Protein AF-A0A1V8USA7-F1 (afdb_monomer)

Solvent-accessible surface area (backbone atoms only — not comparable to full-atom values): 46455 Å² total; per-residue (Å²): 112,70,85,51,27,72,43,68,53,44,84,66,65,81,38,67,70,74,86,42,92,44,44,27,50,37,20,45,32,80,30,53,29,40,39,42,36,73,23,67,66,46,35,33,52,41,40,33,79,39,65,53,45,54,20,41,22,45,21,32,47,39,41,38,88,89,75,50,26,34,33,43,28,35,5,38,29,49,68,50,79,74,41,77,55,34,73,56,41,61,75,71,65,55,42,77,44,47,81,38,32,46,65,52,58,41,40,79,71,72,43,53,44,78,80,51,56,44,50,31,43,32,32,29,37,84,52,68,56,27,49,29,59,48,66,75,39,42,50,80,31,31,39,36,37,26,50,61,37,60,75,77,72,47,73,85,81,53,93,82,53,70,69,61,67,62,61,56,60,85,32,54,76,46,66,51,68,57,76,84,55,82,47,51,43,54,90,29,42,31,38,54,74,81,71,56,57,22,37,30,40,30,58,36,44,13,43,36,77,15,20,28,27,43,42,33,23,35,34,61,85,70,62,28,32,43,32,40,35,35,64,55,40,62,46,66,37,46,39,32,27,25,52,47,40,29,39,37,44,58,34,78,70,27,46,36,89,92,54,60,68,56,34,58,28,63,58,57,23,73,53,28,91,78,60,47,42,41,47,42,58,31,40,74,30,64,89,56,22,73,35,48,73,47,22,52,55,36,21,57,46,50,36,50,51,55,50,35,90,50,34,39,72,45,41,26,24,49,41,63,40,55,81,69,64,68,61,64,45,54,96,38,60,46,53,58,35,72,86,71,41,41,48,75,65,54,74,57,33,56,59,29,58,44,45,41,11,45,54,27,43,75,73,73,44,68,23,53,45,68,76,86,68,95,64,90,80,87,83,87,86,83,90,84,83,91,88,90,88,84,86,90,83,86,84,91,80,95,82,75,79,69,69,56,61,54,60,64,36,39,79,51,22,77,82,84,77,88,88,89,83,93,84,81,86,81,91,88,82,90,85,87,87,85,86,82,89,86,91,86,83,82,87,81,91,82,86,86,81,90,83,81,88,83,88,86,86,77,91,87,80,90,82,89,80,89,80,88,86,89,85,88,82,88,86,88,81,90,86,90,85,90,86,84,90,81,92,90,87,88,86,88,90,86,88,90,89,86,92,82,89,85,90,86,90,83,86,88,88,89,91,85,88,77,77,76,76,59,72,84,73,51,82,94,55,62,64,85,83,42,81,89,60,92,77,51,73,53,70,65,15,52,54,44,19,51,52,50,53,55,53,47,61,39,37,38,30,74,88,53,47,35,79,61,77,55,68,86,44,53,67,60,49,56,36,49,59,39,62,71,39,99,73,51,53,61,70,58,40,44,21,48,50,43,6,45,43,54,37,49,68,73,45,79,67,77,74,62,82,47,100,38,81,76,61,49,57,56,56,53,54,47,53,55,48,49,50,55,44,48,51,42,60,38,41,60,68,70,40,78,48,91,83,27,92,60,71,24,52,68,56,44,51,52,45,44,53,56,49,50,56,51,51,47,57,60,58,64,72,66,77,61,101,83,67,81,71,63,92,54,51,70,55,52,49,57,33,76,75,45,99,78,58,63,61,39,87,73,81,66,56,88,66,77,75,45,52,73,58,55,52,50,54,47,51,66,51,51,8,65,77,41,27,74,70,102,70,43,43,74,67,77,62,87,53,30,58,67,71,48,53,64,68,56,43,11,72,39,18,79,84,56,46,43,77,61,68,90,53,58,71,67,55,54,67,69,52,87,76,78,92,122

Foldseek 3Di:
DCQFFPHRFDDFDQQPQDAFQFAKFKFKAQQQKWKWAQCQQWKDWFFFQQRTQIFTFIKMWIAGPVQAIEIEFWFAAQVNCPFPCNVVCVVRVMDIDGDHTPLVVCVVVPQPQAVQSHQEYEYLADDNRGLYQCLSGPQNHEYEFEPCCCVVADDDPPPPHRDDCRSNPSHHYHYDDLPVDADGRQPWRWDDPVPRSQKIWTDQAWLHVGRIKIWGFLHNVVTAIEIEREPLPQALLQQPDASNHFQTQKDACDLAPPDFRIDGSQLVLLQQPVSGRHHGSIQTDPSRIPHRVSSSVSSPSVNSQLSDLRYQYDYRTYRLQVVPHLADHPVDTCSCVSVVSSSVRRSCNSVNSQNSLSVCLLVVHRRTDGDPPPDDDDDDDDDDDDDDDDDDDDDDDPDPAPVLVQLLQLLQFDDDDPDDDPDDDDDDDDDDDDDDDDDDDDDDDDDDDDDDDDDDDDDDDDDDDDDDDDDDDDDDDDDDDDDDDDDDDDDDDDDDDDDDDDDDDDDDDDDDPPDPVPPSVDNPDDCVVPVPDQADDDPLLQVLLVVVVQQLCLLQCVLLQFDAFALLQALLVQLVVQLPDPDRDLVNNVSSLLSVLVNCLRCVCSSPPPPDPVSNQLSVVSNVLSVVLSSLVCQLVVQSDPPHPRSNVSVSSVSVLVSLVVVQVVVVVVDDPPCNRCPCSVVSVVSVVDPDRDGHPDGRDPCSSVSVVSVVVSQVPSQVVRADDPRRGHDDCPSRLLPDDQQVCLVGHPNSGRSCPVPDNVVSVVGPDDSD

Sequence (772 aa):
MANEYLAVPREAPDLQIPQSEVAVKVSCIDSTTRVKLPMGPFLQPGYTGKEFLTGPAFSFLIEHPSGKMILFDLAVRHDWQRLPSYPQWRKLGWGIYVEKDVSTILSDHGVAVDDGAIDAIIWSHHHWDHTGDPSLFPSSTELVVGPGFKVAHMPPSNPGSTLMPTDYEGREVREIDFTAKLFKIGRFNAFDYFGDGSFYLLDTPGHTIGHICGFARTTTSPQTFVFMGGDASHHGGEFRPTEYLPIPKELNPSPFKRRAPMCPGHLLEEIHPHNISTKPFYYVTESFAHDKKVADWTIDGLGEFDCNDKVLLLTAHDDSIVDPAQIDFYPNALNDWYEKGTAMKVKWMFLGDFEGAVDAKEKGEAAFVWAKTDFEITSHRVLVAMVDDSIDDDVDVDQHRVGVEMTCRAVLGSSFSPFDTLRNTPSRYKRARTRPSENSGSEPASRASRGSDGSHAATEAHEHDREDSEVSSNEDDHDADDDQNSDYSIQDAEPGAADTADTPQSSDRDSTKSSTKAKVKMFKKPASDHPGWTSTTMWQSWKICCEFVDRADYCNPDLFGMYIYNDGGRGIVDFNKEWRRKRPNLKIMWAIMAGMMHWLRLQRDDWTYDDDGEGTAKPVELVGCAFLTALNEIDRRAELKPDSEFRDLTLVMAIFVDWAKYQDNVLEMGKDPGTAPFPGAAKLMAGLEDEDIEPLEGDAKVDRWEWKAKFKEFESHHGKCYGRGDKPKLGGTQHDITKMSRSERASYAFDHRDPLAHLPPKDIKAGGLVLR

pLDDT: mean 72.82, std 26.47, range [19.02, 98.94]

Structure (mmCIF, N/CA/C/O backbone):
data_AF-A0A1V8USA7-F1
#
_entry.id   AF-A0A1V8USA7-F1
#
loop_
_atom_site.group_PDB
_atom_site.id
_atom_site.type_symbol
_atom_site.label_atom_id
_atom_site.label_alt_id
_atom_site.label_comp_id
_atom_site.label_asym_id
_atom_site.label_entity_id
_atom_site.label_seq_id
_atom_site.pdbx_PDB_ins_code
_atom_site.Cartn_x
_atom_site.Cartn_y
_atom_site.Cartn_z
_atom_site.occupancy
_atom_site.B_iso_or_equiv
_atom_site.auth_seq_id
_atom_site.auth_comp_id
_atom_site.auth_asym_id
_atom_site.auth_atom_id
_atom_site.pdbx_PDB_model_num
ATOM 1 N N . MET A 1 1 ? -13.417 -11.433 -16.781 1.00 46.31 1 MET A N 1
ATOM 2 C CA . MET A 1 1 ? -12.687 -12.442 -15.982 1.00 46.31 1 MET A CA 1
ATOM 3 C C . MET A 1 1 ? -11.647 -13.225 -16.795 1.00 46.31 1 MET A C 1
ATOM 5 O O . MET A 1 1 ? -10.509 -12.790 -16.810 1.00 46.31 1 MET A O 1
ATOM 9 N N . ALA A 1 2 ? -11.949 -14.318 -17.520 1.00 49.19 2 ALA A N 1
ATOM 10 C CA . ALA A 1 2 ? -10.883 -15.166 -18.115 1.00 49.19 2 ALA A CA 1
ATOM 11 C C . ALA A 1 2 ? -9.983 -14.484 -19.177 1.00 49.19 2 ALA A C 1
ATOM 13 O O . ALA A 1 2 ? -8.896 -14.980 -19.463 1.00 49.19 2 ALA A O 1
ATOM 14 N N . ASN A 1 3 ? -10.411 -13.359 -19.765 1.00 66.06 3 ASN A N 1
ATOM 15 C CA . ASN A 1 3 ? -9.634 -12.654 -20.788 1.00 66.06 3 ASN A CA 1
ATOM 16 C C . ASN A 1 3 ? -8.763 -11.498 -20.250 1.00 66.06 3 ASN A C 1
ATOM 18 O O . ASN A 1 3 ? -7.959 -10.976 -21.014 1.00 66.06 3 ASN A O 1
ATOM 22 N N . GLU A 1 4 ? -8.882 -11.122 -18.974 1.00 86.25 4 GLU A N 1
ATOM 23 C CA . GLU A 1 4 ? -8.215 -9.936 -18.390 1.00 86.25 4 GLU A CA 1
ATOM 24 C C . GLU A 1 4 ? -6.924 -10.270 -17.635 1.00 86.25 4 GLU A C 1
ATOM 26 O O . GLU A 1 4 ? -6.097 -9.391 -17.421 1.00 86.25 4 GLU A O 1
ATOM 31 N N . TYR A 1 5 ? -6.715 -11.538 -17.277 1.00 92.00 5 TYR A N 1
ATOM 32 C CA . TYR A 1 5 ? -5.585 -12.000 -16.466 1.00 92.00 5 TYR A CA 1
ATOM 33 C C . TYR A 1 5 ? -4.666 -12.948 -17.247 1.00 92.00 5 TYR A C 1
ATOM 35 O O . TYR A 1 5 ? -5.096 -13.593 -18.208 1.00 92.00 5 TYR A O 1
ATOM 43 N N . LEU A 1 6 ? -3.390 -13.031 -16.857 1.00 90.50 6 LEU A N 1
ATOM 44 C CA . LEU A 1 6 ? -2.404 -13.929 -17.481 1.00 90.50 6 LEU A CA 1
ATOM 45 C C . LEU A 1 6 ? -2.722 -15.414 -17.258 1.00 90.50 6 LEU A C 1
ATOM 47 O O . LEU A 1 6 ? -2.381 -16.250 -18.094 1.00 90.50 6 LEU A O 1
ATOM 51 N N . ALA A 1 7 ? -3.423 -15.732 -16.171 1.00 92.81 7 ALA A N 1
ATOM 52 C CA . ALA A 1 7 ? -3.975 -17.048 -15.888 1.00 92.81 7 ALA A CA 1
ATOM 53 C C . ALA A 1 7 ? -5.483 -16.939 -15.641 1.00 92.81 7 ALA A C 1
ATOM 55 O O . ALA A 1 7 ? -5.977 -15.888 -15.241 1.00 92.81 7 ALA A O 1
ATOM 56 N N . VAL A 1 8 ? -6.223 -18.027 -15.869 1.00 93.25 8 VAL A N 1
ATOM 57 C CA . VAL A 1 8 ? -7.657 -18.071 -15.547 1.00 93.25 8 VAL A CA 1
ATOM 58 C C . VAL A 1 8 ? -7.811 -18.032 -14.021 1.00 93.25 8 VAL A C 1
ATOM 60 O O . VAL A 1 8 ? -7.323 -18.960 -13.369 1.00 93.25 8 VAL A O 1
ATOM 63 N N . PRO A 1 9 ? -8.474 -17.008 -13.449 1.00 93.94 9 PRO A N 1
ATOM 64 C CA . PRO A 1 9 ? -8.689 -16.939 -12.009 1.00 93.94 9 PRO A CA 1
ATOM 65 C C . PRO A 1 9 ? -9.565 -18.097 -11.528 1.00 93.94 9 PRO A C 1
ATOM 67 O O . PRO A 1 9 ? -10.546 -18.458 -12.188 1.00 93.94 9 PRO A O 1
ATOM 70 N N . ARG A 1 10 ? -9.229 -18.668 -10.371 1.00 93.81 10 ARG A N 1
ATOM 71 C CA . ARG A 1 10 ? -10.125 -19.567 -9.639 1.00 93.81 10 ARG A CA 1
ATOM 72 C C . ARG A 1 10 ? -11.255 -18.782 -8.984 1.00 93.81 10 ARG A C 1
ATOM 74 O O . ARG A 1 10 ? -11.142 -17.583 -8.753 1.00 93.81 10 ARG A O 1
ATOM 81 N N . GLU A 1 11 ? -12.342 -19.482 -8.682 1.00 91.06 11 GLU A N 1
ATOM 82 C CA . GLU A 1 11 ? -13.453 -18.910 -7.925 1.00 91.06 11 GLU A CA 1
ATOM 83 C C . GLU A 1 11 ? -12.977 -18.489 -6.532 1.00 91.06 11 GLU A C 1
ATOM 85 O O . GLU A 1 11 ? -12.318 -19.269 -5.840 1.00 91.06 11 GLU A O 1
ATOM 90 N N . ALA A 1 12 ? -13.283 -17.245 -6.158 1.00 88.81 12 ALA A N 1
ATOM 91 C CA . ALA A 1 12 ? -12.950 -16.702 -4.851 1.00 88.81 12 ALA A CA 1
ATOM 92 C C . ALA A 1 12 ? -13.645 -17.513 -3.742 1.00 88.81 12 ALA A C 1
ATOM 94 O O . ALA A 1 12 ? -14.811 -17.889 -3.900 1.00 88.81 12 ALA A O 1
ATOM 95 N N . PRO A 1 13 ? -12.967 -17.780 -2.616 1.00 91.94 13 PRO A N 1
ATOM 96 C CA . PRO A 1 13 ? -13.585 -18.469 -1.495 1.00 91.94 13 PRO A CA 1
ATOM 97 C C . PRO A 1 13 ? -14.701 -17.620 -0.873 1.00 91.94 13 PRO A C 1
ATOM 99 O O . PRO A 1 13 ? -14.588 -16.399 -0.748 1.00 91.94 13 PRO A O 1
ATOM 102 N N . ASP A 1 14 ? -15.773 -18.280 -0.433 1.00 94.25 14 ASP A N 1
ATOM 103 C CA . ASP A 1 14 ? -16.801 -17.627 0.374 1.00 94.25 14 ASP A CA 1
ATOM 104 C C . ASP A 1 14 ? -16.246 -17.334 1.774 1.00 94.25 14 ASP A C 1
ATOM 106 O O . ASP A 1 14 ? -15.931 -18.243 2.549 1.00 94.25 14 ASP A O 1
ATOM 110 N N . LEU A 1 15 ? -16.145 -16.045 2.095 1.00 96.56 15 LEU A N 1
ATOM 111 C CA . LEU A 1 15 ? -15.670 -15.559 3.386 1.00 96.56 15 LEU A CA 1
ATOM 112 C C . LEU A 1 15 ? -16.672 -15.816 4.524 1.00 96.56 15 LEU A C 1
ATOM 114 O O . LEU A 1 15 ? -16.312 -15.617 5.680 1.00 96.56 15 LEU A O 1
ATOM 118 N N . GLN A 1 16 ? -17.908 -16.248 4.239 1.00 95.94 16 GLN A N 1
ATOM 119 C CA . GLN A 1 16 ? -18.936 -16.569 5.241 1.00 95.94 16 GLN A CA 1
ATOM 120 C C . GLN A 1 16 ? -19.202 -15.416 6.224 1.00 95.94 16 GLN A C 1
ATOM 122 O O . GLN A 1 16 ? -19.420 -15.621 7.419 1.00 95.94 16 GLN A O 1
ATOM 127 N N . ILE A 1 17 ? -19.183 -14.179 5.720 1.00 96.56 17 ILE A N 1
ATOM 128 C CA . ILE A 1 17 ? -19.357 -12.986 6.553 1.00 96.56 17 ILE A CA 1
ATOM 129 C C . ILE A 1 17 ? -20.807 -12.928 7.071 1.00 96.56 17 ILE A C 1
ATOM 131 O O . ILE A 1 17 ? -21.743 -12.946 6.261 1.00 96.56 17 ILE A O 1
ATOM 135 N N . PRO A 1 18 ? -21.031 -12.808 8.396 1.00 95.75 18 PRO A N 1
ATOM 136 C CA . PRO A 1 18 ? -22.375 -12.662 8.940 1.00 95.75 18 PRO A CA 1
ATOM 137 C C . PRO A 1 18 ? -23.095 -11.430 8.380 1.00 95.75 18 PRO A C 1
ATOM 139 O O . PRO A 1 18 ? -22.499 -10.367 8.178 1.00 95.75 18 PRO A O 1
ATOM 142 N N . GLN A 1 19 ? -24.399 -11.566 8.147 1.00 95.69 19 GLN A N 1
ATOM 143 C CA . GLN A 1 19 ? -25.248 -10.450 7.731 1.00 95.69 19 GLN A CA 1
ATOM 144 C C . GLN A 1 19 ? -25.425 -9.456 8.885 1.00 95.69 19 GLN A C 1
ATOM 146 O O . GLN A 1 19 ? -25.608 -9.862 10.031 1.00 95.69 19 GLN A O 1
ATOM 151 N N . SER A 1 20 ? -25.390 -8.163 8.573 1.00 96.81 20 SER A N 1
ATOM 152 C CA . SER A 1 20 ? -25.682 -7.086 9.517 1.00 96.81 20 SER A CA 1
ATOM 153 C C . SER A 1 20 ? -26.204 -5.859 8.774 1.00 96.81 20 SER A C 1
ATOM 155 O O . SER A 1 20 ? -25.826 -5.605 7.629 1.00 96.81 20 SER A O 1
ATOM 157 N N . GLU A 1 21 ? -27.053 -5.102 9.463 1.00 97.31 21 GLU A N 1
ATOM 158 C CA . GLU A 1 21 ? -27.604 -3.816 9.027 1.00 97.31 21 GLU A CA 1
ATOM 159 C C . GLU A 1 21 ? -26.859 -2.623 9.652 1.00 97.31 21 GLU A C 1
ATOM 161 O O . GLU A 1 21 ? -27.287 -1.479 9.503 1.00 97.31 21 GLU A O 1
ATOM 166 N N . VAL A 1 22 ? -25.748 -2.868 10.357 1.00 98.38 22 VAL A N 1
ATOM 167 C CA . VAL A 1 22 ? -24.933 -1.831 10.998 1.00 98.38 22 VAL A CA 1
ATOM 168 C C . VAL A 1 22 ? -23.574 -1.740 10.313 1.00 98.38 22 VAL A C 1
ATOM 170 O O . VAL A 1 22 ? -22.874 -2.739 10.156 1.00 98.38 22 VAL A O 1
ATOM 173 N N . ALA A 1 23 ? -23.196 -0.526 9.922 1.00 98.50 23 ALA A N 1
ATOM 174 C CA . ALA A 1 23 ? -21.873 -0.192 9.411 1.00 98.50 23 ALA A CA 1
ATOM 175 C C . ALA A 1 23 ? -21.216 0.863 10.307 1.00 98.50 23 ALA A C 1
ATOM 177 O O . ALA A 1 23 ? -21.901 1.678 10.929 1.00 98.50 23 ALA A O 1
ATOM 178 N N . VAL A 1 24 ? -19.888 0.848 10.345 1.00 98.88 24 VAL A N 1
ATOM 179 C CA . VAL A 1 24 ? -19.064 1.855 11.019 1.00 98.88 24 VAL A CA 1
ATOM 180 C C . VAL A 1 24 ? -18.507 2.843 10.004 1.00 98.88 24 VAL A C 1
ATOM 182 O O . VAL A 1 24 ? -18.301 2.504 8.835 1.00 98.88 24 VAL A O 1
ATOM 185 N N . LYS A 1 25 ? -18.228 4.069 10.443 1.00 98.81 25 LYS A N 1
ATOM 186 C CA . LYS A 1 25 ? -17.411 5.000 9.663 1.00 98.81 25 LYS A CA 1
ATOM 187 C C . LYS A 1 25 ? -15.939 4.674 9.908 1.00 98.81 25 LYS A C 1
ATOM 189 O O . LYS A 1 25 ? -15.537 4.507 11.055 1.00 98.81 25 LYS A O 1
ATOM 194 N N . VAL A 1 26 ? -15.163 4.549 8.837 1.00 98.81 26 VAL A N 1
ATOM 195 C CA . VAL A 1 26 ? -13.742 4.182 8.887 1.00 98.81 26 VAL A CA 1
ATOM 196 C C . VAL A 1 26 ? -12.932 5.265 8.204 1.00 98.81 26 VAL A C 1
ATOM 198 O O . VAL A 1 26 ? -13.226 5.605 7.061 1.00 98.81 26 VAL A O 1
ATOM 201 N N . SER A 1 27 ? -11.883 5.747 8.856 1.00 98.75 27 SER A N 1
ATOM 202 C CA . SER A 1 27 ? -10.921 6.684 8.274 1.00 98.75 27 SER A CA 1
ATOM 203 C C . SER A 1 27 ? -9.510 6.129 8.440 1.00 98.75 27 SER A C 1
ATOM 205 O O . SER A 1 27 ? -9.138 5.728 9.540 1.00 98.75 27 SER A O 1
ATOM 207 N N . CYS A 1 28 ? -8.722 6.100 7.364 1.00 98.69 28 CYS A N 1
ATOM 208 C CA . CYS A 1 28 ? -7.296 5.770 7.436 1.00 98.69 28 CYS A CA 1
ATOM 209 C C . CYS A 1 28 ? -6.505 7.039 7.754 1.00 98.69 28 CYS A C 1
ATOM 211 O O . CYS A 1 28 ? -6.698 8.059 7.098 1.00 98.69 28 CYS A O 1
ATOM 213 N N . ILE A 1 29 ? -5.632 6.994 8.748 1.00 98.69 29 ILE A N 1
ATOM 214 C CA . ILE A 1 29 ? -4.803 8.110 9.195 1.00 98.69 29 ILE A CA 1
ATOM 215 C C . ILE A 1 29 ? -3.403 7.915 8.607 1.00 98.69 29 ILE A C 1
ATOM 217 O O . ILE A 1 29 ? -2.723 6.940 8.936 1.00 98.69 29 ILE A O 1
ATOM 221 N N . ASP A 1 30 ? -2.954 8.863 7.776 1.00 97.62 30 ASP A N 1
ATOM 222 C CA . ASP A 1 30 ? -1.520 9.023 7.525 1.00 97.62 30 ASP A CA 1
ATOM 223 C C . ASP A 1 30 ? -0.888 9.531 8.822 1.00 97.62 30 ASP A C 1
ATOM 225 O O . ASP A 1 30 ? -1.049 10.690 9.202 1.00 97.62 30 ASP A O 1
ATOM 229 N N . SER A 1 31 ? -0.210 8.634 9.534 1.00 96.88 31 SER A N 1
ATOM 230 C CA . SER A 1 31 ? 0.388 8.918 10.836 1.00 96.88 31 SER A CA 1
ATOM 231 C C . SER A 1 31 ? 1.619 9.816 10.761 1.00 96.88 31 SER A C 1
ATOM 233 O O . SER A 1 31 ? 2.255 10.034 11.786 1.00 96.88 31 SER A O 1
ATOM 235 N N . THR A 1 32 ? 2.013 10.286 9.570 1.00 96.88 32 THR A N 1
ATOM 236 C CA . THR A 1 32 ? 3.288 10.971 9.285 1.00 96.88 32 THR A CA 1
ATOM 237 C C . THR A 1 32 ? 4.530 10.098 9.473 1.00 96.88 32 THR A C 1
ATOM 239 O O . THR A 1 32 ? 5.651 10.552 9.240 1.00 96.88 32 THR A O 1
ATOM 242 N N . THR A 1 33 ? 4.351 8.830 9.857 1.00 97.50 33 THR A N 1
ATOM 243 C CA . THR A 1 33 ? 5.441 7.860 9.910 1.00 97.50 33 THR A CA 1
ATOM 244 C C . THR A 1 33 ? 5.942 7.603 8.498 1.00 97.50 33 THR A C 1
ATOM 246 O O . THR A 1 33 ? 5.148 7.322 7.603 1.00 97.50 33 THR A O 1
ATOM 249 N N . ARG A 1 34 ? 7.258 7.647 8.304 1.00 96.81 34 ARG A N 1
ATOM 250 C CA . ARG A 1 34 ? 7.960 7.119 7.133 1.00 96.81 34 ARG A CA 1
ATOM 251 C C . ARG A 1 34 ? 9.193 6.364 7.604 1.00 96.81 34 ARG A C 1
ATOM 253 O O . ARG A 1 34 ? 10.049 6.923 8.297 1.00 96.81 34 ARG A O 1
ATOM 260 N N . VAL A 1 35 ? 9.297 5.100 7.217 1.00 93.31 35 VAL A N 1
ATOM 261 C CA . VAL A 1 35 ? 10.455 4.254 7.509 1.00 93.31 35 VAL A CA 1
ATOM 262 C C . VAL A 1 35 ? 11.245 3.962 6.240 1.00 93.31 35 VAL A C 1
ATOM 264 O O . VAL A 1 35 ? 10.706 3.930 5.137 1.00 93.31 35 VAL A O 1
ATOM 267 N N . LYS A 1 36 ? 12.552 3.760 6.398 1.00 92.88 36 LYS A N 1
ATOM 268 C CA . LYS A 1 36 ? 13.461 3.259 5.368 1.00 92.88 36 LYS A CA 1
ATOM 269 C C . LYS A 1 36 ? 14.391 2.239 6.004 1.00 92.88 36 LYS A C 1
ATOM 271 O O . LYS A 1 36 ? 15.383 2.595 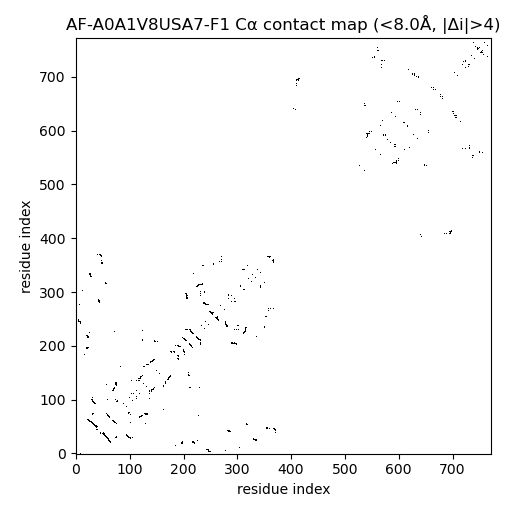6.649 1.00 92.88 36 LYS A O 1
ATOM 276 N N . LEU A 1 37 ? 14.057 0.971 5.814 1.00 87.62 37 LEU A N 1
ATOM 277 C CA . LEU A 1 37 ? 14.725 -0.176 6.417 1.00 87.62 37 LEU A CA 1
ATOM 278 C C . LEU A 1 37 ? 15.362 -1.032 5.316 1.00 87.62 37 LEU A C 1
ATOM 280 O O . LEU A 1 37 ? 14.813 -1.103 4.219 1.00 87.62 37 LEU A O 1
ATOM 284 N N . PRO A 1 38 ? 16.517 -1.682 5.537 1.00 86.00 38 PRO A N 1
ATOM 285 C CA . PRO A 1 38 ? 17.036 -2.657 4.578 1.00 86.00 38 PRO A CA 1
ATOM 286 C C . PRO A 1 38 ? 15.995 -3.757 4.335 1.00 86.00 38 PRO A C 1
ATOM 288 O O . PRO A 1 38 ? 15.498 -4.319 5.299 1.00 86.00 38 PRO A O 1
ATOM 291 N N . MET A 1 39 ? 15.674 -4.080 3.080 1.00 87.25 39 MET A N 1
ATOM 292 C CA . MET A 1 39 ? 14.605 -5.034 2.734 1.00 87.25 39 MET A CA 1
ATOM 293 C C . MET A 1 39 ? 14.958 -6.483 3.108 1.00 87.25 39 MET A C 1
ATOM 295 O O . MET A 1 39 ? 14.116 -7.240 3.582 1.00 87.25 39 MET A O 1
ATOM 299 N N . GLY A 1 40 ? 16.219 -6.873 2.894 1.00 83.56 40 GLY A N 1
ATOM 300 C CA . GLY A 1 40 ? 16.663 -8.272 2.946 1.00 83.56 40 GLY A CA 1
ATOM 301 C C . GLY A 1 40 ? 16.384 -9.034 4.253 1.00 83.56 40 GLY A C 1
ATOM 302 O O . GLY A 1 40 ? 16.084 -10.222 4.177 1.00 83.56 40 GLY A O 1
ATOM 303 N N . PRO A 1 41 ? 16.461 -8.410 5.445 1.00 82.44 41 PRO A N 1
ATOM 304 C CA . PRO A 1 41 ? 16.052 -9.052 6.693 1.00 82.44 41 PRO A CA 1
ATOM 305 C C . PRO A 1 41 ? 14.557 -9.371 6.801 1.00 82.44 41 PRO A C 1
ATOM 307 O O . PRO A 1 41 ? 14.213 -10.230 7.605 1.00 82.44 41 PRO A O 1
ATOM 310 N N . PHE A 1 42 ? 13.691 -8.712 6.028 1.00 84.44 42 PHE A N 1
ATOM 311 C CA . PHE A 1 42 ? 12.229 -8.792 6.138 1.00 84.44 42 PHE A CA 1
ATOM 312 C C . PHE A 1 42 ? 11.643 -9.684 5.045 1.00 84.44 42 PHE A C 1
ATOM 314 O O . PHE A 1 42 ? 10.874 -10.597 5.338 1.00 84.44 42 PHE A O 1
ATOM 321 N N . LEU A 1 43 ? 12.049 -9.450 3.791 1.00 90.62 43 LEU A N 1
ATOM 322 C CA . LEU A 1 43 ? 11.466 -10.071 2.602 1.00 90.62 43 LEU A CA 1
ATOM 323 C C . LEU A 1 43 ? 12.529 -10.694 1.693 1.00 90.62 43 LEU A C 1
ATOM 325 O O . LEU A 1 43 ? 13.654 -10.205 1.569 1.00 90.62 43 LEU A O 1
ATOM 329 N N . GLN A 1 44 ? 12.137 -11.755 0.993 1.00 89.38 44 GLN A N 1
ATOM 330 C CA . GLN A 1 44 ? 12.940 -12.415 -0.035 1.00 89.38 44 GLN A CA 1
ATOM 331 C C . GLN A 1 44 ? 12.086 -12.835 -1.248 1.00 89.38 44 GLN A C 1
ATOM 333 O O . GLN A 1 44 ? 10.903 -13.122 -1.082 1.00 89.38 44 GLN A O 1
ATOM 338 N N . PRO A 1 45 ? 12.664 -12.931 -2.459 1.00 93.75 45 PRO A N 1
ATOM 339 C CA . PRO A 1 45 ? 14.042 -12.575 -2.799 1.00 93.75 45 PRO A CA 1
ATOM 340 C C . PRO A 1 45 ? 14.258 -11.055 -2.808 1.00 93.75 45 PRO A C 1
ATOM 342 O O . PRO A 1 45 ? 13.306 -10.289 -2.864 1.00 93.75 45 PRO A O 1
ATOM 345 N N . GLY A 1 46 ? 15.515 -10.610 -2.778 1.00 91.31 46 GLY A N 1
ATOM 346 C CA . GLY A 1 46 ? 15.831 -9.196 -2.983 1.00 91.31 46 GLY A CA 1
ATOM 347 C C . GLY A 1 46 ? 15.742 -8.847 -4.467 1.00 91.31 46 GLY A C 1
ATOM 348 O O . GLY A 1 46 ? 16.461 -9.450 -5.265 1.00 91.31 46 GLY A O 1
ATOM 349 N N . TYR A 1 47 ? 14.882 -7.900 -4.844 1.00 94.88 47 TYR A N 1
ATOM 350 C CA . TYR A 1 47 ? 14.748 -7.435 -6.229 1.00 94.88 47 TYR A CA 1
ATOM 351 C C . TYR A 1 47 ? 15.707 -6.288 -6.534 1.00 94.88 47 TYR A C 1
ATOM 353 O O . TYR A 1 47 ? 15.940 -5.405 -5.708 1.00 94.88 47 TYR A O 1
ATOM 361 N N . THR A 1 48 ? 16.253 -6.294 -7.747 1.00 94.38 48 THR A N 1
ATOM 362 C CA . THR A 1 48 ? 17.167 -5.250 -8.215 1.00 94.38 48 THR A CA 1
ATOM 363 C C . THR A 1 48 ? 16.455 -3.899 -8.254 1.00 94.38 48 THR A C 1
ATOM 365 O O . THR A 1 48 ? 15.398 -3.775 -8.871 1.00 94.38 48 THR A O 1
ATOM 368 N N . GLY A 1 49 ? 17.039 -2.878 -7.619 1.00 90.75 49 GLY A N 1
ATOM 369 C CA . GLY A 1 49 ? 16.455 -1.538 -7.530 1.00 90.75 49 GLY A CA 1
ATOM 370 C C . GLY A 1 49 ? 15.448 -1.349 -6.389 1.00 90.75 49 GLY A C 1
ATOM 371 O O . GLY A 1 49 ? 14.877 -0.265 -6.286 1.00 90.75 49 GLY A O 1
ATOM 372 N N . LYS A 1 50 ? 15.233 -2.365 -5.538 1.00 91.50 50 LYS A N 1
ATOM 373 C CA . LYS A 1 50 ? 14.405 -2.278 -4.324 1.00 91.50 50 LYS A CA 1
ATOM 374 C C . LYS A 1 50 ? 15.143 -2.880 -3.121 1.00 91.50 50 LYS A C 1
ATOM 376 O O . LYS A 1 50 ? 14.794 -3.928 -2.583 1.00 91.50 50 LYS A O 1
ATOM 381 N N . GLU A 1 51 ? 16.201 -2.201 -2.688 1.00 88.50 51 GLU A N 1
ATOM 382 C CA . GLU A 1 51 ? 17.054 -2.631 -1.570 1.00 88.50 51 GLU A CA 1
ATOM 383 C C . GLU A 1 51 ? 16.488 -2.256 -0.192 1.00 88.50 51 GLU A C 1
ATOM 385 O O . GLU A 1 51 ? 16.929 -2.792 0.829 1.00 88.50 51 GLU A O 1
ATOM 390 N N . PHE A 1 52 ? 15.521 -1.338 -0.155 1.00 89.75 52 PHE A N 1
ATOM 391 C CA . PHE A 1 52 ? 14.920 -0.827 1.072 1.00 89.75 52 PHE A CA 1
ATOM 392 C C . PHE A 1 52 ? 13.416 -1.080 1.095 1.00 89.75 52 PHE A C 1
ATOM 394 O O . PHE A 1 52 ? 12.727 -0.803 0.113 1.00 89.75 52 PHE A O 1
ATOM 401 N N . LEU A 1 53 ? 12.920 -1.544 2.239 1.00 86.12 53 LEU A N 1
ATOM 402 C CA . LEU A 1 53 ? 11.523 -1.408 2.612 1.00 86.12 53 LEU A CA 1
ATOM 403 C C . LEU A 1 53 ? 11.316 0.050 3.031 1.00 86.12 53 LEU A C 1
ATOM 405 O O . LEU A 1 53 ? 11.818 0.496 4.066 1.00 86.12 53 LEU A O 1
ATOM 409 N N . THR A 1 54 ? 10.661 0.805 2.160 1.00 90.75 54 THR A N 1
ATOM 410 C CA . THR A 1 54 ? 10.118 2.127 2.465 1.00 90.75 54 THR A CA 1
ATOM 411 C C . THR A 1 54 ? 8.642 1.967 2.757 1.00 90.75 54 THR A C 1
ATOM 413 O O . THR A 1 54 ? 8.018 1.090 2.166 1.00 90.75 54 THR A O 1
ATOM 416 N N . GLY A 1 55 ? 8.098 2.759 3.671 1.00 88.81 55 GLY A N 1
ATOM 417 C CA . GLY A 1 55 ? 6.662 2.732 3.894 1.00 88.81 55 GLY A CA 1
ATOM 418 C C . GLY A 1 55 ? 6.189 3.623 5.033 1.00 88.81 55 GLY A C 1
ATOM 419 O O . GLY A 1 55 ? 6.994 4.088 5.849 1.00 88.81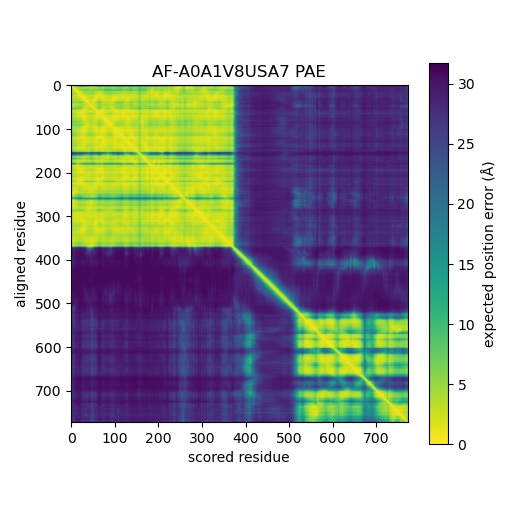 55 GLY A O 1
ATOM 420 N N . PRO A 1 56 ? 4.878 3.879 5.082 1.00 95.75 56 PRO A N 1
ATOM 421 C CA . PRO A 1 56 ? 4.226 4.509 6.212 1.00 95.75 56 PRO A CA 1
ATOM 422 C C . PRO A 1 56 ? 4.036 3.510 7.359 1.00 95.75 56 PRO A C 1
ATOM 424 O O . PRO A 1 56 ? 4.492 2.375 7.286 1.00 95.75 56 PRO A O 1
ATOM 427 N N . ALA A 1 57 ? 3.344 3.931 8.412 1.00 96.50 57 ALA A N 1
ATOM 428 C CA . ALA A 1 57 ? 2.656 3.029 9.331 1.00 96.50 57 ALA A CA 1
ATOM 429 C C . ALA A 1 57 ? 1.248 3.591 9.550 1.00 96.50 57 ALA A C 1
ATOM 431 O O . ALA A 1 57 ? 1.097 4.658 10.146 1.00 96.50 57 ALA A O 1
ATOM 432 N N . PHE A 1 58 ? 0.220 2.959 8.990 1.00 97.88 58 PHE A N 1
ATOM 433 C CA . PHE A 1 58 ? -1.145 3.484 9.077 1.00 97.88 58 PHE A CA 1
ATOM 434 C C . PHE A 1 58 ? -1.804 3.208 10.429 1.00 97.88 58 PHE A C 1
ATOM 436 O O . PHE A 1 58 ? -1.578 2.178 11.057 1.00 97.88 58 PHE A O 1
ATOM 443 N N . SER A 1 59 ? -2.676 4.128 10.833 1.00 98.62 59 SER A N 1
ATOM 444 C CA . SER A 1 59 ? -3.638 3.950 11.924 1.00 98.62 59 SER A CA 1
ATOM 445 C C . SER A 1 59 ? -5.048 4.142 11.367 1.00 98.62 59 SER A C 1
ATOM 447 O O . SER A 1 59 ? -5.224 4.788 10.333 1.00 98.62 59 SER A O 1
ATOM 449 N N . PHE A 1 60 ? -6.067 3.589 12.017 1.00 98.88 60 PHE A N 1
ATOM 450 C CA . PHE A 1 60 ? -7.455 3.751 11.592 1.00 98.88 60 PHE A CA 1
ATOM 451 C C . PHE A 1 60 ? -8.321 4.274 12.728 1.00 98.88 60 PHE A C 1
ATOM 453 O O . PHE A 1 60 ? -8.280 3.747 13.836 1.00 98.88 60 PHE A O 1
ATOM 460 N N . LEU A 1 61 ? -9.161 5.262 12.423 1.00 98.88 61 LEU A N 1
ATOM 461 C CA . LEU A 1 61 ? -10.259 5.685 13.288 1.00 98.88 61 LEU A CA 1
ATOM 462 C C . LEU A 1 61 ? -11.540 4.970 12.858 1.00 98.88 61 LEU A C 1
ATOM 464 O O . LEU A 1 61 ? -11.929 5.035 11.689 1.00 98.88 61 LEU A O 1
ATOM 468 N N . ILE A 1 62 ? -12.198 4.311 13.809 1.00 98.88 62 ILE A N 1
ATOM 469 C CA . ILE A 1 62 ? -13.479 3.638 13.615 1.00 98.88 62 ILE A CA 1
ATOM 470 C C . ILE A 1 62 ? -14.521 4.309 14.508 1.00 98.88 62 ILE A C 1
ATOM 472 O O . ILE A 1 62 ? -14.429 4.262 15.735 1.00 98.88 62 ILE A O 1
ATOM 476 N N . GLU A 1 63 ? -15.536 4.906 13.889 1.00 98.81 63 GLU A N 1
ATOM 477 C CA . GLU A 1 63 ? -16.644 5.571 14.575 1.00 98.81 63 GLU A CA 1
ATOM 478 C C . GLU A 1 63 ? -17.906 4.709 14.449 1.00 98.81 63 GLU A C 1
ATOM 480 O O . GLU A 1 63 ? -18.424 4.450 13.355 1.00 98.81 63 GLU A O 1
ATOM 485 N N . HIS A 1 64 ? -18.407 4.249 15.590 1.00 98.75 64 HIS A N 1
ATOM 486 C CA . HIS A 1 64 ? -19.587 3.404 15.678 1.00 98.75 64 HIS A CA 1
ATOM 487 C C . HIS A 1 64 ? -20.867 4.250 15.813 1.00 98.75 64 HIS A C 1
ATOM 489 O O . HIS A 1 64 ? -20.864 5.238 16.552 1.00 98.75 64 HIS A O 1
ATOM 495 N N . PRO A 1 65 ? -22.010 3.855 15.211 1.00 98.31 65 PRO A N 1
ATOM 496 C CA . PRO A 1 65 ? -23.272 4.600 15.320 1.00 98.31 65 PRO A CA 1
ATOM 497 C C . PRO A 1 65 ? -23.792 4.827 16.749 1.00 98.31 65 PRO A C 1
ATOM 499 O O . PRO A 1 65 ? -24.621 5.707 16.968 1.00 98.31 65 PRO A O 1
ATOM 502 N N . SER A 1 66 ? -23.310 4.069 17.741 1.00 98.12 66 SER A N 1
ATOM 503 C CA . SER A 1 66 ? -23.604 4.324 19.161 1.00 98.12 66 SER A CA 1
ATOM 504 C C . SER A 1 66 ? -22.877 5.544 19.743 1.00 98.12 66 SER A C 1
ATOM 506 O O . SER A 1 66 ? -23.064 5.832 20.922 1.00 98.12 66 SER A O 1
ATOM 508 N N . GLY A 1 67 ? -22.007 6.203 18.972 1.00 97.75 67 GLY A N 1
ATOM 509 C CA . GLY A 1 67 ? -21.148 7.302 19.418 1.00 97.75 67 GLY A CA 1
ATOM 510 C C . GLY A 1 67 ? -19.803 6.866 20.003 1.00 97.75 67 GLY A C 1
ATOM 511 O O . GLY A 1 67 ? -19.086 7.717 20.511 1.00 97.75 67 GLY A O 1
ATOM 512 N N . LYS A 1 68 ? -19.466 5.570 19.942 1.00 98.31 68 LYS A N 1
ATOM 513 C CA . LYS A 1 68 ? -18.154 5.073 20.376 1.00 98.31 68 LYS A CA 1
ATOM 514 C C . LYS A 1 68 ? -17.108 5.289 19.290 1.00 98.31 68 LYS A C 1
ATOM 516 O O . LYS A 1 68 ? -17.412 5.068 18.116 1.00 98.31 68 LYS A O 1
ATOM 521 N N . MET A 1 69 ? -15.889 5.642 19.676 1.00 98.56 69 MET A N 1
ATOM 522 C CA . MET A 1 69 ? -14.755 5.819 18.770 1.00 98.56 69 MET A CA 1
ATOM 523 C C . MET A 1 69 ? -13.573 4.985 19.243 1.00 98.56 69 MET A C 1
ATOM 525 O O . MET A 1 69 ? -13.159 5.072 20.395 1.00 98.56 69 MET A O 1
ATOM 529 N N . ILE A 1 70 ? -13.021 4.173 18.349 1.00 98.88 70 ILE A N 1
ATOM 530 C CA . ILE A 1 70 ? -11.865 3.321 18.640 1.00 98.88 70 ILE A CA 1
ATOM 531 C C . ILE A 1 70 ? -10.778 3.536 17.592 1.00 98.88 70 ILE A C 1
ATOM 533 O O . ILE A 1 70 ? -11.070 3.858 16.437 1.00 98.88 70 ILE A O 1
ATOM 537 N N . LEU A 1 71 ? -9.529 3.341 18.004 1.00 98.94 71 LEU A N 1
ATOM 538 C CA . LEU A 1 71 ? -8.368 3.362 17.122 1.00 98.94 71 LEU A CA 1
ATOM 539 C C . LEU A 1 71 ? -7.872 1.942 16.874 1.00 98.94 71 LEU A C 1
ATOM 541 O O . LEU A 1 71 ? -7.827 1.135 17.800 1.00 98.94 71 LEU A O 1
ATOM 545 N N . PHE A 1 72 ? -7.488 1.649 15.638 1.00 98.88 72 PHE A N 1
ATOM 546 C CA . PHE A 1 72 ? -6.746 0.445 15.280 1.00 98.88 72 PHE A CA 1
ATOM 547 C C . PHE A 1 72 ? -5.326 0.857 14.885 1.00 98.88 72 PHE A C 1
ATOM 549 O O . PHE A 1 72 ? -5.141 1.555 13.887 1.00 98.88 72 PHE A O 1
ATOM 556 N N . ASP A 1 73 ? -4.359 0.442 15.702 1.00 98.75 73 ASP A N 1
ATOM 557 C CA . ASP A 1 73 ? -2.967 0.897 15.760 1.00 98.75 73 ASP A CA 1
ATOM 558 C C . ASP A 1 73 ? -2.789 2.401 16.023 1.00 98.75 73 ASP A C 1
ATOM 560 O O . ASP A 1 73 ? -3.708 3.209 15.893 1.00 98.75 73 ASP A O 1
ATOM 564 N N . LEU A 1 74 ? -1.579 2.783 16.432 1.00 98.62 74 LEU A N 1
ATOM 565 C CA . LEU A 1 74 ? -1.151 4.167 16.667 1.00 98.62 74 LEU A CA 1
ATOM 566 C C . LEU A 1 74 ? 0.134 4.534 15.910 1.00 98.62 74 LEU A C 1
ATOM 568 O O . LEU A 1 74 ? 0.684 5.610 16.146 1.00 98.62 74 LEU A O 1
ATOM 572 N N . ALA A 1 75 ? 0.587 3.669 14.998 1.00 97.69 75 ALA A N 1
ATOM 573 C CA . ALA A 1 75 ? 1.825 3.840 14.244 1.00 97.69 75 ALA A CA 1
ATOM 574 C C . ALA A 1 75 ? 3.074 3.977 15.150 1.00 97.69 75 ALA A C 1
ATOM 576 O O . ALA A 1 75 ? 3.115 3.448 16.265 1.00 97.69 75 ALA A O 1
ATOM 577 N N . VAL A 1 76 ? 4.104 4.688 14.680 1.00 96.81 76 VAL A N 1
ATOM 578 C CA . VAL A 1 76 ? 5.301 5.020 15.463 1.00 96.81 76 VAL A CA 1
ATOM 579 C C . VAL A 1 76 ? 5.040 6.276 16.300 1.00 96.81 76 VAL A C 1
ATOM 581 O O . VAL A 1 76 ? 4.545 7.281 15.796 1.00 96.81 76 VAL A O 1
ATOM 584 N N . ARG A 1 77 ? 5.439 6.259 17.576 1.00 96.62 77 ARG A N 1
ATOM 585 C CA . ARG A 1 77 ? 5.434 7.457 18.439 1.00 96.62 77 ARG A CA 1
ATOM 586 C C . ARG A 1 77 ? 6.408 8.533 17.949 1.00 96.62 77 ARG A C 1
ATOM 588 O O . ARG A 1 77 ? 7.528 8.223 17.541 1.00 96.62 77 ARG A O 1
ATOM 595 N N . HIS A 1 78 ? 6.041 9.804 18.067 1.00 96.81 78 HIS A N 1
ATOM 596 C CA . HIS A 1 78 ? 6.876 10.932 17.643 1.00 96.81 78 HIS A CA 1
ATOM 597 C C . HIS A 1 78 ? 8.244 10.947 18.350 1.00 96.81 78 HIS A C 1
ATOM 599 O O . HIS A 1 78 ? 9.273 11.177 17.715 1.00 96.81 78 HIS A O 1
ATOM 605 N N . ASP A 1 79 ? 8.292 10.619 19.644 1.00 95.25 79 ASP A N 1
ATOM 606 C CA . ASP A 1 79 ? 9.528 10.532 20.433 1.00 95.25 79 ASP A CA 1
ATOM 607 C C . ASP A 1 79 ? 10.149 9.119 20.441 1.00 95.25 79 ASP A C 1
ATOM 609 O O . ASP A 1 79 ? 10.706 8.673 21.449 1.00 95.25 79 ASP A O 1
ATOM 613 N N . TRP A 1 80 ? 10.096 8.405 19.310 1.00 94.50 80 TRP A N 1
ATOM 614 C CA . TRP A 1 80 ? 10.619 7.038 19.137 1.00 94.50 80 TRP A CA 1
ATOM 615 C C . TRP A 1 80 ? 12.077 6.849 19.581 1.00 94.50 80 TRP A C 1
ATOM 617 O O . TRP A 1 80 ? 12.487 5.730 19.888 1.00 94.50 80 TRP A O 1
ATOM 627 N N . GLN A 1 81 ? 12.874 7.918 19.686 1.00 94.38 81 GLN A N 1
ATOM 628 C CA . GLN A 1 81 ? 14.242 7.859 20.215 1.00 94.38 81 GLN A CA 1
ATOM 629 C C . GLN A 1 81 ? 14.300 7.508 21.711 1.00 94.38 81 GLN A C 1
ATOM 631 O O . GLN A 1 81 ? 15.373 7.185 22.225 1.00 94.38 81 GLN A O 1
ATOM 636 N N . ARG A 1 82 ? 13.172 7.573 22.428 1.00 91.62 82 ARG A N 1
ATOM 637 C CA . ARG A 1 82 ? 13.058 7.126 23.823 1.00 91.62 82 ARG A CA 1
ATOM 638 C C . ARG A 1 82 ? 12.860 5.622 23.964 1.00 91.62 82 ARG A C 1
ATOM 640 O O . ARG A 1 82 ? 13.034 5.105 25.066 1.00 91.62 82 ARG A O 1
ATOM 647 N N . LEU A 1 83 ? 12.522 4.923 22.881 1.00 90.31 83 LEU A N 1
ATOM 648 C CA . LEU A 1 83 ? 12.263 3.491 22.936 1.00 90.31 83 LEU A CA 1
ATOM 649 C C . LEU A 1 83 ? 13.535 2.708 23.299 1.00 90.31 83 LEU A C 1
ATOM 651 O O . LEU A 1 83 ? 14.624 3.052 22.823 1.00 90.31 83 LEU A O 1
ATOM 655 N N . PRO A 1 84 ? 13.420 1.609 24.072 1.00 86.94 84 PRO A N 1
ATOM 656 C CA . PRO A 1 84 ? 14.565 0.780 24.458 1.00 86.94 84 PRO A CA 1
ATOM 657 C C . PRO A 1 84 ? 15.407 0.291 23.269 1.00 86.94 84 PRO A C 1
ATOM 659 O O . PRO A 1 84 ? 16.624 0.137 23.382 1.00 86.94 84 PRO A O 1
ATOM 662 N N . SER A 1 85 ? 14.767 0.091 22.115 1.00 86.06 85 SER A N 1
ATOM 663 C CA . SER A 1 85 ? 15.378 -0.406 20.878 1.00 86.06 85 SER A CA 1
ATOM 664 C C . SER A 1 85 ? 16.129 0.661 20.066 1.00 86.06 85 SER A C 1
ATOM 666 O O . SER A 1 85 ? 16.925 0.316 19.188 1.00 86.06 85 SER A O 1
ATOM 668 N N . TYR A 1 86 ? 15.963 1.953 20.371 1.00 88.38 86 TYR A N 1
ATOM 669 C CA . TYR A 1 86 ? 16.582 3.055 19.623 1.00 88.38 86 TYR A CA 1
ATOM 670 C C . TYR A 1 86 ? 18.107 2.926 19.429 1.00 88.38 86 TYR A C 1
ATOM 672 O O . TYR A 1 86 ? 18.584 3.099 18.298 1.00 88.38 86 TYR A O 1
ATOM 680 N N . PRO A 1 87 ? 18.913 2.572 20.455 1.00 88.50 87 PRO A N 1
ATOM 681 C CA . PRO A 1 87 ? 20.353 2.399 20.277 1.00 88.50 87 PRO A CA 1
ATOM 682 C C . PRO A 1 87 ? 20.714 1.320 19.249 1.00 88.50 87 PRO A C 1
ATOM 684 O O . PRO A 1 87 ? 21.753 1.424 18.594 1.00 88.50 87 PRO A O 1
ATOM 687 N N . GLN A 1 88 ? 19.883 0.284 19.099 1.00 84.19 88 GLN A N 1
ATOM 688 C CA . GLN A 1 88 ? 20.082 -0.773 18.112 1.00 84.19 88 GLN A CA 1
ATOM 689 C C . GLN A 1 88 ? 19.740 -0.283 16.705 1.00 84.19 88 GLN A C 1
ATOM 691 O O . GLN A 1 88 ? 20.556 -0.450 15.801 1.00 84.19 88 GLN A O 1
ATOM 696 N N . TRP A 1 89 ? 18.604 0.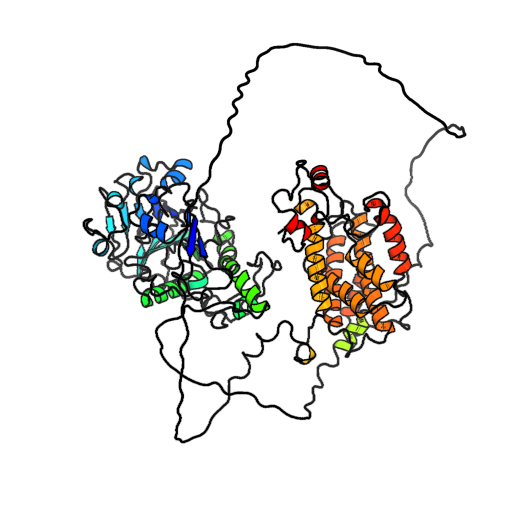388 16.519 1.00 87.88 89 TRP A N 1
ATOM 697 C CA . TRP A 1 89 ? 18.204 0.947 15.220 1.00 87.88 89 TRP A CA 1
ATOM 698 C C . TRP A 1 89 ? 19.227 1.942 14.676 1.00 87.88 89 TRP A C 1
ATOM 700 O O . TRP A 1 89 ? 19.573 1.902 13.496 1.00 87.88 89 TRP A O 1
ATOM 710 N N . ARG A 1 90 ? 19.813 2.765 15.556 1.00 86.38 90 ARG A N 1
ATOM 711 C CA . ARG A 1 90 ? 20.928 3.649 15.195 1.00 86.38 90 ARG A CA 1
ATOM 712 C C . ARG A 1 90 ? 22.159 2.904 14.701 1.00 86.38 90 ARG A C 1
ATOM 714 O O . ARG A 1 90 ? 22.772 3.343 13.733 1.00 86.38 90 ARG A O 1
ATOM 721 N N . LYS A 1 91 ? 22.534 1.800 15.354 1.00 83.62 91 LYS A N 1
ATOM 722 C CA . LYS A 1 91 ? 23.656 0.955 14.909 1.00 83.62 91 LYS A CA 1
ATOM 723 C C . LYS A 1 91 ? 23.368 0.298 13.559 1.00 83.62 91 LYS A C 1
ATOM 725 O O . LYS A 1 91 ? 24.293 0.109 12.781 1.00 83.62 91 LYS A O 1
ATOM 730 N N . LEU A 1 92 ? 22.104 -0.030 13.295 1.00 82.00 92 LEU A N 1
ATOM 731 C CA . LEU A 1 92 ? 21.647 -0.624 12.038 1.00 82.00 92 LEU A CA 1
ATOM 732 C C . LEU A 1 92 ? 21.405 0.408 10.922 1.00 82.00 92 LEU A C 1
ATOM 734 O O . LEU A 1 92 ? 21.137 0.013 9.791 1.00 82.00 92 LEU A O 1
ATOM 738 N N . GLY A 1 93 ? 21.496 1.711 11.214 1.00 84.38 93 GLY A N 1
ATOM 739 C CA . GLY A 1 93 ? 21.304 2.777 10.228 1.00 84.38 93 GLY A CA 1
ATOM 740 C C . GLY A 1 93 ? 19.865 2.911 9.721 1.00 84.38 93 GLY A C 1
ATOM 741 O O . GLY A 1 93 ? 19.665 3.280 8.567 1.00 84.38 93 GLY A O 1
ATOM 742 N N . TRP A 1 94 ? 18.868 2.584 10.547 1.00 87.94 94 TRP A N 1
ATOM 743 C CA . TRP A 1 94 ? 17.455 2.670 10.164 1.00 87.94 94 TRP A CA 1
ATOM 744 C C . TRP A 1 94 ? 17.008 4.127 9.998 1.00 87.94 94 TRP A C 1
ATOM 746 O O . TRP A 1 94 ? 17.268 4.964 10.866 1.00 87.94 94 TRP A O 1
ATOM 756 N N . GLY A 1 95 ? 16.331 4.425 8.886 1.00 91.31 95 GLY A N 1
ATOM 757 C CA . GLY A 1 95 ? 15.690 5.717 8.661 1.00 91.31 95 GLY A CA 1
ATOM 758 C C . GLY A 1 95 ? 14.281 5.701 9.234 1.00 91.31 95 GLY A C 1
ATOM 759 O O . GLY A 1 95 ? 13.448 4.947 8.748 1.00 91.31 95 GLY A O 1
ATOM 760 N N . ILE A 1 96 ? 14.022 6.510 10.259 1.00 93.69 96 ILE A N 1
ATOM 761 C CA . ILE A 1 96 ? 12.703 6.644 10.886 1.00 93.69 96 ILE A CA 1
ATOM 762 C C . ILE A 1 96 ? 12.391 8.135 10.957 1.00 93.69 96 ILE A C 1
ATOM 764 O O . ILE A 1 96 ? 13.166 8.910 11.524 1.00 93.69 96 ILE A O 1
ATOM 768 N N . TYR A 1 97 ? 11.274 8.531 10.362 1.00 95.81 97 TYR A N 1
ATOM 769 C CA . TYR A 1 97 ? 10.752 9.888 10.400 1.00 95.81 97 TYR A CA 1
ATOM 770 C C . TYR A 1 97 ? 9.303 9.851 10.871 1.00 95.81 97 TYR A C 1
ATOM 772 O O . TYR A 1 97 ? 8.522 9.043 10.381 1.00 95.81 97 TYR A O 1
ATOM 780 N N . VAL A 1 98 ? 8.972 10.705 11.835 1.00 97.19 98 VAL A N 1
ATOM 781 C CA . VAL A 1 98 ? 7.623 10.876 12.377 1.00 97.19 98 VAL A CA 1
ATOM 782 C C . VAL A 1 98 ? 7.484 12.353 12.708 1.00 97.19 98 VAL A C 1
ATOM 784 O O . VAL A 1 98 ? 8.327 12.891 13.426 1.00 97.19 98 VAL A O 1
ATOM 787 N N . GLU A 1 99 ? 6.467 13.015 12.169 1.00 97.19 99 GLU A N 1
ATOM 788 C CA . GLU A 1 99 ? 6.211 14.431 12.447 1.00 97.19 99 GLU A CA 1
ATOM 789 C C . GLU A 1 99 ? 5.295 14.602 13.664 1.00 97.19 99 GLU A C 1
ATOM 791 O O . GLU A 1 99 ? 5.523 15.485 14.489 1.00 97.19 99 GLU A O 1
ATOM 796 N N . LYS A 1 100 ? 4.263 13.760 13.791 1.00 97.56 100 LYS A N 1
ATOM 797 C CA . LYS A 1 100 ? 3.219 13.872 14.816 1.00 97.56 100 LYS A CA 1
ATOM 798 C C . LYS A 1 100 ? 2.773 12.508 15.328 1.00 97.56 100 LYS A C 1
ATOM 800 O O . LYS A 1 100 ? 2.707 11.548 14.570 1.00 97.56 100 LYS A O 1
ATOM 805 N N . ASP A 1 101 ? 2.377 12.460 16.597 1.00 98.56 101 ASP A N 1
ATOM 806 C CA . ASP A 1 101 ? 1.614 11.334 17.136 1.00 98.56 101 ASP A CA 1
ATOM 807 C C . ASP A 1 101 ? 0.189 11.318 16.565 1.00 98.56 101 ASP A C 1
ATOM 809 O O . ASP A 1 101 ? -0.410 12.372 16.323 1.00 98.56 101 ASP A O 1
ATOM 813 N N . VAL A 1 102 ? -0.408 10.128 16.452 1.00 98.56 102 VAL A N 1
ATOM 814 C CA . VAL A 1 102 ? -1.814 9.964 16.036 1.00 98.56 102 VAL A CA 1
ATOM 815 C C . VAL A 1 102 ? -2.769 10.772 16.924 1.00 98.56 102 VAL A C 1
ATOM 817 O O . VAL A 1 102 ? -3.698 11.393 16.412 1.00 98.56 102 VAL A O 1
ATOM 820 N N . SER A 1 103 ? -2.515 10.853 18.234 1.00 98.31 103 SER A N 1
ATOM 821 C CA . SER A 1 103 ? -3.295 11.694 19.157 1.00 98.31 103 SER A CA 1
ATOM 822 C C . SER A 1 103 ? -3.276 13.174 18.760 1.00 98.31 103 SER A C 1
ATOM 824 O O . SER A 1 103 ? -4.314 13.832 18.777 1.00 98.31 103 SER A O 1
ATOM 826 N N . THR A 1 104 ? -2.119 13.689 18.337 1.00 98.44 104 THR A N 1
ATOM 827 C CA . THR A 1 104 ? -1.968 15.078 17.883 1.00 98.44 104 THR A CA 1
ATOM 828 C C . THR A 1 104 ? -2.716 15.299 16.571 1.00 98.44 104 THR A C 1
ATOM 830 O O . THR A 1 104 ? -3.438 16.283 16.441 1.00 98.44 104 THR A O 1
ATOM 833 N N . ILE A 1 105 ? -2.621 14.357 15.624 1.00 98.69 105 ILE A N 1
ATOM 834 C CA . ILE A 1 105 ? -3.346 14.423 14.343 1.00 98.69 105 ILE A CA 1
ATOM 835 C C . ILE A 1 105 ? -4.864 14.477 14.572 1.00 98.69 105 ILE A C 1
ATOM 837 O O . ILE A 1 105 ? -5.561 15.251 13.913 1.00 98.69 105 ILE A O 1
ATOM 841 N N . LEU A 1 106 ? -5.384 13.691 15.516 1.00 98.75 106 LEU A N 1
ATOM 842 C CA . LEU A 1 106 ? -6.802 13.694 15.882 1.00 98.75 106 LEU A CA 1
ATOM 843 C C . LEU A 1 106 ? -7.224 15.029 16.516 1.00 98.75 106 LEU A C 1
ATOM 845 O O . LEU A 1 106 ? -8.222 15.617 16.087 1.00 98.75 106 LEU A O 1
ATOM 849 N N . SER A 1 107 ? -6.453 15.531 17.484 1.00 98.31 107 SER A N 1
ATOM 850 C CA . SER A 1 107 ? -6.709 16.811 18.159 1.00 98.31 107 SER A CA 1
ATOM 851 C C . SER A 1 107 ? -6.662 18.006 17.205 1.00 98.31 107 SER A C 1
ATOM 853 O O . SER A 1 107 ? -7.539 18.868 17.267 1.00 98.31 107 SER A O 1
ATOM 855 N N . ASP A 1 108 ? -5.716 18.025 16.261 1.00 98.19 108 ASP A N 1
ATOM 856 C CA . ASP A 1 108 ? -5.612 19.052 15.212 1.00 98.19 108 ASP A CA 1
ATOM 857 C C . ASP A 1 108 ? -6.880 19.128 14.341 1.00 98.19 108 ASP A C 1
ATOM 859 O O . ASP A 1 108 ? -7.209 20.181 13.794 1.00 98.19 108 ASP A O 1
ATOM 863 N N . HIS A 1 109 ? -7.621 18.022 14.247 1.00 98.12 109 HIS A N 1
ATOM 864 C CA . HIS A 1 109 ? -8.883 17.917 13.516 1.00 98.12 109 HIS A CA 1
ATOM 865 C C . HIS A 1 109 ? -10.118 17.939 14.433 1.00 98.12 109 HIS A C 1
ATOM 867 O O . HIS A 1 109 ? -11.222 17.610 13.996 1.00 98.12 109 HIS A O 1
ATOM 873 N N . GLY A 1 110 ? -9.960 18.366 15.689 1.00 97.31 110 GLY A N 1
ATOM 874 C CA . GLY A 1 110 ? -11.063 18.658 16.605 1.00 97.31 110 GLY A CA 1
ATOM 875 C C . GLY A 1 110 ? -11.591 17.473 17.416 1.00 97.31 110 GLY A C 1
ATOM 876 O O . GLY A 1 110 ? -12.640 17.607 18.048 1.00 97.31 110 GLY A O 1
ATOM 877 N N . VAL A 1 111 ? -10.900 16.330 17.434 1.00 98.06 111 VAL A N 1
ATOM 878 C CA . VAL A 1 111 ? -11.233 15.223 18.344 1.00 98.06 111 VAL A CA 1
ATOM 879 C C . VAL A 1 111 ? -10.686 15.540 19.735 1.00 98.06 111 VAL A C 1
ATOM 881 O O . VAL A 1 111 ? -9.493 15.767 19.903 1.00 98.06 111 VAL A O 1
ATOM 884 N N . ALA A 1 112 ? -11.547 15.533 20.752 1.00 97.12 112 ALA A N 1
ATOM 885 C CA . ALA A 1 112 ? -11.165 15.840 22.131 1.00 97.12 112 ALA A CA 1
ATOM 886 C C . ALA A 1 112 ? -10.496 14.633 22.824 1.00 97.12 112 ALA A C 1
ATOM 888 O O . ALA A 1 112 ? -11.079 14.008 23.711 1.00 97.12 112 ALA A O 1
ATOM 889 N N . VAL A 1 113 ? -9.284 14.270 22.387 1.00 97.44 113 VAL A N 1
ATOM 890 C CA . VAL A 1 113 ? -8.543 13.093 22.885 1.00 97.44 113 VAL A CA 1
ATOM 891 C C . VAL A 1 113 ? -8.376 13.131 24.410 1.00 97.44 113 VAL A C 1
ATOM 893 O O . VAL A 1 113 ? -8.698 12.151 25.082 1.00 97.44 113 VAL A O 1
ATOM 896 N N . ASP A 1 114 ? -7.976 14.281 24.960 1.00 95.75 114 ASP A N 1
ATOM 897 C CA . ASP A 1 114 ? -7.760 14.476 26.404 1.00 95.75 114 ASP A CA 1
ATOM 898 C C . ASP A 1 114 ? -9.044 14.346 27.243 1.00 95.75 114 ASP A C 1
ATOM 900 O O . ASP A 1 114 ? -8.986 13.966 28.413 1.00 95.75 114 ASP A O 1
ATOM 904 N N . ASP A 1 115 ? -10.211 14.607 26.644 1.00 95.88 115 ASP A N 1
ATOM 905 C CA . ASP A 1 115 ? -11.519 14.488 27.302 1.00 95.88 115 ASP A CA 1
ATOM 906 C C . ASP A 1 115 ? -12.086 13.056 27.233 1.00 95.88 115 ASP A C 1
ATOM 908 O O . ASP A 1 115 ? -13.222 12.807 27.643 1.00 95.88 115 ASP A O 1
ATOM 912 N N . GLY A 1 116 ? -11.304 12.097 26.722 1.00 96.06 116 GLY A N 1
ATOM 913 C CA . GLY A 1 116 ? -11.701 10.694 26.619 1.00 96.06 116 GLY A CA 1
ATOM 914 C C . GLY A 1 116 ? -12.636 10.416 25.445 1.00 96.06 116 GLY A C 1
ATOM 915 O O . GLY A 1 116 ? -13.482 9.532 25.540 1.00 96.06 116 GLY A O 1
ATOM 916 N N . ALA A 1 117 ? -12.503 11.164 24.342 1.00 98.00 117 ALA A N 1
ATOM 917 C CA . ALA A 1 117 ? -13.287 10.925 23.130 1.00 98.00 117 ALA A CA 1
ATOM 918 C C . ALA A 1 117 ? -13.010 9.551 22.487 1.00 98.00 117 ALA A C 1
ATOM 920 O O . ALA A 1 117 ? -13.867 9.039 21.774 1.00 98.00 117 ALA A O 1
ATOM 921 N N . ILE A 1 118 ? -11.832 8.965 22.722 1.00 98.69 118 ILE A N 1
ATOM 922 C CA . ILE A 1 118 ? -11.460 7.632 22.233 1.00 98.69 118 ILE A CA 1
ATOM 923 C C . ILE A 1 118 ? -11.720 6.604 23.339 1.00 98.69 118 ILE A C 1
ATOM 925 O O . ILE A 1 118 ? -11.122 6.676 24.409 1.00 98.69 118 ILE A O 1
ATOM 929 N N . ASP A 1 119 ? -12.597 5.636 23.074 1.00 98.56 119 ASP A N 1
ATOM 930 C CA . ASP A 1 119 ? -12.972 4.581 24.021 1.00 98.56 119 ASP A CA 1
ATOM 931 C C . ASP A 1 119 ? -11.871 3.523 24.172 1.00 98.56 119 ASP A C 1
ATOM 933 O O . ASP A 1 119 ? -11.623 3.027 25.273 1.00 98.56 119 ASP A O 1
ATOM 937 N N . ALA A 1 120 ? -11.226 3.151 23.063 1.00 98.81 120 ALA A N 1
ATOM 938 C CA . ALA A 1 120 ? -10.223 2.095 23.048 1.00 98.81 120 ALA A CA 1
ATOM 939 C C . ALA A 1 120 ? -9.166 2.287 21.957 1.00 98.81 120 ALA A C 1
ATOM 941 O O . ALA A 1 120 ? -9.443 2.801 20.871 1.00 98.81 120 ALA A O 1
ATOM 942 N N . ILE A 1 121 ? -7.967 1.789 22.243 1.00 98.88 121 ILE A N 1
ATOM 943 C CA . ILE A 1 121 ? -6.881 1.573 21.291 1.00 98.88 121 ILE A CA 1
ATOM 944 C C . ILE A 1 121 ? -6.738 0.066 21.113 1.00 98.88 121 ILE A C 1
ATOM 946 O O . ILE A 1 121 ? -6.558 -0.667 22.084 1.00 98.88 121 ILE A O 1
ATOM 950 N N . ILE A 1 122 ? -6.815 -0.399 19.877 1.00 98.88 122 ILE A N 1
ATOM 951 C CA . ILE A 1 122 ? -6.599 -1.791 19.505 1.00 98.88 122 ILE A CA 1
ATOM 952 C C . ILE A 1 122 ? -5.234 -1.877 18.849 1.00 98.88 122 ILE A C 1
ATOM 954 O O . ILE A 1 122 ? -5.020 -1.256 17.814 1.00 98.88 122 ILE A O 1
ATOM 958 N N . TRP A 1 123 ? -4.327 -2.652 19.426 1.00 98.69 123 TRP A N 1
ATOM 959 C CA . TRP A 1 123 ? -3.073 -2.984 18.763 1.00 98.69 123 TRP A CA 1
ATOM 960 C C . TRP A 1 123 ? -3.252 -4.240 17.922 1.00 98.69 123 TRP A C 1
ATOM 962 O O . TRP A 1 123 ? -3.618 -5.294 18.452 1.00 98.69 123 TRP A O 1
ATOM 972 N N . SER A 1 124 ? -2.944 -4.139 16.629 1.00 98.56 124 SER A N 1
ATOM 973 C CA . SER A 1 124 ? -2.744 -5.294 15.759 1.00 98.56 124 SER A CA 1
ATOM 974 C C . SER A 1 124 ? -1.700 -6.215 16.374 1.00 98.56 124 SER A C 1
ATOM 976 O O . SER A 1 124 ? -1.924 -7.417 16.469 1.00 98.56 124 SER A O 1
ATOM 978 N N . HIS A 1 125 ? -0.599 -5.645 16.872 1.00 96.88 125 HIS A N 1
ATOM 979 C CA . HIS A 1 125 ? 0.409 -6.328 17.668 1.00 96.88 125 HIS A CA 1
ATOM 980 C C . HIS A 1 125 ? 1.340 -5.346 18.402 1.00 96.88 125 HIS A C 1
ATOM 982 O O . HIS A 1 125 ? 1.156 -4.135 18.387 1.00 96.88 125 HIS A O 1
ATOM 988 N N . HIS A 1 126 ? 2.343 -5.890 19.091 1.00 92.88 126 HIS A N 1
ATOM 989 C CA . HIS A 1 126 ? 3.169 -5.177 20.066 1.00 92.88 126 HIS A CA 1
ATOM 990 C C . HIS A 1 126 ? 4.424 -4.493 19.496 1.00 92.88 126 HIS A C 1
ATOM 992 O O . HIS A 1 126 ? 5.240 -4.001 20.280 1.00 92.88 126 HIS A O 1
ATOM 998 N N . HIS A 1 127 ? 4.662 -4.526 18.181 1.00 93.19 127 HIS A N 1
ATOM 999 C CA . HIS A 1 127 ? 5.847 -3.869 17.637 1.00 93.19 127 HIS A CA 1
ATOM 1000 C C . HIS A 1 127 ? 5.716 -2.343 17.694 1.00 93.19 127 HIS A C 1
ATOM 1002 O O . HIS A 1 127 ? 4.635 -1.762 17.643 1.00 93.19 127 HIS A O 1
ATOM 1008 N N . TRP A 1 128 ? 6.873 -1.707 17.840 1.00 92.25 128 TRP A N 1
ATOM 1009 C CA . TRP A 1 128 ? 7.070 -0.280 18.095 1.00 92.25 128 TRP A CA 1
ATOM 1010 C C . TRP A 1 128 ? 6.407 0.666 17.083 1.00 92.25 128 TRP A C 1
ATOM 1012 O O . TRP A 1 128 ? 6.128 1.820 17.405 1.00 92.25 128 TRP A O 1
ATOM 1022 N N . ASP A 1 129 ? 6.196 0.185 15.868 1.00 94.19 129 ASP A N 1
ATOM 1023 C CA . ASP A 1 129 ? 5.593 0.859 14.728 1.00 94.19 129 ASP A CA 1
ATOM 1024 C C . ASP A 1 129 ? 4.075 0.700 14.638 1.00 94.19 129 ASP A C 1
ATOM 1026 O O . ASP A 1 129 ? 3.462 1.227 13.716 1.00 94.19 129 ASP A O 1
ATOM 1030 N N . HIS A 1 130 ? 3.461 0.072 15.644 1.00 97.50 130 HIS A N 1
ATOM 1031 C CA . HIS A 1 130 ? 2.009 -0.079 15.783 1.00 97.50 130 HIS A CA 1
ATOM 1032 C C . HIS A 1 130 ? 1.500 0.473 17.112 1.00 97.50 130 HIS A C 1
ATOM 1034 O O . HIS A 1 130 ? 0.331 0.847 17.235 1.00 97.50 130 HIS A O 1
ATOM 1040 N N . THR A 1 131 ? 2.371 0.542 18.120 1.00 96.25 131 THR A N 1
ATOM 1041 C CA . THR A 1 131 ? 1.972 0.834 19.495 1.00 96.25 131 THR A CA 1
ATOM 1042 C C . THR A 1 131 ? 1.770 2.318 19.782 1.00 96.25 131 THR A C 1
ATOM 1044 O O . THR A 1 131 ? 0.999 2.650 20.683 1.00 96.25 131 THR A O 1
ATOM 1047 N N . GLY A 1 132 ? 2.447 3.204 19.043 1.00 96.62 132 GLY A N 1
ATOM 1048 C CA . GLY A 1 132 ? 2.458 4.651 19.268 1.00 96.62 132 GLY A CA 1
ATOM 1049 C C . GLY A 1 132 ? 2.772 5.034 20.716 1.00 96.62 132 GLY A C 1
ATOM 1050 O O . GLY A 1 132 ? 3.624 4.419 21.364 1.00 96.62 132 GLY A O 1
ATOM 1051 N N . ASP A 1 133 ? 2.097 6.071 21.219 1.00 96.81 133 ASP A N 1
ATOM 1052 C CA . ASP A 1 133 ? 2.177 6.485 22.622 1.00 96.81 133 ASP A CA 1
ATOM 1053 C C . ASP A 1 133 ? 0.790 6.497 23.293 1.00 96.81 133 ASP A C 1
ATOM 1055 O O . ASP A 1 133 ? 0.106 7.527 23.306 1.00 96.81 133 ASP A O 1
ATOM 1059 N N . PRO A 1 134 ? 0.357 5.375 23.900 1.00 96.56 134 PRO A N 1
ATOM 1060 C CA . PRO A 1 134 ? -0.905 5.321 24.634 1.00 96.56 134 PRO A CA 1
ATOM 1061 C C . PRO A 1 134 ? -0.962 6.289 25.822 1.00 96.56 134 PRO A C 1
ATOM 1063 O O . PRO A 1 134 ? -2.058 6.611 26.287 1.00 96.56 134 PRO A O 1
ATOM 1066 N N . SER A 1 135 ? 0.181 6.760 26.342 1.00 95.44 135 SER A N 1
ATOM 1067 C CA . SER A 1 135 ? 0.219 7.679 27.489 1.00 95.44 135 SER A CA 1
ATOM 1068 C C . SER A 1 135 ? -0.354 9.065 27.177 1.00 95.44 135 SER A C 1
ATOM 1070 O O . SER A 1 135 ? -0.741 9.780 28.099 1.00 95.44 135 SER A O 1
ATOM 1072 N N . LEU A 1 136 ? -0.492 9.401 25.890 1.00 96.94 136 LEU A N 1
ATOM 1073 C CA . LEU A 1 136 ? -1.166 10.609 25.404 1.00 96.94 136 LEU A CA 1
ATOM 1074 C C . LEU A 1 136 ? -2.697 10.493 25.401 1.00 96.94 136 LEU A C 1
ATOM 1076 O O . LEU A 1 136 ? -3.383 11.426 25.001 1.00 96.94 136 LEU A O 1
ATOM 1080 N N . PHE A 1 137 ? -3.235 9.352 25.829 1.00 98.06 137 PHE A N 1
ATOM 1081 C CA . PHE A 1 137 ? -4.663 9.123 25.990 1.00 98.06 137 PHE A CA 1
ATOM 1082 C C . PHE A 1 137 ? -4.988 8.953 27.479 1.00 98.06 137 PHE A C 1
ATOM 1084 O O . PHE A 1 137 ? -4.198 8.333 28.207 1.00 98.06 137 PHE A O 1
ATOM 1091 N N . PRO A 1 138 ? -6.158 9.425 27.952 1.00 96.56 138 PRO A N 1
ATOM 1092 C CA . PRO A 1 138 ? -6.588 9.215 29.330 1.00 96.56 138 PRO A CA 1
ATOM 1093 C C . PRO A 1 138 ? -6.582 7.733 29.709 1.00 96.56 138 PRO A C 1
ATOM 1095 O O . PRO A 1 138 ? -6.867 6.871 28.878 1.00 96.56 138 PRO A O 1
ATOM 1098 N N . SER A 1 139 ? -6.343 7.424 30.985 1.00 95.38 139 SER A N 1
ATOM 1099 C CA . SER A 1 139 ? -6.300 6.041 31.487 1.00 95.38 139 SER A CA 1
ATOM 1100 C C . SER A 1 139 ? -7.631 5.284 31.366 1.00 95.38 139 SER A C 1
ATOM 1102 O O . SER A 1 139 ? -7.665 4.071 31.554 1.00 95.38 139 SER A O 1
ATOM 1104 N N . SER A 1 140 ? -8.730 5.994 31.080 1.00 96.00 140 SER A N 1
ATOM 1105 C CA . SER A 1 140 ? -10.031 5.413 30.731 1.00 96.00 140 SER A CA 1
ATOM 1106 C C . SER A 1 140 ? -10.073 4.803 29.329 1.00 96.00 140 SER A C 1
ATOM 1108 O O . SER A 1 140 ? -10.995 4.047 29.049 1.00 96.00 140 SER A O 1
ATOM 1110 N N . THR A 1 141 ? -9.104 5.123 28.467 1.00 98.25 141 THR A N 1
ATOM 1111 C CA . THR A 1 141 ? -8.965 4.529 27.133 1.00 98.25 141 THR A CA 1
ATOM 1112 C C . THR A 1 141 ? -8.455 3.101 27.287 1.00 98.25 141 THR A C 1
ATOM 1114 O O . THR A 1 141 ? -7.314 2.884 27.712 1.00 98.25 141 THR A O 1
ATOM 1117 N N . GLU A 1 142 ? -9.304 2.129 26.965 1.00 98.38 142 GLU A N 1
ATOM 1118 C CA . GLU A 1 142 ? -8.977 0.704 27.037 1.00 98.38 142 GLU A CA 1
ATOM 1119 C C . GLU A 1 142 ? -7.869 0.355 26.031 1.00 98.38 142 GLU A C 1
ATOM 1121 O O . GLU A 1 142 ? -7.857 0.859 24.909 1.00 98.38 142 GLU A O 1
ATOM 1126 N N . LEU A 1 143 ? -6.947 -0.530 26.411 1.00 98.50 143 LEU A N 1
ATOM 1127 C CA . LEU A 1 143 ? -5.980 -1.123 25.491 1.00 98.50 143 LEU A CA 1
ATOM 1128 C C . LEU A 1 143 ? -6.400 -2.555 25.153 1.00 98.50 143 LEU A C 1
ATOM 1130 O O . LEU A 1 143 ? -6.434 -3.424 26.024 1.00 98.50 143 LEU A O 1
ATOM 1134 N N . VAL A 1 144 ? -6.688 -2.818 23.885 1.00 98.75 144 VAL A N 1
ATOM 1135 C CA . VAL A 1 144 ? -7.130 -4.123 23.388 1.00 98.75 144 VAL A CA 1
ATOM 1136 C C . VAL A 1 144 ? -5.997 -4.788 22.613 1.00 98.75 144 VAL A C 1
ATOM 1138 O O . VAL A 1 144 ? -5.386 -4.175 21.741 1.00 98.75 144 VAL A O 1
ATOM 1141 N N . VAL A 1 145 ? -5.731 -6.055 22.922 1.00 98.19 145 VAL A N 1
ATOM 1142 C CA . VAL A 1 145 ? -4.614 -6.835 22.367 1.00 98.19 145 VAL A CA 1
ATOM 1143 C C . VAL A 1 145 ? -5.054 -8.246 21.981 1.00 98.19 145 VAL A C 1
ATOM 1145 O O . VAL A 1 145 ? -6.042 -8.775 22.505 1.00 98.19 145 VAL A O 1
ATOM 1148 N N . GLY A 1 146 ? -4.314 -8.875 21.068 1.00 97.19 146 GLY A N 1
ATOM 1149 C CA . GLY A 1 146 ? -4.575 -10.248 20.648 1.00 97.19 146 GLY A CA 1
ATOM 1150 C C . GLY A 1 146 ? -4.062 -11.330 21.614 1.00 97.19 146 GLY A C 1
ATOM 1151 O O . GLY A 1 146 ? -3.371 -11.034 22.594 1.00 97.19 146 GLY A O 1
ATOM 1152 N N . PRO A 1 147 ? -4.392 -12.607 21.344 1.00 94.75 147 PRO A N 1
ATOM 1153 C CA . PRO A 1 147 ? -4.164 -13.726 22.258 1.00 94.75 147 PRO A CA 1
ATOM 1154 C C . PRO A 1 147 ? -2.695 -13.945 22.622 1.00 94.75 147 PRO A C 1
ATOM 1156 O O . PRO A 1 147 ? -1.817 -13.949 21.761 1.00 94.75 147 PRO A O 1
ATOM 1159 N N . GLY A 1 148 ? -2.426 -14.213 23.900 1.00 92.00 148 GLY A N 1
ATOM 1160 C CA . GLY A 1 148 ? -1.086 -14.509 24.404 1.00 92.00 148 GLY A CA 1
ATOM 1161 C C . GLY A 1 148 ? -0.214 -13.280 24.665 1.00 92.00 148 GLY A C 1
ATOM 1162 O O . GLY A 1 148 ? 0.868 -13.438 25.236 1.00 92.00 148 GLY A O 1
ATOM 1163 N N . PHE A 1 149 ? -0.673 -12.069 24.327 1.00 91.75 149 PHE A N 1
ATOM 1164 C CA . PHE A 1 149 ? 0.061 -10.829 24.574 1.00 91.75 149 PHE A CA 1
ATOM 1165 C C . PHE A 1 149 ? 0.432 -10.669 26.051 1.00 91.75 149 PHE A C 1
ATOM 1167 O O . PHE A 1 149 ? 1.595 -10.440 26.378 1.00 91.75 149 PHE A O 1
ATOM 1174 N N . LYS A 1 150 ? -0.528 -10.827 26.967 1.00 90.94 150 LYS A N 1
ATOM 1175 C CA . LYS A 1 150 ? -0.304 -10.637 28.405 1.00 90.94 150 LYS A CA 1
ATOM 1176 C C . LYS A 1 150 ? 0.728 -11.614 28.940 1.00 90.94 150 LYS A C 1
ATOM 1178 O O . LYS A 1 150 ? 1.528 -11.237 29.781 1.00 90.94 150 LYS A O 1
ATOM 1183 N N . VAL A 1 151 ? 0.724 -12.854 28.456 1.00 88.62 151 VAL A N 1
ATOM 1184 C CA . VAL A 1 151 ? 1.697 -13.874 28.876 1.00 88.62 151 VAL A CA 1
ATOM 1185 C C . VAL A 1 151 ? 3.091 -13.566 28.328 1.00 88.62 151 VAL A C 1
ATOM 1187 O O . VAL A 1 151 ? 4.077 -13.760 29.035 1.00 88.62 151 VAL A O 1
ATOM 1190 N N . ALA A 1 152 ? 3.183 -13.093 27.084 1.00 84.69 152 ALA A N 1
ATOM 1191 C CA . ALA A 1 152 ? 4.454 -12.813 26.423 1.00 84.69 152 ALA A CA 1
ATOM 1192 C C . ALA A 1 152 ? 5.094 -11.485 26.870 1.00 84.69 152 ALA A C 1
ATOM 1194 O O . ALA A 1 152 ? 6.321 -11.383 26.926 1.00 84.69 152 ALA A O 1
ATOM 1195 N N . HIS A 1 153 ? 4.278 -10.482 27.206 1.00 82.25 153 HIS A N 1
ATOM 1196 C CA . HIS A 1 153 ? 4.722 -9.094 27.362 1.00 82.25 153 HIS A CA 1
ATOM 1197 C C . HIS A 1 153 ? 4.376 -8.459 28.721 1.00 82.25 153 HIS A C 1
ATOM 1199 O O . HIS A 1 153 ? 4.785 -7.327 28.974 1.00 82.25 153 HIS A O 1
ATOM 1205 N N . MET A 1 154 ? 3.682 -9.161 29.630 1.00 81.69 154 MET A N 1
ATOM 1206 C CA . MET A 1 154 ? 3.365 -8.668 30.982 1.00 81.69 154 MET A CA 1
ATOM 1207 C C . MET A 1 154 ? 3.700 -9.716 32.069 1.00 81.69 154 MET A C 1
ATOM 1209 O O . MET A 1 154 ? 3.550 -10.913 31.822 1.00 81.69 154 MET A O 1
ATOM 1213 N N . PRO A 1 155 ? 4.097 -9.335 33.309 1.00 69.12 155 PRO A N 1
ATOM 1214 C CA . PRO A 1 155 ? 4.308 -7.986 33.867 1.00 69.12 155 PRO A CA 1
ATOM 1215 C C . PRO A 1 155 ? 5.744 -7.405 33.640 1.00 69.12 155 PRO A C 1
ATOM 1217 O O . PRO A 1 155 ? 6.624 -8.119 33.162 1.00 69.12 155 PRO A O 1
ATOM 1220 N N . PRO A 1 156 ? 6.013 -6.122 33.996 1.00 52.69 156 PRO A N 1
ATOM 1221 C CA . PRO A 1 156 ? 7.054 -5.237 33.419 1.00 52.69 156 PRO A CA 1
ATOM 1222 C C . PRO A 1 156 ? 8.525 -5.566 33.701 1.00 52.69 156 PRO A C 1
ATOM 1224 O O . PRO A 1 156 ? 9.407 -4.782 33.361 1.00 52.69 156 PRO A O 1
ATOM 1227 N N . SER A 1 157 ? 8.833 -6.656 34.397 1.00 54.91 157 SER A N 1
ATOM 1228 C CA . SER A 1 157 ? 10.190 -6.905 34.894 1.00 54.91 157 SER A CA 1
ATOM 1229 C C . SER A 1 157 ? 11.086 -7.643 33.903 1.00 54.91 157 SER A C 1
ATOM 1231 O O . SER A 1 157 ? 12.199 -8.010 34.275 1.00 54.91 157 SER A O 1
ATOM 1233 N N . ASN A 1 158 ? 10.635 -7.857 32.661 1.00 59.72 158 ASN A N 1
ATOM 1234 C CA . ASN A 1 158 ? 11.478 -8.408 31.608 1.00 59.72 158 ASN A CA 1
ATOM 1235 C C . ASN A 1 158 ? 12.487 -7.337 31.142 1.00 59.72 158 ASN A C 1
ATOM 1237 O O . ASN A 1 158 ? 12.086 -6.396 30.456 1.00 59.72 158 ASN A O 1
ATOM 1241 N N . PRO A 1 159 ? 13.794 -7.477 31.442 1.00 57.69 159 PRO A N 1
ATOM 1242 C CA . PRO A 1 159 ? 14.805 -6.510 31.014 1.00 57.69 159 PRO A CA 1
ATOM 1243 C C . PRO A 1 159 ? 14.976 -6.458 29.487 1.00 57.69 159 PRO A C 1
ATOM 1245 O O . PRO A 1 159 ? 15.618 -5.544 28.983 1.00 57.69 159 PRO A O 1
ATOM 1248 N N . GLY A 1 160 ? 14.437 -7.447 28.763 1.00 60.47 160 GLY A N 1
ATOM 1249 C CA . GLY A 1 160 ? 14.393 -7.500 27.303 1.00 60.47 160 GLY A CA 1
ATOM 1250 C C . GLY A 1 160 ? 13.073 -7.023 26.687 1.00 60.47 160 GLY A C 1
ATOM 1251 O O . GLY A 1 160 ? 12.879 -7.239 25.496 1.00 60.47 160 GLY A O 1
ATOM 1252 N N . SER A 1 161 ? 12.155 -6.428 27.463 1.00 72.50 161 SER A N 1
ATOM 1253 C CA . SER A 1 161 ? 10.924 -5.842 26.914 1.00 72.50 161 SER A CA 1
ATOM 1254 C C . SER A 1 161 ? 11.251 -4.668 25.991 1.00 72.50 161 SER A C 1
ATOM 1256 O O . SER A 1 161 ? 11.958 -3.740 26.382 1.00 72.50 161 SER A O 1
ATOM 1258 N N . THR A 1 162 ? 10.699 -4.694 24.780 1.00 77.12 162 THR A N 1
ATOM 1259 C CA . THR A 1 162 ? 10.725 -3.563 23.842 1.00 77.12 162 THR A CA 1
ATOM 1260 C C . THR A 1 162 ? 9.623 -2.540 24.134 1.00 77.12 162 THR A C 1
ATOM 1262 O O . THR A 1 162 ? 9.746 -1.394 23.709 1.00 77.12 162 THR A O 1
ATOM 1265 N N . LEU A 1 163 ? 8.592 -2.938 24.890 1.00 86.25 163 LEU A N 1
ATOM 1266 C CA . LEU A 1 163 ? 7.512 -2.076 25.375 1.00 86.25 163 LEU A CA 1
ATOM 1267 C C . LEU A 1 163 ? 7.928 -1.312 26.631 1.00 86.25 163 LEU A C 1
ATOM 1269 O O . LEU A 1 163 ? 8.668 -1.839 27.473 1.00 86.25 163 LEU A O 1
ATOM 1273 N N . MET A 1 164 ? 7.384 -0.110 26.797 1.00 88.06 164 MET A N 1
ATOM 1274 C CA . MET A 1 164 ? 7.568 0.714 27.983 1.00 88.06 164 MET A CA 1
ATOM 1275 C C . MET A 1 164 ? 6.425 0.495 28.987 1.00 88.06 164 MET A C 1
ATOM 1277 O O . MET A 1 164 ? 5.283 0.270 28.592 1.00 88.06 164 MET A O 1
ATOM 1281 N N . PRO A 1 165 ? 6.680 0.607 30.305 1.00 88.31 165 PRO A N 1
ATOM 1282 C CA . PRO A 1 165 ? 5.616 0.510 31.309 1.00 88.31 165 PRO A CA 1
ATOM 1283 C C . PRO A 1 165 ? 4.467 1.502 31.076 1.00 88.31 165 PRO A C 1
ATOM 1285 O O . PRO A 1 165 ? 3.305 1.160 31.282 1.00 88.31 165 PRO A O 1
ATOM 1288 N N . THR A 1 166 ? 4.784 2.704 30.584 1.00 90.50 166 THR A N 1
ATOM 1289 C CA . THR A 1 166 ? 3.820 3.774 30.278 1.00 90.50 166 THR A CA 1
ATOM 1290 C C . THR A 1 166 ? 2.781 3.390 29.230 1.00 90.50 166 THR A C 1
ATOM 1292 O O . THR A 1 166 ? 1.719 4.008 29.183 1.00 90.50 166 THR A O 1
ATOM 1295 N N . ASP A 1 167 ? 3.053 2.369 28.416 1.00 89.81 167 ASP A N 1
ATOM 1296 C CA . ASP A 1 167 ? 2.153 1.972 27.336 1.00 89.81 167 ASP A CA 1
ATOM 1297 C C . ASP A 1 167 ? 0.879 1.296 27.879 1.00 89.81 167 ASP A C 1
ATOM 1299 O O . ASP A 1 167 ? -0.178 1.354 27.256 1.00 89.81 167 ASP A O 1
ATOM 1303 N N . TYR A 1 168 ? 0.943 0.697 29.075 1.00 89.50 168 TYR A N 1
ATOM 1304 C CA . TYR A 1 168 ? -0.180 -0.018 29.697 1.00 89.50 168 TYR A CA 1
ATOM 1305 C C . TYR A 1 168 ? -0.402 0.309 31.182 1.00 89.50 168 TYR A C 1
ATOM 1307 O O . TYR A 1 168 ? -1.356 -0.186 31.786 1.00 89.50 168 TYR A O 1
ATOM 1315 N N . GLU A 1 169 ? 0.449 1.123 31.809 1.00 88.19 169 GLU A N 1
ATOM 1316 C CA . GLU A 1 169 ? 0.276 1.509 33.210 1.00 88.19 169 GLU A CA 1
ATOM 1317 C C . GLU A 1 169 ? -1.028 2.296 33.421 1.00 88.19 169 GLU A C 1
ATOM 1319 O O . GLU A 1 169 ? -1.368 3.212 32.673 1.00 88.19 169 GLU A O 1
ATOM 1324 N N . GLY A 1 170 ? -1.779 1.916 34.459 1.00 90.00 170 GLY A N 1
ATOM 1325 C CA . GLY A 1 170 ? -2.982 2.628 34.894 1.00 90.00 170 GLY A CA 1
ATOM 1326 C C . GLY A 1 170 ? -4.232 2.444 34.027 1.00 90.00 170 GLY A C 1
ATOM 1327 O O . GLY A 1 170 ? -5.276 2.961 34.417 1.00 90.00 170 GLY A O 1
ATOM 1328 N N . ARG A 1 171 ? -4.165 1.702 32.912 1.00 93.88 171 ARG A N 1
ATOM 1329 C CA . ARG A 1 171 ? -5.309 1.433 32.021 1.00 93.88 171 ARG A CA 1
ATOM 1330 C C . ARG A 1 171 ? -5.742 -0.030 32.037 1.00 93.88 171 ARG A C 1
ATOM 1332 O O . ARG A 1 171 ? -4.980 -0.924 32.410 1.00 93.88 171 ARG A O 1
ATOM 1339 N N . GLU A 1 172 ? -6.982 -0.279 31.630 1.00 96.38 172 GLU A N 1
ATOM 1340 C CA . GLU A 1 172 ? -7.458 -1.639 31.390 1.00 96.38 172 GLU A CA 1
ATOM 1341 C C . GLU A 1 172 ? -6.787 -2.204 30.134 1.00 96.38 172 GLU A C 1
ATOM 1343 O O . GLU A 1 172 ? -6.862 -1.605 29.064 1.00 96.38 172 GLU A O 1
ATOM 1348 N N . VAL A 1 173 ? -6.133 -3.361 30.271 1.00 96.50 173 VAL A N 1
ATOM 1349 C CA . VAL A 1 173 ? -5.626 -4.137 29.133 1.00 96.50 173 VAL A CA 1
ATOM 1350 C C . VAL A 1 173 ? -6.539 -5.337 28.938 1.00 96.50 173 VAL A C 1
ATOM 1352 O O . VAL A 1 173 ? -6.593 -6.219 29.804 1.00 96.50 173 VAL A O 1
ATOM 1355 N N . ARG A 1 174 ? -7.224 -5.420 27.803 1.00 97.62 174 ARG A N 1
ATOM 1356 C CA . ARG A 1 174 ? -8.109 -6.527 27.444 1.00 97.62 174 ARG A CA 1
ATOM 1357 C C . ARG A 1 174 ? -7.486 -7.377 26.350 1.00 97.62 174 ARG A C 1
ATOM 1359 O O . ARG A 1 174 ? -7.296 -6.939 25.224 1.00 97.62 174 ARG A O 1
ATOM 1366 N N . GLU A 1 175 ? -7.216 -8.629 26.696 1.00 97.19 175 GLU A N 1
ATOM 1367 C CA . GLU A 1 175 ? -6.791 -9.635 25.726 1.00 97.19 175 GLU A CA 1
ATOM 1368 C C . GLU A 1 175 ? -8.029 -10.327 25.152 1.00 97.19 175 GLU A C 1
ATOM 1370 O O . GLU A 1 175 ? -8.893 -10.776 25.913 1.00 97.19 175 GLU A O 1
ATOM 1375 N N . ILE A 1 176 ? -8.143 -10.369 23.826 1.00 97.25 176 ILE A N 1
ATOM 1376 C CA . ILE A 1 176 ? -9.288 -10.976 23.146 1.00 97.25 176 ILE A CA 1
ATOM 1377 C C . ILE A 1 176 ? -9.198 -12.502 23.205 1.00 97.25 176 ILE A C 1
ATOM 1379 O O . ILE A 1 176 ? -8.191 -13.097 22.834 1.00 97.25 176 ILE A O 1
ATOM 1383 N N . ASP A 1 177 ? -10.293 -13.135 23.626 1.00 94.19 177 ASP A N 1
ATOM 1384 C CA . ASP A 1 177 ? -10.458 -14.587 23.612 1.00 94.19 177 ASP A CA 1
ATOM 1385 C C . ASP A 1 177 ? -11.318 -15.021 22.416 1.00 94.19 177 ASP A C 1
ATOM 1387 O O . ASP A 1 177 ? -12.551 -14.958 22.445 1.00 94.19 177 ASP A O 1
ATOM 1391 N N . PHE A 1 178 ? -10.657 -15.504 21.365 1.00 93.50 178 PHE A N 1
ATOM 1392 C CA . PHE A 1 178 ? -11.310 -16.044 20.168 1.00 93.50 178 PHE A CA 1
ATOM 1393 C C . PHE A 1 178 ? -11.975 -17.411 20.395 1.00 93.50 178 PHE A C 1
ATOM 1395 O O . PHE A 1 178 ? -12.697 -17.898 19.524 1.00 93.50 178 PHE A O 1
ATOM 1402 N N . THR A 1 179 ? -11.776 -18.047 21.555 1.00 88.19 179 THR A N 1
ATOM 1403 C CA . THR A 1 179 ? -12.361 -19.359 21.869 1.00 88.19 179 THR A CA 1
ATOM 1404 C C . THR A 1 179 ? -13.756 -19.263 22.488 1.00 88.19 179 THR A C 1
ATOM 1406 O O . THR A 1 179 ? -14.528 -20.220 22.413 1.00 88.19 179 THR A O 1
ATOM 1409 N N . ALA A 1 180 ? -14.124 -18.099 23.036 1.00 79.12 180 ALA A N 1
ATOM 1410 C CA . ALA A 1 180 ? -15.399 -17.888 23.723 1.00 79.12 180 ALA A CA 1
ATOM 1411 C C . ALA A 1 180 ? -16.629 -18.025 22.801 1.00 79.12 180 ALA A C 1
ATOM 1413 O O . ALA A 1 180 ? -17.688 -18.485 23.236 1.00 79.12 180 ALA A O 1
ATOM 1414 N N . LYS A 1 181 ? -16.503 -17.630 21.527 1.00 80.50 181 LYS A N 1
ATOM 1415 C CA . LYS A 1 181 ? -17.530 -17.781 20.484 1.00 80.50 181 LYS A CA 1
ATOM 1416 C C . LYS A 1 181 ? -16.864 -18.181 19.172 1.00 80.50 181 LYS A C 1
ATOM 1418 O O . LYS A 1 181 ? -16.442 -17.332 18.399 1.00 80.50 181 LYS A O 1
ATOM 1423 N N . LEU A 1 182 ? -16.788 -19.486 18.930 1.00 83.06 182 LEU A N 1
ATOM 1424 C CA . LEU A 1 182 ? -16.125 -20.040 17.752 1.00 83.06 182 LEU A CA 1
ATOM 1425 C C . LEU A 1 182 ? -16.949 -19.788 16.482 1.00 83.06 182 LEU A C 1
ATOM 1427 O O . LEU A 1 182 ? -17.876 -20.538 16.174 1.00 83.06 182 LEU A O 1
ATOM 1431 N N . PHE A 1 183 ? -16.585 -18.757 15.728 1.00 95.06 183 PHE A N 1
ATOM 1432 C CA . PHE A 1 183 ? -16.959 -18.605 14.325 1.00 95.06 183 PHE A CA 1
ATOM 1433 C C . PHE A 1 183 ? -15.781 -18.048 13.527 1.00 95.06 183 PHE A C 1
ATOM 1435 O O . PHE A 1 183 ? -14.785 -17.588 14.094 1.00 95.06 183 PHE A O 1
ATOM 1442 N N . LYS A 1 184 ? -15.880 -18.143 12.203 1.00 96.62 184 LYS A N 1
ATOM 1443 C CA . LYS A 1 184 ? -14.823 -17.733 11.286 1.00 96.62 184 LYS A CA 1
ATOM 1444 C C . LYS A 1 184 ? -15.347 -16.775 10.236 1.00 96.62 184 LYS A C 1
ATOM 1446 O O . LYS A 1 184 ? -16.506 -16.872 9.844 1.00 96.62 184 LYS A O 1
ATOM 1451 N N . ILE A 1 185 ? -14.461 -15.903 9.777 1.00 97.81 185 ILE A N 1
ATOM 1452 C CA . ILE A 1 185 ? -14.611 -15.171 8.523 1.00 97.81 185 ILE A CA 1
ATOM 1453 C C . ILE A 1 185 ? -13.407 -15.561 7.666 1.00 97.81 185 ILE A C 1
ATOM 1455 O O . ILE A 1 185 ? -12.259 -15.444 8.102 1.00 97.81 185 ILE A O 1
ATOM 1459 N N . GLY A 1 186 ? -13.670 -16.116 6.484 1.00 96.06 186 GLY A N 1
ATOM 1460 C CA . GLY A 1 186 ? -12.678 -16.883 5.736 1.00 96.06 186 GLY A CA 1
ATOM 1461 C C . GLY A 1 186 ? -12.102 -18.001 6.609 1.00 96.06 186 GLY A C 1
ATOM 1462 O O . GLY A 1 186 ? -12.831 -18.743 7.276 1.00 96.06 186 GLY A O 1
ATOM 1463 N N . ARG A 1 187 ? -10.774 -18.111 6.650 1.00 95.25 187 ARG A N 1
ATOM 1464 C CA . ARG A 1 187 ? -10.078 -19.095 7.496 1.00 95.25 187 ARG A CA 1
ATOM 1465 C C . ARG A 1 187 ? -9.843 -18.664 8.950 1.00 95.25 187 ARG A C 1
ATOM 1467 O O . ARG A 1 187 ? -9.580 -19.539 9.789 1.00 95.25 187 ARG A O 1
ATOM 1474 N N . PHE A 1 188 ? -9.938 -17.370 9.249 1.00 97.38 188 PHE A N 1
ATOM 1475 C CA . PHE A 1 188 ? -9.553 -16.793 10.539 1.00 97.38 188 PHE A CA 1
ATOM 1476 C C . PHE A 1 188 ? -10.669 -16.899 11.572 1.00 97.38 188 PHE A C 1
ATOM 1478 O O . PHE A 1 188 ? -11.846 -16.767 11.234 1.00 97.38 188 PHE A O 1
ATOM 1485 N N . ASN A 1 189 ? -10.304 -17.120 12.838 1.00 97.62 189 ASN A N 1
ATOM 1486 C CA . ASN A 1 189 ? -11.265 -16.973 13.931 1.00 97.62 189 ASN A CA 1
ATOM 1487 C C . ASN A 1 189 ? -11.641 -15.496 14.038 1.00 97.62 189 ASN A C 1
ATOM 1489 O O . ASN A 1 189 ? -10.769 -14.632 13.964 1.00 97.62 189 ASN A O 1
ATOM 1493 N N . ALA A 1 190 ? -12.927 -15.214 14.207 1.00 97.94 190 ALA A N 1
ATOM 1494 C CA . ALA A 1 190 ? -13.436 -13.853 14.246 1.00 97.94 190 ALA A CA 1
ATOM 1495 C C . ALA A 1 190 ? -14.043 -13.532 15.615 1.00 97.94 190 ALA A C 1
ATOM 1497 O O . ALA A 1 190 ? -14.680 -14.372 16.250 1.00 97.94 190 ALA A O 1
ATOM 1498 N N . PHE A 1 191 ? -13.861 -12.291 16.054 1.00 98.00 191 PHE A N 1
ATOM 1499 C CA . PHE A 1 191 ? -14.473 -11.733 17.250 1.00 98.00 191 PHE A CA 1
ATOM 1500 C C . PHE A 1 191 ? -15.242 -10.471 16.863 1.00 98.00 191 PHE A C 1
ATOM 1502 O O . PHE A 1 191 ? -14.650 -9.495 16.413 1.00 98.00 191 PHE A O 1
ATOM 1509 N N . ASP A 1 192 ? -16.562 -10.491 17.023 1.00 97.81 192 ASP A N 1
ATOM 1510 C CA . ASP A 1 192 ? -17.412 -9.319 16.796 1.00 97.81 192 ASP A CA 1
ATOM 1511 C C . ASP A 1 192 ? -17.267 -8.345 17.973 1.00 97.81 192 ASP A C 1
ATOM 1513 O O . ASP A 1 192 ? -17.732 -8.626 19.083 1.00 97.81 192 ASP A O 1
ATOM 1517 N N . TYR A 1 193 ? -16.567 -7.233 17.742 1.00 98.12 193 TYR A N 1
ATOM 1518 C CA . TYR A 1 193 ? -16.129 -6.319 18.796 1.00 98.12 193 TYR A CA 1
ATOM 1519 C C . TYR A 1 193 ? -17.300 -5.554 19.424 1.00 98.12 193 TYR A C 1
ATOM 1521 O O . TYR A 1 193 ? -17.384 -5.452 20.651 1.00 98.12 193 TYR A O 1
ATOM 1529 N N . PHE A 1 194 ? -18.228 -5.065 18.594 1.00 97.88 194 PHE A N 1
ATOM 1530 C CA . PHE A 1 194 ? -19.440 -4.373 19.048 1.00 97.88 194 PHE A CA 1
ATOM 1531 C C . PHE A 1 194 ? -20.615 -5.331 19.295 1.00 97.88 194 PHE A C 1
ATOM 1533 O O . PHE A 1 194 ? -21.531 -4.996 20.047 1.00 97.88 194 PHE A O 1
ATOM 1540 N N . GLY A 1 195 ? -20.568 -6.544 18.737 1.00 97.00 195 GLY A N 1
ATOM 1541 C CA . GLY A 1 195 ? -21.603 -7.567 18.895 1.00 97.00 195 GLY A CA 1
ATOM 1542 C C . GLY A 1 195 ? -22.796 -7.398 17.950 1.00 97.00 195 GLY A C 1
ATOM 1543 O O . GLY A 1 195 ? -23.831 -8.029 18.173 1.00 97.00 195 GLY A O 1
ATOM 1544 N N . ASP A 1 196 ? -22.672 -6.538 16.941 1.00 97.81 196 ASP A N 1
ATOM 1545 C CA . ASP A 1 196 ? -23.703 -6.239 15.947 1.00 97.81 196 ASP A CA 1
ATOM 1546 C C . ASP A 1 196 ? -23.250 -6.480 14.499 1.00 97.81 196 ASP A C 1
ATOM 1548 O O . ASP A 1 196 ? -23.991 -6.191 13.559 1.00 97.81 196 ASP A O 1
ATOM 1552 N N . GLY A 1 197 ? -22.054 -7.033 14.298 1.00 97.94 197 GLY A N 1
ATOM 1553 C CA . GLY A 1 197 ? -21.505 -7.387 12.995 1.00 97.94 197 GLY A CA 1
ATOM 1554 C C . GLY A 1 197 ? -20.991 -6.217 12.153 1.00 97.94 197 GLY A C 1
ATOM 1555 O O . GLY A 1 197 ? -20.844 -6.377 10.929 1.00 97.94 197 GLY A O 1
ATOM 1556 N N . SER A 1 198 ? -20.746 -5.061 12.780 1.00 98.69 198 SER A N 1
ATOM 1557 C CA . SER A 1 198 ? -20.200 -3.858 12.142 1.00 98.69 198 SER A CA 1
ATOM 1558 C C . SER A 1 198 ? -18.664 -3.802 12.138 1.00 98.69 198 SER A C 1
ATOM 1560 O O . SER A 1 198 ? -18.081 -3.281 11.186 1.00 98.69 198 SER A O 1
ATOM 1562 N N . PHE A 1 199 ? -17.996 -4.388 13.139 1.00 98.81 199 PHE A N 1
ATOM 1563 C CA . PHE A 1 199 ? -16.534 -4.459 13.225 1.00 98.81 199 PHE A CA 1
ATOM 1564 C C . PHE A 1 199 ? -16.071 -5.763 13.878 1.00 98.81 199 PHE A C 1
ATOM 1566 O O . PHE A 1 199 ? -16.492 -6.108 14.985 1.00 98.81 199 PHE A O 1
ATOM 1573 N N . TYR A 1 200 ? -15.170 -6.466 13.196 1.00 98.81 200 TYR A N 1
ATOM 1574 C CA . TYR A 1 200 ? -14.591 -7.719 13.655 1.00 98.81 200 TYR A CA 1
ATOM 1575 C C . TYR A 1 200 ? -13.087 -7.574 13.869 1.00 98.81 200 TYR A C 1
ATOM 1577 O O . TYR A 1 200 ? -12.400 -6.914 13.093 1.00 98.81 200 TYR A O 1
ATOM 1585 N N . LEU A 1 201 ? -12.577 -8.264 14.881 1.00 98.81 201 LEU A N 1
ATOM 1586 C CA . LEU A 1 201 ? -11.164 -8.600 14.996 1.00 98.81 201 LEU A CA 1
ATOM 1587 C C . LEU A 1 201 ? -10.963 -10.016 14.461 1.00 98.81 201 LEU A C 1
ATOM 1589 O O . LEU A 1 201 ? -11.819 -10.877 14.675 1.00 98.81 201 LEU A O 1
ATOM 1593 N N . LEU A 1 202 ? -9.859 -10.253 13.762 1.00 98.69 202 LEU A N 1
ATOM 1594 C CA . LEU A 1 202 ? -9.503 -11.542 13.175 1.00 98.69 202 LEU A CA 1
ATOM 1595 C C . LEU A 1 202 ? -8.193 -12.044 13.783 1.00 98.69 202 LEU A C 1
ATOM 1597 O O . LEU A 1 202 ? -7.214 -11.305 13.835 1.00 98.69 202 LEU A O 1
ATOM 1601 N N . ASP A 1 203 ? -8.179 -13.299 14.224 1.00 97.94 203 ASP A N 1
ATOM 1602 C CA . ASP A 1 203 ? -6.994 -13.980 14.752 1.00 97.94 203 ASP A CA 1
ATOM 1603 C C . ASP A 1 203 ? -6.046 -14.350 13.601 1.00 97.94 203 ASP A C 1
ATOM 1605 O O . ASP A 1 203 ? -6.331 -15.264 12.818 1.00 97.94 203 ASP A O 1
ATOM 1609 N N . THR A 1 204 ? -4.943 -13.609 13.478 1.00 97.75 204 THR A N 1
ATOM 1610 C CA . THR A 1 204 ? -4.012 -13.656 12.335 1.00 97.75 204 THR A CA 1
ATOM 1611 C C . THR A 1 204 ? -2.563 -13.841 12.803 1.00 97.75 204 THR A C 1
ATOM 1613 O O . THR A 1 204 ? -1.730 -12.961 12.590 1.00 97.75 204 THR A O 1
ATOM 1616 N N . PRO A 1 205 ? -2.244 -14.957 13.484 1.00 95.19 205 PRO A N 1
ATOM 1617 C CA . PRO A 1 205 ? -0.933 -15.176 14.088 1.00 95.19 205 PRO A CA 1
ATOM 1618 C C . PRO A 1 205 ? 0.164 -15.391 13.037 1.00 95.19 205 PRO A C 1
ATOM 1620 O O . PRO A 1 205 ? -0.106 -15.629 11.860 1.00 95.19 205 PRO A O 1
ATOM 1623 N N . GLY A 1 206 ? 1.420 -15.387 13.482 1.00 91.81 206 GLY A N 1
ATOM 1624 C CA . GLY A 1 206 ? 2.570 -15.801 12.673 1.00 91.81 206 GLY A CA 1
ATOM 1625 C C . GLY A 1 206 ? 3.680 -14.763 12.660 1.00 91.81 206 GLY A C 1
ATOM 1626 O O . GLY A 1 206 ? 4.803 -15.093 13.033 1.00 91.81 206 GLY A O 1
ATOM 1627 N N . HIS A 1 207 ? 3.355 -13.513 12.314 1.00 93.69 207 HIS A N 1
ATOM 1628 C CA . HIS A 1 207 ? 4.285 -12.381 12.436 1.00 93.69 207 HIS A CA 1
ATOM 1629 C C . HIS A 1 207 ? 4.749 -12.216 13.883 1.00 93.69 207 HIS A C 1
ATOM 1631 O O . HIS A 1 207 ? 5.928 -12.367 14.196 1.00 93.69 207 HIS A O 1
ATOM 1637 N N . THR A 1 208 ? 3.787 -12.070 14.795 1.00 92.25 208 THR A N 1
ATOM 1638 C CA . THR A 1 208 ? 4.014 -12.116 16.239 1.00 92.25 208 THR A CA 1
ATOM 1639 C C . THR A 1 208 ? 2.993 -13.001 16.939 1.00 92.25 208 THR A C 1
ATOM 1641 O O . THR A 1 208 ? 1.940 -13.346 16.394 1.00 92.25 208 THR A O 1
ATOM 1644 N N . ILE A 1 209 ? 3.280 -13.329 18.201 1.00 89.38 209 ILE A N 1
ATOM 1645 C CA . ILE A 1 209 ? 2.239 -13.751 19.143 1.00 89.38 209 ILE A CA 1
ATOM 1646 C C . ILE A 1 209 ? 1.196 -12.631 19.232 1.00 89.38 209 ILE A C 1
ATOM 1648 O O . ILE A 1 209 ? 1.557 -11.453 19.294 1.00 89.38 209 ILE A O 1
ATOM 1652 N N . GLY A 1 210 ? -0.083 -13.006 19.220 1.00 93.50 210 GLY A N 1
ATOM 1653 C CA . GLY A 1 210 ? -1.195 -12.077 19.399 1.00 93.50 210 GLY A CA 1
ATOM 1654 C C . GLY A 1 210 ? -1.444 -11.123 18.233 1.00 93.50 210 GLY A C 1
ATOM 1655 O O . GLY A 1 210 ? -2.128 -10.129 18.445 1.00 93.50 210 GLY A O 1
ATOM 1656 N N . HIS A 1 211 ? -0.915 -11.398 17.035 1.00 98.19 211 HIS A N 1
ATOM 1657 C CA . HIS A 1 211 ? -1.201 -10.567 15.867 1.00 98.19 211 HIS A CA 1
ATOM 1658 C C . HIS A 1 211 ? -2.673 -10.699 15.428 1.00 98.19 211 HIS A C 1
ATOM 1660 O O . HIS A 1 211 ? -3.165 -11.802 15.162 1.00 98.19 211 HIS A O 1
ATOM 1666 N N . ILE A 1 212 ? -3.376 -9.573 15.318 1.00 98.75 212 ILE A N 1
ATOM 1667 C CA . ILE A 1 212 ? -4.780 -9.491 14.901 1.00 98.75 212 ILE A CA 1
ATOM 1668 C C . ILE A 1 212 ? -4.971 -8.483 13.766 1.00 98.75 212 ILE A C 1
ATOM 1670 O O . ILE A 1 212 ? -4.296 -7.459 13.710 1.00 98.75 212 ILE A O 1
ATOM 1674 N N . CYS A 1 213 ? -5.938 -8.749 12.890 1.00 98.88 213 CYS A N 1
ATOM 1675 C CA . CYS A 1 213 ? -6.386 -7.811 11.857 1.00 98.88 213 CYS A CA 1
ATOM 1676 C C . CYS A 1 213 ? -7.759 -7.225 12.207 1.00 98.88 213 CYS A C 1
ATOM 1678 O O . CYS A 1 213 ? -8.580 -7.882 12.854 1.00 98.88 213 CYS A O 1
ATOM 1680 N N . GLY A 1 214 ? -8.034 -6.009 11.738 1.00 98.81 214 GLY A N 1
ATOM 1681 C CA . GLY A 1 214 ? -9.352 -5.379 11.814 1.00 98.81 214 GLY A CA 1
ATOM 1682 C C . GLY A 1 214 ? -10.159 -5.624 10.539 1.00 98.81 214 GLY A C 1
ATOM 1683 O O . GLY A 1 214 ? -9.622 -5.582 9.435 1.00 98.81 214 GLY A O 1
ATOM 1684 N N . PHE A 1 215 ? -11.463 -5.857 10.662 1.00 98.88 215 PHE A N 1
ATOM 1685 C CA . PHE A 1 215 ? -12.358 -6.044 9.520 1.00 98.88 215 PHE A CA 1
ATOM 1686 C C . PHE A 1 215 ? -13.668 -5.287 9.744 1.00 98.88 215 PHE A C 1
ATOM 1688 O O . PHE A 1 215 ? -14.550 -5.720 10.488 1.00 98.88 215 PHE A O 1
ATOM 1695 N N . ALA A 1 216 ? -13.773 -4.115 9.122 1.00 98.88 216 ALA A N 1
ATOM 1696 C CA . ALA A 1 216 ? -14.833 -3.143 9.357 1.00 98.88 216 ALA A CA 1
ATOM 1697 C C . ALA A 1 216 ? -15.827 -3.115 8.204 1.00 98.88 216 ALA A C 1
ATOM 1699 O O . ALA A 1 216 ? -15.432 -2.941 7.053 1.00 98.88 216 ALA A O 1
ATOM 1700 N N . ARG A 1 217 ? -17.121 -3.224 8.503 1.00 98.81 217 ARG A N 1
ATOM 1701 C CA . ARG A 1 217 ? -18.183 -3.030 7.517 1.00 98.81 217 ARG A CA 1
ATOM 1702 C C . ARG A 1 217 ? -18.401 -1.540 7.288 1.00 98.81 217 ARG A C 1
ATOM 1704 O O . ARG A 1 217 ? -18.823 -0.834 8.199 1.00 98.81 217 ARG A O 1
ATOM 1711 N N . THR A 1 218 ? -18.174 -1.083 6.062 1.00 98.38 218 THR A N 1
ATOM 1712 C CA . THR A 1 218 ? -18.309 0.327 5.672 1.00 98.38 218 THR A CA 1
ATOM 1713 C C . THR A 1 218 ? -19.684 0.673 5.109 1.00 98.38 218 THR A C 1
ATOM 1715 O O . THR A 1 218 ? -20.160 1.790 5.301 1.00 98.38 218 THR A O 1
ATOM 1718 N N . THR A 1 219 ? -20.362 -0.273 4.457 1.00 98.19 219 THR A N 1
ATOM 1719 C CA . THR A 1 219 ? -21.737 -0.098 3.950 1.00 98.19 219 THR A CA 1
ATOM 1720 C C . THR A 1 219 ? -22.538 -1.392 4.094 1.00 98.19 219 THR A C 1
ATOM 1722 O O . THR A 1 219 ? -21.962 -2.474 4.214 1.00 98.19 219 THR A O 1
ATOM 1725 N N . THR A 1 220 ? -23.871 -1.302 4.081 1.00 97.44 220 THR A N 1
ATOM 1726 C CA . THR A 1 220 ? -24.781 -2.462 4.202 1.00 97.44 220 THR A CA 1
ATOM 1727 C C . THR A 1 220 ? -25.460 -2.844 2.885 1.00 97.44 220 THR A C 1
ATOM 1729 O O . THR A 1 220 ? -25.868 -3.991 2.719 1.00 97.44 220 THR A O 1
ATOM 1732 N N . SER A 1 221 ? -25.536 -1.926 1.915 1.00 94.50 221 SER A N 1
ATOM 1733 C CA . SER A 1 221 ? -26.129 -2.173 0.596 1.00 94.50 221 SER A CA 1
ATOM 1734 C C . SER A 1 221 ? -25.423 -1.369 -0.516 1.00 94.50 221 SER A C 1
ATOM 1736 O O . SER A 1 221 ? -25.747 -0.196 -0.688 1.00 94.50 221 SER A O 1
ATOM 1738 N N . PRO A 1 222 ? -24.514 -1.983 -1.304 1.00 95.44 222 PRO A N 1
ATOM 1739 C CA . PRO A 1 222 ? -23.976 -3.331 -1.105 1.00 95.44 222 PRO A CA 1
ATOM 1740 C C . PRO A 1 222 ? -23.173 -3.418 0.199 1.00 95.44 222 PRO A C 1
ATOM 1742 O O . PRO A 1 222 ? -22.740 -2.400 0.731 1.00 95.44 222 PRO A O 1
ATOM 1745 N N . GLN A 1 223 ? -22.966 -4.625 0.728 1.00 97.00 223 GLN A N 1
ATOM 1746 C CA . GLN A 1 223 ? -22.070 -4.808 1.873 1.00 97.00 223 GLN A CA 1
ATOM 1747 C C . GLN A 1 223 ? -20.621 -4.651 1.425 1.00 97.00 223 GLN A C 1
ATOM 1749 O O . GLN A 1 223 ? -20.183 -5.408 0.563 1.00 97.00 223 GLN A O 1
ATOM 1754 N N . THR A 1 224 ? -19.900 -3.691 1.995 1.00 98.38 224 THR A N 1
ATOM 1755 C CA . THR A 1 224 ? -18.483 -3.442 1.696 1.00 98.38 224 THR A CA 1
ATOM 1756 C C . THR A 1 224 ? -17.682 -3.371 2.985 1.00 98.38 224 THR A C 1
ATOM 1758 O O . THR A 1 224 ? -18.246 -3.087 4.048 1.00 98.38 224 THR A O 1
ATOM 1761 N N . PHE A 1 225 ? -16.385 -3.662 2.897 1.00 98.75 225 PHE A N 1
ATOM 1762 C CA . PHE A 1 225 ? -15.514 -3.755 4.059 1.00 98.75 225 PHE A CA 1
ATOM 1763 C C . PHE A 1 225 ? -14.141 -3.135 3.821 1.00 98.75 225 PHE A C 1
ATOM 1765 O O . PHE A 1 225 ? -13.592 -3.226 2.724 1.00 98.75 225 PHE A O 1
ATOM 1772 N N . VAL A 1 226 ? -13.560 -2.582 4.882 1.00 98.81 226 VAL A N 1
ATOM 1773 C CA . VAL A 1 226 ? -12.134 -2.247 4.963 1.00 98.81 226 VAL A CA 1
ATOM 1774 C C . VAL A 1 226 ? -11.452 -3.284 5.852 1.00 98.81 226 VAL A C 1
ATOM 1776 O O . VAL A 1 226 ? -11.896 -3.536 6.974 1.00 98.81 226 VAL A O 1
ATOM 1779 N N . PHE A 1 227 ? -10.386 -3.894 5.341 1.00 98.81 227 PHE A N 1
ATOM 1780 C CA . PHE A 1 227 ? -9.535 -4.840 6.057 1.00 98.81 227 PHE A CA 1
ATOM 1781 C C . PHE A 1 227 ? -8.235 -4.132 6.456 1.00 98.81 227 PHE A C 1
ATOM 1783 O O . PHE A 1 227 ? -7.492 -3.662 5.595 1.00 98.81 227 PHE A O 1
ATOM 1790 N N . MET A 1 228 ? -7.982 -4.060 7.761 1.00 98.75 228 MET A N 1
ATOM 1791 C CA . MET A 1 228 ? -6.836 -3.407 8.396 1.00 98.75 228 MET A CA 1
ATOM 1792 C C . MET A 1 228 ? -5.822 -4.493 8.752 1.00 98.75 228 MET A C 1
ATOM 1794 O O . MET A 1 228 ? -5.996 -5.215 9.736 1.00 98.75 228 MET A O 1
ATOM 1798 N N . GLY A 1 229 ?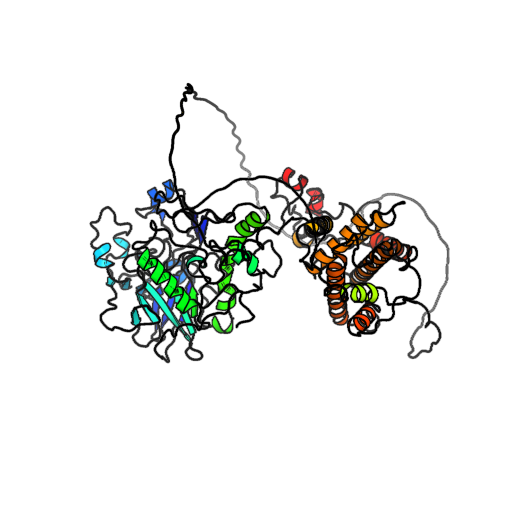 -4.816 -4.664 7.897 1.00 97.81 229 GLY A N 1
ATOM 1799 C CA . GLY A 1 229 ? -3.954 -5.844 7.902 1.00 97.81 229 GLY A CA 1
ATOM 1800 C C . GLY A 1 229 ? -2.829 -5.850 8.931 1.00 97.81 229 GLY A C 1
ATOM 1801 O O . GLY A 1 229 ? -2.246 -6.910 9.140 1.00 97.81 229 GLY A O 1
ATOM 1802 N N . GLY A 1 230 ? -2.511 -4.707 9.550 1.00 96.75 230 GLY A N 1
ATOM 1803 C CA . GLY A 1 230 ? -1.300 -4.586 10.368 1.00 96.75 230 GLY A CA 1
ATOM 1804 C C . GLY A 1 230 ? -0.085 -5.112 9.597 1.00 96.75 230 GLY A C 1
ATOM 1805 O O . GLY A 1 230 ? 0.068 -4.795 8.412 1.00 96.75 230 GLY A O 1
ATOM 1806 N N . ASP A 1 231 ? 0.659 -6.002 10.250 1.00 96.94 231 ASP A N 1
ATOM 1807 C CA . ASP A 1 231 ? 1.823 -6.717 9.716 1.00 96.94 231 ASP A CA 1
ATOM 1808 C C . ASP A 1 231 ? 1.532 -8.193 9.416 1.00 96.94 231 ASP A C 1
ATOM 1810 O O . ASP A 1 231 ? 2.431 -9.033 9.329 1.00 96.94 231 ASP A O 1
ATOM 1814 N N . ALA A 1 232 ? 0.266 -8.548 9.177 1.00 96.44 232 ALA A N 1
ATOM 1815 C CA . ALA A 1 232 ? -0.018 -9.831 8.537 1.00 96.44 232 ALA A CA 1
ATOM 1816 C C . ALA A 1 232 ? 0.694 -9.919 7.169 1.00 96.44 232 ALA A C 1
ATOM 1818 O O . ALA A 1 232 ? 0.957 -11.016 6.684 1.00 96.44 232 ALA A O 1
ATOM 1819 N N . SER A 1 233 ? 1.006 -8.763 6.571 1.00 95.31 233 SER A N 1
ATOM 1820 C CA . SER A 1 233 ? 1.973 -8.566 5.495 1.00 95.31 233 SER A CA 1
ATOM 1821 C C . SER A 1 233 ? 2.508 -7.125 5.539 1.00 95.31 233 SER A C 1
ATOM 1823 O O . SER A 1 233 ? 1.773 -6.193 5.853 1.00 95.31 233 SER A O 1
ATOM 1825 N N . HIS A 1 234 ? 3.773 -6.949 5.176 1.00 93.00 234 HIS A N 1
ATOM 1826 C CA . HIS A 1 234 ? 4.516 -5.690 5.107 1.00 93.00 234 HIS A CA 1
ATOM 1827 C C . HIS A 1 234 ? 4.519 -5.081 3.698 1.00 93.00 234 HIS A C 1
ATOM 1829 O O . HIS A 1 234 ? 4.762 -3.889 3.531 1.00 93.00 234 HIS A O 1
ATOM 1835 N N . HIS A 1 235 ? 4.287 -5.890 2.664 1.00 94.69 235 HIS A N 1
ATOM 1836 C CA . HIS A 1 235 ? 4.300 -5.452 1.274 1.00 94.69 235 HIS A CA 1
ATOM 1837 C C . HIS A 1 235 ? 3.282 -6.232 0.437 1.00 94.69 235 HIS A C 1
ATOM 1839 O O . HIS A 1 235 ? 3.228 -7.459 0.498 1.00 94.69 235 HIS A O 1
ATOM 1845 N N . GLY A 1 236 ? 2.541 -5.549 -0.448 1.00 95.25 236 GLY A N 1
ATOM 1846 C CA . GLY A 1 236 ? 1.483 -6.166 -1.268 1.00 95.25 236 GLY A CA 1
ATOM 1847 C C . GLY A 1 236 ? 1.925 -7.401 -2.067 1.00 95.25 236 GLY A C 1
ATOM 1848 O O . GLY A 1 236 ? 1.133 -8.303 -2.327 1.00 95.25 236 GLY A O 1
ATOM 1849 N N . GLY A 1 237 ? 3.212 -7.476 -2.405 1.00 95.94 237 GLY A N 1
ATOM 1850 C CA . GLY A 1 237 ? 3.824 -8.624 -3.070 1.00 95.94 237 GLY A CA 1
ATOM 1851 C C . GLY A 1 237 ? 3.979 -9.894 -2.223 1.00 95.94 237 GLY A C 1
ATOM 1852 O O . GLY A 1 237 ? 4.347 -10.906 -2.800 1.00 95.94 237 GLY A O 1
ATOM 1853 N N . GLU A 1 238 ? 3.729 -9.891 -0.910 1.00 96.12 238 GLU A N 1
ATOM 1854 C CA . GLU A 1 238 ? 3.761 -11.115 -0.083 1.00 96.12 238 GLU A CA 1
ATOM 1855 C C . GLU A 1 238 ? 2.498 -11.964 -0.220 1.00 96.12 238 GLU A C 1
ATOM 1857 O O . GLU A 1 238 ? 2.568 -13.179 -0.074 1.00 96.12 238 GLU A O 1
ATOM 1862 N N . PHE A 1 239 ? 1.357 -11.354 -0.554 1.00 95.56 239 PHE A N 1
ATOM 1863 C CA . PHE A 1 239 ? 0.091 -12.064 -0.767 1.00 95.56 239 PHE A CA 1
ATOM 1864 C C . PHE A 1 239 ? -0.498 -11.854 -2.167 1.00 95.56 239 PHE A C 1
ATOM 1866 O O . PHE A 1 239 ? -1.539 -12.429 -2.475 1.00 95.56 239 PHE A O 1
ATOM 1873 N N . ARG A 1 240 ? 0.149 -11.068 -3.042 1.00 95.50 240 ARG A N 1
ATOM 1874 C CA . ARG A 1 240 ? -0.263 -10.889 -4.444 1.00 95.50 240 ARG A CA 1
ATOM 1875 C C . ARG A 1 240 ? 0.868 -11.204 -5.423 1.00 95.50 240 ARG A C 1
ATOM 1877 O O . ARG A 1 240 ? 2.013 -10.813 -5.181 1.00 95.50 240 ARG A O 1
ATOM 1884 N N . PRO A 1 241 ? 0.548 -11.797 -6.587 1.00 96.38 241 PRO A N 1
ATOM 1885 C CA . PRO A 1 241 ? -0.765 -12.302 -7.018 1.00 96.38 241 PRO A CA 1
ATOM 1886 C C . PRO A 1 241 ? -1.146 -13.641 -6.353 1.00 96.38 241 PRO A C 1
ATOM 1888 O O . PRO A 1 241 ? -0.317 -14.300 -5.729 1.00 96.38 241 PRO A O 1
ATOM 1891 N N . THR A 1 242 ? -2.391 -14.082 -6.551 1.00 95.69 242 THR A N 1
ATOM 1892 C CA . THR A 1 242 ? -2.900 -15.388 -6.089 1.00 95.69 242 THR A CA 1
ATOM 1893 C C . THR A 1 242 ? -3.562 -16.170 -7.223 1.00 95.69 242 THR A C 1
ATOM 1895 O O . THR A 1 242 ? -3.709 -15.684 -8.343 1.00 95.69 242 THR A O 1
ATOM 1898 N N . GLU A 1 243 ? -3.993 -17.404 -6.957 1.00 95.00 243 GLU A N 1
ATOM 1899 C CA . GLU A 1 243 ? -4.798 -18.173 -7.914 1.00 95.00 243 GLU A CA 1
ATOM 1900 C C . GLU A 1 243 ? -6.215 -17.619 -8.117 1.00 95.00 243 GLU A C 1
ATOM 1902 O O . GLU A 1 243 ? -6.807 -17.849 -9.170 1.00 95.00 243 GLU A O 1
ATOM 1907 N N . TYR A 1 244 ? -6.739 -16.869 -7.145 1.00 95.00 244 TYR A N 1
ATOM 1908 C CA . TYR A 1 244 ? -8.028 -16.173 -7.230 1.00 95.00 244 TYR A CA 1
ATOM 1909 C C . TYR A 1 244 ? -7.899 -14.813 -7.916 1.00 95.00 244 TYR A C 1
ATOM 1911 O O . TYR A 1 244 ? -8.849 -14.322 -8.521 1.00 95.00 244 TYR A O 1
ATOM 1919 N N . LEU A 1 245 ? -6.712 -14.210 -7.833 1.00 94.06 245 LEU A N 1
ATOM 1920 C CA . LEU A 1 245 ? -6.404 -12.912 -8.409 1.00 94.06 245 LEU A CA 1
ATOM 1921 C C . LEU A 1 245 ? -5.006 -12.929 -9.060 1.00 94.06 245 LEU A C 1
ATOM 1923 O O . LEU A 1 245 ? -4.024 -12.492 -8.449 1.00 94.06 245 LEU A O 1
ATOM 1927 N N . PRO A 1 246 ? -4.896 -13.458 -10.293 1.00 95.94 246 PRO A N 1
ATOM 1928 C CA . PRO A 1 246 ? -3.634 -13.505 -11.020 1.00 95.94 246 PRO A CA 1
ATOM 1929 C C . PRO A 1 246 ? -3.185 -12.113 -11.489 1.00 95.94 246 PRO A C 1
ATOM 1931 O O . PRO A 1 246 ? -3.948 -11.150 -11.437 1.00 95.94 246 PRO A O 1
ATOM 1934 N N . ILE A 1 247 ? -1.965 -12.005 -12.020 1.00 94.31 247 ILE A N 1
ATOM 1935 C CA . ILE A 1 247 ? -1.480 -10.768 -12.660 1.00 94.31 247 ILE A CA 1
ATOM 1936 C C . ILE A 1 247 ? -2.389 -10.415 -13.860 1.00 94.31 247 ILE A C 1
ATOM 1938 O O . ILE A 1 247 ? -2.621 -11.282 -14.716 1.00 94.31 247 ILE A O 1
ATOM 1942 N N . PRO A 1 248 ? -2.890 -9.170 -13.971 1.00 93.44 248 PRO A N 1
ATOM 1943 C CA . PRO A 1 248 ? -3.615 -8.700 -15.151 1.00 93.44 248 PRO A CA 1
ATOM 1944 C C . PRO A 1 248 ? -2.750 -8.783 -16.414 1.00 93.44 248 PRO A C 1
ATOM 1946 O O . PRO A 1 248 ? -1.548 -8.546 -16.361 1.00 93.44 248 PRO A O 1
ATOM 1949 N N . LYS A 1 249 ? -3.334 -9.077 -17.581 1.00 90.69 249 LYS A N 1
ATOM 1950 C CA . LYS A 1 249 ? -2.601 -9.038 -18.865 1.00 90.69 249 LYS A CA 1
ATOM 1951 C C . LYS A 1 249 ? -2.046 -7.649 -19.158 1.00 90.69 249 LYS A C 1
ATOM 1953 O O . LYS A 1 249 ? -1.013 -7.522 -19.812 1.00 90.69 249 LYS A O 1
ATOM 1958 N N . GLU A 1 250 ? -2.747 -6.638 -18.671 1.00 87.56 250 GLU A N 1
ATOM 1959 C CA . GLU A 1 250 ? -2.461 -5.236 -18.879 1.00 87.56 250 GLU A CA 1
ATOM 1960 C C . GLU A 1 250 ? -2.805 -4.464 -17.606 1.00 87.56 250 GLU A C 1
ATOM 1962 O O . GLU A 1 250 ? -3.868 -4.668 -17.018 1.00 87.56 250 GLU A O 1
ATOM 1967 N N . LEU A 1 251 ? -1.896 -3.593 -17.180 1.00 83.69 251 LEU A N 1
ATOM 1968 C CA . LEU A 1 251 ? -2.092 -2.672 -16.069 1.00 83.69 251 LEU A CA 1
ATOM 1969 C C . LEU A 1 251 ? -2.212 -1.257 -16.627 1.00 83.69 251 LEU A C 1
ATOM 1971 O O . LEU A 1 251 ? -1.280 -0.761 -17.269 1.00 83.69 251 LEU A O 1
ATOM 1975 N N . ASN A 1 252 ? -3.370 -0.642 -16.392 1.00 81.94 252 ASN A N 1
ATOM 1976 C CA . ASN A 1 252 ? -3.704 0.707 -16.827 1.00 81.94 252 ASN A CA 1
ATOM 1977 C C . ASN A 1 252 ? -4.359 1.481 -15.659 1.00 81.94 252 ASN A C 1
ATOM 1979 O O . ASN A 1 252 ? -5.465 1.114 -15.252 1.00 81.94 252 ASN A O 1
ATOM 1983 N N . PRO A 1 253 ? -3.704 2.527 -15.121 1.00 81.38 253 PRO A N 1
ATOM 1984 C CA . PRO A 1 253 ? -2.388 3.022 -15.527 1.00 81.38 253 PRO A CA 1
ATOM 1985 C C . PRO A 1 253 ? -1.260 2.035 -15.189 1.00 81.38 253 PRO A C 1
ATOM 1987 O O . PRO A 1 253 ? -1.381 1.184 -14.308 1.00 81.38 253 PRO A O 1
ATOM 1990 N N . SER A 1 254 ? -0.149 2.150 -15.910 1.00 84.31 254 SER A N 1
ATOM 1991 C CA . SER A 1 254 ? 1.083 1.424 -15.619 1.00 84.31 254 SER A CA 1
ATOM 1992 C C . SER A 1 254 ? 1.569 1.761 -14.205 1.00 84.31 254 SER A C 1
ATOM 1994 O O . SER A 1 254 ? 1.662 2.943 -13.870 1.00 84.31 254 SER A O 1
ATOM 1996 N N . PRO A 1 255 ? 1.953 0.762 -13.390 1.00 85.94 255 PRO A N 1
ATOM 1997 C CA . PRO A 1 255 ? 2.576 1.018 -12.094 1.00 85.94 255 PRO A CA 1
ATOM 1998 C C . PRO A 1 255 ? 4.037 1.493 -12.233 1.00 85.94 255 PRO A C 1
ATOM 2000 O O . PRO A 1 255 ? 4.641 1.944 -11.265 1.00 85.94 255 PRO A O 1
ATOM 2003 N N . PHE A 1 256 ? 4.626 1.389 -13.428 1.00 87.00 256 PHE A N 1
ATOM 2004 C CA . PHE A 1 256 ? 6.004 1.775 -13.720 1.00 87.00 256 PHE A CA 1
ATOM 2005 C C . PHE A 1 256 ? 6.089 3.242 -14.147 1.00 87.00 256 PHE A C 1
ATOM 2007 O O . PHE A 1 256 ? 5.558 3.611 -15.196 1.00 87.00 256 PHE A O 1
ATOM 2014 N N . LYS A 1 257 ? 6.783 4.057 -13.343 1.00 78.31 257 LYS A N 1
ATOM 2015 C CA . LYS A 1 257 ? 6.875 5.519 -13.499 1.00 78.31 257 LYS A CA 1
ATOM 2016 C C . LYS A 1 257 ? 7.616 5.953 -14.773 1.00 78.31 257 LYS A C 1
ATOM 2018 O O . LYS A 1 257 ? 7.281 6.981 -15.347 1.00 78.31 257 LYS A O 1
ATOM 2023 N N . ARG A 1 258 ? 8.610 5.181 -15.228 1.00 67.94 258 ARG A N 1
ATOM 2024 C CA . ARG A 1 258 ? 9.486 5.479 -16.381 1.00 67.94 258 ARG A CA 1
ATOM 2025 C C . ARG A 1 258 ? 9.060 4.765 -17.666 1.00 67.94 258 ARG A C 1
ATOM 2027 O O . ARG A 1 258 ? 9.752 4.860 -18.679 1.00 67.94 258 ARG A O 1
ATOM 2034 N N . ARG A 1 259 ? 7.954 4.015 -17.644 1.00 66.44 259 ARG A N 1
ATOM 2035 C CA . ARG A 1 259 ? 7.459 3.237 -18.791 1.00 66.44 259 ARG A CA 1
ATOM 2036 C C . ARG A 1 259 ? 6.134 3.799 -19.300 1.00 66.44 259 ARG A C 1
ATOM 2038 O O . ARG A 1 259 ? 5.532 4.669 -18.683 1.00 66.44 259 ARG A O 1
ATOM 2045 N N . ALA A 1 260 ? 5.721 3.319 -20.475 1.00 61.59 260 ALA A N 1
ATOM 2046 C CA . ALA A 1 260 ? 4.467 3.692 -21.130 1.00 61.59 260 ALA A CA 1
ATOM 2047 C C . ALA A 1 260 ? 3.277 3.674 -20.145 1.00 61.59 260 ALA A C 1
ATOM 2049 O O . ALA A 1 260 ? 3.303 2.896 -19.192 1.00 61.59 260 ALA A O 1
ATOM 2050 N N . PRO A 1 261 ? 2.194 4.437 -20.400 1.00 63.25 261 PRO A N 1
ATOM 2051 C CA . PRO A 1 261 ? 1.033 4.525 -19.501 1.00 63.25 261 PRO A CA 1
ATOM 2052 C C . PRO A 1 261 ? 0.306 3.190 -19.285 1.00 63.25 261 PRO A C 1
ATOM 2054 O O . PRO A 1 261 ? -0.597 3.106 -18.464 1.00 63.25 261 PRO A O 1
ATOM 2057 N N . MET A 1 262 ? 0.704 2.149 -20.009 1.00 68.06 262 MET A N 1
ATOM 2058 C CA . MET A 1 262 ? 0.156 0.810 -19.974 1.00 68.06 262 MET A CA 1
ATOM 2059 C C . MET A 1 262 ? 1.304 -0.192 -19.829 1.00 68.06 262 MET A C 1
ATOM 2061 O O . MET A 1 262 ? 2.255 -0.167 -20.616 1.00 68.06 262 MET A O 1
ATOM 2065 N N . CYS A 1 263 ? 1.216 -1.076 -18.836 1.00 77.19 263 CYS A N 1
ATOM 2066 C CA . CYS A 1 263 ? 2.230 -2.094 -18.574 1.00 77.19 263 CYS A CA 1
ATOM 2067 C C . CYS A 1 263 ? 1.703 -3.494 -18.927 1.00 77.19 263 CYS A C 1
ATOM 2069 O O . CYS A 1 263 ? 0.722 -3.942 -18.327 1.00 77.19 263 CYS A O 1
ATOM 2071 N N . PRO A 1 264 ? 2.344 -4.217 -19.865 1.00 82.62 264 PRO A N 1
ATOM 2072 C CA . PRO A 1 264 ? 2.024 -5.616 -20.110 1.00 82.62 264 PRO A CA 1
ATOM 2073 C C . PRO A 1 264 ? 2.391 -6.478 -18.897 1.00 82.62 264 PRO A C 1
ATOM 2075 O O . PRO A 1 264 ? 3.554 -6.539 -18.489 1.00 82.62 264 PRO A O 1
ATOM 2078 N N . GLY A 1 265 ? 1.424 -7.225 -18.367 1.00 84.69 265 GLY A N 1
ATOM 2079 C CA . GLY A 1 265 ? 1.620 -8.073 -17.191 1.00 84.69 265 GLY A CA 1
ATOM 2080 C C . GLY A 1 265 ? 2.705 -9.134 -17.367 1.00 84.69 265 GLY A C 1
ATOM 2081 O O . GLY A 1 265 ? 3.302 -9.572 -16.387 1.00 84.69 265 GLY A O 1
ATOM 2082 N N . HIS A 1 266 ? 3.012 -9.539 -18.607 1.00 87.44 266 HIS A N 1
ATOM 2083 C CA . HIS A 1 266 ? 4.067 -10.521 -18.872 1.00 87.44 266 HIS A CA 1
ATOM 2084 C C . HIS A 1 266 ? 5.443 -10.054 -18.369 1.00 87.44 266 HIS A C 1
ATOM 2086 O O . HIS A 1 266 ? 6.266 -10.887 -18.014 1.00 87.44 266 HIS A O 1
ATOM 2092 N N . LEU A 1 267 ? 5.695 -8.736 -18.296 1.00 87.44 267 LEU A N 1
ATOM 2093 C CA . LEU A 1 267 ? 6.969 -8.199 -17.806 1.00 87.44 267 LEU A CA 1
ATOM 2094 C C . LEU A 1 267 ? 7.157 -8.551 -16.331 1.00 87.44 267 LEU A C 1
ATOM 2096 O O . LEU A 1 267 ? 8.253 -8.902 -15.910 1.00 87.44 267 LEU A O 1
ATOM 2100 N N . LEU A 1 268 ? 6.060 -8.504 -15.576 1.00 92.50 268 LEU A N 1
ATOM 2101 C CA . LEU A 1 268 ? 6.007 -8.860 -14.166 1.00 92.50 268 LEU A CA 1
ATOM 2102 C C . LEU A 1 268 ? 6.104 -10.378 -13.969 1.00 92.50 268 LEU A C 1
ATOM 2104 O O . LEU A 1 268 ? 6.811 -10.830 -13.074 1.00 92.50 268 LEU A O 1
ATOM 2108 N N . GLU A 1 269 ? 5.468 -11.181 -14.829 1.00 92.19 269 GLU A N 1
ATOM 2109 C CA . GLU A 1 269 ? 5.625 -12.643 -14.794 1.00 92.19 269 GLU A CA 1
ATOM 2110 C C . GLU A 1 269 ? 7.080 -13.074 -15.068 1.00 92.19 269 GLU A C 1
ATOM 2112 O O . GLU A 1 269 ? 7.577 -13.981 -14.407 1.00 92.19 269 GLU A O 1
ATOM 2117 N N . GLU A 1 270 ? 7.803 -12.407 -15.974 1.00 90.62 270 GLU A N 1
ATOM 2118 C CA . GLU A 1 270 ? 9.192 -12.749 -16.338 1.00 90.62 270 GLU A CA 1
ATOM 2119 C C . GLU A 1 270 ? 10.242 -12.459 -15.251 1.00 90.62 270 GLU A C 1
ATOM 2121 O O . GLU A 1 270 ? 11.325 -13.071 -15.237 1.00 90.62 270 GLU A O 1
ATOM 2126 N N . ILE A 1 271 ? 9.948 -11.505 -14.366 1.00 94.19 271 ILE A N 1
ATOM 2127 C CA . ILE A 1 271 ? 10.782 -11.187 -13.201 1.00 94.19 271 ILE A CA 1
ATOM 2128 C C . ILE A 1 271 ? 10.321 -11.912 -11.935 1.00 94.19 271 ILE A C 1
ATOM 2130 O O . ILE A 1 271 ? 11.065 -11.933 -10.960 1.00 94.19 271 ILE A O 1
ATOM 2134 N N . HIS A 1 272 ? 9.134 -12.523 -11.944 1.00 95.31 272 HIS A N 1
ATOM 2135 C CA . HIS A 1 272 ? 8.625 -13.281 -10.809 1.00 95.31 272 HIS A CA 1
ATOM 2136 C C . HIS A 1 272 ? 9.548 -14.482 -10.500 1.00 95.31 272 HIS A C 1
ATOM 2138 O O . HIS A 1 272 ? 9.993 -15.161 -11.436 1.00 95.31 272 HIS A O 1
ATOM 2144 N N . PRO A 1 273 ? 9.798 -14.856 -9.226 1.00 88.06 273 PRO A N 1
ATOM 2145 C CA . PRO A 1 273 ? 10.859 -15.806 -8.871 1.00 88.06 273 PRO A CA 1
ATOM 2146 C C . PRO A 1 273 ? 10.639 -17.217 -9.414 1.00 88.06 273 PRO A C 1
ATOM 2148 O O . PRO A 1 273 ? 11.573 -18.001 -9.589 1.00 88.06 273 PRO A O 1
ATOM 2151 N N . HIS A 1 274 ? 9.379 -17.525 -9.707 1.00 86.69 274 HIS A N 1
ATOM 2152 C CA . HIS A 1 274 ? 8.931 -18.800 -10.252 1.00 86.69 274 HIS A CA 1
ATOM 2153 C C . HIS A 1 274 ? 8.350 -18.693 -11.667 1.00 86.69 274 HIS A C 1
ATOM 2155 O O . HIS A 1 274 ? 7.822 -19.686 -12.163 1.00 86.69 274 HIS A O 1
ATOM 2161 N N . ASN A 1 275 ? 8.429 -17.517 -12.307 1.00 88.19 275 ASN A N 1
ATOM 2162 C CA . ASN A 1 275 ? 7.845 -17.251 -13.626 1.00 88.19 275 ASN A CA 1
ATOM 2163 C C . ASN A 1 275 ? 6.372 -17.711 -13.718 1.00 88.19 275 ASN A C 1
ATOM 2165 O O . ASN A 1 275 ? 6.009 -18.523 -14.573 1.00 88.19 275 ASN A O 1
ATOM 2169 N N . ILE A 1 276 ? 5.557 -17.265 -12.758 1.00 90.12 276 ILE A N 1
ATOM 2170 C CA . ILE A 1 276 ? 4.150 -17.642 -12.587 1.00 90.12 276 ILE A CA 1
ATOM 2171 C C . ILE A 1 276 ? 3.359 -16.405 -12.165 1.00 90.12 276 ILE A C 1
ATOM 2173 O O . ILE A 1 276 ? 3.846 -15.595 -11.385 1.00 90.12 276 ILE A O 1
ATOM 2177 N N . SER A 1 277 ? 2.135 -16.276 -12.660 1.00 94.12 277 SER A N 1
ATOM 2178 C CA . SER A 1 277 ? 1.267 -15.114 -12.441 1.00 94.12 277 SER A CA 1
ATOM 2179 C C . SER A 1 277 ? 0.233 -15.295 -11.326 1.00 94.12 277 SER A C 1
ATOM 2181 O O . SER A 1 277 ? -0.646 -14.455 -11.175 1.00 94.12 277 SER A O 1
ATOM 2183 N N . THR A 1 278 ? 0.315 -16.376 -10.547 1.00 95.44 278 THR A N 1
ATOM 2184 C CA . THR A 1 278 ? -0.687 -16.762 -9.532 1.00 95.44 278 THR A CA 1
ATOM 2185 C C . THR A 1 278 ? -0.086 -17.014 -8.147 1.00 95.44 278 THR A C 1
ATOM 2187 O O . THR A 1 278 ? -0.702 -17.695 -7.327 1.00 95.44 278 THR A O 1
ATOM 2190 N N . LYS A 1 279 ? 1.156 -16.581 -7.911 1.00 95.00 279 LYS A N 1
ATOM 2191 C CA . LYS A 1 279 ? 1.832 -16.709 -6.616 1.00 95.00 279 LYS A CA 1
ATOM 2192 C C . LYS A 1 279 ? 2.472 -15.386 -6.213 1.00 95.00 279 LYS A C 1
ATOM 2194 O O . LYS A 1 279 ? 2.827 -14.640 -7.118 1.00 95.00 279 LYS A O 1
ATOM 2199 N N . PRO A 1 280 ? 2.665 -15.132 -4.912 1.00 96.75 280 PRO A N 1
ATOM 2200 C CA . PRO A 1 280 ? 3.253 -13.883 -4.459 1.00 96.75 280 PRO A CA 1
ATOM 2201 C C . PRO A 1 280 ? 4.703 -13.653 -4.904 1.00 96.75 280 PRO A C 1
ATOM 2203 O O . PRO A 1 280 ? 5.483 -14.599 -5.030 1.00 96.75 280 PRO A O 1
ATOM 2206 N N . PHE A 1 281 ? 5.061 -12.380 -5.099 1.00 96.69 281 PHE A N 1
ATOM 2207 C CA . PHE A 1 281 ? 6.408 -11.929 -5.474 1.00 96.69 281 PHE A CA 1
ATOM 2208 C C . PHE A 1 281 ? 7.437 -12.049 -4.346 1.00 96.69 281 PHE A C 1
ATOM 2210 O O . PHE A 1 281 ? 8.625 -12.223 -4.634 1.00 96.69 281 PHE A O 1
ATOM 2217 N N . TYR A 1 282 ? 6.993 -11.916 -3.099 1.00 95.62 282 TYR A N 1
ATOM 2218 C CA . TYR A 1 282 ? 7.815 -11.956 -1.899 1.00 95.62 282 TYR A CA 1
ATOM 2219 C C . TYR A 1 282 ? 7.370 -13.073 -0.961 1.00 95.62 282 TYR A C 1
ATOM 2221 O O . TYR A 1 282 ? 6.213 -13.481 -0.930 1.00 95.62 282 TYR A O 1
ATOM 2229 N N . TYR A 1 283 ? 8.319 -13.514 -0.151 1.00 92.69 283 TYR A N 1
ATOM 2230 C CA . TYR A 1 283 ? 8.118 -14.339 1.022 1.00 92.69 283 TYR A CA 1
ATOM 2231 C C . TYR A 1 283 ? 8.724 -13.599 2.205 1.00 92.69 283 TYR A C 1
ATOM 2233 O O . TYR A 1 283 ? 9.853 -13.107 2.101 1.00 92.69 283 TYR A O 1
ATOM 2241 N N . VAL A 1 284 ? 8.023 -13.581 3.335 1.00 89.56 284 VAL A N 1
ATOM 2242 C CA . VAL A 1 284 ? 8.623 -13.154 4.600 1.00 89.56 284 VAL A CA 1
ATOM 2243 C C . VAL A 1 284 ? 9.853 -14.024 4.903 1.00 89.56 284 VAL A C 1
ATOM 2245 O O . VAL A 1 284 ? 9.960 -15.176 4.457 1.00 89.56 284 VAL A O 1
ATOM 2248 N N . THR A 1 285 ? 10.841 -13.489 5.604 1.00 85.50 285 THR A N 1
ATOM 2249 C CA . THR A 1 285 ? 11.988 -14.273 6.077 1.00 85.50 285 THR A CA 1
ATOM 2250 C C . THR A 1 285 ? 11.639 -15.002 7.373 1.00 85.50 285 THR A C 1
ATOM 2252 O O . THR A 1 285 ? 10.749 -14.610 8.122 1.00 85.50 285 THR A O 1
ATOM 2255 N N . GLU A 1 286 ? 12.358 -16.083 7.675 1.00 81.94 286 GLU A N 1
ATOM 2256 C CA . GLU A 1 286 ? 12.193 -16.778 8.960 1.00 81.94 286 GLU A CA 1
ATOM 2257 C C . GLU A 1 286 ? 12.616 -15.900 10.147 1.00 81.94 286 GLU A C 1
ATOM 2259 O O . GLU A 1 286 ? 12.017 -15.976 11.211 1.00 81.94 286 GLU A O 1
ATOM 2264 N N . SER A 1 287 ? 13.604 -15.018 9.959 1.00 78.69 287 SER A N 1
ATOM 2265 C CA . SER A 1 287 ? 14.081 -14.108 11.006 1.00 78.69 287 SER A CA 1
ATOM 2266 C C . SER A 1 287 ? 13.078 -13.028 11.403 1.00 78.69 287 SER A C 1
ATOM 2268 O O . SER A 1 287 ? 13.254 -12.418 12.455 1.00 78.69 287 SER A O 1
ATOM 2270 N N . PHE A 1 288 ? 12.080 -12.764 10.559 1.00 81.06 288 PHE A N 1
ATOM 2271 C CA . PHE A 1 288 ? 11.096 -11.707 10.772 1.00 81.06 288 PHE A CA 1
ATOM 2272 C C . PHE A 1 288 ? 9.683 -12.239 11.047 1.00 81.06 288 PHE A C 1
ATOM 2274 O O . PHE A 1 288 ? 8.747 -11.461 11.145 1.00 81.06 288 PHE A O 1
ATOM 2281 N N . ALA A 1 289 ? 9.526 -13.555 11.212 1.00 84.62 289 ALA A N 1
ATOM 2282 C CA . ALA A 1 289 ? 8.274 -14.174 11.626 1.00 84.62 289 ALA A CA 1
ATOM 2283 C C . ALA A 1 289 ? 8.479 -14.932 12.941 1.00 84.62 289 ALA A C 1
ATOM 2285 O O . ALA A 1 289 ? 9.379 -15.764 13.051 1.00 84.62 289 ALA A O 1
ATOM 2286 N N . HIS A 1 290 ? 7.618 -14.696 13.930 1.00 89.06 290 HIS A N 1
ATOM 2287 C CA . HIS A 1 290 ? 7.604 -15.476 15.167 1.00 89.06 290 HIS A CA 1
ATOM 2288 C C . HIS A 1 290 ? 7.386 -16.974 14.903 1.00 89.06 290 HIS A C 1
ATOM 2290 O O . HIS A 1 290 ? 8.063 -17.817 15.490 1.00 89.06 290 HIS A O 1
ATOM 2296 N N . ASP A 1 291 ? 6.464 -17.301 13.996 1.00 91.50 291 ASP A N 1
ATOM 2297 C CA . ASP A 1 291 ? 6.306 -18.634 13.421 1.00 91.50 291 ASP A CA 1
ATOM 2298 C C . ASP A 1 291 ? 6.109 -18.504 11.914 1.00 91.50 291 ASP A C 1
ATOM 2300 O O . ASP A 1 291 ? 5.048 -18.109 11.428 1.00 91.50 291 ASP A O 1
ATOM 2304 N N . LYS A 1 292 ? 7.144 -18.882 11.163 1.00 89.19 292 LYS A N 1
ATOM 2305 C CA . LYS A 1 292 ? 7.166 -18.768 9.707 1.00 89.19 292 LYS A CA 1
ATOM 2306 C C . LYS A 1 292 ? 6.034 -19.525 9.012 1.00 89.19 292 LYS A C 1
ATOM 2308 O O . LYS A 1 292 ? 5.462 -19.020 8.052 1.00 89.19 292 LYS A O 1
ATOM 2313 N N . LYS A 1 293 ? 5.711 -20.741 9.463 1.00 92.12 293 LYS A N 1
ATOM 2314 C CA . LYS A 1 293 ? 4.679 -21.562 8.807 1.00 92.12 293 LYS A CA 1
ATOM 2315 C C . LYS A 1 293 ? 3.295 -20.980 9.044 1.00 92.12 293 LYS A C 1
ATOM 2317 O O . LYS A 1 293 ? 2.452 -21.022 8.153 1.00 92.12 293 LYS A O 1
ATOM 2322 N N . VAL A 1 294 ? 3.067 -20.464 10.247 1.00 95.25 294 VAL A N 1
ATOM 2323 C CA . VAL A 1 294 ? 1.809 -19.807 10.599 1.00 95.25 294 VAL A CA 1
ATOM 2324 C C . VAL A 1 294 ? 1.699 -18.451 9.896 1.00 95.25 294 VAL A C 1
ATOM 2326 O O . VAL A 1 294 ? 0.630 -18.142 9.381 1.00 95.25 294 VAL A O 1
ATOM 2329 N N . ALA A 1 295 ? 2.796 -17.695 9.777 1.00 93.06 295 ALA A N 1
ATOM 2330 C CA . ALA A 1 295 ? 2.834 -16.447 9.014 1.00 93.06 295 ALA A CA 1
ATOM 2331 C C . ALA A 1 295 ? 2.464 -16.677 7.544 1.00 93.06 295 ALA A C 1
ATOM 2333 O O . ALA A 1 295 ? 1.567 -16.012 7.041 1.00 93.06 295 ALA A O 1
ATOM 2334 N N . ASP A 1 296 ? 3.057 -17.682 6.889 1.00 92.94 296 ASP A N 1
ATOM 2335 C CA . ASP A 1 296 ? 2.699 -18.048 5.510 1.00 92.94 296 ASP A CA 1
ATOM 2336 C C . ASP A 1 296 ? 1.215 -18.426 5.384 1.00 92.94 296 ASP A C 1
ATOM 2338 O O . ASP A 1 296 ? 0.538 -18.008 4.447 1.00 92.94 296 ASP A O 1
ATOM 2342 N N . TRP A 1 297 ? 0.677 -19.177 6.352 1.00 96.94 297 TRP A N 1
ATOM 2343 C CA . TRP A 1 297 ? -0.743 -19.536 6.374 1.00 96.94 297 TRP A CA 1
ATOM 2344 C C . TRP A 1 297 ? -1.666 -18.314 6.524 1.00 96.94 297 TRP A C 1
ATOM 2346 O O . TRP A 1 297 ? -2.752 -18.290 5.930 1.00 96.94 297 TRP A O 1
ATOM 2356 N N . THR A 1 298 ? -1.242 -17.311 7.296 1.00 97.75 298 THR A N 1
ATOM 2357 C CA . THR A 1 298 ? -1.950 -16.038 7.466 1.00 97.75 298 THR A CA 1
ATOM 2358 C C . THR A 1 298 ? -1.866 -15.183 6.204 1.00 97.75 298 THR A C 1
ATOM 2360 O O . THR A 1 298 ? -2.902 -14.720 5.730 1.00 97.75 298 THR A O 1
ATOM 2363 N N . ILE A 1 299 ? -0.683 -15.050 5.602 1.00 97.31 299 ILE A N 1
ATOM 2364 C CA . ILE A 1 299 ? -0.457 -14.341 4.332 1.00 97.31 299 ILE A CA 1
ATOM 2365 C C . ILE A 1 299 ? -1.333 -14.937 3.218 1.00 97.31 299 ILE A C 1
ATOM 2367 O O . ILE A 1 299 ? -2.047 -14.205 2.531 1.00 97.31 299 ILE A O 1
ATOM 2371 N N . ASP A 1 300 ? -1.380 -16.267 3.096 1.00 95.38 300 ASP A N 1
ATOM 2372 C CA . ASP A 1 300 ? -2.280 -16.958 2.161 1.00 95.38 300 ASP A CA 1
ATOM 2373 C C . ASP A 1 300 ? -3.758 -16.617 2.428 1.00 95.38 300 ASP A C 1
ATOM 2375 O O . ASP A 1 300 ? -4.562 -16.514 1.500 1.00 95.38 300 ASP A O 1
ATOM 2379 N N . GLY A 1 301 ? -4.128 -16.448 3.701 1.00 97.06 301 GLY A N 1
ATOM 2380 C CA . GLY A 1 301 ? -5.467 -16.039 4.115 1.00 97.06 301 GLY A CA 1
ATOM 2381 C C . GLY A 1 301 ? -5.814 -14.613 3.701 1.00 97.06 301 GLY A C 1
ATOM 2382 O O . GLY A 1 301 ? -6.945 -14.377 3.290 1.00 97.06 301 GLY A O 1
ATOM 2383 N N . LEU A 1 302 ? -4.859 -13.677 3.718 1.00 97.81 302 LEU A N 1
ATOM 2384 C CA . LEU A 1 302 ? -5.079 -12.322 3.194 1.00 97.81 302 LEU A CA 1
ATOM 2385 C C . LEU A 1 302 ? -5.495 -12.356 1.721 1.00 97.81 302 LEU A C 1
ATOM 2387 O O . LEU A 1 302 ? -6.396 -11.622 1.317 1.00 97.81 302 LEU A O 1
ATOM 2391 N N . GLY A 1 303 ? -4.905 -13.263 0.937 1.00 95.69 303 GLY A N 1
ATOM 2392 C CA . GLY A 1 303 ? -5.265 -13.491 -0.462 1.00 95.69 303 GLY A CA 1
ATOM 2393 C C . GLY A 1 303 ? -6.729 -13.904 -0.677 1.00 95.69 303 GLY A C 1
ATOM 2394 O O . GLY A 1 303 ? -7.317 -13.552 -1.702 1.00 95.69 303 GLY A O 1
ATOM 2395 N N . GLU A 1 304 ? -7.340 -14.606 0.286 1.00 95.56 304 GLU A N 1
ATOM 2396 C CA . GLU A 1 304 ? -8.768 -14.966 0.254 1.00 95.56 304 GLU A CA 1
ATOM 2397 C C . GLU A 1 304 ? -9.663 -13.730 0.384 1.00 95.56 304 GLU A C 1
ATOM 2399 O O . GLU A 1 304 ? -10.672 -13.621 -0.309 1.00 95.56 304 GLU A O 1
ATOM 2404 N N . PHE A 1 305 ? -9.282 -12.778 1.238 1.00 97.44 305 PHE A N 1
ATOM 2405 C CA . PHE A 1 305 ? -10.015 -11.526 1.418 1.00 97.44 305 PHE A CA 1
ATOM 2406 C C . PHE A 1 305 ? -9.771 -10.565 0.258 1.00 97.44 305 PHE A C 1
ATOM 2408 O O . PHE A 1 305 ? -10.717 -9.987 -0.272 1.00 97.44 305 PHE A O 1
ATOM 2415 N N . ASP A 1 306 ? -8.518 -10.422 -0.167 1.00 96.25 306 ASP A N 1
ATOM 2416 C CA . ASP A 1 306 ? -8.128 -9.474 -1.204 1.00 96.25 306 ASP A CA 1
ATOM 2417 C C . ASP A 1 306 ? -8.748 -9.781 -2.569 1.00 96.25 306 ASP A C 1
ATOM 2419 O O . ASP A 1 306 ? -8.998 -8.870 -3.355 1.00 96.25 306 ASP A O 1
ATOM 2423 N N . CYS A 1 307 ? -9.031 -11.045 -2.883 1.00 94.12 307 CYS A N 1
ATOM 2424 C CA . CYS A 1 307 ? -9.673 -11.379 -4.153 1.00 94.12 307 CYS A CA 1
ATOM 2425 C C . CYS A 1 307 ? -11.156 -10.957 -4.228 1.00 94.12 307 CYS A C 1
ATOM 2427 O O . CYS A 1 307 ? -11.725 -10.935 -5.319 1.00 94.12 307 CYS A O 1
ATOM 2429 N N . ASN A 1 308 ? -11.774 -10.580 -3.102 1.00 94.88 308 ASN A N 1
ATOM 2430 C CA . ASN A 1 308 ? -13.148 -10.094 -3.046 1.00 94.88 308 ASN A CA 1
ATOM 2431 C C . ASN A 1 308 ? -13.210 -8.601 -3.412 1.00 94.88 308 ASN A C 1
ATOM 2433 O O . ASN A 1 308 ? -12.570 -7.763 -2.779 1.00 94.88 308 ASN A O 1
ATOM 2437 N N . ASP A 1 309 ? -14.008 -8.242 -4.419 1.00 93.69 309 ASP A N 1
ATOM 2438 C CA . ASP A 1 309 ? -14.139 -6.859 -4.894 1.00 93.69 309 ASP A CA 1
ATOM 2439 C C . ASP A 1 309 ? -14.794 -5.923 -3.864 1.00 93.69 309 ASP A C 1
ATOM 2441 O O . ASP A 1 309 ? -14.612 -4.709 -3.944 1.00 93.69 309 ASP A O 1
ATOM 2445 N N . LYS A 1 310 ? -15.506 -6.476 -2.874 1.00 96.56 310 LYS A N 1
ATOM 2446 C CA . LYS A 1 310 ? -16.159 -5.750 -1.773 1.00 96.56 310 LYS A CA 1
ATOM 2447 C C . LYS A 1 310 ? -15.289 -5.617 -0.522 1.00 96.56 310 LYS A C 1
ATOM 2449 O O . LYS A 1 310 ? -15.797 -5.190 0.517 1.00 96.56 310 LYS A O 1
ATOM 2454 N N . VAL A 1 311 ? -14.001 -5.954 -0.608 1.00 97.88 311 VAL A N 1
ATOM 2455 C CA . VAL A 1 311 ? -13.017 -5.753 0.462 1.00 97.88 311 VAL A CA 1
ATOM 2456 C C . VAL A 1 311 ? -11.879 -4.854 -0.031 1.00 97.88 311 VAL A C 1
ATOM 2458 O O . VAL A 1 311 ? -11.174 -5.183 -0.984 1.00 97.88 311 VAL A O 1
ATOM 2461 N N . LEU A 1 312 ? -11.669 -3.727 0.649 1.00 98.25 312 LEU A N 1
ATOM 2462 C CA . LEU A 1 312 ? -10.466 -2.907 0.522 1.00 98.25 312 LEU A CA 1
ATOM 2463 C C . LEU A 1 312 ? -9.453 -3.356 1.578 1.00 98.25 312 LEU A C 1
ATOM 2465 O O . LEU A 1 312 ? -9.621 -3.050 2.757 1.00 98.25 312 LEU A O 1
ATOM 2469 N N . LEU A 1 313 ? -8.418 -4.086 1.160 1.00 97.94 313 LEU A N 1
ATOM 2470 C CA . LEU A 1 313 ? -7.351 -4.551 2.047 1.00 97.94 313 LEU A CA 1
ATOM 2471 C C . LEU A 1 313 ? -6.181 -3.569 2.054 1.00 97.94 313 LEU A C 1
ATOM 2473 O O . LEU A 1 313 ? -5.561 -3.343 1.014 1.00 97.94 313 LEU A O 1
ATOM 2477 N N . LEU A 1 314 ? -5.885 -3.027 3.237 1.00 97.62 314 LEU A N 1
ATOM 2478 C CA . LEU A 1 314 ? -4.795 -2.092 3.500 1.00 97.62 314 LEU A CA 1
ATOM 2479 C C . LEU A 1 314 ? -3.852 -2.688 4.555 1.00 97.62 314 LEU A C 1
ATOM 2481 O O . LEU A 1 314 ? -4.283 -3.015 5.660 1.00 97.62 314 LEU A O 1
ATOM 2485 N N . THR A 1 315 ? -2.573 -2.834 4.217 1.00 95.50 315 THR A N 1
ATOM 2486 C CA . THR A 1 315 ? -1.497 -3.214 5.152 1.00 95.50 315 THR A CA 1
ATOM 2487 C C . THR A 1 315 ? -0.863 -1.967 5.761 1.00 95.50 315 THR A C 1
ATOM 2489 O O . THR A 1 315 ? -0.916 -0.902 5.147 1.00 95.50 315 THR A O 1
ATOM 2492 N N . ALA A 1 316 ? -0.251 -2.075 6.945 1.00 94.75 316 ALA A N 1
ATOM 2493 C CA . ALA A 1 316 ? 0.271 -0.907 7.665 1.0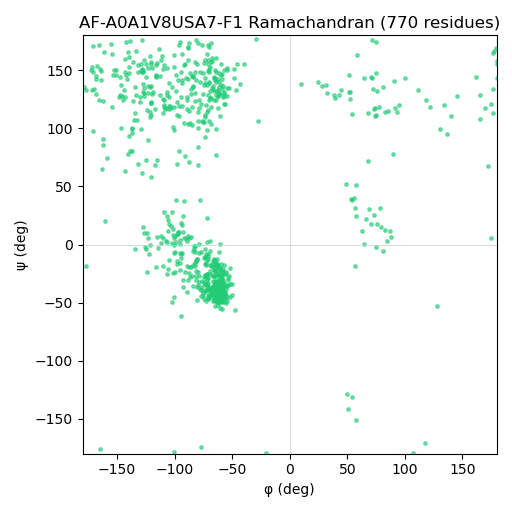0 94.75 316 ALA A CA 1
ATOM 2494 C C . ALA A 1 316 ? 1.349 -0.136 6.883 1.00 94.75 316 ALA A C 1
ATOM 2496 O O . ALA A 1 316 ? 1.380 1.093 6.940 1.00 94.75 316 ALA A O 1
ATOM 2497 N N . HIS A 1 317 ? 2.180 -0.857 6.123 1.00 95.81 317 HIS A N 1
ATOM 2498 C CA . HIS A 1 317 ? 3.378 -0.329 5.463 1.00 95.81 317 HIS A CA 1
ATOM 2499 C C . HIS A 1 317 ? 3.266 -0.213 3.933 1.00 95.81 317 HIS A C 1
ATOM 2501 O O . HIS A 1 317 ? 4.273 -0.281 3.229 1.00 95.81 317 HIS A O 1
ATOM 2507 N N . ASP A 1 318 ? 2.057 -0.034 3.384 1.00 93.00 318 ASP A N 1
ATOM 2508 C CA . ASP A 1 318 ? 1.885 0.126 1.932 1.00 93.00 318 ASP A CA 1
ATOM 2509 C C . ASP A 1 318 ? 2.353 1.514 1.443 1.00 93.00 318 ASP A C 1
ATOM 2511 O O . ASP A 1 318 ? 1.604 2.491 1.417 1.00 93.00 318 ASP A O 1
ATOM 2515 N N . ASP A 1 319 ? 3.621 1.589 1.036 1.00 93.38 319 ASP A N 1
ATOM 2516 C CA . ASP A 1 319 ? 4.268 2.779 0.461 1.00 93.38 319 ASP A CA 1
ATOM 2517 C C . ASP A 1 319 ? 3.605 3.257 -0.833 1.00 93.38 319 ASP A C 1
ATOM 2519 O O . ASP A 1 319 ? 3.645 4.439 -1.177 1.00 93.38 319 ASP A O 1
ATOM 2523 N N . SER A 1 320 ? 2.957 2.344 -1.561 1.00 92.31 320 SER A N 1
ATOM 2524 C CA . SER A 1 320 ? 2.433 2.637 -2.891 1.00 92.31 320 SER A CA 1
ATOM 2525 C C . SER A 1 320 ? 1.213 3.558 -2.870 1.00 92.31 320 SER A C 1
ATOM 2527 O O . SER A 1 320 ? 0.851 4.108 -3.911 1.00 92.31 320 SER A O 1
ATOM 2529 N N . ILE A 1 321 ? 0.595 3.764 -1.701 1.00 93.56 321 ILE A N 1
ATOM 2530 C CA . ILE A 1 321 ? -0.656 4.518 -1.573 1.00 93.56 321 ILE A CA 1
ATOM 2531 C C . ILE A 1 321 ? -0.540 5.829 -0.791 1.00 93.56 321 ILE A C 1
ATOM 2533 O O . ILE A 1 321 ? -1.545 6.537 -0.681 1.00 93.56 321 ILE A O 1
ATOM 2537 N N . VAL A 1 322 ? 0.636 6.152 -0.244 1.00 94.19 322 VAL A N 1
ATOM 2538 C CA . VAL A 1 322 ? 0.794 7.281 0.685 1.00 94.19 322 VAL A CA 1
ATOM 2539 C C . VAL A 1 322 ? 1.370 8.541 0.033 1.00 94.19 322 VAL A C 1
ATOM 2541 O O . VAL A 1 322 ? 0.801 9.613 0.217 1.00 94.19 322 VAL A O 1
ATOM 2544 N N . ASP A 1 323 ? 2.418 8.420 -0.792 1.00 90.38 323 ASP A N 1
ATOM 2545 C CA . ASP A 1 323 ? 3.134 9.566 -1.373 1.00 90.38 323 ASP A CA 1
ATOM 2546 C C . ASP A 1 323 ? 3.291 9.437 -2.909 1.00 90.38 323 ASP A C 1
ATOM 2548 O O . ASP A 1 323 ? 4.210 8.771 -3.398 1.00 90.38 323 ASP A O 1
ATOM 2552 N N . PRO A 1 324 ? 2.440 10.102 -3.717 1.00 91.19 324 PRO A N 1
ATOM 2553 C CA . PRO A 1 324 ? 1.278 10.894 -3.315 1.00 91.19 324 PRO A CA 1
ATOM 2554 C C . PRO A 1 324 ? 0.104 10.015 -2.870 1.00 91.19 324 PRO A C 1
ATOM 2556 O O . PRO A 1 324 ? -0.036 8.878 -3.326 1.00 91.19 324 PRO A O 1
ATOM 2559 N N . ALA A 1 325 ? -0.783 10.587 -2.055 1.00 94.38 325 ALA A N 1
ATOM 2560 C CA . ALA A 1 325 ? -1.942 9.889 -1.513 1.00 94.38 325 ALA A CA 1
ATOM 2561 C C . ALA A 1 325 ? -2.838 9.312 -2.619 1.00 94.38 325 ALA A C 1
ATOM 2563 O O . ALA A 1 325 ? -3.261 10.011 -3.545 1.00 94.38 325 ALA A O 1
ATOM 2564 N N . GLN A 1 326 ? -3.140 8.019 -2.516 1.00 94.62 326 GLN A N 1
ATOM 2565 C CA . GLN A 1 326 ? -3.991 7.298 -3.469 1.00 94.62 326 GLN A CA 1
ATOM 2566 C C . GLN A 1 326 ? -5.388 7.009 -2.937 1.00 94.62 326 GLN A C 1
ATOM 2568 O O . GLN A 1 326 ? -6.269 6.662 -3.732 1.00 94.62 326 GLN A O 1
ATOM 2573 N N . ILE A 1 327 ? -5.569 7.189 -1.630 1.00 95.50 327 ILE A N 1
ATOM 2574 C CA . ILE A 1 327 ? -6.826 7.101 -0.898 1.00 95.50 327 ILE A CA 1
ATOM 2575 C C . ILE A 1 327 ? -7.100 8.428 -0.188 1.00 95.50 327 ILE A C 1
ATOM 2577 O O . ILE A 1 327 ? -6.190 9.228 0.030 1.00 95.50 327 ILE A O 1
ATOM 2581 N N . ASP A 1 328 ? -8.352 8.638 0.203 1.00 94.88 328 ASP A N 1
ATOM 2582 C CA . ASP A 1 328 ? -8.723 9.792 1.013 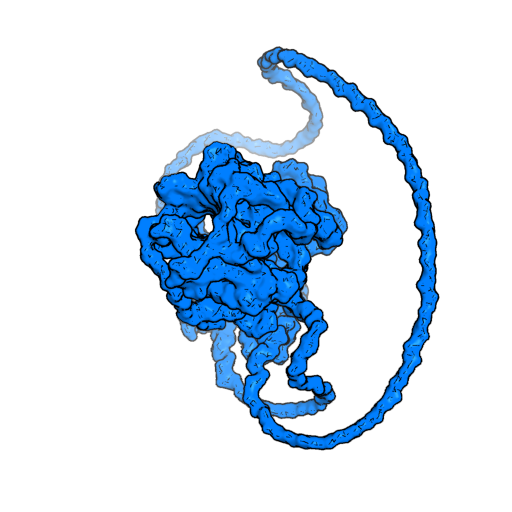1.00 94.88 328 ASP A CA 1
ATOM 2583 C C . ASP A 1 328 ? -8.370 9.514 2.479 1.00 94.88 328 ASP A C 1
ATOM 2585 O O . ASP A 1 328 ? -9.081 8.790 3.178 1.00 94.88 328 ASP A O 1
ATOM 2589 N N . PHE A 1 329 ? -7.246 10.066 2.935 1.00 98.00 329 PHE A N 1
ATOM 2590 C CA . PHE A 1 329 ? -6.847 9.987 4.338 1.00 98.00 329 PHE A CA 1
ATOM 2591 C C . PHE A 1 329 ? -7.743 10.859 5.235 1.00 98.00 329 PHE A C 1
ATOM 2593 O O . PHE A 1 329 ? -8.398 11.810 4.786 1.00 98.00 329 PHE A O 1
ATOM 2600 N N . TYR A 1 330 ? -7.750 10.529 6.527 1.00 98.44 330 TYR A N 1
ATOM 2601 C CA . TYR A 1 330 ? -8.372 11.296 7.600 1.00 98.44 330 TYR A CA 1
ATOM 2602 C C . TYR A 1 330 ? -7.999 12.786 7.461 1.00 98.44 330 TYR A C 1
ATOM 2604 O O . TYR A 1 330 ? -6.828 13.093 7.226 1.00 98.44 330 TYR A O 1
ATOM 2612 N N . PRO A 1 331 ? -8.967 13.717 7.568 1.00 97.75 331 PRO A N 1
ATOM 2613 C CA . PRO A 1 331 ? -10.289 13.578 8.195 1.00 97.75 331 PRO A CA 1
ATOM 2614 C C . PRO A 1 331 ? -11.390 12.938 7.335 1.00 97.75 331 PRO A C 1
ATOM 2616 O O . PRO A 1 331 ? -12.514 12.763 7.813 1.00 97.75 331 PRO A O 1
ATOM 2619 N N . ASN A 1 332 ? -11.102 12.577 6.084 1.00 98.00 332 ASN A N 1
ATOM 2620 C CA . ASN A 1 332 ? -12.088 11.939 5.218 1.00 98.00 332 ASN A CA 1
ATOM 2621 C C . ASN A 1 332 ? -12.305 10.469 5.594 1.00 98.00 332 ASN A C 1
ATOM 2623 O O . ASN A 1 332 ? -11.392 9.775 6.041 1.00 98.00 332 ASN A O 1
ATOM 2627 N N . ALA A 1 333 ? -13.539 10.005 5.401 1.00 97.75 333 ALA A N 1
ATOM 2628 C CA . ALA A 1 333 ? -13.895 8.608 5.586 1.00 97.75 333 ALA A CA 1
ATOM 2629 C C . ALA A 1 333 ? -13.631 7.812 4.307 1.00 97.75 333 ALA A C 1
ATOM 2631 O O . ALA A 1 333 ? -13.847 8.304 3.203 1.00 97.75 333 ALA A O 1
ATOM 2632 N N . LEU A 1 334 ? -13.273 6.544 4.471 1.00 97.38 334 LEU A N 1
ATOM 2633 C CA . LEU A 1 334 ? -13.137 5.579 3.390 1.00 97.38 334 LEU A CA 1
ATOM 2634 C C . LEU A 1 334 ? -14.471 4.941 2.993 1.00 97.38 334 LEU A C 1
ATOM 2636 O O . LEU A 1 334 ? -14.483 4.127 2.087 1.00 97.38 334 LEU A O 1
ATOM 2640 N N . ASN A 1 335 ? -15.603 5.253 3.628 1.00 97.88 335 ASN A N 1
ATOM 2641 C CA . ASN A 1 335 ? -16.858 4.515 3.420 1.00 97.88 335 ASN A CA 1
ATOM 2642 C C . ASN A 1 335 ? -17.383 4.482 1.970 1.00 97.88 335 ASN A C 1
ATOM 2644 O O . ASN A 1 335 ? -18.146 3.577 1.640 1.00 97.88 335 ASN A O 1
ATOM 2648 N N . ASP A 1 336 ? -16.976 5.418 1.112 1.00 97.19 336 ASP A N 1
ATOM 2649 C CA . ASP A 1 336 ? -17.337 5.477 -0.310 1.00 97.19 336 ASP A CA 1
ATOM 2650 C C . ASP A 1 336 ? -16.277 4.856 -1.247 1.00 97.19 336 ASP A C 1
ATOM 2652 O O . ASP A 1 336 ? -16.370 4.973 -2.473 1.00 97.19 336 ASP A O 1
ATOM 2656 N N . TRP A 1 337 ? -15.284 4.146 -0.693 1.00 97.62 337 TRP A N 1
ATOM 2657 C CA . TRP A 1 337 ? -14.166 3.561 -1.440 1.00 97.62 337 TRP A CA 1
ATOM 2658 C C . TRP A 1 337 ? -14.620 2.654 -2.592 1.00 97.62 337 TRP A C 1
ATOM 2660 O O . TRP A 1 337 ? -13.972 2.614 -3.641 1.00 97.62 337 TRP A O 1
ATOM 2670 N N . TYR A 1 338 ? -15.717 1.912 -2.403 1.00 97.44 338 TYR A N 1
ATOM 2671 C CA . TYR A 1 338 ? -16.215 0.958 -3.395 1.00 97.44 338 TYR A CA 1
ATOM 2672 C C . TYR A 1 338 ? -16.805 1.682 -4.605 1.00 97.44 338 TYR A C 1
ATOM 2674 O O . TYR A 1 338 ? -16.483 1.346 -5.741 1.00 97.44 338 TYR A O 1
ATOM 2682 N N . GLU A 1 339 ? -17.597 2.730 -4.368 1.00 96.00 339 GLU A N 1
ATOM 2683 C CA . GLU A 1 339 ? -18.192 3.558 -5.424 1.00 96.00 339 GLU A CA 1
ATOM 2684 C C . GLU A 1 339 ? -17.122 4.319 -6.216 1.00 96.00 339 GLU A C 1
ATOM 2686 O O . GLU A 1 339 ? -17.232 4.464 -7.433 1.00 96.00 339 GLU A O 1
ATOM 2691 N N . LYS A 1 340 ? -16.043 4.737 -5.542 1.00 95.06 340 LYS A N 1
ATOM 2692 C CA . LYS A 1 340 ? -14.866 5.364 -6.163 1.00 95.06 340 LYS A CA 1
ATOM 2693 C C . LYS A 1 340 ? -13.969 4.386 -6.929 1.00 95.06 340 LYS A C 1
ATOM 2695 O O . LYS A 1 340 ? -13.050 4.822 -7.619 1.00 95.06 340 LYS A O 1
ATOM 2700 N N . GLY A 1 341 ? -14.185 3.074 -6.802 1.00 94.38 341 GLY A N 1
ATOM 2701 C CA . GLY A 1 341 ? -13.303 2.059 -7.383 1.00 94.38 341 GLY A CA 1
ATOM 2702 C C . GLY A 1 341 ? -11.901 2.036 -6.759 1.00 94.38 341 GLY A C 1
ATOM 2703 O O . GLY A 1 341 ? -10.959 1.538 -7.381 1.00 94.38 341 GLY A O 1
ATOM 2704 N N . THR A 1 342 ? -11.744 2.555 -5.535 1.00 94.25 342 THR A N 1
ATOM 2705 C CA . THR A 1 342 ? -10.449 2.742 -4.863 1.00 94.25 342 THR A CA 1
ATOM 2706 C C . THR A 1 342 ? -9.663 1.439 -4.763 1.00 94.25 342 THR A C 1
ATOM 2708 O O . THR A 1 342 ? -8.473 1.430 -5.062 1.00 94.25 342 THR A O 1
ATOM 2711 N N . ALA A 1 343 ? -10.317 0.320 -4.423 1.00 92.38 343 ALA A N 1
ATOM 2712 C CA . ALA A 1 343 ? -9.638 -0.972 -4.334 1.00 92.38 343 ALA A CA 1
ATOM 2713 C C . ALA A 1 343 ? -9.007 -1.383 -5.669 1.00 92.38 343 ALA A C 1
ATOM 2715 O O . ALA A 1 343 ? -7.856 -1.798 -5.681 1.00 92.38 343 ALA A O 1
ATOM 2716 N N . MET A 1 344 ? -9.710 -1.227 -6.797 1.00 85.62 344 MET A N 1
ATOM 2717 C CA . MET A 1 344 ? -9.157 -1.565 -8.115 1.00 85.62 344 MET A CA 1
ATOM 2718 C C . MET A 1 344 ? -7.957 -0.677 -8.466 1.00 85.62 344 MET A C 1
ATOM 2720 O O . MET A 1 344 ? -6.973 -1.168 -9.014 1.00 85.62 344 MET A O 1
ATOM 2724 N N . LYS A 1 345 ? -8.026 0.612 -8.107 1.00 87.75 345 LYS A N 1
ATOM 2725 C CA . LYS A 1 345 ? -6.957 1.588 -8.338 1.00 87.75 345 LYS A CA 1
ATOM 2726 C C . LYS A 1 345 ? -5.670 1.216 -7.596 1.00 87.75 345 LYS A C 1
ATOM 2728 O O . LYS A 1 345 ? -4.606 1.221 -8.203 1.00 87.75 345 LYS A O 1
ATOM 2733 N N . VAL A 1 346 ? -5.757 0.903 -6.302 1.00 92.44 346 VAL A N 1
ATOM 2734 C CA . VAL A 1 346 ? -4.559 0.754 -5.453 1.00 92.44 346 VAL A CA 1
ATOM 2735 C C . VAL A 1 346 ? -3.961 -0.651 -5.456 1.00 92.44 346 VAL A C 1
ATOM 2737 O O . VAL A 1 346 ? -2.763 -0.810 -5.246 1.00 92.44 346 VAL A O 1
ATOM 2740 N N . LYS A 1 347 ? -4.761 -1.685 -5.751 1.00 92.12 347 LYS A N 1
ATOM 2741 C CA . LYS A 1 347 ? -4.392 -3.102 -5.562 1.00 92.12 347 LYS A CA 1
ATOM 2742 C C . LYS A 1 347 ? -3.078 -3.528 -6.212 1.00 92.12 347 LYS A C 1
ATOM 2744 O O . LYS A 1 347 ? -2.374 -4.385 -5.684 1.00 92.12 347 LYS A O 1
ATOM 2749 N N . TRP A 1 348 ? -2.770 -2.942 -7.363 1.00 94.00 348 TRP A N 1
ATOM 2750 C CA . TRP A 1 348 ? -1.611 -3.289 -8.181 1.00 94.00 348 TRP A CA 1
ATOM 2751 C C . TRP A 1 348 ? -0.502 -2.234 -8.152 1.00 94.00 348 TRP A C 1
ATOM 2753 O O . TRP A 1 348 ? 0.510 -2.406 -8.827 1.00 94.00 348 TRP A O 1
ATOM 2763 N N . MET A 1 349 ? -0.652 -1.160 -7.370 1.00 93.38 349 MET A N 1
ATOM 2764 C CA . MET A 1 349 ? 0.320 -0.064 -7.345 1.00 93.38 349 MET A CA 1
ATOM 2765 C C . MET A 1 349 ? 1.679 -0.476 -6.776 1.00 93.38 349 MET A C 1
ATOM 2767 O O . MET A 1 349 ? 2.702 -0.011 -7.278 1.00 93.38 349 MET A O 1
ATOM 2771 N N . PHE A 1 350 ? 1.711 -1.422 -5.831 1.00 93.88 350 PHE A N 1
ATOM 2772 C CA . PHE A 1 350 ? 2.956 -1.990 -5.293 1.00 93.88 350 PHE A CA 1
ATOM 2773 C C . PHE A 1 350 ? 3.872 -2.578 -6.379 1.00 93.88 350 PHE A C 1
ATOM 2775 O O . PHE A 1 350 ? 5.081 -2.672 -6.192 1.00 93.88 350 PHE A O 1
ATOM 2782 N N . LEU A 1 351 ? 3.324 -2.968 -7.539 1.00 95.25 351 LEU A N 1
ATOM 2783 C CA . LEU A 1 351 ? 4.125 -3.512 -8.634 1.00 95.25 351 LEU A CA 1
ATOM 2784 C C . LEU A 1 351 ? 5.137 -2.496 -9.181 1.00 95.25 351 LEU A C 1
ATOM 2786 O O . LEU A 1 351 ? 6.100 -2.902 -9.829 1.00 95.25 351 LEU A O 1
ATOM 2790 N N . GLY A 1 352 ? 4.951 -1.200 -8.904 1.00 93.44 352 GLY A N 1
ATOM 2791 C CA . GLY A 1 352 ? 5.884 -0.141 -9.281 1.00 93.44 352 GLY A CA 1
ATOM 2792 C C . GLY A 1 352 ? 7.284 -0.339 -8.700 1.00 93.44 352 GLY A C 1
ATOM 2793 O O . GLY A 1 352 ? 8.267 0.013 -9.352 1.00 93.44 352 GLY A O 1
ATOM 2794 N N . ASP A 1 353 ? 7.392 -1.004 -7.546 1.00 93.44 353 ASP A N 1
ATOM 2795 C CA . ASP A 1 353 ? 8.671 -1.330 -6.904 1.00 93.44 353 ASP A CA 1
ATOM 2796 C C . ASP A 1 353 ? 9.546 -2.278 -7.734 1.00 93.44 353 ASP A C 1
ATOM 2798 O O . ASP A 1 353 ? 10.760 -2.341 -7.542 1.00 93.44 353 ASP A O 1
ATOM 2802 N N . PHE A 1 354 ? 8.962 -2.993 -8.698 1.00 95.25 354 PHE A N 1
ATOM 2803 C CA . PHE A 1 354 ? 9.696 -3.935 -9.535 1.00 95.25 354 PHE A CA 1
ATOM 2804 C C . PHE A 1 354 ? 10.234 -3.335 -10.837 1.00 95.25 354 PHE A C 1
ATOM 2806 O O . PHE A 1 354 ? 10.801 -4.061 -11.656 1.00 95.25 354 PHE A O 1
ATOM 2813 N N . GLU A 1 355 ? 10.102 -2.025 -11.058 1.00 93.88 355 GLU A N 1
ATOM 2814 C CA . GLU A 1 355 ? 10.577 -1.395 -12.294 1.00 93.88 355 GLU A CA 1
ATOM 2815 C C . GLU A 1 355 ? 12.089 -1.599 -12.507 1.00 93.88 355 GLU A C 1
ATOM 2817 O O . GLU A 1 355 ? 12.525 -1.920 -13.613 1.00 93.88 355 GLU A O 1
ATOM 2822 N N . GLY A 1 356 ? 12.889 -1.491 -11.439 1.00 93.56 356 GLY A N 1
ATOM 2823 C CA . GLY A 1 356 ? 14.330 -1.763 -11.484 1.00 93.56 356 GLY A CA 1
ATOM 2824 C C . GLY A 1 356 ? 14.657 -3.214 -11.855 1.00 93.56 356 GLY A C 1
ATOM 2825 O O . GLY A 1 356 ? 15.601 -3.468 -12.606 1.00 93.56 356 GLY A O 1
ATOM 2826 N N . ALA A 1 357 ? 13.836 -4.165 -11.407 1.00 94.88 357 ALA A N 1
ATOM 2827 C CA . ALA A 1 357 ? 13.990 -5.579 -11.725 1.00 94.88 357 ALA A CA 1
ATOM 2828 C C . ALA A 1 357 ? 13.665 -5.870 -13.196 1.00 94.88 357 ALA A C 1
ATOM 2830 O O . ALA A 1 357 ? 14.374 -6.651 -13.837 1.00 94.88 357 ALA A O 1
ATOM 2831 N N . VAL A 1 358 ? 12.642 -5.212 -13.754 1.00 92.62 358 VAL A N 1
ATOM 2832 C CA . VAL A 1 358 ? 12.330 -5.282 -15.191 1.00 92.62 358 VAL A CA 1
ATOM 2833 C C . VAL A 1 358 ? 13.471 -4.680 -16.017 1.00 92.62 358 VAL A C 1
ATOM 2835 O O . VAL A 1 358 ? 13.936 -5.318 -16.961 1.00 92.62 358 VAL A O 1
ATOM 2838 N N . ASP A 1 359 ? 13.994 -3.512 -15.633 1.00 91.50 359 ASP A N 1
ATOM 2839 C CA . ASP A 1 359 ? 15.139 -2.887 -16.312 1.00 91.50 359 ASP A CA 1
ATOM 2840 C C . ASP A 1 359 ? 16.381 -3.790 -16.307 1.00 91.50 359 ASP A C 1
ATOM 2842 O O . ASP A 1 359 ? 17.063 -3.931 -17.326 1.00 91.50 359 ASP A O 1
ATOM 2846 N N . ALA A 1 360 ? 16.688 -4.406 -15.162 1.00 89.31 360 ALA A N 1
ATOM 2847 C CA . ALA A 1 360 ? 17.798 -5.342 -15.023 1.00 89.31 360 ALA A CA 1
ATOM 2848 C C . ALA A 1 360 ? 17.601 -6.555 -15.942 1.00 89.31 360 ALA A C 1
ATOM 2850 O O . ALA A 1 360 ? 18.498 -6.923 -16.707 1.00 89.31 360 ALA A O 1
ATOM 2851 N N . LYS A 1 361 ? 16.392 -7.126 -15.953 1.00 87.25 361 LYS A N 1
ATOM 2852 C CA . LYS A 1 361 ? 16.041 -8.255 -16.818 1.00 87.25 361 LYS A CA 1
ATOM 2853 C C . LYS A 1 361 ? 16.253 -7.938 -18.298 1.00 87.25 361 LYS A C 1
ATOM 2855 O O . LYS A 1 361 ? 16.858 -8.736 -19.013 1.00 87.25 361 LYS A O 1
ATOM 2860 N N . GLU A 1 362 ? 15.827 -6.762 -18.752 1.00 83.62 362 GLU A N 1
ATOM 2861 C CA . GLU A 1 362 ? 16.025 -6.289 -20.129 1.00 83.62 362 GLU A CA 1
ATOM 2862 C C . GLU A 1 362 ? 17.504 -6.037 -20.472 1.00 83.62 362 GLU A C 1
ATOM 2864 O O . GLU A 1 362 ? 17.928 -6.154 -21.627 1.00 83.62 362 GLU A O 1
ATOM 2869 N N . LYS A 1 363 ? 18.341 -5.721 -19.483 1.00 85.94 363 LYS A N 1
ATOM 2870 C CA . LYS A 1 363 ? 19.799 -5.625 -19.659 1.00 85.94 363 LYS A CA 1
ATOM 2871 C C . LYS A 1 363 ? 20.494 -6.991 -19.672 1.00 85.94 363 LYS A C 1
ATOM 2873 O O . LYS A 1 363 ? 21.672 -7.053 -20.015 1.00 85.94 363 LYS A O 1
ATOM 2878 N N . GLY A 1 364 ? 19.772 -8.077 -19.390 1.00 84.69 364 GLY A N 1
ATOM 2879 C CA . GLY A 1 364 ? 20.338 -9.418 -19.223 1.00 84.69 364 GLY A CA 1
ATOM 2880 C C . GLY A 1 364 ? 20.978 -9.634 -17.848 1.00 84.69 364 GLY A C 1
ATOM 2881 O O . GLY A 1 364 ? 21.730 -10.590 -17.668 1.00 84.69 364 GLY A O 1
ATOM 2882 N N . GLU A 1 365 ? 20.692 -8.750 -16.895 1.00 91.06 365 GLU A N 1
ATOM 2883 C CA . GLU A 1 365 ? 21.121 -8.823 -15.503 1.00 91.06 365 GLU A CA 1
ATOM 2884 C C . GLU A 1 365 ? 20.099 -9.622 -14.670 1.00 91.06 365 GLU A C 1
ATOM 2886 O O . GLU A 1 365 ? 19.007 -9.977 -15.130 1.00 91.06 365 GLU A O 1
ATOM 2891 N N . ALA A 1 366 ? 20.459 -9.948 -13.428 1.00 88.19 366 ALA A N 1
ATOM 2892 C CA . ALA A 1 366 ? 19.542 -10.622 -12.517 1.00 88.19 366 ALA A CA 1
ATOM 2893 C C . ALA A 1 366 ? 18.434 -9.654 -12.067 1.00 88.19 366 ALA A C 1
ATOM 2895 O O . ALA A 1 366 ? 18.717 -8.560 -11.587 1.00 88.19 366 ALA A O 1
ATOM 2896 N N . ALA A 1 367 ? 17.173 -10.072 -12.199 1.00 92.25 367 ALA A N 1
ATOM 2897 C CA . ALA A 1 367 ? 16.020 -9.305 -11.715 1.00 92.25 367 ALA A CA 1
ATOM 2898 C C . ALA A 1 367 ? 15.885 -9.359 -10.182 1.00 92.25 367 ALA A C 1
ATOM 2900 O O . ALA A 1 367 ? 15.364 -8.434 -9.566 1.00 92.25 367 ALA A O 1
ATOM 2901 N N . PHE A 1 368 ? 16.361 -10.447 -9.577 1.00 94.19 368 PHE A N 1
ATOM 2902 C CA . PHE A 1 368 ? 16.342 -10.676 -8.139 1.00 94.19 368 PHE A CA 1
ATOM 2903 C C . PHE A 1 368 ? 17.460 -11.640 -7.731 1.00 94.19 368 PHE A C 1
ATOM 2905 O O . PHE A 1 368 ? 18.009 -12.377 -8.558 1.00 94.19 368 PHE A O 1
ATOM 2912 N N . VAL A 1 369 ? 17.758 -11.669 -6.436 1.00 89.31 369 VAL A N 1
ATOM 2913 C CA . VAL A 1 369 ? 18.716 -12.577 -5.807 1.00 89.31 369 VAL A CA 1
ATOM 2914 C C . VAL A 1 369 ? 18.086 -13.163 -4.546 1.00 89.31 369 VAL A C 1
ATOM 2916 O O . VAL A 1 369 ? 17.582 -12.441 -3.689 1.00 89.31 369 VAL A O 1
ATOM 2919 N N . TRP A 1 370 ? 18.121 -14.487 -4.421 1.00 83.81 370 TRP A N 1
ATOM 2920 C CA . TRP A 1 370 ? 17.772 -15.151 -3.168 1.00 83.81 370 TRP A CA 1
ATOM 2921 C C . TRP A 1 370 ? 18.891 -14.950 -2.154 1.00 83.81 370 TRP A C 1
ATOM 2923 O O . TRP A 1 370 ? 20.071 -15.052 -2.505 1.00 83.81 370 TRP A O 1
ATOM 2933 N N . ALA A 1 371 ? 18.532 -14.695 -0.896 1.00 68.19 371 ALA A N 1
ATOM 2934 C CA . ALA A 1 371 ? 19.506 -14.741 0.182 1.00 68.19 371 ALA A CA 1
ATOM 2935 C C . ALA A 1 371 ? 20.229 -16.097 0.133 1.00 68.19 371 ALA A C 1
ATOM 2937 O O . ALA A 1 371 ? 19.598 -17.136 -0.076 1.00 68.19 371 ALA A O 1
ATOM 2938 N N . LYS A 1 372 ? 21.562 -16.095 0.271 1.00 51.56 372 LYS A N 1
ATOM 2939 C CA . LYS A 1 372 ? 22.325 -17.340 0.393 1.00 51.56 372 LYS A CA 1
ATOM 2940 C C . LYS A 1 372 ? 21.876 -18.014 1.685 1.00 51.56 372 LYS A C 1
ATOM 2942 O O . LYS A 1 372 ? 22.302 -17.623 2.765 1.00 51.56 372 LYS A O 1
ATOM 2947 N N . THR A 1 373 ? 20.987 -18.988 1.576 1.00 40.97 373 THR A N 1
ATOM 2948 C CA . THR A 1 373 ? 20.667 -19.872 2.685 1.00 40.97 373 THR A CA 1
ATOM 2949 C C . THR A 1 373 ? 21.880 -20.765 2.901 1.00 40.97 373 THR A C 1
ATOM 2951 O O . THR A 1 373 ? 22.118 -21.681 2.111 1.00 40.97 373 THR A O 1
ATOM 2954 N N . ASP A 1 374 ? 22.646 -20.519 3.961 1.00 27.80 374 ASP A N 1
ATOM 2955 C CA . ASP A 1 374 ? 23.428 -21.576 4.599 1.00 27.80 374 ASP A CA 1
ATOM 2956 C C . ASP A 1 374 ? 22.433 -22.599 5.158 1.00 27.80 374 ASP A C 1
ATOM 2958 O O . ASP A 1 374 ? 22.103 -22.558 6.330 1.00 27.80 374 ASP A O 1
ATOM 2962 N N . PHE A 1 375 ? 21.872 -23.441 4.289 1.00 28.03 375 PHE A N 1
ATOM 2963 C CA . PHE A 1 375 ? 21.314 -24.761 4.578 1.00 28.03 375 PHE A CA 1
ATOM 2964 C C . PHE A 1 375 ? 20.989 -25.435 3.240 1.00 28.03 375 PHE A C 1
ATOM 2966 O O . PHE A 1 375 ? 19.963 -25.191 2.604 1.00 28.03 375 PHE A O 1
ATOM 2973 N N . GLU A 1 376 ? 21.910 -26.291 2.798 1.00 25.20 376 GLU A N 1
ATOM 2974 C CA . GLU A 1 376 ? 21.646 -27.300 1.782 1.00 25.20 376 GLU A CA 1
ATOM 2975 C C . GLU A 1 376 ? 20.481 -28.194 2.231 1.00 25.20 376 GLU A C 1
ATOM 2977 O O . GLU A 1 376 ? 20.586 -28.916 3.222 1.00 25.20 376 GLU A O 1
ATOM 2982 N N . ILE A 1 377 ? 19.409 -28.246 1.437 1.00 25.03 377 ILE A N 1
ATOM 2983 C CA . ILE A 1 377 ? 18.710 -29.511 1.208 1.00 25.03 377 ILE A CA 1
ATOM 2984 C C . ILE A 1 377 ? 18.755 -29.794 -0.289 1.00 25.03 377 ILE A C 1
ATOM 2986 O O . ILE A 1 377 ? 18.195 -29.109 -1.141 1.00 25.03 3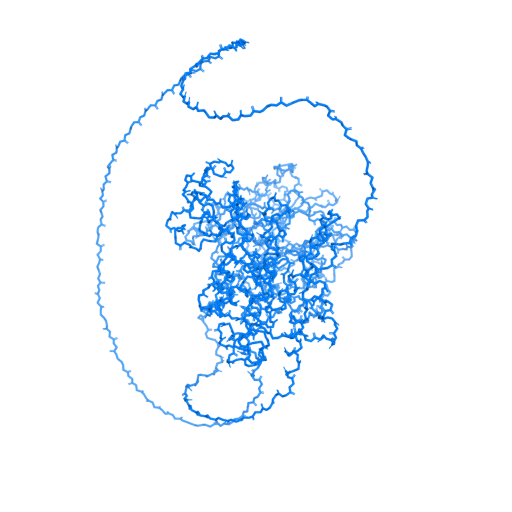77 ILE A O 1
ATOM 2990 N N . THR A 1 378 ? 19.513 -30.836 -0.571 1.00 23.89 378 THR A N 1
ATOM 2991 C CA . THR A 1 378 ? 19.790 -31.467 -1.847 1.00 23.89 378 THR A CA 1
ATOM 2992 C C . THR A 1 378 ? 18.529 -31.946 -2.574 1.00 23.89 378 THR A C 1
ATOM 2994 O O . THR A 1 378 ? 17.741 -32.720 -2.046 1.00 23.89 378 THR A O 1
ATOM 2997 N N . SER A 1 379 ? 18.417 -31.607 -3.862 1.00 22.22 379 SER A N 1
ATOM 2998 C CA . SER A 1 379 ? 18.329 -32.603 -4.952 1.00 22.22 379 SER A CA 1
ATOM 2999 C C . SER A 1 379 ? 18.661 -31.911 -6.292 1.00 22.22 379 SER A C 1
ATOM 3001 O O . SER A 1 379 ? 17.909 -31.103 -6.813 1.00 22.22 379 SER A O 1
ATOM 3003 N N . HIS A 1 380 ? 19.931 -31.903 -6.696 1.00 23.61 380 HIS A N 1
ATOM 3004 C CA . HIS A 1 380 ? 20.571 -32.848 -7.623 1.00 23.61 380 HIS A CA 1
ATOM 3005 C C . HIS A 1 380 ? 20.116 -32.815 -9.104 1.00 23.61 380 HIS A C 1
ATOM 3007 O O . HIS A 1 380 ? 19.059 -33.331 -9.458 1.00 23.61 380 HIS A O 1
ATOM 3013 N N . ARG A 1 381 ? 21.095 -32.394 -9.936 1.00 21.19 381 ARG A N 1
ATOM 3014 C CA . ARG A 1 381 ? 21.487 -32.801 -11.315 1.00 21.19 381 ARG A CA 1
ATOM 3015 C C . ARG A 1 381 ? 21.248 -31.766 -12.428 1.00 21.19 381 ARG A C 1
ATOM 3017 O O . ARG A 1 381 ? 20.147 -31.257 -12.552 1.00 21.19 381 ARG A O 1
ATOM 3024 N N . VAL A 1 382 ? 22.166 -31.460 -13.356 1.00 20.19 382 VAL A N 1
ATOM 3025 C CA . VAL A 1 382 ? 23.569 -31.827 -13.679 1.00 20.19 382 VAL A CA 1
ATOM 3026 C C . VAL A 1 382 ? 24.035 -30.803 -14.752 1.00 20.19 382 VAL A C 1
ATOM 3028 O O . VAL A 1 382 ? 23.232 -30.409 -15.598 1.00 20.19 382 VAL A O 1
ATOM 3031 N N . LEU A 1 383 ? 25.310 -30.392 -14.728 1.00 26.55 383 LEU A N 1
ATOM 3032 C CA . LEU A 1 383 ? 26.050 -29.727 -15.825 1.00 26.55 383 LEU A CA 1
ATOM 3033 C C . LEU A 1 383 ? 26.491 -30.762 -16.884 1.00 26.55 383 LEU A C 1
ATOM 3035 O O . LEU A 1 383 ? 27.049 -31.764 -16.457 1.00 26.55 383 LEU A O 1
ATOM 3039 N N . VAL A 1 384 ? 26.423 -30.491 -18.202 1.00 19.44 384 VAL A N 1
ATOM 3040 C CA . VAL A 1 384 ? 27.394 -31.029 -19.201 1.00 19.44 384 VAL A CA 1
ATOM 3041 C C . VAL A 1 384 ? 27.612 -30.033 -20.363 1.00 19.44 384 VAL A C 1
ATOM 3043 O O . VAL A 1 384 ? 26.702 -29.302 -20.744 1.00 19.44 384 VAL A O 1
ATOM 3046 N N . ALA A 1 385 ? 28.858 -30.005 -20.850 1.00 19.02 385 ALA A N 1
ATOM 3047 C CA . ALA A 1 385 ? 29.559 -29.046 -21.705 1.00 19.02 385 ALA A CA 1
ATOM 3048 C C . ALA A 1 385 ? 29.328 -29.140 -23.239 1.00 19.02 385 ALA A C 1
ATOM 3050 O O . ALA A 1 385 ? 28.654 -30.037 -23.733 1.00 19.02 385 ALA A O 1
ATOM 3051 N N . MET A 1 386 ? 29.939 -28.176 -23.951 1.00 24.84 386 MET A N 1
ATOM 3052 C CA . MET A 1 386 ? 30.032 -27.967 -25.414 1.00 24.84 386 MET A CA 1
ATOM 3053 C C . MET A 1 386 ? 30.576 -29.167 -26.219 1.00 24.84 386 MET A C 1
ATOM 3055 O O . MET A 1 386 ? 31.431 -29.853 -25.675 1.00 24.84 386 MET A O 1
ATOM 3059 N N . VAL A 1 387 ? 30.188 -29.314 -27.506 1.00 19.09 387 VAL A N 1
ATOM 3060 C CA . VAL A 1 387 ? 31.038 -29.428 -28.735 1.00 19.09 387 VAL A CA 1
ATOM 3061 C C . VAL A 1 387 ? 30.158 -29.203 -29.998 1.00 19.09 387 VAL A C 1
ATOM 3063 O O . VAL A 1 387 ? 28.952 -29.428 -29.969 1.00 19.09 387 VAL A O 1
ATOM 3066 N N . ASP A 1 388 ? 30.821 -28.695 -31.037 1.00 21.45 388 ASP A N 1
ATOM 3067 C CA . ASP A 1 388 ? 30.468 -28.198 -32.378 1.00 21.45 388 ASP A CA 1
ATOM 3068 C C . ASP A 1 388 ? 29.962 -29.220 -33.440 1.00 21.45 388 ASP A C 1
ATOM 3070 O O . ASP A 1 388 ? 30.072 -30.432 -33.260 1.00 21.45 388 ASP A O 1
ATOM 3074 N N . ASP A 1 389 ? 29.545 -28.641 -34.579 1.00 21.98 389 ASP A N 1
ATOM 3075 C CA . ASP A 1 389 ? 29.495 -29.095 -35.985 1.00 21.98 389 ASP A CA 1
ATOM 3076 C C . ASP A 1 389 ? 28.269 -29.803 -36.634 1.00 21.98 389 ASP A C 1
ATOM 3078 O O . ASP A 1 389 ? 27.970 -30.977 -36.422 1.00 21.98 389 ASP A O 1
ATOM 3082 N N . SER A 1 390 ? 27.749 -29.087 -37.652 1.00 20.36 390 SER A N 1
ATOM 3083 C CA . SER A 1 390 ? 27.320 -29.521 -39.005 1.00 20.36 390 SER A CA 1
ATOM 3084 C C . SER A 1 390 ? 25.849 -29.885 -39.349 1.00 20.36 390 SER A C 1
ATOM 3086 O O . SER A 1 390 ? 25.282 -30.849 -38.853 1.00 20.36 390 SER A O 1
ATOM 3088 N N . ILE A 1 391 ? 25.333 -29.101 -40.318 1.00 21.52 391 ILE A N 1
ATOM 3089 C CA . ILE A 1 391 ? 24.702 -29.457 -41.620 1.00 21.52 391 ILE A CA 1
ATOM 3090 C C . ILE A 1 391 ? 23.266 -30.051 -41.693 1.00 21.52 391 ILE A C 1
ATOM 3092 O O . ILE A 1 391 ? 23.012 -31.179 -41.290 1.00 21.52 391 ILE A O 1
ATOM 3096 N N . ASP A 1 392 ? 22.428 -29.243 -42.367 1.00 23.22 392 ASP A N 1
ATOM 3097 C CA . ASP A 1 392 ? 21.346 -29.453 -43.360 1.00 23.22 392 ASP A CA 1
ATOM 3098 C C . ASP A 1 392 ? 20.005 -30.193 -43.128 1.00 23.22 392 ASP A C 1
ATOM 3100 O O . ASP A 1 392 ? 19.896 -31.259 -42.526 1.00 23.22 392 ASP A O 1
ATOM 3104 N N . ASP A 1 393 ? 19.036 -29.559 -43.812 1.00 24.56 393 ASP A N 1
ATOM 3105 C CA . ASP A 1 393 ? 17.822 -29.995 -44.520 1.00 24.56 393 ASP A CA 1
ATOM 3106 C C . ASP A 1 393 ? 16.426 -30.042 -43.849 1.00 24.56 393 ASP A C 1
ATOM 3108 O O . ASP A 1 393 ? 16.112 -30.854 -42.983 1.00 24.56 393 ASP A O 1
ATOM 3112 N N . ASP A 1 394 ? 15.587 -29.150 -44.408 1.00 25.25 394 ASP A N 1
ATOM 3113 C CA . ASP A 1 394 ? 14.164 -29.232 -44.771 1.00 25.25 394 ASP A CA 1
ATOM 3114 C C . ASP A 1 394 ? 13.104 -29.640 -43.738 1.00 25.25 394 ASP A C 1
ATOM 3116 O O . ASP A 1 394 ? 12.935 -30.820 -43.454 1.00 25.25 394 ASP A O 1
ATOM 3120 N N . VAL A 1 395 ? 12.226 -28.680 -43.379 1.00 24.36 395 VAL A N 1
ATOM 3121 C CA . VAL A 1 395 ? 10.757 -28.854 -43.470 1.00 24.36 395 VAL A CA 1
ATOM 3122 C C . VAL A 1 395 ? 10.055 -27.518 -43.800 1.00 24.36 395 VAL A C 1
ATOM 3124 O O . VAL A 1 395 ? 10.242 -26.496 -43.143 1.00 24.36 395 VAL A O 1
ATOM 3127 N N . ASP A 1 396 ? 9.219 -27.618 -44.828 1.00 29.92 396 ASP A N 1
ATOM 3128 C CA . ASP A 1 396 ? 8.227 -26.731 -45.449 1.00 29.92 396 ASP A CA 1
ATOM 3129 C C . ASP A 1 396 ? 7.293 -25.930 -44.499 1.00 29.92 396 ASP A C 1
ATOM 3131 O O . ASP A 1 396 ? 6.752 -26.479 -43.537 1.00 29.92 396 ASP A O 1
ATOM 3135 N N . VAL A 1 397 ? 7.044 -24.642 -44.803 1.00 27.39 397 VAL A N 1
ATOM 3136 C CA . VAL A 1 397 ? 6.005 -23.798 -44.160 1.00 27.39 397 VAL A CA 1
ATOM 3137 C C . VAL A 1 397 ? 5.322 -22.907 -45.205 1.00 27.39 397 VAL A C 1
ATOM 3139 O O . VAL A 1 397 ? 5.553 -21.698 -45.302 1.00 27.39 397 VAL A O 1
ATOM 3142 N N . ASP A 1 398 ? 4.422 -23.509 -45.972 1.00 30.62 398 ASP A N 1
ATOM 3143 C CA . ASP A 1 398 ? 3.506 -22.817 -46.874 1.00 30.62 398 ASP A CA 1
ATOM 3144 C C . ASP A 1 398 ? 2.187 -22.490 -46.143 1.00 30.62 398 ASP A C 1
ATOM 3146 O O . ASP A 1 398 ? 1.184 -23.183 -46.283 1.00 30.62 398 ASP A O 1
ATOM 3150 N N . GLN A 1 399 ? 2.192 -21.462 -45.278 1.00 28.38 399 GLN A N 1
ATOM 3151 C CA . GLN A 1 399 ? 0.946 -20.829 -44.785 1.00 28.38 399 GLN A CA 1
ATOM 3152 C C . GLN A 1 399 ? 1.104 -19.411 -44.192 1.00 28.38 399 GLN A C 1
ATOM 3154 O O . GLN A 1 399 ? 0.232 -18.922 -43.476 1.00 28.38 399 GLN A O 1
ATOM 3159 N N . HIS A 1 400 ? 2.191 -18.704 -44.521 1.00 31.28 400 HIS A N 1
ATOM 3160 C CA . HIS A 1 400 ? 2.427 -17.313 -44.084 1.00 31.28 400 HIS A CA 1
ATOM 3161 C C . HIS A 1 400 ? 2.661 -16.320 -45.236 1.00 31.28 400 HIS A C 1
ATOM 3163 O O . HIS A 1 400 ? 3.044 -15.174 -45.018 1.00 31.28 400 HIS A O 1
ATOM 3169 N N . ARG A 1 401 ? 2.424 -16.750 -46.482 1.00 33.22 401 ARG A N 1
ATOM 3170 C CA . ARG A 1 401 ? 2.851 -16.029 -47.691 1.00 33.22 401 ARG A CA 1
ATOM 3171 C C . ARG A 1 401 ? 1.821 -15.086 -48.320 1.00 33.22 401 ARG A C 1
ATOM 3173 O O . ARG A 1 401 ? 2.193 -14.319 -49.195 1.00 33.22 401 ARG A O 1
ATOM 3180 N N . VAL A 1 402 ? 0.565 -15.084 -47.866 1.00 31.28 402 VAL A N 1
ATOM 3181 C CA . VAL A 1 402 ? -0.527 -14.364 -48.560 1.00 31.28 402 VAL A CA 1
ATOM 3182 C C . VAL A 1 402 ? -0.898 -13.019 -47.899 1.00 31.28 402 VAL A C 1
ATOM 3184 O O . VAL A 1 402 ? -1.336 -12.101 -48.583 1.00 31.28 402 VAL A O 1
ATOM 3187 N N . GLY A 1 403 ? -0.644 -12.830 -46.596 1.00 30.48 403 GLY A N 1
ATOM 3188 C CA . GLY A 1 403 ? -1.022 -11.595 -45.875 1.00 30.48 403 GLY A CA 1
ATOM 3189 C C . GLY A 1 403 ? -0.060 -10.404 -46.031 1.00 30.48 403 GLY A C 1
ATOM 3190 O O . GLY A 1 403 ? -0.457 -9.248 -45.869 1.00 30.48 403 GLY A O 1
ATOM 3191 N N . VAL A 1 404 ? 1.206 -10.663 -46.375 1.00 33.31 404 VAL A N 1
ATOM 3192 C CA . VAL A 1 404 ? 2.243 -9.620 -46.510 1.00 33.31 404 VAL A CA 1
ATOM 3193 C C . VAL A 1 404 ? 2.157 -8.910 -47.869 1.00 33.31 404 VAL A C 1
ATOM 3195 O O . VAL A 1 404 ? 2.419 -7.714 -47.959 1.00 33.31 404 VAL A O 1
ATOM 3198 N N . GLU A 1 405 ? 1.716 -9.604 -48.921 1.00 30.16 405 GLU A N 1
ATOM 3199 C CA . GLU A 1 405 ? 1.607 -9.034 -50.272 1.00 30.16 405 GLU A CA 1
ATOM 3200 C C . GLU A 1 405 ? 0.405 -8.076 -50.419 1.00 30.16 405 GLU A C 1
ATOM 3202 O O . GLU A 1 405 ? 0.514 -7.068 -51.118 1.00 30.16 405 GLU A O 1
ATOM 3207 N N . MET A 1 406 ? -0.703 -8.325 -49.703 1.00 31.39 406 MET A N 1
ATOM 3208 C CA . MET A 1 406 ? -1.900 -7.465 -49.724 1.00 31.39 406 MET A CA 1
ATOM 3209 C C . MET A 1 406 ? -1.720 -6.161 -48.928 1.00 31.39 406 MET A C 1
ATOM 3211 O O . MET A 1 406 ? -2.057 -5.085 -49.419 1.00 31.39 406 MET A O 1
ATOM 3215 N N . THR A 1 407 ? -1.094 -6.214 -47.746 1.00 34.16 407 THR A N 1
ATOM 3216 C CA . THR A 1 407 ? -0.909 -5.029 -46.880 1.00 34.16 407 THR A CA 1
ATOM 3217 C C . THR A 1 407 ? 0.108 -4.031 -47.457 1.00 34.16 407 THR A C 1
ATOM 3219 O O . THR A 1 407 ? -0.066 -2.816 -47.352 1.00 34.16 407 THR A O 1
ATOM 3222 N N . CYS A 1 408 ? 1.162 -4.524 -48.121 1.00 32.34 408 CYS A N 1
ATOM 3223 C CA . CYS A 1 408 ? 2.171 -3.672 -48.759 1.00 32.34 408 CYS A CA 1
ATOM 3224 C C . CYS A 1 408 ? 1.657 -2.972 -50.028 1.00 32.34 408 CYS A C 1
ATOM 3226 O O . CYS A 1 408 ? 2.109 -1.868 -50.332 1.00 32.34 408 CYS A O 1
ATOM 3228 N N . ARG A 1 409 ? 0.697 -3.571 -50.748 1.00 34.59 409 ARG A N 1
ATOM 3229 C CA . ARG A 1 409 ? 0.102 -2.992 -51.966 1.00 34.59 409 ARG A CA 1
ATOM 3230 C C . ARG A 1 409 ? -1.074 -2.051 -51.679 1.00 34.59 409 ARG A C 1
ATOM 3232 O O . ARG A 1 409 ? -1.232 -1.075 -52.403 1.00 34.59 409 ARG A O 1
ATOM 3239 N N . ALA A 1 410 ? -1.795 -2.251 -50.572 1.00 34.19 410 ALA A N 1
ATOM 3240 C CA . ALA A 1 410 ? -2.885 -1.391 -50.093 1.00 34.19 410 ALA A CA 1
ATOM 3241 C C . ALA A 1 410 ? -2.479 0.080 -49.867 1.00 34.19 410 ALA A C 1
ATOM 3243 O O . ALA A 1 410 ? -3.129 1.020 -50.325 1.00 34.19 410 ALA A O 1
ATOM 3244 N N . VAL A 1 411 ? -1.359 0.288 -49.168 1.00 35.53 411 VAL A N 1
ATOM 3245 C CA . VAL A 1 411 ? -0.844 1.628 -48.815 1.00 35.53 411 VAL A CA 1
ATOM 3246 C C . VAL A 1 411 ? -0.277 2.354 -50.038 1.00 35.53 411 VAL A C 1
ATOM 3248 O O . VAL A 1 411 ? -0.286 3.583 -50.115 1.00 35.53 411 VAL A O 1
ATOM 3251 N N . LEU A 1 412 ? 0.158 1.583 -51.030 1.00 36.66 412 LEU A N 1
ATOM 3252 C CA . LEU A 1 412 ? 0.610 2.047 -52.325 1.00 36.66 412 LEU A CA 1
ATOM 3253 C C . LEU A 1 412 ? -0.501 1.902 -53.379 1.00 36.66 412 LEU A C 1
ATOM 3255 O O . LEU A 1 412 ? -0.179 1.523 -54.490 1.00 36.66 412 LEU A O 1
ATOM 3259 N N . GLY A 1 413 ? -1.783 2.141 -53.077 1.00 33.56 413 GLY A N 1
ATOM 3260 C CA . GLY A 1 413 ? -2.899 2.056 -54.049 1.00 33.56 413 GLY A CA 1
ATOM 3261 C C . GLY A 1 413 ? -3.482 3.406 -54.506 1.00 33.56 413 GLY A C 1
ATOM 3262 O O . GLY A 1 413 ? -4.006 3.556 -55.607 1.00 33.56 413 GLY A O 1
ATOM 3263 N N . SER A 1 414 ? -3.349 4.449 -53.683 1.00 32.06 414 SER A N 1
ATOM 3264 C CA . SER A 1 414 ? -4.138 5.674 -53.857 1.00 32.06 414 SER A CA 1
ATOM 3265 C C . SER A 1 414 ? -3.484 6.705 -54.786 1.00 32.06 414 SER A C 1
ATOM 3267 O O . SER A 1 414 ? -2.578 7.454 -54.418 1.00 32.06 414 SER A O 1
ATOM 3269 N N . SER A 1 415 ? -3.986 6.809 -56.018 1.00 29.80 415 SER A N 1
ATOM 3270 C CA . SER A 1 415 ? -3.665 7.921 -56.914 1.00 29.80 415 SER A CA 1
ATOM 3271 C C . SER A 1 415 ? -4.116 9.255 -56.293 1.00 29.80 415 SER A C 1
ATOM 3273 O O . SER A 1 415 ? -5.315 9.537 -56.195 1.00 29.80 415 SER A O 1
ATOM 3275 N N . PHE A 1 416 ? -3.159 10.093 -55.888 1.00 31.75 416 PHE A N 1
ATOM 3276 C CA . PHE A 1 416 ? -3.383 11.505 -55.573 1.00 31.75 416 PHE A CA 1
ATOM 3277 C C . PHE A 1 416 ? -3.307 12.332 -56.864 1.00 31.75 416 PHE A C 1
ATOM 3279 O O . PHE A 1 416 ? -2.259 12.407 -57.502 1.00 31.75 416 PHE A O 1
ATOM 3286 N N . SER A 1 417 ? -4.405 12.994 -57.226 1.00 26.64 417 SER A N 1
ATOM 3287 C CA . SER A 1 417 ? -4.389 14.160 -58.112 1.00 26.64 417 SER A CA 1
ATOM 3288 C C . SER A 1 417 ? -5.019 15.322 -57.346 1.00 26.64 417 SER A C 1
ATOM 3290 O O . SER A 1 417 ? -6.219 15.281 -57.069 1.00 26.64 417 SER A O 1
ATOM 3292 N N . PRO A 1 418 ? -4.248 16.342 -56.935 1.00 30.58 418 PRO A N 1
ATOM 3293 C CA . PRO A 1 418 ? -4.818 17.626 -56.586 1.00 30.58 418 PRO A CA 1
ATOM 3294 C C . PRO A 1 418 ? -4.980 18.440 -57.877 1.00 30.58 418 PRO A C 1
ATOM 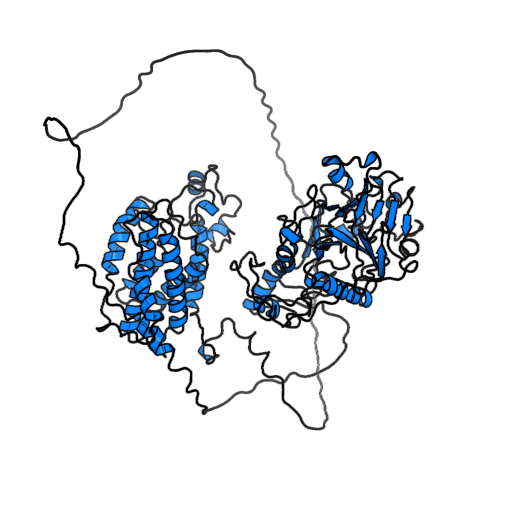3296 O O . PRO A 1 418 ? -4.129 18.373 -58.759 1.00 30.58 418 PRO A O 1
ATOM 3299 N N . PHE A 1 419 ? -6.044 19.240 -57.940 1.00 28.77 419 PHE A N 1
ATOM 3300 C CA . PHE A 1 419 ? -6.453 20.123 -59.045 1.00 28.77 419 PHE A CA 1
ATOM 3301 C C . PHE A 1 419 ? -7.364 19.509 -60.112 1.00 28.77 419 PHE A C 1
ATOM 3303 O O . PHE A 1 419 ? -6.953 19.302 -61.244 1.00 28.77 419 PHE A O 1
ATOM 3310 N N . ASP A 1 420 ? -8.653 19.393 -59.780 1.00 27.98 420 ASP A N 1
ATOM 3311 C CA . ASP A 1 420 ? -9.706 19.809 -60.717 1.00 27.98 420 ASP A CA 1
ATOM 3312 C C . ASP A 1 420 ? -11.038 20.087 -59.998 1.00 27.98 420 ASP A C 1
ATOM 3314 O O . ASP A 1 420 ? -11.977 19.316 -60.080 1.00 27.98 420 ASP A O 1
ATOM 3318 N N . THR A 1 421 ? -11.129 21.217 -59.287 1.00 28.97 421 THR A N 1
ATOM 3319 C CA . THR A 1 421 ? -12.393 21.964 -59.089 1.00 28.97 421 THR A CA 1
ATOM 3320 C C . THR A 1 421 ? -12.097 23.388 -58.607 1.00 28.97 421 THR A C 1
ATOM 3322 O O . THR A 1 421 ? -12.458 23.803 -57.511 1.00 28.97 421 THR A O 1
ATOM 3325 N N . LEU A 1 422 ? -11.445 24.179 -59.460 1.00 26.80 422 LEU A N 1
ATOM 3326 C CA . LEU A 1 422 ? -11.531 25.643 -59.427 1.00 26.80 422 LEU A CA 1
ATOM 3327 C C . LEU A 1 422 ? -12.153 26.106 -60.747 1.00 26.80 422 LEU A C 1
ATOM 3329 O O . LEU A 1 422 ? -11.482 26.693 -61.587 1.00 26.80 422 LEU A O 1
ATOM 3333 N N . ARG A 1 423 ? -13.438 25.801 -60.959 1.00 30.55 423 ARG A N 1
ATOM 3334 C CA . ARG A 1 423 ? -14.278 26.417 -62.003 1.00 30.55 423 ARG A CA 1
ATOM 3335 C C . ARG A 1 423 ? -15.760 26.193 -61.692 1.00 30.55 423 ARG A C 1
ATOM 3337 O O . ARG A 1 423 ? -16.356 25.231 -62.154 1.00 30.55 423 ARG A O 1
ATOM 3344 N N . ASN A 1 424 ? -16.321 27.080 -60.869 1.00 24.20 424 ASN A N 1
ATOM 3345 C CA . ASN A 1 424 ? -17.617 27.752 -61.068 1.00 24.20 424 ASN A CA 1
ATOM 3346 C C . ASN A 1 424 ? -18.084 28.407 -59.756 1.00 24.20 424 ASN A C 1
ATOM 3348 O O . ASN A 1 424 ? -18.502 27.750 -58.811 1.00 24.20 424 ASN A O 1
ATOM 3352 N N . THR A 1 425 ? -18.021 29.735 -59.721 1.00 30.48 425 THR A N 1
ATOM 3353 C CA . THR A 1 425 ? -18.777 30.621 -58.816 1.00 30.48 425 THR A CA 1
ATOM 3354 C C . THR A 1 425 ? -20.269 30.632 -59.234 1.00 30.48 425 THR A C 1
ATOM 3356 O O . THR A 1 425 ? -20.525 30.379 -60.414 1.00 30.48 425 THR A O 1
ATOM 3359 N N . PRO A 1 426 ? -21.273 30.927 -58.357 1.00 30.25 426 PRO A N 1
ATOM 3360 C CA . PRO A 1 426 ? -21.402 32.251 -57.726 1.00 30.25 426 PRO A CA 1
ATOM 3361 C C . PRO A 1 426 ? -22.055 32.361 -56.323 1.00 30.25 426 PRO A C 1
ATOM 3363 O O . PRO A 1 426 ? -23.058 31.741 -56.004 1.00 30.25 426 PRO A O 1
ATOM 3366 N N . SER A 1 427 ? -21.525 33.324 -55.560 1.00 25.36 427 SER A N 1
ATOM 3367 C CA . SER A 1 427 ? -22.198 34.388 -54.781 1.00 25.36 427 SER A CA 1
ATOM 3368 C C . SER A 1 427 ? -23.582 34.149 -54.134 1.00 25.36 427 SER A C 1
ATOM 3370 O O . SER A 1 427 ? -24.565 33.939 -54.845 1.00 25.36 427 SER A O 1
ATOM 3372 N N . ARG A 1 428 ? -23.684 34.489 -52.834 1.00 25.36 428 ARG A N 1
ATOM 3373 C CA . ARG A 1 428 ? -24.650 35.425 -52.177 1.00 25.36 428 ARG A CA 1
ATOM 3374 C C . ARG A 1 428 ? -24.407 35.339 -50.654 1.00 25.36 428 ARG A C 1
ATOM 3376 O O . ARG A 1 428 ? -24.425 34.240 -50.135 1.00 25.36 428 ARG A O 1
ATOM 3383 N N . TYR A 1 429 ? -24.064 36.385 -49.895 1.00 22.16 429 TYR A N 1
ATOM 3384 C CA . TYR A 1 429 ? -24.696 37.702 -49.658 1.00 22.16 429 TYR A CA 1
ATOM 3385 C C . TYR A 1 429 ? -23.599 38.725 -49.228 1.00 22.16 429 TYR A C 1
ATOM 3387 O O . TYR A 1 429 ? -22.815 38.418 -48.344 1.00 22.16 429 TYR A O 1
ATOM 3395 N N . LYS A 1 430 ? -23.304 39.836 -49.944 1.00 26.66 430 LYS A N 1
ATOM 3396 C CA . LYS A 1 430 ? -23.771 41.253 -49.768 1.00 26.66 430 LYS A CA 1
ATOM 3397 C C . LYS A 1 430 ? -24.060 41.666 -48.309 1.00 26.66 430 LYS A C 1
ATOM 3399 O O . LYS A 1 430 ? -24.802 40.957 -47.657 1.00 26.66 430 LYS A O 1
ATOM 3404 N N . ARG A 1 431 ? -23.701 42.842 -47.765 1.00 26.38 431 ARG A N 1
ATOM 3405 C CA . ARG A 1 431 ? -23.080 44.146 -48.152 1.00 26.38 431 ARG A CA 1
ATOM 3406 C C . ARG A 1 431 ? -22.860 44.870 -46.785 1.00 26.38 431 ARG A C 1
ATOM 3408 O O . ARG A 1 431 ? -23.636 44.615 -45.879 1.00 26.38 431 ARG A O 1
ATOM 3415 N N . ALA A 1 432 ? -21.908 45.774 -46.552 1.00 23.59 432 ALA A N 1
ATOM 3416 C CA . ALA A 1 432 ? -21.816 47.084 -47.193 1.00 23.59 432 ALA A CA 1
ATOM 3417 C C . ALA A 1 432 ? -20.455 47.775 -46.940 1.00 23.59 432 ALA A C 1
ATOM 3419 O O . ALA A 1 432 ? -19.891 47.723 -45.854 1.00 23.59 432 ALA A O 1
ATOM 3420 N N . ARG A 1 433 ? -19.983 48.461 -47.987 1.00 26.36 433 ARG A N 1
ATOM 3421 C CA . ARG A 1 433 ? -18.919 49.479 -48.012 1.00 26.36 433 ARG A CA 1
ATOM 3422 C C . ARG A 1 433 ? -19.527 50.860 -47.741 1.00 26.36 433 ARG A C 1
ATOM 3424 O O . ARG A 1 433 ? -20.664 51.050 -48.159 1.00 26.36 433 ARG A O 1
ATOM 3431 N N . THR A 1 434 ? -18.707 51.824 -47.304 1.00 26.62 434 THR A N 1
ATOM 3432 C CA . THR A 1 434 ? -18.325 53.012 -48.118 1.00 26.62 434 THR A CA 1
ATOM 3433 C C . THR A 1 434 ? -17.191 53.826 -47.471 1.00 26.62 434 THR A C 1
ATOM 3435 O O . THR A 1 434 ? -17.243 54.119 -46.285 1.00 26.62 434 THR A O 1
ATOM 3438 N N . ARG A 1 435 ? -16.189 54.200 -48.287 1.00 27.17 435 ARG A N 1
ATOM 3439 C CA . ARG A 1 435 ? -15.197 55.282 -48.066 1.00 27.17 435 ARG A CA 1
ATOM 3440 C C . ARG A 1 435 ? -15.749 56.620 -48.599 1.00 27.17 435 ARG A C 1
ATOM 3442 O O . ARG A 1 435 ? -16.690 56.588 -49.394 1.00 27.17 435 ARG A O 1
ATOM 3449 N N . PRO A 1 436 ? -15.090 57.749 -48.286 1.00 30.84 436 PRO A N 1
ATOM 3450 C CA . PRO A 1 436 ? -14.371 58.514 -49.330 1.00 30.84 436 PRO A CA 1
ATOM 3451 C C . PRO A 1 436 ? -12.949 58.948 -48.868 1.00 30.84 436 PRO A C 1
ATOM 3453 O O . PRO A 1 436 ? -12.725 59.075 -47.673 1.00 30.84 436 PRO A O 1
ATOM 3456 N N . SER A 1 437 ? -11.911 58.798 -49.717 1.00 25.88 437 SER A N 1
ATOM 3457 C CA . SER A 1 437 ? -11.113 59.852 -50.419 1.00 25.88 437 SER A CA 1
ATOM 3458 C C . SER A 1 437 ? -10.164 60.634 -49.475 1.00 25.88 437 SER A C 1
ATOM 3460 O O . SER A 1 437 ? -10.575 60.985 -48.387 1.00 25.88 437 SER A O 1
ATOM 3462 N N . GLU A 1 438 ? -8.881 60.911 -49.736 1.00 28.45 438 GLU A N 1
ATOM 3463 C CA . GLU A 1 438 ? -8.181 61.339 -50.957 1.00 28.45 438 GLU A CA 1
ATOM 3464 C C . GLU A 1 438 ? -6.674 60.969 -50.951 1.00 28.45 438 GLU A C 1
ATOM 3466 O O . GLU A 1 438 ? -6.121 60.465 -49.978 1.00 28.45 438 GLU A O 1
ATOM 3471 N N . ASN A 1 439 ? -6.059 61.216 -52.110 1.00 27.34 439 ASN A N 1
ATOM 3472 C CA . ASN A 1 439 ? -4.688 60.979 -52.565 1.00 27.34 439 ASN A CA 1
ATOM 3473 C C . ASN A 1 439 ? -3.571 61.766 -51.852 1.00 27.34 439 ASN A C 1
ATOM 3475 O O . ASN A 1 439 ? -3.730 62.944 -51.560 1.00 27.34 439 ASN A O 1
ATOM 3479 N N . SER A 1 440 ? -2.388 61.137 -51.810 1.00 28.58 440 SER A N 1
ATOM 3480 C CA . SER A 1 440 ? -1.022 61.616 -52.163 1.00 28.58 440 SER A CA 1
ATOM 3481 C C . SER A 1 440 ? -0.042 60.943 -51.186 1.00 28.58 440 SER A C 1
ATOM 3483 O O . SER A 1 440 ? -0.317 60.903 -49.998 1.00 28.58 440 SER A O 1
ATOM 3485 N N . GLY A 1 441 ? 1.049 60.270 -51.546 1.00 26.05 441 GLY A N 1
ATOM 3486 C CA . GLY A 1 441 ? 1.952 60.407 -52.679 1.00 26.05 441 GLY A CA 1
ATOM 3487 C C . GLY A 1 441 ? 3.364 60.637 -52.114 1.00 26.05 441 GLY A C 1
ATOM 3488 O O . GLY A 1 441 ? 3.578 61.638 -51.444 1.00 26.05 441 GLY A O 1
ATOM 3489 N N . SER A 1 442 ? 4.290 59.717 -52.417 1.00 27.36 442 SER A N 1
ATOM 3490 C CA . SER A 1 442 ? 5.768 59.779 -52.295 1.00 27.36 442 SER A CA 1
ATOM 3491 C C . SER A 1 442 ? 6.484 59.708 -50.921 1.00 27.36 442 SER A C 1
ATOM 3493 O O . SER A 1 442 ? 6.392 60.598 -50.087 1.00 27.36 442 SER A O 1
ATOM 3495 N N . GLU A 1 443 ? 7.274 58.629 -50.792 1.00 24.02 443 GLU A N 1
ATOM 3496 C CA . GLU A 1 443 ? 8.631 58.451 -50.206 1.00 24.02 443 GLU A CA 1
ATOM 3497 C C . GLU A 1 443 ? 9.605 59.669 -50.245 1.00 24.02 443 GLU A C 1
ATOM 3499 O O . GLU A 1 443 ? 9.314 60.618 -50.972 1.00 24.02 443 GLU A O 1
ATOM 3504 N N . PRO A 1 444 ? 10.852 59.616 -49.679 1.00 41.25 444 PRO A N 1
ATOM 3505 C CA . PRO A 1 444 ? 11.454 58.706 -48.676 1.00 41.25 444 PRO A CA 1
ATOM 3506 C C . PRO A 1 444 ? 12.360 59.390 -47.598 1.00 41.25 444 PRO A C 1
ATOM 3508 O O . PRO A 1 444 ? 12.693 60.566 -47.670 1.00 41.25 444 PRO A O 1
ATOM 3511 N N . ALA A 1 445 ? 12.815 58.572 -46.634 1.00 26.48 445 ALA A N 1
ATOM 3512 C CA . ALA A 1 445 ? 14.110 58.564 -45.918 1.00 26.48 445 ALA A CA 1
ATOM 3513 C C . ALA A 1 445 ? 14.809 59.881 -45.479 1.00 26.48 445 ALA A C 1
ATOM 3515 O O . ALA A 1 445 ? 15.279 60.661 -46.300 1.00 26.48 445 ALA A O 1
ATOM 3516 N N . SER A 1 446 ? 15.142 59.990 -44.180 1.00 26.56 446 SER A N 1
ATOM 3517 C CA . SER A 1 446 ? 16.532 59.878 -43.670 1.00 26.56 446 SER A CA 1
ATOM 3518 C C . SER A 1 446 ? 16.737 60.457 -42.249 1.00 26.56 446 SER A C 1
ATOM 3520 O O . SER A 1 446 ? 16.203 61.498 -41.895 1.00 26.56 446 SER A O 1
ATOM 3522 N N . ARG A 1 447 ? 17.617 59.775 -41.495 1.00 27.33 447 ARG A N 1
ATOM 3523 C CA . ARG A 1 447 ? 18.695 60.322 -40.638 1.00 27.33 447 ARG A CA 1
ATOM 3524 C C . ARG A 1 447 ? 18.378 61.005 -39.281 1.00 27.33 447 ARG A C 1
ATOM 3526 O O . ARG A 1 447 ? 18.046 62.174 -39.207 1.00 27.33 447 ARG A O 1
ATOM 3533 N N . ALA A 1 448 ? 18.801 60.273 -38.243 1.00 26.09 448 ALA A N 1
ATOM 3534 C CA . ALA A 1 448 ? 19.644 60.674 -37.102 1.00 26.09 448 ALA A CA 1
ATOM 3535 C C . ALA A 1 448 ? 19.117 61.525 -35.921 1.00 26.09 448 ALA A C 1
ATOM 3537 O O . ALA A 1 448 ? 18.668 62.652 -36.055 1.00 26.09 448 ALA A O 1
ATOM 3538 N N . SER A 1 449 ? 19.471 60.976 -34.747 1.00 26.27 449 SER A N 1
ATOM 3539 C CA . SER A 1 449 ? 20.073 61.603 -33.555 1.00 26.27 449 SER A CA 1
ATOM 3540 C C . SER A 1 449 ? 19.235 62.441 -32.580 1.00 26.27 449 SER A C 1
ATOM 3542 O O . SER A 1 449 ? 18.831 63.547 -32.895 1.00 26.27 449 SER A O 1
ATOM 3544 N N . ARG A 1 450 ? 19.209 61.911 -31.340 1.00 28.30 450 ARG A N 1
ATOM 3545 C CA . ARG A 1 450 ? 19.492 62.525 -30.018 1.00 28.30 450 ARG A CA 1
ATOM 3546 C C . ARG A 1 450 ? 18.771 63.820 -29.597 1.00 28.30 450 ARG A C 1
ATOM 3548 O O . ARG A 1 450 ? 18.912 64.852 -30.234 1.00 28.30 450 ARG A O 1
ATOM 3555 N N . GLY A 1 451 ? 18.235 63.772 -28.373 1.00 25.44 451 GLY A N 1
ATOM 3556 C CA . GLY A 1 451 ? 17.866 64.918 -27.522 1.00 25.44 451 GLY A CA 1
ATOM 3557 C C . GLY A 1 451 ? 16.502 64.672 -26.877 1.00 25.44 451 GLY A C 1
ATOM 3558 O O . GLY A 1 451 ? 15.505 64.677 -27.582 1.00 25.44 451 GLY A O 1
ATOM 3559 N N . SER A 1 452 ? 16.450 64.155 -25.647 1.00 26.05 452 SER A N 1
ATOM 3560 C CA . SER A 1 452 ? 16.472 64.895 -24.368 1.00 26.05 452 SER A CA 1
ATOM 3561 C C . SER A 1 452 ? 15.094 65.429 -23.962 1.00 26.05 452 SER A C 1
ATOM 3563 O O . SER A 1 452 ? 14.567 66.316 -24.623 1.00 26.05 452 SER A O 1
ATOM 3565 N N . ASP A 1 453 ? 14.601 64.865 -22.857 1.00 25.83 453 ASP A N 1
ATOM 3566 C CA . ASP A 1 453 ? 13.878 65.463 -21.728 1.00 25.83 453 ASP A CA 1
ATOM 3567 C C . ASP A 1 453 ? 12.750 66.476 -21.954 1.00 25.83 453 ASP A C 1
ATOM 3569 O O . ASP A 1 453 ? 12.891 67.499 -22.617 1.00 25.83 453 ASP A O 1
ATOM 3573 N N . GLY A 1 454 ? 11.644 66.246 -21.239 1.00 25.69 454 GLY A N 1
ATOM 3574 C CA . GLY A 1 454 ? 10.578 67.233 -21.104 1.00 25.69 454 GLY A CA 1
ATOM 3575 C C . GLY A 1 454 ? 9.332 66.711 -20.403 1.00 25.69 454 GLY A C 1
ATOM 3576 O O . GLY A 1 454 ? 8.284 66.575 -21.018 1.00 25.69 454 GLY A O 1
ATOM 3577 N N . SER A 1 455 ? 9.477 66.419 -19.115 1.00 28.47 455 SER A N 1
ATOM 3578 C CA . SER A 1 455 ? 8.430 66.176 -18.118 1.00 28.47 455 SER A CA 1
ATOM 3579 C C . SER A 1 455 ? 7.303 67.218 -18.088 1.00 28.47 455 SER A C 1
ATOM 3581 O O . SER A 1 455 ? 7.578 68.399 -18.266 1.00 28.47 455 SER A O 1
ATOM 3583 N N . HIS A 1 456 ? 6.100 66.793 -17.693 1.00 28.31 456 HIS A N 1
ATOM 3584 C CA . HIS A 1 456 ? 5.115 67.495 -16.844 1.00 28.31 456 HIS A CA 1
ATOM 3585 C C . HIS A 1 456 ? 3.903 66.559 -16.713 1.00 28.31 456 HIS A C 1
ATOM 3587 O O . HIS A 1 456 ? 3.548 65.911 -17.687 1.00 28.31 456 HIS A O 1
ATOM 3593 N N . ALA A 1 457 ? 3.166 66.409 -15.622 1.00 27.64 457 ALA A N 1
ATOM 3594 C CA . ALA A 1 457 ? 3.113 66.862 -14.230 1.00 27.64 457 ALA A CA 1
ATOM 3595 C C . ALA A 1 457 ? 1.994 65.948 -13.618 1.00 27.64 457 ALA A C 1
ATOM 3597 O O . ALA A 1 457 ? 1.316 65.255 -14.371 1.00 27.64 457 ALA A O 1
ATOM 3598 N N . ALA A 1 458 ? 1.661 65.819 -12.341 1.00 28.22 458 ALA A N 1
ATOM 3599 C CA . ALA A 1 458 ? 1.897 66.539 -11.106 1.00 28.22 458 ALA A CA 1
ATOM 3600 C C . ALA A 1 458 ? 1.356 65.624 -9.969 1.00 28.22 458 ALA A C 1
ATOM 3602 O O . ALA A 1 458 ? 0.388 64.910 -10.214 1.00 28.22 458 ALA A O 1
ATOM 3603 N N . THR A 1 459 ? 1.985 65.696 -8.782 1.00 26.59 459 THR A N 1
ATOM 3604 C CA . THR A 1 459 ? 1.386 65.866 -7.423 1.00 26.59 459 THR A CA 1
ATOM 3605 C C . THR A 1 459 ? 0.253 64.915 -6.981 1.00 26.59 459 THR A C 1
ATOM 3607 O O . THR A 1 459 ? -0.719 64.750 -7.699 1.00 26.59 459 THR A O 1
ATOM 3610 N N . GLU A 1 460 ? 0.237 64.274 -5.808 1.00 28.38 460 GLU A N 1
ATOM 3611 C CA . GLU A 1 460 ? 0.566 64.613 -4.400 1.00 28.38 460 GLU A CA 1
ATOM 3612 C C . GLU A 1 460 ? 0.660 63.269 -3.618 1.00 28.38 460 GLU A C 1
ATOM 3614 O O . GLU A 1 460 ? 0.193 62.259 -4.135 1.00 28.38 460 GLU A O 1
ATOM 3619 N N . ALA A 1 461 ? 1.083 63.101 -2.362 1.00 28.81 461 ALA A N 1
ATOM 3620 C CA . ALA A 1 461 ? 1.985 63.728 -1.393 1.00 28.81 461 ALA A CA 1
ATOM 3621 C C . ALA A 1 461 ? 1.887 62.869 -0.098 1.00 28.81 461 ALA A C 1
ATOM 3623 O O . ALA A 1 461 ? 0.841 62.272 0.151 1.00 28.81 461 ALA A O 1
ATOM 3624 N N . HIS A 1 462 ? 2.945 62.916 0.726 1.00 27.52 462 HIS A N 1
ATOM 3625 C CA . HIS A 1 462 ? 3.051 62.545 2.154 1.00 27.52 462 HIS A CA 1
ATOM 3626 C C . HIS A 1 462 ? 3.006 61.064 2.582 1.00 27.52 462 HIS A C 1
ATOM 3628 O O . HIS A 1 462 ? 2.162 60.304 2.132 1.00 27.52 462 HIS A O 1
ATOM 3634 N N . GLU A 1 463 ? 3.749 60.601 3.593 1.00 29.00 463 GLU A N 1
ATOM 3635 C CA . GLU A 1 463 ? 5.054 60.902 4.232 1.00 29.00 463 GLU A CA 1
ATOM 3636 C C . GLU A 1 463 ? 5.189 59.920 5.424 1.00 29.00 463 GLU A C 1
ATOM 3638 O O . GLU A 1 463 ? 4.178 59.373 5.866 1.00 29.00 463 GLU A O 1
ATOM 3643 N N . HIS A 1 464 ? 6.407 59.814 5.978 1.00 28.58 464 HIS A N 1
ATOM 3644 C CA . HIS A 1 464 ? 6.810 59.163 7.243 1.00 28.58 464 HIS A CA 1
ATOM 3645 C C . HIS A 1 464 ? 6.994 57.633 7.234 1.00 28.58 464 HIS A C 1
ATOM 3647 O O . HIS A 1 464 ? 6.128 56.894 6.789 1.00 28.58 464 HIS A O 1
ATOM 3653 N N . ASP A 1 465 ? 8.036 57.043 7.823 1.00 28.16 465 ASP A N 1
ATOM 3654 C CA . ASP A 1 465 ? 9.331 57.493 8.364 1.00 28.16 465 ASP A CA 1
ATOM 3655 C C . ASP A 1 465 ? 10.045 56.232 8.906 1.00 28.16 465 ASP A C 1
ATOM 3657 O O . ASP A 1 465 ? 9.355 55.304 9.335 1.00 28.16 465 ASP A O 1
ATOM 3661 N N . ARG A 1 466 ? 11.382 56.303 9.025 1.00 27.08 466 ARG A N 1
ATOM 3662 C CA . ARG A 1 466 ? 12.272 55.506 9.913 1.00 27.08 466 ARG A CA 1
ATOM 3663 C C . ARG A 1 466 ? 12.566 54.045 9.557 1.00 27.08 466 ARG A C 1
ATOM 3665 O O . ARG A 1 466 ? 11.689 53.298 9.156 1.00 27.08 466 ARG A O 1
ATOM 3672 N N . GLU A 1 467 ? 13.742 53.502 9.855 1.00 27.89 467 GLU A N 1
ATOM 3673 C CA . GLU A 1 467 ? 15.118 53.987 10.062 1.00 27.89 467 GLU A CA 1
ATOM 3674 C C . GLU A 1 467 ? 15.977 52.713 10.190 1.00 27.89 467 GLU A C 1
ATOM 3676 O O . GLU A 1 467 ? 15.500 51.667 10.634 1.00 27.89 467 GLU A O 1
ATOM 3681 N N . ASP A 1 468 ? 17.227 52.850 9.774 1.00 27.44 468 ASP A N 1
ATOM 3682 C CA . ASP A 1 468 ? 18.370 51.937 9.806 1.00 27.44 468 ASP A CA 1
ATOM 3683 C C . ASP A 1 468 ? 18.577 51.058 11.060 1.00 27.44 468 ASP A C 1
ATOM 3685 O O . ASP A 1 468 ? 18.278 51.441 12.190 1.00 27.44 468 ASP A O 1
ATOM 3689 N N . SER A 1 469 ? 19.271 49.925 10.882 1.00 29.22 469 SER A N 1
ATOM 3690 C CA . SER A 1 469 ? 20.518 49.678 11.634 1.00 29.22 469 SER A CA 1
ATOM 3691 C C . SER A 1 469 ? 21.354 48.523 11.064 1.00 29.22 469 SER A C 1
ATOM 3693 O O . SER A 1 469 ? 20.905 47.390 10.904 1.00 29.22 469 SER A O 1
ATOM 3695 N N . GLU A 1 470 ? 22.606 48.865 10.769 1.00 29.27 470 GLU A N 1
ATOM 3696 C CA . GLU A 1 470 ? 23.748 48.001 10.476 1.00 29.27 470 GLU A CA 1
ATOM 3697 C C . GLU A 1 470 ? 24.222 47.262 11.739 1.00 29.27 470 GLU A C 1
ATOM 3699 O O . GLU A 1 470 ? 24.236 47.869 12.806 1.00 29.27 470 GLU A O 1
ATOM 3704 N N . VAL A 1 471 ? 24.753 46.037 11.604 1.00 29.06 471 VAL A N 1
ATOM 3705 C CA . VAL A 1 471 ? 25.922 45.566 12.378 1.00 29.06 471 VAL A CA 1
ATOM 3706 C C . VAL A 1 471 ? 26.732 44.586 11.521 1.00 29.06 471 VAL A C 1
ATOM 3708 O O . VAL A 1 471 ? 26.204 43.607 10.996 1.00 29.06 471 VAL A O 1
ATOM 3711 N N . SER A 1 472 ? 28.027 44.868 11.399 1.00 26.58 472 SER A N 1
ATOM 3712 C CA . SER A 1 472 ? 29.074 44.006 10.854 1.00 26.58 472 SER A CA 1
ATOM 3713 C C . SER A 1 472 ? 29.743 43.173 11.956 1.00 26.58 472 SER A C 1
ATOM 3715 O O . SER A 1 472 ? 29.837 43.621 13.097 1.00 26.58 472 SER A O 1
ATOM 3717 N N . SER A 1 473 ? 30.305 42.014 11.598 1.00 29.34 473 SER A N 1
ATOM 3718 C CA . SER A 1 473 ? 31.506 41.469 12.252 1.00 29.34 473 SER A CA 1
ATOM 3719 C C . SER A 1 473 ? 32.168 40.394 11.382 1.00 29.34 473 SER A C 1
ATOM 3721 O O . SER A 1 473 ? 31.529 39.415 11.001 1.00 29.34 473 SER A O 1
ATOM 3723 N N . ASN A 1 474 ? 33.449 40.619 11.086 1.00 26.50 474 ASN A N 1
ATOM 3724 C CA . ASN A 1 474 ? 34.425 39.652 10.576 1.00 26.50 474 ASN A CA 1
ATOM 3725 C C . ASN A 1 474 ? 34.756 38.592 11.644 1.00 26.50 474 ASN A C 1
ATOM 3727 O O . ASN A 1 474 ? 34.597 38.896 12.822 1.00 26.50 474 ASN A O 1
ATOM 3731 N N . GLU A 1 475 ? 35.308 37.439 11.241 1.00 29.92 475 GLU A N 1
ATOM 3732 C CA . GLU A 1 475 ? 36.597 36.906 11.741 1.00 29.92 475 GLU A CA 1
ATOM 3733 C C . GLU A 1 475 ? 36.995 35.598 11.017 1.00 29.92 475 GLU A C 1
ATOM 3735 O O . GLU A 1 475 ? 36.173 34.704 10.810 1.00 29.92 475 GLU A O 1
ATOM 3740 N N . ASP A 1 476 ? 38.265 35.556 10.604 1.00 28.70 476 ASP A N 1
ATOM 3741 C CA . ASP A 1 476 ? 39.046 34.416 10.108 1.00 28.70 476 ASP A CA 1
ATOM 3742 C C . ASP A 1 476 ? 39.579 33.567 11.288 1.00 28.70 476 ASP A C 1
ATOM 3744 O O . ASP A 1 476 ? 39.757 34.113 12.373 1.00 28.70 476 ASP A O 1
ATOM 3748 N N . ASP A 1 477 ? 39.863 32.268 11.081 1.00 27.56 477 ASP A N 1
ATOM 3749 C CA . ASP A 1 477 ? 41.178 31.627 11.356 1.00 27.56 477 ASP A CA 1
ATOM 3750 C C . ASP A 1 477 ? 41.141 30.072 11.365 1.00 27.56 477 ASP A C 1
ATOM 3752 O O . ASP A 1 477 ? 40.293 29.451 12.002 1.00 27.56 477 ASP A O 1
ATOM 3756 N N . HIS A 1 478 ? 42.072 29.487 10.585 1.00 28.73 478 HIS A N 1
ATOM 3757 C CA . HIS A 1 478 ? 43.033 28.386 10.859 1.00 28.73 478 HIS A CA 1
ATOM 3758 C C . HIS A 1 478 ? 42.692 27.302 11.928 1.00 28.73 478 HIS A C 1
ATOM 3760 O O . HIS A 1 478 ? 42.227 27.608 13.014 1.00 28.73 478 HIS A O 1
ATOM 3766 N N . ASP A 1 479 ? 42.900 25.987 11.744 1.00 27.75 479 ASP A N 1
ATOM 3767 C CA . ASP A 1 479 ? 44.183 25.292 11.530 1.00 27.75 479 ASP A CA 1
ATOM 3768 C C . ASP A 1 479 ? 44.004 23.755 11.387 1.00 27.75 479 ASP A C 1
ATOM 3770 O O . ASP A 1 479 ? 42.938 23.196 11.652 1.00 27.75 479 ASP A O 1
ATOM 3774 N N . ALA A 1 480 ? 45.087 23.099 10.961 1.00 28.83 480 ALA A N 1
ATOM 3775 C CA . ALA A 1 480 ? 45.251 21.683 10.633 1.00 28.83 480 ALA A CA 1
ATOM 3776 C C . ALA A 1 480 ? 45.809 20.812 11.787 1.00 28.83 480 ALA A C 1
ATOM 3778 O O . ALA A 1 480 ? 46.197 21.341 12.822 1.00 28.83 480 ALA A O 1
ATOM 3779 N N . ASP A 1 481 ? 45.844 19.490 11.538 1.00 30.41 481 ASP A N 1
ATOM 3780 C CA . ASP A 1 481 ? 46.817 18.445 11.964 1.00 30.41 481 ASP A CA 1
ATOM 3781 C C . ASP A 1 481 ? 46.080 17.138 12.343 1.00 30.41 481 ASP A C 1
ATOM 3783 O O . ASP A 1 481 ? 45.158 17.140 13.154 1.00 30.41 481 ASP A O 1
ATOM 3787 N N . ASP A 1 482 ? 46.203 16.053 11.568 1.00 27.33 482 ASP A N 1
ATOM 3788 C CA . ASP A 1 482 ? 47.314 15.078 11.439 1.00 27.33 482 ASP A CA 1
ATOM 3789 C C . ASP A 1 482 ? 47.215 13.965 12.498 1.00 27.33 482 ASP A C 1
ATOM 3791 O O . ASP A 1 482 ? 47.319 14.230 13.690 1.00 27.33 482 ASP A O 1
ATOM 3795 N N . ASP A 1 483 ? 47.001 12.716 12.057 1.00 28.05 483 ASP A N 1
ATOM 3796 C CA . ASP A 1 483 ? 47.756 11.583 12.603 1.00 28.05 483 ASP A CA 1
ATOM 3797 C C . ASP A 1 483 ? 47.669 10.319 11.725 1.00 28.05 483 ASP A C 1
ATOM 3799 O O . ASP A 1 483 ? 46.642 9.981 11.129 1.00 28.05 483 ASP A O 1
ATOM 3803 N N . GLN A 1 484 ? 48.813 9.642 11.652 1.00 26.64 484 GLN A N 1
ATOM 3804 C CA . GLN A 1 484 ? 49.194 8.573 10.728 1.00 26.64 484 GLN A CA 1
ATOM 3805 C C . GLN A 1 484 ? 49.082 7.155 11.337 1.00 26.64 484 GLN A C 1
ATOM 3807 O O . GLN A 1 484 ? 48.844 6.982 12.529 1.00 26.64 484 GLN A O 1
ATOM 3812 N N . ASN A 1 485 ? 49.463 6.168 10.500 1.00 25.73 485 ASN A N 1
ATOM 3813 C CA . ASN A 1 485 ? 50.001 4.817 10.795 1.00 25.73 485 ASN A CA 1
ATOM 3814 C C . ASN A 1 485 ? 48.976 3.667 10.944 1.00 25.73 485 ASN A C 1
ATOM 3816 O O . ASN A 1 485 ? 47.929 3.844 11.546 1.00 25.73 485 ASN A O 1
ATOM 3820 N N . SER A 1 486 ? 49.177 2.424 10.474 1.00 25.69 486 SER A N 1
ATOM 3821 C CA . SER A 1 486 ? 50.300 1.688 9.846 1.00 25.69 486 SER A CA 1
ATOM 3822 C C . SER A 1 486 ? 49.759 0.355 9.265 1.00 25.69 486 SER A C 1
ATOM 3824 O O . SER A 1 486 ? 48.989 -0.315 9.946 1.00 25.69 486 SER A O 1
ATOM 3826 N N . ASP A 1 487 ? 50.031 0.019 7.999 1.00 22.89 487 ASP A N 1
ATOM 3827 C CA . ASP A 1 487 ? 50.830 -1.112 7.456 1.00 22.89 487 ASP A CA 1
ATOM 3828 C C . ASP A 1 487 ? 50.665 -2.526 8.073 1.00 22.89 487 ASP A C 1
ATOM 3830 O O . ASP A 1 487 ? 50.812 -2.688 9.278 1.00 22.89 487 ASP A O 1
ATOM 3834 N N . TYR A 1 488 ? 50.416 -3.544 7.226 1.00 24.64 488 TYR A N 1
ATOM 3835 C CA . TYR A 1 488 ? 51.196 -4.798 7.101 1.00 24.64 488 TYR A CA 1
ATOM 3836 C C . TYR A 1 488 ? 50.620 -5.718 5.998 1.00 24.64 488 TYR A C 1
ATOM 3838 O O . TYR A 1 488 ? 49.417 -5.956 5.903 1.00 24.64 488 TYR A O 1
ATOM 3846 N N . SER A 1 489 ? 51.517 -6.280 5.186 1.00 24.23 489 SER A N 1
ATOM 3847 C CA . SER A 1 489 ? 51.293 -7.294 4.140 1.00 24.23 489 SER A CA 1
ATOM 3848 C C . SER A 1 489 ? 51.927 -8.643 4.538 1.00 24.23 489 SER A C 1
ATOM 3850 O O . SER A 1 489 ? 52.779 -8.637 5.423 1.00 24.23 489 SER A O 1
ATOM 3852 N N . ILE A 1 490 ? 51.527 -9.770 3.901 1.00 23.59 490 ILE A N 1
ATOM 3853 C CA . ILE A 1 490 ? 52.368 -10.920 3.433 1.00 23.59 490 ILE A CA 1
ATOM 3854 C C . ILE A 1 490 ? 51.516 -12.148 2.965 1.00 23.59 490 ILE A C 1
ATOM 3856 O O . ILE A 1 490 ? 50.783 -12.739 3.747 1.00 23.59 490 ILE A O 1
ATOM 3860 N N . GLN A 1 491 ? 51.666 -12.474 1.667 1.00 21.78 491 GLN A N 1
ATOM 3861 C CA . GLN A 1 491 ? 51.922 -13.750 0.929 1.00 21.78 491 GLN A CA 1
ATOM 3862 C C . GLN A 1 491 ? 51.113 -15.075 1.070 1.00 21.78 491 GLN A C 1
ATOM 3864 O O . GLN A 1 491 ? 51.052 -15.698 2.123 1.00 21.78 491 GLN A O 1
ATOM 3869 N N . ASP A 1 492 ? 50.648 -15.525 -0.112 1.00 24.36 492 ASP A N 1
ATOM 3870 C CA . ASP A 1 492 ? 50.564 -16.848 -0.789 1.00 24.36 492 ASP A CA 1
ATOM 3871 C C . ASP A 1 492 ? 50.869 -18.188 -0.074 1.00 24.36 492 ASP A C 1
ATOM 3873 O O . ASP A 1 492 ? 51.938 -18.354 0.509 1.00 24.36 492 ASP A O 1
ATOM 3877 N N . ALA A 1 493 ? 50.026 -19.212 -0.339 1.00 22.72 493 ALA A N 1
ATOM 3878 C CA . ALA A 1 493 ? 50.434 -20.597 -0.672 1.00 22.72 493 ALA A CA 1
ATOM 3879 C C . ALA A 1 493 ? 49.255 -21.509 -1.125 1.00 22.72 493 ALA A C 1
ATOM 3881 O O . ALA A 1 493 ? 48.241 -21.618 -0.443 1.00 22.72 493 ALA A O 1
ATOM 3882 N N . GLU A 1 494 ? 49.454 -22.238 -2.230 1.00 24.39 494 GLU A N 1
ATOM 3883 C CA . GLU A 1 494 ? 48.739 -23.453 -2.696 1.00 24.39 494 GLU A CA 1
ATOM 3884 C C . GLU A 1 494 ? 49.692 -24.665 -2.558 1.00 24.39 494 GLU A C 1
ATOM 3886 O O . GLU A 1 494 ? 50.910 -24.429 -2.576 1.00 24.39 494 GLU A O 1
ATOM 3891 N N . PRO A 1 495 ? 49.234 -25.941 -2.409 1.00 30.47 495 PRO A N 1
ATOM 3892 C CA . PRO A 1 495 ? 49.005 -26.811 -3.597 1.00 30.47 495 PRO A CA 1
ATOM 3893 C C . PRO A 1 495 ? 48.081 -28.066 -3.442 1.00 30.47 495 PRO A C 1
ATOM 3895 O O . PRO A 1 495 ? 47.927 -28.615 -2.354 1.00 30.47 495 PRO A O 1
ATOM 3898 N N . GLY A 1 496 ? 47.658 -28.663 -4.576 1.00 22.62 496 GLY A N 1
ATOM 3899 C CA . GLY A 1 496 ? 47.857 -30.114 -4.839 1.00 22.62 496 GLY A CA 1
ATOM 3900 C C . GLY A 1 496 ? 46.639 -31.054 -5.028 1.00 22.62 496 GLY A C 1
ATOM 3901 O O . GLY A 1 496 ? 45.812 -31.213 -4.142 1.00 22.62 496 GLY A O 1
ATOM 3902 N N . ALA A 1 497 ? 46.608 -31.758 -6.172 1.00 23.66 497 ALA A N 1
ATOM 3903 C CA . ALA A 1 497 ? 45.582 -32.694 -6.676 1.00 23.66 497 ALA A CA 1
ATOM 3904 C C . ALA A 1 497 ? 45.811 -34.196 -6.340 1.00 23.66 497 ALA A C 1
ATOM 3906 O O . ALA A 1 497 ? 46.953 -34.560 -6.068 1.00 23.66 497 ALA A O 1
ATOM 3907 N N . ALA A 1 498 ? 44.774 -35.060 -6.471 1.00 23.88 498 ALA A N 1
ATOM 3908 C CA . ALA A 1 498 ? 44.830 -36.429 -7.065 1.00 23.88 498 ALA A CA 1
ATOM 3909 C C . ALA A 1 498 ? 43.495 -37.244 -7.005 1.00 23.88 498 ALA A C 1
ATOM 3911 O O . ALA A 1 498 ? 43.039 -37.634 -5.936 1.00 23.88 498 ALA A O 1
ATOM 3912 N N . ASP A 1 499 ? 42.913 -37.487 -8.188 1.00 23.64 499 ASP A N 1
ATOM 3913 C CA . ASP A 1 499 ? 42.367 -38.712 -8.835 1.00 23.64 499 ASP A CA 1
ATOM 3914 C C . ASP A 1 499 ? 41.848 -40.004 -8.122 1.00 23.64 499 ASP A C 1
ATOM 3916 O O . ASP A 1 499 ? 42.522 -40.609 -7.291 1.00 23.64 499 ASP A O 1
ATOM 3920 N N . THR A 1 500 ? 40.728 -40.530 -8.681 1.00 24.53 500 THR A N 1
ATOM 3921 C CA . THR A 1 500 ? 40.424 -41.911 -9.204 1.00 24.53 500 THR A CA 1
ATOM 3922 C C . THR A 1 500 ? 39.082 -42.594 -8.805 1.00 24.53 500 THR A C 1
ATOM 3924 O O . THR A 1 500 ? 38.847 -42.863 -7.635 1.00 24.53 500 THR A O 1
ATOM 3927 N N . ALA A 1 501 ? 38.281 -42.914 -9.853 1.00 23.00 501 ALA A N 1
ATOM 3928 C CA . ALA A 1 501 ? 37.498 -44.142 -10.205 1.00 23.00 501 ALA A CA 1
ATOM 3929 C C . ALA A 1 501 ? 36.505 -44.795 -9.184 1.00 23.00 501 ALA A C 1
ATOM 3931 O O . ALA A 1 501 ? 36.778 -44.825 -7.997 1.00 23.00 501 ALA A O 1
ATOM 3932 N N . ASP A 1 502 ? 35.348 -45.415 -9.506 1.00 23.05 502 ASP A N 1
ATOM 3933 C CA . ASP A 1 502 ? 34.835 -46.056 -10.733 1.00 23.05 502 ASP A CA 1
ATOM 3934 C C . ASP A 1 502 ? 33.290 -46.359 -10.679 1.00 23.05 502 ASP A C 1
ATOM 3936 O O . ASP A 1 502 ? 32.727 -46.543 -9.603 1.00 23.05 502 ASP A O 1
ATOM 3940 N N . THR A 1 503 ? 32.676 -46.405 -11.877 1.00 20.41 503 THR A N 1
ATOM 3941 C CA . THR A 1 503 ? 31.372 -46.874 -12.486 1.00 20.41 503 THR A CA 1
ATOM 3942 C C . THR A 1 503 ? 30.406 -47.933 -11.829 1.00 20.41 503 THR A C 1
ATOM 3944 O O . THR A 1 503 ? 30.775 -48.471 -10.789 1.00 20.41 503 THR A O 1
ATOM 3947 N N . PRO A 1 504 ? 29.214 -48.366 -12.405 1.00 32.34 504 PRO A N 1
ATOM 3948 C CA . PRO A 1 504 ? 28.384 -47.963 -13.600 1.00 32.34 504 PRO A CA 1
ATOM 3949 C C . PRO A 1 504 ? 26.796 -47.988 -13.504 1.00 32.34 504 PRO A C 1
ATOM 3951 O O . PRO A 1 504 ? 26.222 -48.564 -12.588 1.00 32.34 504 PRO A O 1
ATOM 3954 N N . GLN A 1 505 ? 26.124 -47.500 -14.588 1.00 22.72 505 GLN A N 1
ATOM 3955 C CA . GLN A 1 505 ? 24.833 -47.936 -15.246 1.00 22.72 505 GLN A CA 1
ATOM 3956 C C . GLN A 1 505 ? 23.449 -47.717 -14.551 1.00 22.72 505 GLN A C 1
ATOM 3958 O O . GLN A 1 505 ? 23.333 -47.861 -13.349 1.00 22.72 505 GLN A O 1
ATOM 3963 N N . SER A 1 506 ? 22.299 -47.408 -15.196 1.00 22.14 506 SER A N 1
ATOM 3964 C CA . SER A 1 506 ? 21.819 -47.456 -16.600 1.00 22.14 506 SER A CA 1
ATOM 3965 C C . SER A 1 506 ? 20.530 -46.608 -16.847 1.00 22.14 506 SER A C 1
ATOM 3967 O O . SER A 1 506 ? 19.716 -46.440 -15.944 1.00 22.14 506 SER A O 1
ATOM 3969 N N . SER A 1 507 ? 20.410 -46.094 -18.084 1.00 24.14 507 SER A N 1
ATOM 3970 C CA . SER A 1 507 ? 19.253 -45.845 -18.995 1.00 24.14 507 SER A CA 1
ATOM 3971 C C . SER A 1 507 ? 17.846 -45.347 -18.565 1.00 24.14 507 SER A C 1
ATOM 3973 O O . SER A 1 507 ? 17.117 -46.020 -17.843 1.00 24.14 507 SER A O 1
ATOM 3975 N N . ASP A 1 508 ? 17.448 -44.278 -19.283 1.00 25.56 508 ASP A N 1
ATOM 3976 C CA . ASP A 1 508 ? 16.159 -43.959 -19.944 1.00 25.56 508 ASP A CA 1
ATOM 3977 C C . ASP A 1 508 ? 14.908 -43.523 -19.147 1.00 25.56 508 ASP A C 1
ATOM 3979 O O . ASP A 1 508 ? 14.198 -44.338 -18.565 1.00 25.56 508 ASP A O 1
ATOM 3983 N N . ARG A 1 509 ? 14.505 -42.246 -19.306 1.00 24.86 509 ARG A N 1
ATOM 3984 C CA . ARG A 1 509 ? 13.474 -41.793 -20.282 1.00 24.86 509 ARG A CA 1
ATOM 3985 C C . ARG A 1 509 ? 13.185 -40.288 -20.165 1.00 24.86 509 ARG A C 1
ATOM 3987 O O . ARG A 1 509 ? 12.984 -39.755 -19.078 1.00 24.86 509 ARG A O 1
ATOM 3994 N N . ASP A 1 510 ? 13.153 -39.649 -21.329 1.00 30.38 510 ASP A N 1
ATOM 3995 C CA . ASP A 1 510 ? 12.905 -38.231 -21.599 1.00 30.38 510 ASP A CA 1
ATOM 3996 C C . ASP A 1 510 ? 11.455 -37.983 -22.076 1.00 30.38 510 ASP A C 1
ATOM 3998 O O . ASP A 1 510 ? 10.776 -38.912 -22.519 1.00 30.38 510 ASP A O 1
ATOM 4002 N N . SER A 1 511 ? 11.046 -36.709 -22.010 1.00 29.25 511 SER A N 1
ATOM 4003 C CA . SER A 1 511 ? 10.024 -35.966 -22.780 1.00 29.25 511 SER A CA 1
ATOM 4004 C C . SER A 1 511 ? 9.041 -35.172 -21.901 1.00 29.25 511 SER A C 1
ATOM 4006 O O . SER A 1 511 ? 8.099 -35.728 -21.348 1.00 29.25 511 SER A O 1
ATOM 4008 N N . THR A 1 512 ? 9.283 -33.852 -21.754 1.00 30.59 512 THR A N 1
ATOM 4009 C CA . THR A 1 512 ? 8.278 -32.765 -21.495 1.00 30.59 512 THR A CA 1
ATOM 4010 C C . THR A 1 512 ? 8.871 -31.351 -21.239 1.00 30.59 512 THR A C 1
ATOM 4012 O O . THR A 1 512 ? 8.126 -30.415 -20.971 1.00 30.59 512 THR A O 1
ATOM 4015 N N . LYS A 1 513 ? 10.186 -31.102 -21.368 1.00 31.66 513 LYS A N 1
ATOM 4016 C CA . LYS A 1 513 ? 10.835 -29.833 -20.931 1.00 31.66 513 LYS A CA 1
ATOM 4017 C C . LYS A 1 513 ? 11.040 -28.705 -21.974 1.00 31.66 513 LYS A C 1
ATOM 4019 O O . LYS A 1 513 ? 11.849 -27.812 -21.728 1.00 31.66 513 LYS A O 1
ATOM 4024 N N . SER A 1 514 ? 10.345 -28.678 -23.114 1.00 30.44 514 SER A N 1
ATOM 4025 C CA . SER A 1 514 ? 10.789 -27.829 -24.245 1.00 30.44 514 SER A CA 1
ATOM 4026 C C . SER A 1 514 ? 10.169 -26.422 -24.413 1.00 30.44 514 SER A C 1
ATOM 4028 O O . SER A 1 514 ? 10.754 -25.635 -25.152 1.00 30.44 514 SER A O 1
ATOM 4030 N N . SER A 1 515 ? 9.042 -26.034 -23.797 1.00 31.08 515 SER A N 1
ATOM 4031 C CA . SER A 1 515 ? 8.326 -24.809 -24.244 1.00 31.08 515 SER A CA 1
ATOM 4032 C C . SER A 1 515 ? 8.553 -23.514 -23.435 1.00 31.08 515 SER A C 1
ATOM 4034 O O . 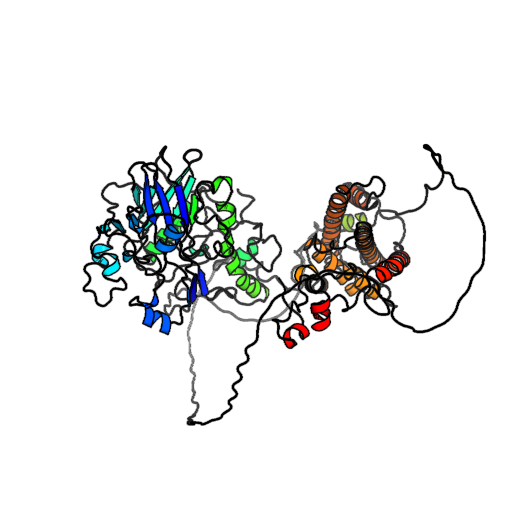SER A 1 515 ? 8.423 -22.430 -24.001 1.00 31.08 515 SER A O 1
ATOM 4036 N N . THR A 1 516 ? 8.949 -23.563 -22.158 1.00 35.94 516 THR A N 1
ATOM 4037 C CA . THR A 1 516 ? 8.997 -22.358 -21.286 1.00 35.94 516 THR A CA 1
ATOM 4038 C C . THR A 1 516 ? 10.346 -21.619 -21.293 1.00 35.94 516 THR A C 1
ATOM 4040 O O . THR A 1 516 ? 10.401 -20.415 -21.063 1.00 35.94 516 THR A O 1
ATOM 4043 N N . LYS A 1 517 ? 11.458 -22.290 -21.631 1.00 31.70 517 LYS A N 1
ATOM 4044 C CA . LYS A 1 517 ? 12.805 -21.671 -21.692 1.00 31.70 517 LYS A CA 1
ATOM 4045 C C . LYS A 1 517 ? 13.033 -20.754 -22.901 1.00 31.70 517 LYS A C 1
ATOM 4047 O O . LYS A 1 517 ? 14.048 -20.062 -22.949 1.00 31.70 517 LYS A O 1
ATOM 4052 N N . ALA A 1 518 ? 12.129 -20.760 -23.880 1.00 31.91 518 ALA A N 1
ATOM 4053 C CA . ALA A 1 518 ? 12.321 -20.029 -25.124 1.00 31.91 518 ALA A CA 1
ATOM 4054 C C . ALA A 1 518 ? 12.058 -18.518 -24.976 1.00 31.91 518 ALA A C 1
ATOM 4056 O O . ALA A 1 518 ? 12.817 -17.741 -25.544 1.00 31.91 518 ALA A O 1
ATOM 4057 N N . LYS A 1 519 ? 11.050 -18.094 -24.193 1.00 34.66 519 LYS A N 1
ATOM 4058 C CA . LYS A 1 519 ? 10.503 -16.719 -24.243 1.00 34.66 519 LYS A CA 1
ATOM 4059 C C . LYS A 1 519 ? 11.353 -15.623 -23.580 1.00 34.66 519 LYS A C 1
ATOM 4061 O O . LYS A 1 519 ? 11.441 -14.522 -24.095 1.00 34.66 519 LYS A O 1
ATOM 4066 N N . VAL A 1 520 ? 12.093 -15.953 -22.523 1.00 35.09 520 VAL A N 1
ATOM 4067 C CA . VAL A 1 520 ? 12.922 -14.992 -21.760 1.00 35.09 520 VAL A CA 1
ATOM 4068 C C . VAL A 1 520 ? 14.280 -14.700 -22.426 1.00 35.09 520 VAL A C 1
ATOM 4070 O O . VAL A 1 520 ? 14.985 -13.756 -22.082 1.00 35.09 520 VAL A O 1
ATOM 4073 N N . LYS A 1 521 ? 14.683 -15.493 -23.424 1.00 39.81 521 LYS A N 1
ATOM 4074 C CA . LYS A 1 521 ? 16.000 -15.391 -24.073 1.00 39.81 521 LYS A CA 1
ATOM 4075 C C . LYS A 1 521 ? 15.968 -14.491 -25.319 1.00 39.81 521 LYS A C 1
ATOM 4077 O O . LYS A 1 521 ? 16.762 -14.746 -26.215 1.00 39.81 521 LYS A O 1
ATOM 4082 N N . MET A 1 522 ? 15.034 -13.542 -25.425 1.00 48.81 522 MET A N 1
ATOM 4083 C CA . MET A 1 522 ? 14.538 -13.016 -26.712 1.00 48.81 522 MET A CA 1
ATOM 4084 C C . MET A 1 522 ? 14.815 -11.520 -26.989 1.00 48.81 522 MET A C 1
ATOM 4086 O O . MET A 1 522 ? 14.828 -11.116 -28.150 1.00 48.81 522 MET A O 1
ATOM 4090 N N . PHE A 1 523 ? 15.105 -10.696 -25.975 1.00 41.44 523 PHE A N 1
ATOM 4091 C CA . PHE A 1 523 ? 15.415 -9.267 -26.153 1.00 41.44 523 PHE A CA 1
ATOM 4092 C C . PHE A 1 523 ? 16.830 -9.056 -26.731 1.00 41.44 523 PHE A C 1
ATOM 4094 O O . PHE A 1 523 ? 17.779 -9.724 -26.321 1.00 41.44 523 PHE A O 1
ATOM 4101 N N . LYS A 1 524 ? 16.973 -8.132 -27.697 1.00 48.94 524 LYS A N 1
ATOM 4102 C CA . LYS A 1 524 ? 18.214 -7.821 -28.453 1.00 48.94 524 LYS A CA 1
ATOM 4103 C C . LYS A 1 524 ? 18.791 -8.955 -29.317 1.00 48.94 524 LYS A C 1
ATOM 4105 O O . LYS A 1 524 ? 19.910 -8.816 -29.815 1.00 48.94 524 LYS A O 1
ATOM 4110 N N . LYS A 1 525 ? 18.061 -10.050 -29.543 1.00 56.31 525 LYS A N 1
ATOM 4111 C CA . LYS A 1 525 ? 18.521 -11.104 -30.455 1.00 56.31 525 LYS A CA 1
ATOM 4112 C C . LYS A 1 525 ? 18.198 -10.802 -31.919 1.00 56.31 525 LYS A C 1
ATOM 4114 O O . LYS A 1 525 ? 17.154 -10.210 -32.194 1.00 56.31 525 LYS A O 1
ATOM 4119 N N . PRO A 1 526 ? 19.071 -11.193 -32.866 1.00 59.31 526 PRO A N 1
ATOM 4120 C CA . PRO A 1 526 ? 18.786 -11.076 -34.288 1.00 59.31 526 PRO A CA 1
ATOM 4121 C C . PRO A 1 526 ? 17.467 -11.761 -34.654 1.00 59.31 526 PRO A C 1
ATOM 4123 O O . PRO A 1 526 ? 17.224 -12.904 -34.278 1.00 59.31 526 PRO A O 1
ATOM 4126 N N . ALA A 1 527 ? 16.639 -11.098 -35.462 1.00 60.44 527 ALA A N 1
ATOM 4127 C CA . ALA A 1 527 ? 15.419 -11.707 -35.997 1.00 60.44 527 ALA A CA 1
ATOM 4128 C C . ALA A 1 527 ? 15.704 -12.970 -36.840 1.00 60.44 527 ALA A C 1
ATOM 4130 O O . ALA A 1 527 ? 14.831 -13.815 -36.996 1.00 60.44 527 ALA A O 1
ATOM 4131 N N . SER A 1 528 ? 16.921 -13.114 -37.386 1.00 62.16 528 SER A N 1
ATOM 4132 C CA . SER A 1 528 ? 17.382 -14.338 -38.062 1.00 62.16 528 SER A CA 1
ATOM 4133 C C . SER A 1 528 ? 17.379 -15.564 -37.156 1.00 62.16 528 SER A C 1
ATOM 4135 O O . SER A 1 528 ? 17.178 -16.670 -37.642 1.00 62.16 528 SER A O 1
ATOM 4137 N N . ASP A 1 529 ? 17.556 -15.367 -35.853 1.00 62.34 529 ASP A N 1
ATOM 4138 C CA . ASP A 1 529 ? 17.646 -16.451 -34.876 1.00 62.34 529 ASP A CA 1
ATOM 4139 C C . ASP A 1 529 ? 16.242 -16.917 -34.444 1.00 62.34 529 ASP A C 1
ATOM 4141 O O . ASP A 1 529 ? 16.092 -17.867 -33.672 1.00 62.34 529 ASP A O 1
ATOM 4145 N N . HIS A 1 530 ? 15.202 -16.233 -34.941 1.00 59.50 530 HIS A N 1
ATOM 4146 C CA . HIS A 1 530 ? 13.812 -16.379 -34.531 1.00 59.50 530 HIS A CA 1
ATOM 4147 C C . HIS A 1 530 ? 12.836 -16.242 -35.722 1.00 59.50 530 HIS A C 1
ATOM 4149 O O . HIS A 1 530 ? 11.988 -15.348 -35.730 1.00 59.50 530 HIS A O 1
ATOM 4155 N N . PRO A 1 531 ? 12.901 -17.144 -36.723 1.00 54.66 531 PRO A N 1
ATOM 4156 C CA . PRO A 1 531 ? 12.114 -17.045 -37.961 1.00 54.66 531 PRO A CA 1
ATOM 4157 C C . PRO A 1 531 ? 10.590 -17.151 -37.762 1.00 54.66 531 PRO A C 1
ATOM 4159 O O . PRO A 1 531 ? 9.835 -16.793 -38.658 1.00 54.66 531 PRO A O 1
ATOM 4162 N N . GLY A 1 532 ? 10.127 -17.623 -36.598 1.00 49.47 532 GLY A N 1
ATOM 4163 C CA . GLY A 1 532 ? 8.704 -17.739 -36.256 1.00 49.47 532 GLY A CA 1
ATOM 4164 C C . GLY A 1 532 ? 8.077 -16.492 -35.621 1.00 49.47 532 GLY A C 1
ATOM 4165 O O . GLY A 1 532 ? 6.947 -16.573 -35.145 1.00 49.47 532 GLY A O 1
ATOM 4166 N N . TRP A 1 533 ? 8.793 -15.366 -35.526 1.00 54.03 533 TRP A N 1
ATOM 4167 C CA . TRP A 1 533 ? 8.248 -14.128 -34.957 1.00 54.03 533 TRP A CA 1
ATOM 4168 C C . TRP A 1 533 ? 7.776 -13.192 -36.058 1.00 54.03 533 TRP A C 1
ATOM 4170 O O . TRP A 1 533 ? 8.545 -12.780 -36.922 1.00 54.03 533 TRP A O 1
ATOM 4180 N N . THR A 1 534 ? 6.499 -12.833 -35.997 1.00 51.12 534 THR A N 1
ATOM 4181 C CA . THR A 1 534 ? 5.817 -12.095 -37.065 1.00 51.12 534 THR A CA 1
ATOM 4182 C C . THR A 1 534 ? 5.987 -10.579 -36.967 1.00 51.12 534 THR A C 1
ATOM 4184 O O . THR A 1 534 ? 5.808 -9.884 -37.962 1.00 51.12 534 THR A O 1
ATOM 4187 N N . SER A 1 535 ? 6.358 -10.058 -35.792 1.00 53.66 535 SER A N 1
ATOM 4188 C CA . SER A 1 535 ? 6.525 -8.622 -35.538 1.00 53.66 535 SER A CA 1
ATOM 4189 C C . SER A 1 535 ? 7.950 -8.337 -35.078 1.00 53.66 535 SER A C 1
ATOM 4191 O O . SER A 1 535 ? 8.361 -8.775 -34.005 1.00 53.66 535 SER A O 1
ATOM 4193 N N . THR A 1 536 ? 8.713 -7.603 -35.886 1.00 64.56 536 THR A N 1
ATOM 4194 C CA . THR A 1 536 ? 10.094 -7.213 -35.576 1.00 64.56 536 THR A CA 1
ATOM 4195 C C . THR A 1 536 ? 10.246 -5.703 -35.719 1.00 64.56 536 THR A C 1
ATOM 4197 O O . THR A 1 536 ? 9.563 -5.099 -36.539 1.00 64.56 536 THR A O 1
ATOM 4200 N N . THR A 1 537 ? 11.128 -5.096 -34.924 1.00 66.81 537 THR A N 1
ATOM 4201 C CA . THR A 1 537 ? 11.512 -3.680 -35.041 1.00 66.81 537 THR A CA 1
ATOM 4202 C C . THR A 1 537 ? 13.009 -3.614 -35.297 1.00 66.81 537 THR A C 1
ATOM 4204 O O . THR A 1 537 ? 13.788 -4.319 -34.649 1.00 66.81 537 THR A O 1
ATOM 4207 N N . MET A 1 538 ? 13.456 -2.769 -36.226 1.00 76.75 538 MET A N 1
ATOM 4208 C CA . MET A 1 538 ? 14.888 -2.579 -36.433 1.00 76.75 538 MET A CA 1
ATOM 4209 C C . MET A 1 538 ? 15.515 -1.882 -35.216 1.00 76.75 538 MET A C 1
ATOM 4211 O O . MET A 1 538 ? 15.027 -0.860 -34.737 1.00 76.75 538 MET A O 1
ATOM 4215 N N . TRP A 1 539 ? 16.666 -2.379 -34.753 1.00 69.62 539 TRP A N 1
ATOM 4216 C CA . TRP A 1 539 ? 17.378 -1.809 -33.598 1.00 69.62 539 TRP A CA 1
ATOM 4217 C C . TRP A 1 539 ? 17.708 -0.317 -33.756 1.00 69.62 539 TRP A C 1
ATOM 4219 O O . TRP A 1 539 ? 17.688 0.448 -32.794 1.00 69.62 539 TRP A O 1
ATOM 4229 N N . GLN A 1 540 ? 18.001 0.117 -34.984 1.00 76.56 540 GLN A N 1
ATOM 4230 C CA . GLN A 1 540 ? 18.254 1.528 -35.267 1.00 76.56 540 GLN A CA 1
ATOM 4231 C C . GLN A 1 540 ? 16.985 2.383 -35.122 1.00 76.56 540 GLN A C 1
ATOM 4233 O O . GLN A 1 540 ? 17.086 3.486 -34.593 1.00 76.56 540 GLN A O 1
ATOM 4238 N N . SER A 1 541 ? 15.816 1.873 -35.529 1.00 77.69 541 SER A N 1
ATOM 4239 C CA . SER A 1 541 ? 14.517 2.537 -35.348 1.00 77.69 541 SER A CA 1
ATOM 4240 C C . SER A 1 541 ? 14.192 2.714 -33.865 1.00 77.69 541 SER A C 1
ATOM 4242 O O . SER A 1 541 ? 13.759 3.785 -33.451 1.00 77.69 541 SER A O 1
ATOM 4244 N N . TRP A 1 542 ? 14.480 1.694 -33.048 1.00 72.06 542 TRP A N 1
ATOM 4245 C CA . TRP A 1 542 ? 14.298 1.751 -31.595 1.00 72.06 542 TRP A CA 1
ATOM 4246 C C . TRP A 1 542 ? 15.170 2.824 -30.933 1.00 72.06 542 TRP A C 1
ATOM 4248 O O . TRP A 1 542 ? 14.658 3.662 -30.199 1.00 72.06 542 TRP A O 1
ATOM 4258 N N . LYS A 1 543 ? 16.473 2.866 -31.245 1.00 71.81 543 LYS A N 1
ATOM 4259 C CA . LYS A 1 543 ? 17.369 3.908 -30.712 1.00 71.81 543 LYS A CA 1
ATOM 4260 C C . LYS A 1 543 ? 16.910 5.316 -31.089 1.00 71.81 543 LYS A C 1
ATOM 4262 O O . LYS A 1 543 ? 16.916 6.195 -30.240 1.00 71.81 543 LYS A O 1
ATOM 4267 N N . ILE A 1 544 ? 16.477 5.511 -32.336 1.00 79.44 544 ILE A N 1
ATOM 4268 C CA . ILE A 1 544 ? 15.962 6.806 -32.794 1.00 79.44 544 ILE A CA 1
ATOM 4269 C C . ILE A 1 544 ? 14.654 7.173 -32.073 1.00 79.44 544 ILE A C 1
ATOM 4271 O O . ILE A 1 544 ? 14.456 8.335 -31.739 1.00 79.44 544 ILE A O 1
ATOM 4275 N N . CYS A 1 545 ? 13.779 6.204 -31.784 1.00 79.69 545 CYS A N 1
ATOM 4276 C CA . CYS A 1 545 ? 12.589 6.437 -30.962 1.00 79.69 545 CYS A CA 1
ATOM 4277 C C . CYS A 1 545 ? 12.963 6.948 -29.562 1.00 79.69 545 CYS A C 1
ATOM 4279 O O . CYS A 1 545 ? 12.394 7.938 -29.111 1.00 79.69 545 CYS A O 1
ATOM 4281 N N . CYS A 1 546 ? 13.932 6.314 -28.892 1.00 69.19 546 CYS A N 1
ATOM 4282 C CA . CYS A 1 546 ? 14.427 6.775 -27.591 1.00 69.19 546 CYS A CA 1
ATOM 4283 C C . CYS A 1 546 ? 15.016 8.190 -27.683 1.00 69.19 546 CYS A C 1
ATOM 4285 O O . CYS A 1 546 ? 14.680 9.050 -26.877 1.00 69.19 546 CYS A O 1
ATOM 4287 N N . GLU A 1 547 ? 15.818 8.464 -28.716 1.00 77.06 547 GLU A N 1
ATOM 4288 C CA . GLU A 1 547 ? 16.358 9.805 -28.961 1.00 77.06 547 GLU A CA 1
ATOM 4289 C C . GLU A 1 547 ? 15.251 10.850 -29.178 1.00 77.06 547 GLU A C 1
ATOM 4291 O O . GLU A 1 547 ? 15.414 11.999 -28.772 1.00 77.06 547 GLU A O 1
ATOM 4296 N N . PHE A 1 548 ? 14.128 10.496 -29.814 1.00 77.81 548 PHE A N 1
ATOM 4297 C CA . PHE A 1 548 ? 12.997 11.414 -29.966 1.00 77.81 548 PHE A CA 1
ATOM 4298 C C . PHE A 1 548 ? 12.286 11.705 -28.646 1.00 77.81 548 PHE A C 1
ATOM 4300 O O . PHE A 1 548 ? 11.939 12.864 -28.430 1.00 77.81 548 PHE A O 1
ATOM 4307 N N . VAL A 1 549 ? 12.133 10.712 -27.763 1.00 74.56 549 VAL A N 1
ATOM 4308 C CA . VAL A 1 549 ? 11.570 10.901 -26.413 1.00 74.56 549 VAL A CA 1
ATOM 4309 C C . VAL A 1 549 ? 12.435 11.870 -25.606 1.00 74.56 549 VAL A C 1
ATOM 4311 O O . VAL A 1 549 ? 11.943 12.913 -25.182 1.00 74.56 549 VAL A O 1
ATOM 4314 N N . ASP A 1 550 ? 13.738 11.595 -25.488 1.00 73.81 550 ASP A N 1
ATOM 4315 C CA . ASP A 1 550 ? 14.661 12.444 -24.720 1.00 73.81 550 ASP A CA 1
ATOM 4316 C C . ASP A 1 550 ? 14.670 13.885 -25.259 1.00 73.81 550 ASP A C 1
ATOM 4318 O O . ASP A 1 550 ? 14.630 14.866 -24.517 1.00 73.81 550 ASP A O 1
ATOM 4322 N N . ARG A 1 551 ? 14.684 14.037 -26.590 1.00 75.38 551 ARG A N 1
ATOM 4323 C CA . ARG A 1 551 ? 14.694 15.356 -27.238 1.00 75.38 551 ARG A CA 1
ATOM 4324 C C . ARG A 1 551 ? 13.356 16.083 -27.138 1.00 75.38 551 ARG A C 1
ATOM 4326 O O . ARG A 1 551 ? 13.364 17.309 -27.244 1.00 75.38 551 ARG A O 1
ATOM 4333 N N . ALA A 1 552 ? 12.232 15.381 -27.012 1.00 76.50 552 ALA A N 1
ATOM 4334 C CA . ALA A 1 552 ? 10.935 16.004 -26.768 1.00 76.50 552 ALA A CA 1
ATOM 4335 C C . ALA A 1 552 ? 10.938 16.677 -25.391 1.00 76.50 552 ALA A C 1
ATOM 4337 O O . ALA A 1 552 ? 10.667 17.874 -25.313 1.00 76.50 552 ALA A O 1
ATOM 4338 N N . ASP A 1 553 ? 11.399 15.965 -24.362 1.00 77.50 553 ASP A N 1
ATOM 4339 C CA . ASP A 1 553 ? 11.502 16.486 -22.996 1.00 77.50 553 ASP A CA 1
ATOM 4340 C C . ASP A 1 553 ? 12.444 17.681 -22.905 1.00 77.50 553 ASP A C 1
ATOM 4342 O O . ASP A 1 553 ? 12.099 18.717 -22.342 1.00 77.50 553 ASP A O 1
ATOM 4346 N N . TYR A 1 554 ? 13.616 17.593 -23.536 1.00 81.88 554 TYR A N 1
ATOM 4347 C CA . TYR A 1 554 ? 14.600 18.681 -23.508 1.00 81.88 554 TYR A CA 1
ATOM 4348 C C . TYR A 1 554 ? 14.125 19.955 -24.204 1.00 81.88 554 TYR A C 1
ATOM 4350 O O . TYR A 1 554 ? 14.720 21.012 -24.001 1.00 81.88 554 TYR A O 1
ATOM 4358 N N . CYS A 1 555 ? 13.090 19.867 -25.036 1.00 80.00 555 CYS A N 1
ATOM 4359 C CA . CYS A 1 555 ? 12.534 21.000 -25.765 1.00 80.00 555 CYS A CA 1
ATOM 4360 C C . CYS A 1 555 ? 11.141 21.407 -25.264 1.00 80.00 555 CYS A C 1
ATOM 4362 O O . CYS A 1 555 ? 10.527 22.261 -25.902 1.00 80.00 555 CYS A O 1
ATOM 4364 N N . ASN A 1 556 ? 10.627 20.800 -24.187 1.00 79.62 556 ASN A N 1
ATOM 4365 C CA . ASN A 1 556 ? 9.283 21.067 -23.686 1.00 79.62 556 ASN A CA 1
ATOM 4366 C C . ASN A 1 556 ? 9.297 22.267 -22.715 1.00 79.62 556 ASN A C 1
ATOM 4368 O O . ASN A 1 556 ? 9.724 22.090 -21.578 1.00 79.62 556 ASN A O 1
ATOM 4372 N N . PRO A 1 557 ? 8.839 23.471 -23.111 1.00 77.94 557 PRO A N 1
ATOM 4373 C CA . PRO A 1 557 ? 8.818 24.647 -22.233 1.00 77.94 557 PRO A CA 1
ATOM 4374 C C . PRO A 1 557 ? 8.039 24.442 -20.928 1.00 77.94 557 PRO A C 1
ATOM 4376 O O . PRO A 1 557 ? 8.443 24.997 -19.904 1.00 77.94 557 PRO A O 1
ATOM 4379 N N . ASP A 1 558 ? 6.977 23.634 -20.941 1.00 78.00 558 ASP A N 1
ATOM 4380 C CA . ASP A 1 558 ? 6.111 23.414 -19.781 1.00 78.00 558 ASP A CA 1
ATOM 4381 C C . ASP A 1 558 ? 6.820 22.605 -18.695 1.00 78.00 558 ASP A C 1
ATOM 4383 O O . ASP A 1 558 ? 6.715 22.944 -17.516 1.00 78.00 558 ASP A O 1
ATOM 4387 N N . LEU A 1 559 ? 7.643 21.617 -19.081 1.00 78.19 559 LEU A N 1
ATOM 4388 C CA . LEU A 1 559 ? 8.483 20.862 -18.135 1.00 78.19 559 LEU A CA 1
ATOM 4389 C C . LEU A 1 559 ? 9.465 21.758 -17.369 1.00 78.19 559 LEU A C 1
ATOM 4391 O O . LEU A 1 559 ? 9.933 21.387 -16.295 1.00 78.19 559 LEU A O 1
ATOM 4395 N N . PHE A 1 560 ? 9.785 22.934 -17.907 1.00 84.75 560 PHE A N 1
ATOM 4396 C CA . PHE A 1 560 ? 10.714 23.877 -17.291 1.00 84.75 560 PHE A CA 1
ATOM 4397 C C . PHE A 1 560 ? 10.047 25.167 -16.802 1.00 84.75 560 PHE A C 1
ATOM 4399 O O . PHE A 1 560 ? 10.754 26.044 -16.305 1.00 84.75 560 PHE A O 1
ATOM 4406 N N . GLY A 1 561 ? 8.725 25.313 -16.946 1.00 85.88 561 GLY A N 1
ATOM 4407 C CA . GLY A 1 561 ? 8.010 26.544 -16.605 1.00 85.88 561 GLY A CA 1
ATOM 4408 C C . GLY A 1 561 ? 8.533 27.767 -17.371 1.00 85.88 561 GLY A C 1
ATOM 4409 O O . GLY A 1 561 ? 8.883 28.779 -16.758 1.00 85.88 561 GLY A O 1
ATOM 4410 N N . MET A 1 562 ? 8.640 27.671 -18.699 1.00 86.75 562 MET A N 1
ATOM 4411 C CA . MET A 1 562 ? 9.229 28.707 -19.557 1.00 86.75 562 MET A CA 1
ATOM 4412 C C . MET A 1 562 ? 8.268 29.205 -20.646 1.00 86.75 562 MET A C 1
ATOM 4414 O O . MET A 1 562 ? 7.462 28.446 -21.164 1.00 86.75 562 MET A O 1
ATOM 4418 N N . TYR A 1 563 ? 8.418 30.461 -21.085 1.00 83.19 563 TYR A N 1
ATOM 4419 C CA . TYR A 1 563 ? 7.693 31.028 -22.234 1.00 83.19 563 TYR A CA 1
ATOM 4420 C C . TYR A 1 563 ? 8.548 30.991 -23.519 1.00 83.19 563 TYR A C 1
ATOM 4422 O O . TYR A 1 563 ? 9.020 32.011 -24.025 1.00 83.19 563 TYR A O 1
ATOM 4430 N N . ILE A 1 564 ? 8.804 29.798 -24.063 1.00 76.56 564 ILE A N 1
ATOM 4431 C CA . ILE A 1 564 ? 9.524 29.636 -25.341 1.00 76.56 564 ILE A CA 1
ATOM 4432 C C . ILE A 1 564 ? 8.749 28.759 -26.311 1.00 76.56 564 ILE A C 1
ATOM 4434 O O . ILE A 1 564 ? 8.236 27.712 -25.941 1.00 76.56 564 ILE A O 1
ATOM 4438 N N . TYR A 1 565 ? 8.737 29.162 -27.579 1.00 70.12 565 TYR A N 1
ATOM 4439 C CA . TYR A 1 565 ? 8.157 28.359 -28.647 1.00 70.12 565 TYR A CA 1
ATOM 4440 C C . TYR A 1 565 ? 9.170 27.325 -29.149 1.00 70.12 565 TYR A C 1
ATOM 4442 O O . TYR A 1 565 ? 10.359 27.627 -29.346 1.00 70.12 565 TYR A O 1
ATOM 4450 N N . ASN A 1 566 ? 8.692 26.100 -29.352 1.00 69.38 566 ASN A N 1
ATOM 4451 C CA . ASN A 1 566 ? 9.436 25.052 -30.036 1.00 69.38 566 ASN A CA 1
ATOM 4452 C C . ASN A 1 566 ? 9.013 25.004 -31.519 1.00 69.38 566 ASN A C 1
ATOM 4454 O O . ASN A 1 566 ? 8.137 25.747 -31.941 1.00 69.38 566 ASN A O 1
ATOM 4458 N N . ASP A 1 567 ? 9.716 24.222 -32.335 1.00 65.31 567 ASP A N 1
ATOM 4459 C CA . ASP A 1 567 ? 9.523 24.207 -33.787 1.00 65.31 567 ASP A CA 1
ATOM 4460 C C . ASP A 1 567 ? 8.809 22.957 -34.326 1.00 65.31 567 ASP A C 1
ATOM 4462 O O . ASP A 1 567 ? 8.709 22.825 -35.548 1.00 65.31 567 ASP A O 1
ATOM 4466 N N . GLY A 1 568 ? 8.388 22.031 -33.447 1.00 62.31 568 GLY A N 1
ATOM 4467 C CA . GLY A 1 568 ? 7.569 20.830 -33.712 1.00 62.31 568 GLY A CA 1
ATOM 4468 C C . GLY A 1 568 ? 8.086 19.807 -34.745 1.00 62.31 568 GLY A C 1
ATOM 4469 O O . GLY A 1 568 ? 7.681 18.649 -34.756 1.00 62.31 568 GLY A O 1
ATOM 4470 N N . GLY A 1 569 ? 9.022 20.179 -35.619 1.00 60.88 569 GLY A N 1
ATOM 4471 C CA . GLY A 1 569 ? 9.311 19.505 -36.887 1.00 60.88 569 GLY A CA 1
ATOM 4472 C C . GLY A 1 569 ? 10.596 18.680 -36.905 1.00 60.88 569 GLY A C 1
ATOM 4473 O O . GLY A 1 569 ? 11.157 18.440 -37.976 1.00 60.88 569 GLY A O 1
ATOM 4474 N N . ARG A 1 570 ? 11.121 18.262 -35.749 1.00 68.56 570 ARG A N 1
ATOM 4475 C CA . ARG A 1 570 ? 12.489 17.714 -35.647 1.00 68.56 570 ARG A CA 1
ATOM 4476 C C . ARG A 1 570 ? 12.686 16.396 -36.408 1.00 68.56 570 ARG A C 1
ATOM 4478 O O . ARG A 1 570 ? 13.649 16.286 -37.167 1.00 68.56 570 ARG A O 1
ATOM 4485 N N . GLY A 1 571 ? 11.760 15.441 -36.294 1.00 76.56 571 GLY A N 1
ATOM 4486 C CA . GLY A 1 571 ? 11.830 14.180 -37.049 1.00 76.56 571 GLY A CA 1
ATOM 4487 C C . GLY A 1 571 ? 11.716 14.375 -38.568 1.00 76.56 571 GLY A C 1
ATOM 4488 O O . GLY A 1 571 ? 12.459 13.768 -39.339 1.00 76.56 571 GLY A O 1
ATOM 4489 N N . ILE A 1 572 ? 10.879 15.322 -39.002 1.00 82.94 572 ILE A N 1
ATOM 4490 C CA . ILE A 1 572 ? 10.712 15.731 -40.408 1.00 82.94 572 ILE A CA 1
ATOM 4491 C C . ILE A 1 572 ? 11.992 16.384 -40.958 1.00 82.94 572 ILE A C 1
ATOM 4493 O O . ILE A 1 572 ? 12.398 16.120 -42.095 1.00 82.94 572 ILE A O 1
ATOM 4497 N N . VAL A 1 573 ? 12.662 17.222 -40.162 1.00 84.69 573 VAL A N 1
ATOM 4498 C CA . VAL A 1 573 ? 13.931 17.861 -40.537 1.00 84.69 573 VAL A CA 1
ATOM 4499 C C . VAL A 1 573 ? 15.038 16.821 -40.710 1.00 84.69 573 VAL A C 1
ATOM 4501 O O . VAL A 1 573 ? 15.780 16.882 -41.696 1.00 84.69 573 VAL A O 1
ATOM 4504 N N . ASP A 1 574 ? 15.152 15.863 -39.790 1.00 87.00 574 ASP A N 1
ATOM 4505 C CA . ASP A 1 574 ? 16.169 14.810 -39.861 1.00 87.00 574 ASP A CA 1
ATOM 4506 C C . ASP A 1 574 ? 15.903 13.854 -41.040 1.00 87.00 574 ASP A C 1
ATOM 4508 O O . ASP A 1 574 ? 16.834 13.532 -41.787 1.00 87.00 574 ASP A O 1
ATOM 4512 N N . PHE A 1 575 ? 14.635 13.537 -41.326 1.00 91.38 575 PHE A N 1
ATOM 4513 C CA . PHE A 1 575 ? 14.240 12.832 -42.549 1.00 91.38 575 PHE A CA 1
ATOM 4514 C C . PHE A 1 575 ? 14.633 13.607 -43.820 1.00 91.38 575 PHE A C 1
ATOM 4516 O O . PHE A 1 575 ? 15.286 13.056 -44.708 1.00 91.38 575 PHE A O 1
ATOM 4523 N N . ASN A 1 576 ? 14.310 14.904 -43.910 1.00 91.19 576 ASN A N 1
ATOM 4524 C CA . ASN A 1 576 ? 14.643 15.724 -45.080 1.00 91.19 576 ASN A CA 1
ATOM 4525 C C . ASN A 1 576 ? 16.159 15.828 -45.313 1.00 91.19 576 ASN A C 1
ATOM 4527 O O . ASN A 1 576 ? 16.608 15.806 -46.463 1.00 91.19 576 ASN A O 1
ATOM 4531 N N . LYS A 1 577 ? 16.960 15.944 -44.242 1.00 89.69 577 LYS A N 1
ATOM 4532 C CA . LYS A 1 577 ? 18.429 15.961 -44.339 1.00 89.69 577 LYS A CA 1
ATOM 4533 C C . LYS A 1 577 ? 18.953 14.684 -44.979 1.00 89.69 577 LYS A C 1
ATOM 4535 O O . LYS A 1 577 ? 19.828 14.772 -45.838 1.00 89.69 577 LYS A O 1
ATOM 4540 N N . GLU A 1 578 ? 18.428 13.527 -44.582 1.00 92.56 578 GLU A N 1
ATOM 4541 C CA . GLU A 1 578 ? 18.838 12.241 -45.143 1.00 92.56 578 GLU A CA 1
ATOM 4542 C C . GLU A 1 578 ? 18.360 12.082 -46.593 1.00 92.56 578 GLU A C 1
ATOM 4544 O O . GLU A 1 578 ? 19.155 11.759 -47.480 1.00 92.56 578 GLU A O 1
ATOM 4549 N N . TRP A 1 579 ? 17.094 12.408 -46.866 1.00 92.00 579 TRP A N 1
ATOM 4550 C CA . TRP A 1 579 ? 16.488 12.296 -48.194 1.00 92.00 579 TRP A CA 1
ATOM 4551 C C . TRP A 1 579 ? 17.159 13.192 -49.249 1.00 92.00 579 TRP A C 1
ATOM 4553 O O . TRP A 1 579 ? 17.310 12.795 -50.402 1.00 92.00 579 TRP A O 1
ATOM 4563 N N . ARG A 1 580 ? 17.632 14.392 -48.878 1.00 89.19 580 ARG A N 1
ATOM 4564 C CA . ARG A 1 580 ? 18.298 15.332 -49.808 1.00 89.19 580 ARG A CA 1
ATOM 4565 C C . ARG A 1 580 ? 19.743 14.978 -50.151 1.00 89.19 580 ARG A C 1
ATOM 4567 O O . ARG A 1 580 ? 20.359 15.662 -50.976 1.00 89.19 580 ARG A O 1
ATOM 4574 N N . ARG A 1 581 ? 20.330 13.960 -49.522 1.00 89.44 581 ARG A N 1
ATOM 4575 C CA . ARG A 1 581 ? 21.711 13.561 -49.819 1.00 89.44 581 ARG A CA 1
ATOM 4576 C C . ARG A 1 581 ? 21.820 13.139 -51.280 1.00 89.44 581 ARG A C 1
ATOM 4578 O O . ARG A 1 581 ? 20.925 12.514 -51.832 1.00 89.44 581 ARG A O 1
ATOM 4585 N N . LYS A 1 582 ? 22.982 13.385 -51.898 1.00 82.69 582 LYS A N 1
ATOM 4586 C CA . LYS A 1 582 ? 23.281 12.909 -53.267 1.00 82.69 582 LYS A CA 1
ATOM 4587 C C . LYS A 1 582 ? 23.072 11.391 -53.413 1.00 82.69 582 LYS A C 1
ATOM 4589 O O . LYS A 1 582 ? 22.795 10.907 -54.505 1.00 82.69 582 LYS A O 1
ATOM 4594 N N . ARG A 1 583 ? 23.246 10.655 -52.310 1.00 80.88 583 ARG A N 1
ATOM 4595 C CA . ARG A 1 583 ? 22.920 9.235 -52.158 1.00 80.88 583 ARG A CA 1
ATOM 4596 C C . ARG A 1 583 ? 22.253 9.031 -50.792 1.00 80.88 583 ARG A C 1
ATOM 4598 O O . ARG A 1 583 ? 22.986 8.933 -49.805 1.00 80.88 583 ARG A O 1
ATOM 4605 N N . PRO A 1 584 ? 20.913 9.011 -50.720 1.00 85.12 584 PRO A N 1
ATOM 4606 C CA . PRO A 1 584 ? 20.196 8.751 -49.476 1.00 85.12 584 PRO A CA 1
ATOM 4607 C C . PRO A 1 584 ? 20.436 7.317 -49.003 1.00 85.12 584 PRO A C 1
ATOM 4609 O O . PRO A 1 584 ? 20.354 6.360 -49.790 1.00 85.12 584 PRO A O 1
ATOM 4612 N N . ASN A 1 585 ? 20.731 7.159 -47.719 1.00 89.38 585 ASN A N 1
ATOM 4613 C CA . ASN A 1 585 ? 20.783 5.874 -47.050 1.00 89.38 585 ASN A CA 1
ATOM 4614 C C . ASN A 1 585 ? 19.366 5.502 -46.605 1.00 89.38 585 ASN A C 1
ATOM 4616 O O . ASN A 1 585 ? 18.870 6.007 -45.600 1.00 89.38 585 ASN A O 1
ATOM 4620 N N . LEU A 1 586 ? 18.725 4.590 -47.341 1.00 87.25 586 LEU A N 1
ATOM 4621 C CA . LEU A 1 586 ? 17.355 4.182 -47.026 1.00 87.25 586 LEU A CA 1
ATOM 4622 C C . LEU A 1 586 ? 17.217 3.560 -45.639 1.00 87.25 586 LEU A C 1
ATOM 4624 O O . LEU A 1 586 ? 16.173 3.731 -45.032 1.00 87.25 586 LEU A O 1
ATOM 4628 N N . LYS A 1 587 ? 18.242 2.871 -45.118 1.00 85.44 587 LYS A N 1
ATOM 4629 C CA . LYS A 1 587 ? 18.193 2.268 -43.775 1.00 85.44 587 LYS A CA 1
ATOM 4630 C C . LYS A 1 587 ? 18.121 3.330 -42.691 1.00 85.44 587 LYS A C 1
ATOM 4632 O O . LYS A 1 587 ? 17.351 3.184 -41.753 1.00 85.44 587 LYS A O 1
ATOM 4637 N N . ILE A 1 588 ? 18.871 4.418 -42.850 1.00 87.56 588 ILE A N 1
ATOM 4638 C CA . ILE A 1 588 ? 18.810 5.561 -41.932 1.00 87.56 588 ILE A CA 1
ATOM 4639 C C . ILE A 1 588 ? 17.492 6.312 -42.121 1.00 87.56 588 ILE A C 1
ATOM 4641 O O . ILE A 1 588 ? 16.806 6.591 -41.148 1.00 87.56 588 ILE A O 1
ATOM 4645 N N . MET A 1 589 ? 17.111 6.585 -43.368 1.00 91.75 589 MET A N 1
ATOM 4646 C CA . MET A 1 589 ? 15.875 7.292 -43.699 1.00 91.75 589 MET A CA 1
ATOM 4647 C C . MET A 1 589 ? 14.632 6.566 -43.158 1.00 91.75 589 MET A C 1
ATOM 4649 O O . MET A 1 589 ? 13.772 7.194 -42.547 1.00 91.75 589 MET A O 1
ATOM 4653 N N . TRP A 1 590 ? 14.558 5.246 -43.340 1.00 92.19 590 TRP A N 1
ATOM 4654 C CA . TRP A 1 590 ? 13.484 4.419 -42.802 1.00 92.19 590 TRP A CA 1
ATOM 4655 C C . TRP A 1 590 ? 13.540 4.336 -41.281 1.00 92.19 590 TRP A C 1
ATOM 4657 O O . TRP A 1 590 ? 12.513 4.517 -40.646 1.00 92.19 590 TRP A O 1
ATOM 4667 N N . ALA A 1 591 ? 14.721 4.154 -40.681 1.00 88.62 591 ALA A N 1
ATOM 4668 C CA . ALA A 1 591 ? 14.846 4.118 -39.226 1.00 88.62 591 ALA A CA 1
ATOM 4669 C C . ALA A 1 591 ? 14.410 5.437 -38.561 1.00 88.62 591 ALA A C 1
ATOM 4671 O O . ALA A 1 591 ? 13.825 5.403 -37.481 1.00 88.62 591 ALA A O 1
ATOM 4672 N N . ILE A 1 592 ? 14.633 6.585 -39.216 1.00 89.94 592 ILE A N 1
ATOM 4673 C CA . ILE A 1 592 ? 14.100 7.884 -38.778 1.00 89.94 592 ILE A CA 1
ATOM 4674 C C . ILE A 1 592 ? 12.570 7.863 -38.782 1.00 89.94 592 ILE A C 1
ATOM 4676 O O . ILE A 1 592 ? 11.954 8.221 -37.781 1.00 89.94 592 ILE A O 1
ATOM 4680 N N . MET A 1 593 ? 11.952 7.405 -39.873 1.00 91.19 593 MET A N 1
ATOM 4681 C CA . MET A 1 593 ? 10.491 7.341 -39.973 1.00 91.19 593 MET A CA 1
ATOM 4682 C C . MET A 1 593 ? 9.877 6.323 -39.012 1.00 91.19 593 MET A C 1
ATOM 4684 O O . MET A 1 593 ? 8.914 6.647 -38.329 1.00 91.19 593 MET A O 1
ATOM 4688 N N . ALA A 1 594 ? 10.445 5.124 -38.914 1.00 88.44 594 ALA A N 1
ATOM 4689 C CA . ALA A 1 594 ? 10.002 4.080 -38.003 1.00 88.44 594 ALA A CA 1
ATOM 4690 C C . ALA A 1 594 ? 10.140 4.517 -36.538 1.00 88.44 594 ALA A C 1
ATOM 4692 O O . ALA A 1 594 ? 9.193 4.379 -35.767 1.00 88.44 594 ALA A O 1
ATOM 4693 N N . GLY A 1 595 ? 11.276 5.116 -36.164 1.00 85.94 595 GLY A N 1
ATOM 4694 C CA . GLY A 1 595 ? 11.470 5.690 -34.833 1.00 85.94 595 GLY A CA 1
ATOM 4695 C C . GLY A 1 595 ? 10.464 6.800 -34.524 1.00 85.94 595 GLY A C 1
ATOM 4696 O O . GLY A 1 595 ? 9.901 6.824 -33.434 1.00 85.94 595 GLY A O 1
ATOM 4697 N N . MET A 1 596 ? 10.166 7.665 -35.501 1.00 86.56 596 MET A N 1
ATOM 4698 C CA . MET A 1 596 ? 9.155 8.715 -35.359 1.00 86.56 596 MET A CA 1
ATOM 4699 C C . MET A 1 596 ? 7.738 8.140 -35.211 1.00 86.56 596 MET A C 1
ATOM 4701 O O . MET A 1 596 ? 6.984 8.630 -34.381 1.00 86.56 596 MET A O 1
ATOM 4705 N N . MET A 1 597 ? 7.377 7.083 -35.949 1.00 86.12 597 MET A N 1
ATOM 4706 C CA . MET A 1 597 ? 6.073 6.411 -35.816 1.00 86.12 597 MET A CA 1
ATOM 4707 C C . MET A 1 597 ? 5.899 5.760 -34.443 1.00 86.12 597 MET A C 1
ATOM 4709 O O . MET A 1 597 ? 4.850 5.898 -33.817 1.00 86.12 597 MET A O 1
ATOM 4713 N N . HIS A 1 598 ? 6.934 5.081 -33.946 1.00 81.38 598 HIS A N 1
ATOM 4714 C CA . HIS A 1 598 ? 6.914 4.514 -32.600 1.00 81.38 598 HIS A CA 1
ATOM 4715 C C . HIS A 1 598 ? 6.800 5.604 -31.527 1.00 81.38 598 HIS A C 1
ATOM 4717 O O . HIS A 1 598 ? 5.988 5.459 -30.617 1.00 81.38 598 HIS A O 1
ATOM 4723 N N . TRP A 1 599 ? 7.536 6.709 -31.660 1.00 81.06 599 TRP A N 1
ATOM 4724 C CA . TRP A 1 599 ? 7.449 7.836 -30.729 1.00 81.06 599 TRP A CA 1
ATOM 4725 C C . TRP A 1 599 ? 6.062 8.497 -30.738 1.00 81.06 599 TRP A C 1
ATOM 4727 O O . TRP A 1 599 ? 5.447 8.618 -29.682 1.00 81.06 599 TRP A O 1
ATOM 4737 N N . LEU A 1 600 ? 5.513 8.823 -31.915 1.00 76.88 600 LEU A N 1
ATOM 4738 C CA . LEU A 1 600 ? 4.177 9.424 -32.057 1.00 76.88 600 LEU A CA 1
ATOM 4739 C C . LEU A 1 600 ? 3.050 8.515 -31.545 1.00 76.88 600 LEU A C 1
ATOM 4741 O O . LEU A 1 600 ? 2.001 8.997 -31.123 1.00 76.88 600 LEU A O 1
ATOM 4745 N N . ARG A 1 601 ? 3.257 7.192 -31.548 1.00 72.62 601 ARG A N 1
ATOM 4746 C CA . ARG A 1 601 ? 2.337 6.244 -30.906 1.00 72.62 601 ARG A CA 1
ATOM 4747 C C . ARG A 1 601 ? 2.408 6.303 -29.378 1.00 72.62 601 ARG A C 1
ATOM 4749 O O . ARG A 1 601 ? 1.384 6.076 -28.736 1.00 72.62 601 ARG A O 1
ATOM 4756 N N . LEU A 1 602 ? 3.595 6.536 -28.816 1.00 64.81 602 LEU A N 1
ATOM 4757 C CA . LEU A 1 602 ? 3.848 6.567 -27.371 1.00 64.81 602 LEU A CA 1
ATOM 4758 C C . LEU A 1 602 ? 3.437 7.894 -26.725 1.00 64.81 602 LEU A C 1
ATOM 4760 O O . LEU A 1 602 ? 2.979 7.884 -25.588 1.00 64.81 602 LEU A O 1
ATOM 4764 N N . GLN A 1 603 ? 3.592 9.009 -27.435 1.00 61.84 603 GLN A N 1
ATOM 4765 C CA . GLN A 1 603 ? 3.322 10.356 -26.931 1.00 61.84 603 GLN A CA 1
ATOM 4766 C C . GLN A 1 603 ? 2.324 11.072 -27.841 1.00 61.84 603 GLN A C 1
ATOM 4768 O O . GLN A 1 603 ? 2.679 11.950 -28.626 1.00 61.84 603 GLN A O 1
ATOM 4773 N N . ARG A 1 604 ? 1.062 10.631 -27.763 1.00 55.56 604 ARG A N 1
ATOM 4774 C CA . ARG A 1 604 ? -0.015 11.040 -28.679 1.00 55.56 604 ARG A CA 1
ATOM 4775 C C . ARG A 1 604 ? -0.327 12.546 -28.636 1.00 55.56 604 ARG A C 1
ATOM 4777 O O . ARG A 1 604 ? -0.785 13.064 -29.655 1.00 55.56 604 ARG A O 1
ATOM 4784 N N . ASP A 1 605 ? 0.025 13.226 -27.539 1.00 51.19 605 ASP A N 1
ATOM 4785 C CA . ASP A 1 605 ? -0.385 14.607 -27.242 1.00 51.19 605 ASP A CA 1
ATOM 4786 C C . ASP A 1 605 ? 0.802 15.576 -26.962 1.00 51.19 605 ASP A C 1
ATOM 4788 O O . ASP A 1 605 ? 0.602 16.781 -26.835 1.00 51.19 605 ASP A O 1
ATOM 4792 N N . ASP A 1 606 ? 2.061 15.103 -26.936 1.00 50.78 606 ASP A N 1
ATOM 4793 C CA . ASP A 1 606 ? 3.228 15.949 -26.573 1.00 50.78 606 ASP A CA 1
ATOM 4794 C C . ASP A 1 606 ? 3.788 16.773 -27.758 1.00 50.78 606 ASP A C 1
ATOM 4796 O O . ASP A 1 606 ? 4.703 17.586 -27.608 1.00 50.78 606 ASP A O 1
ATOM 4800 N N . TRP A 1 607 ? 3.264 16.564 -28.968 1.00 55.81 607 TRP A N 1
ATOM 4801 C CA . TRP A 1 607 ? 3.666 17.286 -30.184 1.00 55.81 607 TRP A CA 1
ATOM 4802 C C . TRP A 1 607 ? 2.684 18.418 -30.551 1.00 55.81 607 TRP A C 1
ATOM 4804 O O . TRP A 1 607 ? 2.924 19.126 -31.526 1.00 55.81 607 TRP A O 1
ATOM 4814 N N . THR A 1 608 ? 1.614 18.612 -29.762 1.00 49.56 608 THR A N 1
ATOM 4815 C CA . THR A 1 608 ? 0.550 19.618 -29.971 1.00 49.56 608 THR A CA 1
ATOM 4816 C C . THR A 1 608 ? 0.721 20.920 -29.177 1.00 49.56 608 THR A C 1
ATOM 4818 O O . THR A 1 608 ? -0.180 21.752 -29.188 1.00 49.56 608 THR A O 1
ATOM 4821 N N . TYR A 1 609 ? 1.872 21.161 -28.543 1.00 51.62 609 TYR A N 1
ATOM 4822 C CA . TYR A 1 609 ? 2.177 22.435 -27.861 1.00 51.62 609 TYR A CA 1
ATOM 4823 C C . TYR A 1 609 ? 2.585 23.566 -28.828 1.00 51.62 609 TYR A C 1
ATOM 4825 O O . TYR A 1 609 ? 3.500 24.341 -28.545 1.00 51.62 609 TYR A O 1
ATOM 4833 N N . ASP A 1 610 ? 1.930 23.635 -29.988 1.00 52.47 610 ASP A N 1
ATOM 4834 C CA . ASP A 1 610 ? 1.987 24.783 -30.888 1.00 52.47 610 ASP A CA 1
ATOM 4835 C C . ASP A 1 610 ? 0.741 25.636 -30.620 1.00 52.47 610 ASP A C 1
ATOM 4837 O O . ASP A 1 610 ? -0.381 25.225 -30.902 1.00 52.47 610 ASP A O 1
ATOM 4841 N N . ASP A 1 611 ? 0.945 26.825 -30.053 1.00 48.19 611 ASP A N 1
ATOM 4842 C CA . ASP A 1 611 ? -0.091 27.745 -29.542 1.00 48.19 611 ASP A CA 1
ATOM 4843 C C . ASP A 1 611 ? -0.918 28.446 -30.659 1.00 48.19 611 ASP A C 1
ATOM 4845 O O . ASP A 1 611 ? -1.490 29.521 -30.470 1.00 48.19 611 ASP A O 1
ATOM 4849 N N . ASP A 1 612 ? -0.962 27.857 -31.860 1.00 53.41 612 ASP A N 1
ATOM 4850 C CA . ASP A 1 612 ? -1.734 28.314 -33.020 1.00 53.41 612 ASP A CA 1
ATOM 4851 C C . ASP A 1 612 ? -2.290 27.105 -33.798 1.00 53.41 612 ASP A C 1
ATOM 4853 O O . ASP A 1 612 ? -1.544 26.215 -34.210 1.00 53.41 612 ASP A O 1
ATOM 4857 N N . GLY A 1 613 ? -3.605 27.086 -34.043 1.00 49.09 613 GLY A N 1
ATOM 4858 C CA . GLY A 1 613 ? -4.295 25.996 -34.741 1.00 49.09 613 GLY A CA 1
ATOM 4859 C C . GLY A 1 613 ? -3.854 25.796 -36.200 1.00 49.09 613 GLY A C 1
ATOM 4860 O O . GLY A 1 613 ? -3.925 24.674 -36.707 1.00 49.09 613 GLY A O 1
ATOM 4861 N N . GLU A 1 614 ? -3.340 26.834 -36.879 1.00 49.59 614 GLU A N 1
ATOM 4862 C CA . GLU A 1 614 ? -2.674 26.669 -38.188 1.00 49.59 614 GLU A CA 1
ATOM 4863 C C . GLU A 1 614 ? -1.276 26.025 -38.054 1.00 49.59 614 GLU A C 1
ATOM 4865 O O . GLU A 1 614 ? -0.820 25.339 -38.978 1.00 49.59 614 GLU A O 1
ATOM 4870 N N . GLY A 1 615 ? -0.625 26.184 -36.896 1.00 53.84 615 GLY A N 1
ATOM 4871 C CA . GLY A 1 615 ? 0.691 25.635 -36.559 1.00 53.84 615 GLY A CA 1
ATOM 4872 C C . GLY A 1 615 ? 0.698 24.119 -36.356 1.00 53.84 615 GLY A C 1
ATOM 4873 O O . GLY A 1 615 ? 1.678 23.470 -36.705 1.00 53.84 615 GLY A O 1
ATOM 4874 N N . THR A 1 616 ? -0.410 23.518 -35.914 1.00 58.66 616 THR A N 1
ATOM 4875 C CA . THR A 1 616 ? -0.498 22.066 -35.659 1.00 58.66 616 THR A CA 1
ATOM 4876 C C . THR A 1 616 ? -0.813 21.239 -36.913 1.00 58.66 616 THR A C 1
ATOM 4878 O O . THR A 1 616 ? -0.296 20.135 -37.090 1.00 58.66 616 THR A O 1
ATOM 4881 N N . ALA A 1 617 ? -1.636 21.753 -37.834 1.00 62.75 617 ALA A N 1
ATOM 4882 C CA . ALA A 1 617 ? -2.122 20.974 -38.981 1.00 62.75 617 ALA A CA 1
ATOM 4883 C C . ALA A 1 617 ? -1.035 20.694 -40.041 1.00 62.75 617 ALA A C 1
ATOM 4885 O O . ALA A 1 617 ? -1.020 19.633 -40.676 1.00 62.75 617 ALA A O 1
ATOM 4886 N N . LYS A 1 618 ? -0.103 21.633 -40.249 1.00 69.50 618 LYS A N 1
ATOM 4887 C CA . LYS A 1 618 ? 0.928 21.517 -41.293 1.00 69.50 618 LYS A CA 1
ATOM 4888 C C . LYS A 1 618 ? 2.036 20.500 -40.962 1.00 69.50 618 LYS A C 1
ATOM 4890 O O . LYS A 1 618 ? 2.414 19.746 -41.866 1.00 69.50 618 LYS A O 1
ATOM 4895 N N . PRO A 1 619 ? 2.542 20.414 -39.716 1.00 72.81 619 PRO A N 1
ATOM 4896 C CA . PRO A 1 619 ? 3.417 19.328 -39.280 1.00 72.81 619 PRO A CA 1
ATOM 4897 C C . PRO A 1 619 ? 2.805 17.932 -39.466 1.00 72.81 619 PRO A C 1
ATOM 4899 O O . PRO A 1 619 ? 3.493 17.056 -39.990 1.00 72.81 619 PRO A O 1
ATOM 4902 N N . VAL A 1 620 ? 1.517 17.726 -39.148 1.00 73.12 620 VAL A N 1
ATOM 4903 C CA . VAL A 1 620 ? 0.815 16.437 -39.372 1.00 73.12 620 VAL A CA 1
ATOM 4904 C C . VAL A 1 620 ? 0.853 16.025 -40.835 1.00 73.12 620 VAL A C 1
ATOM 4906 O O . VAL A 1 620 ? 1.231 14.895 -41.159 1.00 73.12 620 VAL A O 1
ATOM 4909 N N . GLU A 1 621 ? 0.500 16.952 -41.733 1.00 73.31 621 GLU A N 1
ATOM 4910 C CA . GLU A 1 621 ? 0.513 16.708 -43.180 1.00 73.31 621 GLU A CA 1
ATOM 4911 C C . GLU A 1 621 ? 1.909 16.259 -43.641 1.00 73.31 621 GLU A C 1
ATOM 4913 O O . GLU A 1 621 ? 2.052 15.341 -44.452 1.00 73.31 621 GLU A O 1
ATOM 4918 N N . LEU A 1 622 ? 2.957 16.879 -43.097 1.00 78.38 622 LEU A N 1
ATOM 4919 C CA . LEU A 1 622 ? 4.337 16.554 -43.438 1.00 78.38 622 LEU A CA 1
ATOM 4920 C C . LEU A 1 622 ? 4.810 15.232 -42.853 1.00 78.38 622 LEU A C 1
ATOM 4922 O O . LEU A 1 622 ? 5.577 14.556 -43.530 1.00 78.38 622 LEU A O 1
ATOM 4926 N N . VAL A 1 623 ? 4.366 14.828 -41.661 1.00 83.25 623 VAL A N 1
ATOM 4927 C CA . VAL A 1 623 ? 4.664 13.490 -41.126 1.00 83.25 623 VAL A CA 1
ATOM 4928 C C . VAL A 1 623 ? 4.108 12.422 -42.069 1.00 83.25 623 VAL A C 1
ATOM 4930 O O . VAL A 1 623 ? 4.848 11.527 -42.487 1.00 83.25 623 VAL A O 1
ATOM 4933 N N . GLY A 1 624 ? 2.844 12.557 -42.483 1.00 79.38 624 GLY A N 1
ATOM 4934 C CA . GLY A 1 624 ? 2.225 11.643 -43.446 1.00 79.38 624 GLY A CA 1
ATOM 4935 C C . GLY A 1 624 ? 2.932 11.652 -44.803 1.00 79.38 624 GLY A C 1
ATOM 4936 O O . GLY A 1 624 ? 3.275 10.601 -45.344 1.00 79.38 624 GLY A O 1
ATOM 4937 N N . CYS A 1 625 ? 3.241 12.838 -45.331 1.00 80.81 625 CYS A N 1
ATOM 4938 C CA . CYS A 1 625 ? 3.959 12.974 -46.596 1.00 80.81 625 CYS A CA 1
ATOM 4939 C C . CYS A 1 625 ? 5.388 12.404 -46.531 1.00 80.81 625 CYS A C 1
ATOM 4941 O O . CYS A 1 625 ? 5.844 11.792 -47.500 1.00 80.81 625 CYS A O 1
ATOM 4943 N N . ALA A 1 626 ? 6.097 12.580 -45.413 1.00 86.25 626 ALA A N 1
ATOM 4944 C CA . ALA A 1 626 ? 7.428 12.019 -45.187 1.00 86.25 626 ALA A CA 1
ATOM 4945 C C . ALA A 1 626 ? 7.377 10.489 -45.176 1.00 86.25 626 ALA A C 1
ATOM 4947 O O . ALA A 1 626 ? 8.192 9.844 -45.835 1.00 86.25 626 ALA A O 1
ATOM 4948 N N . PHE A 1 627 ? 6.374 9.912 -44.508 1.00 87.69 627 PHE A N 1
ATOM 4949 C CA . PHE A 1 627 ? 6.162 8.467 -44.450 1.00 87.69 627 PHE A CA 1
ATOM 4950 C C . PHE A 1 627 ? 5.919 7.863 -45.834 1.00 87.69 627 PHE A C 1
ATOM 4952 O O . PHE A 1 627 ? 6.624 6.941 -46.246 1.00 87.69 627 PHE A O 1
ATOM 4959 N N . LEU A 1 628 ? 5.007 8.452 -46.609 1.00 82.88 628 LEU A N 1
ATOM 4960 C CA . LEU A 1 628 ? 4.732 8.021 -47.983 1.00 82.88 628 LEU A CA 1
ATOM 4961 C C . LEU A 1 628 ? 5.939 8.221 -48.913 1.00 82.88 628 LEU A C 1
ATOM 4963 O O . LEU A 1 628 ? 6.185 7.414 -49.810 1.00 82.88 628 LEU A O 1
ATOM 4967 N N . THR A 1 629 ? 6.730 9.272 -48.690 1.00 85.56 629 THR A N 1
ATOM 4968 C CA . THR A 1 629 ? 7.980 9.512 -49.425 1.00 85.56 629 THR A CA 1
ATOM 4969 C C . THR A 1 629 ? 9.037 8.464 -49.090 1.00 85.56 629 THR A C 1
ATOM 4971 O O . THR A 1 629 ? 9.729 7.994 -49.994 1.00 85.56 629 THR A O 1
ATOM 4974 N N . ALA A 1 630 ? 9.138 8.054 -47.825 1.00 89.31 630 ALA A N 1
ATOM 4975 C CA . ALA A 1 630 ? 10.034 6.990 -47.395 1.00 89.31 630 ALA A CA 1
ATOM 4976 C C . ALA A 1 630 ? 9.655 5.653 -48.040 1.00 89.31 630 ALA A C 1
ATOM 4978 O O . ALA A 1 630 ? 10.521 5.004 -48.625 1.00 89.31 630 ALA A O 1
ATOM 4979 N N . LEU A 1 631 ? 8.366 5.295 -48.014 1.00 84.69 631 LEU A N 1
ATOM 4980 C CA . LEU A 1 631 ? 7.847 4.101 -48.683 1.00 84.69 631 LEU A CA 1
ATOM 4981 C C . LEU A 1 631 ? 8.113 4.141 -50.192 1.00 84.69 631 LEU A C 1
ATOM 4983 O O . LEU A 1 631 ? 8.641 3.179 -50.734 1.00 84.69 631 LEU A O 1
ATOM 4987 N N . ASN A 1 632 ? 7.855 5.268 -50.864 1.00 84.44 632 ASN A N 1
ATOM 4988 C CA . ASN A 1 632 ? 8.154 5.420 -52.292 1.00 84.44 632 ASN A CA 1
ATOM 4989 C C . ASN A 1 632 ? 9.645 5.206 -52.599 1.00 84.44 632 ASN A C 1
ATOM 4991 O O . ASN A 1 632 ? 9.987 4.581 -53.592 1.00 84.44 632 ASN A O 1
ATOM 4995 N N . GLU A 1 633 ? 10.559 5.705 -51.771 1.00 86.75 633 GLU A N 1
ATOM 4996 C CA . GLU A 1 633 ? 11.996 5.505 -51.991 1.00 86.75 633 GLU A CA 1
ATOM 4997 C C . GLU A 1 633 ? 12.465 4.064 -51.702 1.00 86.75 633 GLU A C 1
ATOM 4999 O O . GLU A 1 633 ? 13.431 3.612 -52.321 1.00 86.75 633 GLU A O 1
ATOM 5004 N N . ILE A 1 634 ? 11.774 3.329 -50.825 1.00 87.12 634 ILE A N 1
ATOM 5005 C CA . ILE A 1 634 ? 11.956 1.878 -50.640 1.00 87.12 634 ILE A CA 1
ATOM 5006 C C . ILE A 1 634 ? 11.426 1.123 -51.872 1.00 87.12 634 ILE A C 1
ATOM 5008 O O . ILE A 1 634 ? 12.120 0.260 -52.415 1.00 87.12 634 ILE A O 1
ATOM 5012 N N . ASP A 1 635 ? 10.260 1.514 -52.386 1.00 84.06 635 ASP A N 1
ATOM 5013 C CA . ASP A 1 635 ? 9.642 0.940 -53.588 1.00 84.06 635 ASP A CA 1
ATOM 5014 C C . ASP A 1 635 ? 10.513 1.125 -54.838 1.00 84.06 635 ASP A C 1
ATOM 5016 O O . ASP A 1 635 ? 10.750 0.201 -55.610 1.00 84.06 635 ASP A O 1
ATOM 5020 N N . ARG A 1 636 ? 11.126 2.305 -54.989 1.00 84.81 636 ARG A N 1
ATOM 5021 C CA . ARG A 1 636 ? 12.071 2.607 -56.078 1.00 84.81 636 ARG A CA 1
ATOM 5022 C C . ARG A 1 636 ? 13.301 1.708 -56.110 1.00 84.81 636 ARG A C 1
ATOM 5024 O O . ARG A 1 636 ? 14.017 1.705 -57.112 1.00 84.81 636 ARG A O 1
ATOM 5031 N N . ARG A 1 637 ? 13.587 0.993 -55.021 1.00 84.62 637 ARG A N 1
ATOM 5032 C CA . ARG A 1 637 ? 14.656 -0.011 -54.954 1.00 84.62 637 ARG A CA 1
ATOM 5033 C C . ARG A 1 637 ? 14.123 -1.441 -54.955 1.00 84.62 637 ARG A C 1
ATOM 5035 O O . ARG A 1 637 ? 14.903 -2.355 -54.722 1.00 84.62 637 ARG A O 1
ATOM 5042 N N . ALA A 1 638 ? 12.836 -1.620 -55.254 1.00 82.06 638 ALA A N 1
ATOM 5043 C CA . ALA A 1 638 ? 12.127 -2.891 -55.212 1.00 82.06 638 ALA A CA 1
ATOM 5044 C C . ALA A 1 638 ? 12.276 -3.592 -53.850 1.00 82.06 638 ALA A C 1
ATOM 5046 O O . ALA A 1 638 ? 12.460 -4.805 -53.779 1.00 82.06 638 ALA A O 1
ATOM 5047 N N . GLU A 1 639 ? 12.242 -2.813 -52.765 1.00 83.31 639 GLU A N 1
ATOM 5048 C CA . GLU A 1 639 ? 12.337 -3.319 -51.392 1.00 83.31 639 GLU A CA 1
ATOM 5049 C C . GLU A 1 639 ? 10.975 -3.372 -50.682 1.00 83.31 639 GLU A C 1
ATOM 5051 O O . GLU A 1 639 ? 10.906 -3.800 -49.536 1.00 83.31 639 GLU A O 1
ATOM 5056 N N . LEU A 1 640 ? 9.871 -3.008 -51.343 1.00 77.69 640 LEU A N 1
ATOM 5057 C CA . LEU A 1 640 ? 8.515 -3.292 -50.855 1.00 77.69 640 LEU A CA 1
ATOM 5058 C C . LEU A 1 640 ? 8.063 -4.670 -51.338 1.00 77.69 640 LEU A C 1
ATOM 5060 O O . LEU A 1 640 ? 7.230 -4.820 -52.228 1.00 77.69 640 LEU A O 1
ATOM 5064 N N . LYS A 1 641 ? 8.688 -5.689 -50.757 1.00 72.50 641 LYS A N 1
ATOM 5065 C CA . LYS A 1 641 ? 8.508 -7.101 -51.092 1.00 72.50 641 LYS A CA 1
ATOM 5066 C C . LYS A 1 641 ? 8.499 -7.950 -49.815 1.00 72.50 641 LYS A C 1
ATOM 5068 O O . LYS A 1 641 ? 8.992 -7.484 -48.787 1.00 72.50 641 LYS A O 1
ATOM 5073 N N . PRO A 1 642 ? 7.977 -9.187 -49.858 1.00 59.19 642 PRO A N 1
ATOM 5074 C CA . PRO A 1 642 ? 7.862 -10.033 -48.668 1.00 59.19 642 PRO A CA 1
ATOM 5075 C C . PRO A 1 642 ? 9.189 -10.314 -47.946 1.00 59.19 642 PRO A C 1
ATOM 5077 O O . PRO A 1 642 ? 9.207 -10.469 -46.730 1.00 59.19 642 PRO A O 1
ATOM 5080 N N . ASP A 1 643 ? 10.301 -10.354 -48.676 1.00 70.62 643 ASP A N 1
ATOM 5081 C CA . ASP A 1 643 ? 11.662 -10.577 -48.177 1.00 70.62 643 ASP A CA 1
ATOM 5082 C C . ASP A 1 643 ? 12.481 -9.277 -48.079 1.00 70.62 643 ASP A C 1
ATOM 5084 O O . ASP A 1 643 ? 13.706 -9.295 -48.197 1.00 70.62 643 ASP A O 1
ATOM 5088 N N . SER A 1 644 ? 11.806 -8.141 -47.880 1.00 81.50 644 SER A N 1
ATOM 5089 C CA . SER A 1 644 ? 12.440 -6.829 -47.735 1.00 81.50 644 SER A CA 1
ATOM 5090 C C . SER A 1 644 ? 13.596 -6.834 -46.734 1.00 81.50 644 SER A C 1
ATOM 5092 O O . SER A 1 644 ? 13.516 -7.423 -45.649 1.00 81.50 644 SER A O 1
ATOM 5094 N N . GLU A 1 645 ? 14.646 -6.066 -47.029 1.00 80.31 645 GLU A N 1
ATOM 5095 C CA . GLU A 1 645 ? 15.685 -5.770 -46.040 1.00 80.31 645 GLU A CA 1
ATOM 5096 C C . GLU A 1 645 ? 15.146 -4.978 -44.827 1.00 80.31 645 GLU A C 1
ATOM 5098 O O . GLU A 1 645 ? 15.786 -4.951 -43.771 1.00 80.31 645 GLU A O 1
ATOM 5103 N N . PHE A 1 646 ? 13.972 -4.350 -44.955 1.00 83.06 646 PHE A N 1
ATOM 5104 C CA . PHE A 1 646 ? 13.279 -3.591 -43.912 1.00 83.06 646 PHE A CA 1
ATOM 5105 C C . PHE A 1 646 ? 12.231 -4.467 -43.217 1.00 83.06 646 PHE A C 1
ATOM 5107 O O . PHE A 1 646 ? 11.035 -4.411 -43.497 1.00 83.06 646 PHE A O 1
ATOM 5114 N N . ARG A 1 647 ? 12.694 -5.302 -42.284 1.00 74.62 647 ARG A N 1
ATOM 5115 C CA . ARG A 1 647 ? 11.864 -6.331 -41.630 1.00 74.62 647 ARG A CA 1
ATOM 5116 C C . ARG A 1 647 ? 10.724 -5.795 -40.752 1.00 74.62 647 ARG A C 1
ATOM 5118 O O . ARG A 1 647 ? 9.856 -6.567 -40.357 1.00 74.62 647 ARG A O 1
ATOM 5125 N N . ASP A 1 648 ? 10.723 -4.500 -40.445 1.00 76.69 648 ASP A N 1
ATOM 5126 C CA . ASP A 1 648 ? 9.706 -3.835 -39.628 1.00 76.69 648 ASP A CA 1
ATOM 5127 C C . ASP A 1 648 ? 8.658 -3.058 -40.446 1.00 76.69 648 ASP A C 1
ATOM 5129 O O . ASP A 1 648 ? 7.783 -2.426 -39.853 1.00 76.69 648 ASP A O 1
ATOM 5133 N N . LEU A 1 649 ? 8.689 -3.144 -41.788 1.00 77.62 649 LEU A N 1
ATOM 5134 C CA . LEU A 1 649 ? 7.750 -2.462 -42.693 1.00 77.62 649 LEU A CA 1
ATOM 5135 C C . LEU A 1 649 ? 6.291 -2.631 -42.271 1.00 77.62 649 LEU A C 1
ATOM 5137 O O . LEU A 1 649 ? 5.604 -1.642 -42.030 1.00 77.62 649 LEU A O 1
ATOM 5141 N N . THR A 1 650 ? 5.833 -3.874 -42.127 1.00 70.25 650 THR A N 1
ATOM 5142 C CA . THR A 1 650 ? 4.433 -4.185 -41.811 1.00 70.25 650 THR A CA 1
ATOM 5143 C C . THR A 1 650 ? 4.000 -3.590 -40.473 1.00 70.25 650 THR A C 1
ATOM 5145 O O . THR A 1 650 ? 2.934 -2.986 -40.375 1.00 70.25 650 THR A O 1
ATOM 5148 N N . LEU A 1 651 ? 4.843 -3.717 -39.444 1.00 73.88 651 LEU A N 1
ATOM 5149 C CA . LEU A 1 651 ? 4.559 -3.196 -38.108 1.00 73.88 651 LEU A CA 1
ATOM 5150 C C . LEU A 1 651 ? 4.470 -1.668 -38.121 1.00 73.88 651 LEU A C 1
ATOM 5152 O O . LEU A 1 651 ? 3.522 -1.088 -37.600 1.00 73.88 651 LEU A O 1
ATOM 5156 N N . VAL A 1 652 ? 5.449 -1.013 -38.737 1.00 79.81 652 VAL A N 1
ATOM 5157 C CA . VAL A 1 652 ? 5.531 0.448 -38.787 1.00 79.81 652 VAL A CA 1
ATOM 5158 C C . VAL A 1 652 ? 4.399 1.032 -39.642 1.00 79.81 652 VAL A C 1
ATOM 5160 O O . VAL A 1 652 ? 3.835 2.062 -39.282 1.00 79.81 652 VAL A O 1
ATOM 5163 N N . MET A 1 653 ? 4.012 0.366 -40.734 1.00 78.62 653 MET A N 1
ATOM 5164 C CA . MET A 1 653 ? 2.845 0.743 -41.539 1.00 78.62 653 MET A CA 1
ATOM 5165 C C . MET A 1 653 ? 1.540 0.613 -40.745 1.00 78.62 653 MET A C 1
ATOM 5167 O O . MET A 1 653 ? 0.703 1.509 -40.816 1.00 78.62 653 MET A O 1
ATOM 5171 N N . ALA A 1 654 ? 1.381 -0.443 -39.942 1.00 68.62 654 ALA A N 1
ATOM 5172 C CA . ALA A 1 654 ? 0.221 -0.591 -39.064 1.00 68.62 654 ALA A CA 1
ATOM 5173 C C . ALA A 1 654 ? 0.153 0.526 -38.006 1.00 68.62 654 ALA A C 1
ATOM 5175 O O . ALA A 1 654 ? -0.916 1.082 -37.764 1.00 68.62 654 ALA A O 1
ATOM 5176 N N . ILE A 1 655 ? 1.298 0.905 -37.426 1.00 73.44 655 ILE A N 1
ATOM 5177 C CA . ILE A 1 655 ? 1.389 2.030 -36.482 1.00 73.44 655 ILE A CA 1
ATOM 5178 C C . ILE A 1 655 ? 1.018 3.350 -37.160 1.00 73.44 655 ILE A C 1
ATOM 5180 O O . ILE A 1 655 ? 0.280 4.143 -36.583 1.00 73.44 655 ILE A O 1
ATOM 5184 N N . PHE A 1 656 ? 1.499 3.581 -38.383 1.00 80.69 656 PHE A N 1
ATOM 5185 C CA . PHE A 1 656 ? 1.148 4.769 -39.156 1.00 80.69 656 PHE A CA 1
ATOM 5186 C C . PHE A 1 656 ? -0.362 4.862 -39.407 1.00 80.69 656 PHE A C 1
ATOM 5188 O O . PHE A 1 656 ? -0.940 5.931 -39.231 1.00 80.69 656 PHE A O 1
ATOM 5195 N N . VAL A 1 657 ? -1.008 3.750 -39.773 1.00 67.75 657 VAL A N 1
ATOM 5196 C CA . VAL A 1 657 ? -2.462 3.700 -39.985 1.00 67.75 657 VAL A CA 1
ATOM 5197 C C . VAL A 1 657 ? -3.219 4.003 -38.689 1.00 67.75 657 VAL A C 1
ATOM 5199 O O . VAL A 1 657 ? -4.129 4.824 -38.708 1.00 67.75 657 VAL A O 1
ATOM 5202 N N . ASP A 1 658 ? -2.838 3.391 -37.564 1.00 67.38 658 ASP A N 1
ATOM 5203 C CA . ASP A 1 658 ? -3.441 3.669 -36.248 1.00 67.38 658 ASP A CA 1
ATOM 5204 C C . ASP A 1 658 ? -3.297 5.146 -35.848 1.00 67.38 658 ASP A C 1
ATOM 5206 O O . ASP A 1 658 ? -4.266 5.790 -35.446 1.00 67.38 658 ASP A O 1
ATOM 5210 N N . TRP A 1 659 ? -2.101 5.713 -36.027 1.00 77.00 659 TRP A N 1
ATOM 5211 C CA . TRP A 1 659 ? -1.839 7.122 -35.749 1.00 77.00 659 TRP A CA 1
ATOM 5212 C C . TRP A 1 659 ? -2.654 8.049 -36.660 1.00 77.00 659 TRP A C 1
ATOM 5214 O O . TRP A 1 659 ? -3.263 8.995 -36.168 1.00 77.00 659 TRP A O 1
ATOM 5224 N N . ALA A 1 660 ? -2.738 7.759 -37.961 1.00 71.12 660 ALA A N 1
ATOM 5225 C CA . ALA A 1 660 ? -3.532 8.548 -38.901 1.00 71.12 660 ALA A CA 1
ATOM 5226 C C . ALA A 1 660 ? -5.027 8.561 -38.524 1.00 71.12 660 ALA A C 1
ATOM 5228 O O . ALA A 1 660 ? -5.636 9.627 -38.524 1.00 71.12 660 ALA A O 1
ATOM 5229 N N . LYS A 1 661 ? -5.594 7.415 -38.103 1.00 64.81 661 LYS A N 1
ATOM 5230 C CA . LYS A 1 661 ? -6.980 7.334 -37.591 1.00 64.81 661 LYS A CA 1
ATOM 5231 C C . LYS A 1 661 ? -7.201 8.234 -36.377 1.00 64.81 661 LYS A C 1
ATOM 5233 O O . LYS A 1 661 ? -8.248 8.860 -36.244 1.00 64.81 661 LYS A O 1
ATOM 5238 N N . TYR A 1 662 ? -6.237 8.260 -35.459 1.00 66.12 662 TYR A N 1
ATOM 5239 C CA . TYR A 1 662 ? -6.322 9.094 -34.264 1.00 66.12 662 TYR A CA 1
ATOM 5240 C C . TYR A 1 662 ? -6.338 10.585 -34.622 1.00 66.12 662 TYR A C 1
ATOM 5242 O O . TYR A 1 662 ? -7.171 11.321 -34.098 1.00 66.12 662 TYR A O 1
ATOM 5250 N N . GLN A 1 663 ? -5.483 11.017 -35.554 1.00 66.12 663 GLN A N 1
ATOM 5251 C CA . GLN A 1 663 ? -5.414 12.421 -35.970 1.00 66.12 663 GLN A CA 1
ATOM 5252 C C . GLN A 1 663 ? -6.691 12.906 -36.664 1.00 66.12 663 GLN A C 1
ATOM 5254 O O . GLN A 1 663 ? -7.135 14.018 -36.387 1.00 66.12 663 GLN A O 1
ATOM 5259 N N . ASP A 1 664 ? -7.325 12.071 -37.493 1.00 61.03 664 ASP A N 1
ATOM 5260 C CA . ASP A 1 664 ? -8.616 12.406 -38.111 1.00 61.03 664 ASP A CA 1
ATOM 5261 C C . ASP A 1 664 ? -9.687 12.687 -37.040 1.00 61.03 664 ASP A C 1
ATOM 5263 O O . ASP A 1 664 ? -10.368 13.710 -37.095 1.00 61.03 664 ASP A O 1
ATOM 5267 N N . ASN A 1 665 ? -9.774 11.845 -36.003 1.00 55.19 665 ASN A N 1
ATOM 5268 C CA . ASN A 1 665 ? -10.741 12.020 -34.912 1.00 55.19 665 ASN A CA 1
ATOM 5269 C C . ASN A 1 665 ? -10.485 13.290 -34.081 1.00 55.19 665 ASN A C 1
ATOM 5271 O O . ASN A 1 665 ? -11.430 13.990 -33.714 1.00 55.19 665 ASN A O 1
ATOM 5275 N N . VAL A 1 666 ? -9.219 13.591 -33.773 1.00 52.19 666 VAL A N 1
ATOM 5276 C CA . VAL A 1 666 ? -8.832 14.774 -32.982 1.00 52.19 666 VAL A CA 1
ATOM 5277 C C . VAL A 1 666 ? -9.139 16.061 -33.746 1.00 52.19 666 VAL A C 1
ATOM 5279 O O . VAL A 1 666 ? -9.674 17.016 -33.182 1.00 52.19 666 VAL A O 1
ATOM 5282 N N . LEU A 1 667 ? -8.865 16.080 -35.048 1.00 52.78 667 LEU A N 1
ATOM 5283 C CA . LEU A 1 667 ? -9.075 17.258 -35.877 1.00 52.78 667 LEU A CA 1
ATOM 5284 C C . LEU A 1 667 ? -10.555 17.437 -36.297 1.00 52.78 667 LEU A C 1
ATOM 5286 O O . LEU A 1 667 ? -10.991 18.568 -36.521 1.00 52.78 667 LEU A O 1
ATOM 5290 N N . GLU A 1 668 ? -11.371 16.373 -36.320 1.00 48.12 668 GLU A N 1
ATOM 5291 C CA . GLU A 1 668 ? -12.837 16.455 -36.485 1.00 48.12 668 GLU A CA 1
ATOM 5292 C C . GLU A 1 668 ? -13.560 17.102 -35.285 1.00 48.12 668 GLU A C 1
ATOM 5294 O O . GLU A 1 668 ? -14.631 17.704 -35.452 1.00 48.12 668 GLU A O 1
ATOM 5299 N N . MET A 1 669 ? -12.987 17.029 -34.077 1.00 39.84 669 MET A N 1
ATOM 5300 C CA . MET A 1 669 ? -13.551 17.651 -32.871 1.00 39.84 669 MET A CA 1
ATOM 5301 C C . MET A 1 669 ? -13.400 19.187 -32.840 1.00 39.84 669 MET A C 1
ATOM 5303 O O . MET A 1 669 ? -14.137 19.848 -32.108 1.00 39.84 669 MET A O 1
ATOM 5307 N N . GLY A 1 670 ? -12.523 19.777 -33.665 1.00 44.94 670 GLY A N 1
ATOM 5308 C CA . GLY A 1 670 ? -12.174 21.211 -33.659 1.00 44.94 670 GLY A CA 1
ATOM 5309 C C . GLY A 1 670 ? -12.948 22.140 -34.616 1.00 44.94 670 GLY A C 1
ATOM 5310 O O . GLY A 1 670 ? -12.470 23.231 -34.900 1.00 44.94 670 GLY A O 1
ATOM 5311 N N . LYS A 1 671 ? -14.106 21.724 -35.150 1.00 38.91 671 LYS A N 1
ATOM 5312 C CA . LYS A 1 671 ? -14.883 22.364 -36.247 1.00 38.91 671 LYS A CA 1
ATOM 5313 C C . LYS A 1 671 ? -14.750 23.898 -36.433 1.00 38.91 671 LYS A C 1
ATOM 5315 O O . LYS A 1 671 ? -15.476 24.662 -35.799 1.00 38.91 671 LYS A O 1
ATOM 5320 N N . ASP A 1 672 ? -14.026 24.299 -37.484 1.00 38.09 672 ASP A N 1
ATOM 5321 C CA . ASP A 1 672 ? -14.402 25.404 -38.387 1.00 38.09 672 ASP A CA 1
ATOM 5322 C C . ASP A 1 672 ? -14.772 24.770 -39.754 1.00 38.09 672 ASP A C 1
ATOM 5324 O O . ASP A 1 672 ? -14.009 23.948 -40.277 1.00 38.09 672 ASP A O 1
ATOM 5328 N N . PRO A 1 673 ? -15.964 25.016 -40.338 1.00 36.19 673 PRO A N 1
ATOM 5329 C CA . PRO A 1 673 ? -16.445 24.276 -41.499 1.00 36.19 673 PRO A CA 1
ATOM 5330 C C . PRO A 1 673 ? -15.791 24.802 -42.784 1.00 36.19 673 PRO A C 1
ATOM 5332 O O . PRO A 1 673 ? -16.350 25.621 -43.513 1.00 36.19 673 PRO A O 1
ATOM 5335 N N . GLY A 1 674 ? -14.590 24.303 -43.065 1.00 41.38 674 GLY A N 1
ATOM 5336 C CA . GLY A 1 674 ? -13.833 24.581 -44.289 1.00 41.38 674 GLY A CA 1
ATOM 5337 C C . GLY A 1 674 ? -12.504 23.829 -44.395 1.00 41.38 674 GLY A C 1
ATOM 5338 O O . GLY A 1 674 ? -11.989 23.654 -45.497 1.00 41.38 674 GLY A O 1
ATOM 5339 N N . THR A 1 675 ? -11.980 23.327 -43.279 1.00 42.34 675 THR A N 1
ATOM 5340 C CA . THR A 1 675 ? -10.706 22.609 -43.174 1.00 42.34 675 THR A CA 1
ATOM 5341 C C . THR A 1 675 ? -10.955 21.167 -42.743 1.00 42.34 675 THR A C 1
ATOM 5343 O O . THR A 1 675 ? -10.689 20.780 -41.613 1.00 42.34 675 THR A O 1
ATOM 5346 N N . ALA A 1 676 ? -11.482 20.343 -43.653 1.00 36.31 676 ALA A N 1
ATOM 5347 C CA . ALA A 1 676 ? -11.380 18.896 -43.471 1.00 36.31 676 ALA A CA 1
ATOM 5348 C C . ALA A 1 676 ? -9.879 18.533 -43.473 1.00 36.31 676 ALA A C 1
ATOM 5350 O O . ALA A 1 676 ? -9.205 18.792 -44.479 1.00 36.31 676 ALA A O 1
ATOM 5351 N N . PRO A 1 677 ? -9.321 17.994 -42.382 1.00 42.44 677 PRO A N 1
ATOM 5352 C CA . PRO A 1 677 ? -7.914 17.664 -42.309 1.00 42.44 677 PRO A CA 1
ATOM 5353 C C . PRO A 1 677 ? -7.737 16.275 -42.901 1.00 42.44 677 PRO A C 1
ATOM 5355 O O . PRO A 1 677 ? -8.488 15.354 -42.620 1.00 42.44 677 PRO A O 1
ATOM 5358 N N . PHE A 1 678 ? -6.736 16.135 -43.757 1.00 44.91 678 PHE A N 1
ATOM 5359 C CA . PHE A 1 678 ? -6.340 14.853 -44.323 1.00 44.91 678 PHE A CA 1
ATOM 5360 C C . PHE A 1 678 ? -7.354 14.197 -45.303 1.00 44.91 678 PHE A C 1
ATOM 5362 O O . PHE A 1 678 ? -7.885 13.114 -45.064 1.00 44.91 678 PHE A O 1
ATOM 5369 N N . PRO A 1 679 ? -7.519 14.737 -46.533 1.00 40.69 679 PRO A N 1
ATOM 5370 C CA . PRO A 1 679 ? -8.314 14.102 -47.601 1.00 40.69 679 PRO A CA 1
ATOM 5371 C C . PRO A 1 679 ? -7.827 12.703 -48.051 1.00 40.69 679 PRO A C 1
ATOM 5373 O O . PRO A 1 679 ? -8.382 12.130 -48.989 1.00 40.69 679 PRO A O 1
ATOM 5376 N N . GLY A 1 680 ? -6.754 12.174 -47.451 1.00 40.34 680 GLY A N 1
ATOM 5377 C CA . GLY A 1 680 ? -6.100 10.921 -47.830 1.00 40.34 680 GLY A CA 1
ATOM 5378 C C . GLY A 1 680 ? -6.260 9.760 -46.846 1.00 40.34 680 GLY A C 1
ATOM 5379 O O . GLY A 1 680 ? -6.065 8.626 -47.264 1.00 40.34 680 GLY A O 1
ATOM 5380 N N . ALA A 1 681 ? -6.628 9.990 -45.585 1.00 40.19 681 ALA A N 1
ATOM 5381 C CA . ALA A 1 681 ? -6.655 8.951 -44.549 1.00 40.19 681 ALA A CA 1
ATOM 5382 C C . ALA A 1 681 ? -7.933 8.144 -44.699 1.00 40.19 681 ALA A C 1
ATOM 5384 O O . ALA A 1 681 ? -7.841 6.943 -44.893 1.00 40.19 681 ALA A O 1
ATOM 5385 N N . ALA A 1 682 ? -9.088 8.798 -44.845 1.00 39.62 682 ALA A N 1
ATOM 5386 C CA . ALA A 1 682 ? -10.332 8.140 -45.250 1.00 39.62 682 ALA A CA 1
ATOM 5387 C C . ALA A 1 682 ? -10.191 7.283 -46.533 1.00 39.62 682 ALA A C 1
ATOM 5389 O O . ALA A 1 682 ? -10.803 6.225 -46.639 1.00 39.62 682 ALA A O 1
ATOM 5390 N N . LYS A 1 683 ? -9.344 7.686 -47.494 1.00 39.69 683 LYS A N 1
ATOM 5391 C CA . LYS A 1 683 ? -9.041 6.896 -48.707 1.00 39.69 683 LYS A CA 1
ATOM 5392 C C . LYS A 1 683 ? -8.073 5.734 -48.458 1.00 39.69 683 LYS A C 1
ATOM 5394 O O . LYS A 1 683 ? -8.266 4.666 -49.027 1.00 39.69 683 LYS A O 1
ATOM 5399 N N . LEU A 1 684 ? -7.048 5.934 -47.627 1.00 42.19 684 LEU A N 1
ATOM 5400 C CA . LEU A 1 684 ? -6.134 4.876 -47.173 1.00 42.19 684 LEU A CA 1
ATOM 5401 C C . LEU A 1 684 ? -6.892 3.806 -46.363 1.00 42.19 684 LEU A C 1
ATOM 5403 O O . LEU A 1 684 ? -6.587 2.622 -46.440 1.00 42.19 684 LEU A O 1
ATOM 5407 N N . MET A 1 685 ? -7.904 4.252 -45.623 1.00 44.22 685 MET A N 1
ATOM 5408 C CA . MET A 1 685 ? -8.777 3.479 -44.746 1.00 44.22 685 MET A CA 1
ATOM 5409 C C . MET A 1 685 ? -9.836 2.687 -45.507 1.00 44.22 685 MET A C 1
ATOM 5411 O O . MET A 1 685 ? -10.001 1.506 -45.232 1.00 44.22 685 MET A O 1
ATOM 5415 N N . ALA A 1 686 ? -10.489 3.302 -46.500 1.00 41.44 686 ALA A N 1
ATOM 5416 C CA . ALA A 1 686 ? -11.434 2.609 -47.376 1.00 41.44 686 ALA A CA 1
ATOM 5417 C C . ALA A 1 686 ? -10.762 1.490 -48.187 1.00 41.44 686 ALA A C 1
ATOM 5419 O O . ALA A 1 686 ? -11.391 0.481 -48.462 1.00 41.44 686 ALA A O 1
ATOM 5420 N N . GLY A 1 687 ? -9.475 1.644 -48.528 1.00 40.34 687 GLY A N 1
ATOM 5421 C CA . GLY A 1 687 ? -8.697 0.560 -49.121 1.00 40.34 687 GLY A CA 1
ATOM 5422 C C . GLY A 1 687 ? -8.521 -0.607 -48.150 1.00 40.34 687 GLY A C 1
ATOM 5423 O O . GLY A 1 687 ? -8.866 -1.727 -48.476 1.00 40.34 687 GLY A O 1
ATOM 5424 N N . LEU A 1 688 ? -8.031 -0.364 -46.933 1.00 39.50 688 LEU A N 1
ATOM 5425 C CA . LEU A 1 688 ? -7.679 -1.428 -45.977 1.00 39.50 688 LEU A CA 1
ATOM 5426 C C . LEU A 1 688 ? -8.862 -2.279 -45.461 1.00 39.50 688 LEU A C 1
ATOM 5428 O O . LEU A 1 688 ? -8.613 -3.311 -44.839 1.00 39.50 688 LEU A O 1
ATOM 5432 N N . GLU A 1 689 ? -10.110 -1.853 -45.682 1.00 40.34 689 GLU A N 1
ATOM 5433 C CA . GLU A 1 689 ? -11.330 -2.586 -45.301 1.00 40.34 689 GLU A CA 1
ATOM 5434 C C . GLU A 1 689 ? -11.960 -3.389 -46.461 1.00 40.34 689 GLU A C 1
ATOM 5436 O O . GLU A 1 689 ? -12.775 -4.271 -46.195 1.00 40.34 689 GLU A O 1
ATOM 5441 N N . ASP A 1 690 ? -11.559 -3.144 -47.714 1.00 39.22 690 ASP A N 1
ATOM 5442 C CA . ASP A 1 690 ? -11.993 -3.903 -48.897 1.00 39.22 690 ASP A CA 1
ATOM 5443 C C . ASP A 1 690 ? -10.928 -4.950 -49.286 1.00 39.22 690 ASP A C 1
ATOM 5445 O O . ASP A 1 690 ? -9.744 -4.640 -49.419 1.00 39.22 690 ASP A O 1
ATOM 5449 N N . GLU A 1 691 ? -11.333 -6.204 -49.522 1.00 39.72 691 GLU A N 1
ATOM 5450 C CA . GLU A 1 691 ? -10.429 -7.282 -49.979 1.00 39.72 691 GLU A CA 1
ATOM 5451 C C . GLU A 1 691 ? -9.924 -7.080 -51.433 1.00 39.72 691 GLU A C 1
ATOM 5453 O O . GLU A 1 691 ? -9.029 -7.799 -51.876 1.00 39.72 691 GLU A O 1
ATOM 5458 N N . ASP A 1 692 ? -10.431 -6.063 -52.146 1.00 38.00 692 ASP A N 1
ATOM 5459 C CA . ASP A 1 692 ? -10.170 -5.770 -53.565 1.00 38.00 692 ASP A CA 1
ATOM 5460 C C . ASP A 1 692 ? -9.536 -4.374 -53.785 1.00 38.00 692 ASP A C 1
ATOM 5462 O O . ASP A 1 692 ? -10.063 -3.520 -54.504 1.00 38.00 692 ASP A O 1
ATOM 5466 N N . ILE A 1 693 ? -8.378 -4.105 -53.174 1.00 40.62 693 ILE A N 1
ATOM 5467 C CA . ILE A 1 693 ? -7.627 -2.863 -53.440 1.00 40.62 693 ILE A CA 1
ATOM 5468 C C . ILE A 1 693 ? -6.843 -2.989 -54.751 1.00 40.62 693 ILE A C 1
ATOM 5470 O O . ILE A 1 693 ? -5.871 -3.743 -54.842 1.00 40.62 693 ILE A O 1
ATOM 5474 N N . GLU A 1 694 ? -7.211 -2.188 -55.750 1.00 36.72 694 GLU A N 1
ATOM 5475 C CA . GLU A 1 694 ? -6.422 -2.013 -56.975 1.00 36.72 694 GLU A CA 1
ATOM 5476 C C . GLU A 1 694 ? -5.037 -1.382 -56.651 1.00 36.72 694 GLU A C 1
ATOM 5478 O O . GLU A 1 694 ? -4.964 -0.391 -55.913 1.00 36.72 694 GLU A O 1
ATOM 5483 N N . PRO A 1 695 ? -3.916 -1.922 -57.176 1.00 40.44 695 PRO A N 1
ATOM 5484 C CA . PRO A 1 695 ? -2.566 -1.371 -56.973 1.00 40.44 695 PRO A CA 1
ATOM 5485 C C . PRO A 1 695 ? -2.417 0.075 -57.490 1.00 40.44 695 PRO A C 1
ATOM 5487 O O . PRO A 1 695 ? -3.104 0.453 -58.437 1.00 40.44 695 PRO A O 1
ATOM 5490 N N . LEU A 1 696 ? -1.468 0.878 -56.964 1.00 45.12 696 LEU A N 1
ATOM 5491 C CA . LEU A 1 696 ? -1.152 2.192 -57.557 1.00 45.12 696 LEU A CA 1
ATOM 5492 C C . LEU A 1 696 ? -0.765 1.971 -59.012 1.00 45.12 696 LEU A C 1
ATOM 5494 O O . LEU A 1 696 ? 0.251 1.340 -59.309 1.00 45.12 696 LEU A O 1
ATOM 5498 N N . GLU A 1 697 ? -1.506 2.596 -59.915 1.00 44.06 697 GLU A N 1
ATOM 5499 C CA . GLU A 1 697 ? -1.084 2.674 -61.300 1.00 44.06 697 GLU A CA 1
ATOM 5500 C C . GLU A 1 697 ? 0.224 3.485 -61.407 1.00 44.06 697 GLU A C 1
ATOM 5502 O O . GLU A 1 697 ? 0.330 4.640 -60.969 1.00 44.06 697 GLU A O 1
ATOM 5507 N N . GLY A 1 698 ? 1.238 2.863 -62.014 1.00 56.44 698 GLY A N 1
ATOM 5508 C CA . GLY A 1 698 ? 2.498 3.489 -62.414 1.00 56.44 698 GLY A CA 1
ATOM 5509 C C . GLY A 1 698 ? 3.691 3.254 -61.478 1.00 56.44 698 GLY A C 1
ATOM 5510 O O . GLY A 1 698 ? 3.568 3.257 -60.251 1.00 56.44 698 GLY A O 1
ATOM 5511 N N . ASP A 1 699 ? 4.869 3.117 -62.097 1.00 63.25 699 ASP A N 1
ATOM 5512 C CA . ASP A 1 699 ? 6.151 2.854 -61.435 1.00 63.25 699 ASP A CA 1
ATOM 5513 C C . ASP A 1 699 ? 6.534 3.937 -60.410 1.00 63.25 699 ASP A C 1
ATOM 5515 O O . ASP A 1 699 ? 6.292 5.139 -60.595 1.00 63.25 699 ASP A O 1
ATOM 5519 N N . ALA A 1 700 ? 7.215 3.519 -59.342 1.00 69.00 700 ALA A N 1
ATOM 5520 C CA . ALA A 1 700 ? 7.770 4.419 -58.343 1.00 69.00 700 ALA A CA 1
ATOM 5521 C C . ALA A 1 700 ? 8.748 5.425 -58.984 1.00 69.00 700 ALA A C 1
ATOM 5523 O O . ALA A 1 700 ? 9.710 5.064 -59.668 1.00 69.00 700 ALA A O 1
ATOM 5524 N N . LYS A 1 701 ? 8.528 6.722 -58.744 1.00 77.75 701 LYS A N 1
ATOM 5525 C CA . LYS A 1 701 ? 9.287 7.819 -59.369 1.00 77.75 701 LYS A CA 1
ATOM 5526 C C . LYS A 1 701 ? 9.876 8.773 -58.339 1.00 77.75 701 LYS A C 1
ATOM 5528 O O . LYS A 1 701 ? 9.424 8.834 -57.195 1.00 77.75 701 LYS A O 1
ATOM 5533 N N . VAL A 1 702 ? 10.912 9.507 -58.749 1.00 80.50 702 VAL A N 1
ATOM 5534 C CA . VAL A 1 702 ? 11.563 10.524 -57.906 1.00 80.50 702 VAL A CA 1
ATOM 5535 C C . VAL A 1 702 ? 10.515 11.512 -57.409 1.00 80.50 702 VAL A C 1
ATOM 5537 O O . VAL A 1 702 ? 9.790 12.073 -58.224 1.00 80.50 702 VAL A O 1
ATOM 5540 N N . ASP A 1 703 ? 10.483 11.736 -56.092 1.00 81.56 703 ASP A N 1
ATOM 5541 C CA . ASP A 1 703 ? 9.661 12.779 -55.462 1.00 81.56 703 ASP A CA 1
ATOM 5542 C C . ASP A 1 703 ? 8.158 12.669 -55.809 1.00 81.56 703 ASP A C 1
ATOM 5544 O O . ASP A 1 703 ? 7.490 13.672 -56.047 1.00 81.56 703 ASP A O 1
ATOM 5548 N N . ARG A 1 704 ? 7.621 11.433 -55.857 1.00 77.69 704 ARG A N 1
ATOM 5549 C CA . ARG A 1 704 ? 6.218 11.120 -56.220 1.00 77.69 704 ARG A CA 1
ATOM 5550 C C . ARG A 1 704 ? 5.184 11.950 -55.450 1.00 77.69 704 ARG A C 1
ATOM 5552 O O . ARG A 1 704 ? 4.152 12.282 -56.020 1.00 77.69 704 ARG A O 1
ATOM 5559 N N . TRP A 1 705 ? 5.480 12.270 -54.192 1.00 78.81 705 TRP A N 1
ATOM 5560 C CA . TRP A 1 705 ? 4.596 12.978 -53.260 1.00 78.81 705 TRP A CA 1
ATOM 5561 C C . TRP A 1 705 ? 4.939 14.467 -53.093 1.00 78.81 705 TRP A C 1
ATOM 5563 O O . TRP A 1 705 ? 4.458 15.111 -52.164 1.00 78.81 705 TRP A O 1
ATOM 5573 N N . GLU A 1 706 ? 5.779 15.018 -53.976 1.00 82.75 706 GLU A N 1
ATOM 5574 C CA . GLU A 1 706 ? 6.171 16.436 -53.981 1.00 82.75 706 GLU A CA 1
ATOM 5575 C C . GLU A 1 706 ? 6.797 16.916 -52.655 1.00 82.75 706 GLU A C 1
ATOM 5577 O O . GLU A 1 706 ? 6.700 18.093 -52.282 1.00 82.75 706 GLU A O 1
ATOM 5582 N N . TRP A 1 707 ? 7.490 16.015 -51.948 1.00 87.56 707 TRP A N 1
ATOM 5583 C CA . TRP A 1 707 ? 8.157 16.275 -50.672 1.00 87.56 707 TRP A CA 1
ATOM 5584 C C . TRP A 1 707 ? 9.047 17.513 -50.739 1.00 87.56 707 TRP A C 1
ATOM 5586 O O . TRP A 1 707 ? 9.029 18.364 -49.847 1.00 87.56 707 TRP A O 1
ATOM 5596 N N . LYS A 1 708 ? 9.811 17.660 -51.827 1.00 87.31 708 LYS A N 1
ATOM 5597 C CA . LYS A 1 708 ? 10.736 18.786 -51.992 1.00 87.31 708 LYS A CA 1
ATOM 5598 C C . LYS A 1 708 ? 10.025 20.137 -51.962 1.00 87.31 708 LYS A C 1
ATOM 5600 O O . LYS A 1 708 ? 10.571 21.085 -51.392 1.00 87.31 708 LYS A O 1
ATOM 5605 N N . ALA A 1 709 ? 8.863 20.242 -52.604 1.00 86.56 709 ALA A N 1
ATOM 5606 C CA . ALA A 1 709 ? 8.077 21.470 -52.642 1.00 86.56 709 ALA A CA 1
ATOM 5607 C C . ALA A 1 709 ? 7.411 21.723 -51.283 1.00 86.56 709 ALA A C 1
ATOM 5609 O O . ALA A 1 709 ? 7.601 22.800 -50.715 1.00 86.56 709 ALA A O 1
ATOM 5610 N N . LYS A 1 710 ? 6.752 20.700 -50.720 1.00 83.25 710 LYS A N 1
ATOM 5611 C CA . LYS A 1 710 ? 6.044 20.766 -49.432 1.00 83.25 710 LYS A CA 1
ATOM 5612 C C . LYS A 1 710 ? 6.965 21.112 -48.262 1.00 83.25 710 LYS A C 1
ATOM 5614 O O . LYS A 1 710 ? 6.669 22.021 -47.492 1.00 83.25 710 LYS A O 1
ATOM 5619 N N . PHE A 1 711 ? 8.131 20.469 -48.167 1.00 86.81 711 PHE A N 1
ATOM 5620 C CA . PHE A 1 711 ? 9.110 20.792 -47.128 1.00 86.81 711 PHE A CA 1
ATOM 5621 C C . PHE A 1 711 ? 9.686 22.202 -47.309 1.00 86.81 711 PHE A C 1
ATOM 5623 O O . PHE A 1 711 ? 9.931 22.888 -46.327 1.00 86.81 711 PHE A O 1
ATOM 5630 N N . LYS A 1 712 ? 9.906 22.670 -48.547 1.00 87.06 712 LYS A N 1
ATOM 5631 C CA . LYS A 1 712 ? 10.420 24.030 -48.794 1.00 87.06 712 LYS A CA 1
ATOM 5632 C C . LYS A 1 712 ? 9.409 25.104 -48.382 1.00 87.06 712 LYS A C 1
ATOM 5634 O O . LYS A 1 712 ? 9.807 26.144 -47.863 1.00 87.06 712 LYS A O 1
ATOM 5639 N N . GLU A 1 713 ? 8.127 24.866 -48.632 1.00 83.44 713 GLU A N 1
ATOM 5640 C CA . GLU A 1 713 ? 7.038 25.734 -48.188 1.00 83.44 713 GLU A CA 1
ATOM 5641 C C . GLU A 1 713 ? 6.996 25.808 -46.657 1.00 83.44 713 GLU A C 1
ATOM 5643 O O . GLU A 1 713 ? 7.107 26.902 -46.098 1.00 83.44 713 GLU A O 1
ATOM 5648 N N . PHE A 1 714 ? 6.977 24.649 -45.993 1.00 79.12 714 PHE A N 1
ATOM 5649 C CA . PHE A 1 714 ? 7.062 24.537 -44.537 1.00 79.12 714 PHE A CA 1
ATOM 5650 C C . PHE A 1 714 ? 8.286 25.255 -43.973 1.00 79.12 714 PHE A C 1
ATOM 5652 O O . PHE A 1 714 ? 8.157 26.098 -43.090 1.00 79.12 714 PHE A O 1
ATOM 5659 N N . GLU A 1 715 ? 9.460 25.009 -44.558 1.00 80.44 715 GLU A N 1
ATOM 5660 C CA . GLU A 1 715 ? 10.721 25.618 -44.146 1.00 80.44 715 GLU A CA 1
ATOM 5661 C C . GLU A 1 715 ? 10.691 27.146 -44.247 1.00 80.44 715 GLU A C 1
ATOM 5663 O O . GLU A 1 715 ? 11.200 27.848 -43.374 1.00 80.44 715 GLU A O 1
ATOM 5668 N N . SER A 1 716 ? 10.054 27.675 -45.292 1.00 78.62 716 SER A N 1
ATOM 5669 C CA . SER A 1 716 ? 9.960 29.115 -45.528 1.00 78.62 716 SER A CA 1
ATOM 5670 C C . SER A 1 716 ? 8.996 29.846 -44.592 1.00 78.62 716 SER A C 1
ATOM 5672 O O . SER A 1 716 ? 9.191 31.043 -44.361 1.00 78.62 716 SER A O 1
ATOM 5674 N N . HIS A 1 717 ? 7.978 29.143 -44.088 1.00 71.81 717 HIS A N 1
ATOM 5675 C CA . HIS A 1 717 ? 6.950 29.678 -43.200 1.00 71.81 717 HIS A CA 1
ATOM 5676 C C . HIS A 1 717 ? 7.325 29.437 -41.729 1.00 71.81 717 HIS A C 1
ATOM 5678 O O . HIS A 1 717 ? 7.616 30.385 -41.005 1.00 71.81 717 HIS A O 1
ATOM 5684 N N . HIS A 1 718 ? 7.468 28.176 -41.315 1.00 71.81 718 HIS A N 1
ATOM 5685 C CA . HIS A 1 718 ? 7.734 27.794 -39.923 1.00 71.81 718 HIS A CA 1
ATOM 5686 C C . HIS A 1 718 ? 9.149 28.168 -39.475 1.00 71.81 718 HIS A C 1
ATOM 5688 O O . HIS A 1 718 ? 9.356 28.593 -38.343 1.00 71.81 718 HIS A O 1
ATOM 5694 N N . GLY A 1 719 ? 10.128 28.125 -40.386 1.00 68.81 719 GLY A N 1
ATOM 5695 C CA . GLY A 1 719 ? 11.489 28.572 -40.093 1.00 68.81 719 GLY A CA 1
ATOM 5696 C C . GLY A 1 719 ? 11.585 30.065 -39.774 1.00 68.81 719 GLY A C 1
ATOM 5697 O O . GLY A 1 719 ? 12.550 30.466 -39.136 1.00 68.81 719 GLY A O 1
ATOM 5698 N N . LYS A 1 720 ? 10.601 30.882 -40.183 1.00 67.25 720 LYS A N 1
ATOM 5699 C CA . LYS A 1 720 ? 10.518 32.312 -39.842 1.00 67.25 720 LYS A CA 1
ATOM 5700 C C . LYS A 1 720 ? 9.690 32.577 -38.589 1.00 67.25 720 LYS A C 1
ATOM 5702 O O . LYS A 1 720 ? 10.040 33.492 -37.855 1.00 67.25 720 LYS A O 1
ATOM 5707 N N . CYS A 1 721 ? 8.616 31.817 -38.378 1.00 66.12 721 CYS A N 1
ATOM 5708 C CA . CYS A 1 721 ? 7.723 31.994 -37.233 1.00 66.12 721 CYS A CA 1
ATOM 5709 C C . CYS A 1 721 ? 8.328 31.443 -35.931 1.00 66.12 721 CYS A C 1
ATOM 5711 O O . CYS A 1 721 ? 8.178 32.072 -34.890 1.00 66.12 721 CYS A O 1
ATOM 5713 N N . TYR A 1 722 ? 9.065 30.328 -36.003 1.00 66.38 722 TYR A N 1
ATOM 5714 C CA . TYR A 1 722 ? 9.489 29.566 -34.818 1.00 66.38 722 TYR A CA 1
ATOM 5715 C C . TYR A 1 722 ? 11.010 29.397 -34.677 1.00 66.38 722 TYR A C 1
ATOM 5717 O O . TYR A 1 722 ? 11.489 28.926 -33.652 1.00 66.38 722 TYR A O 1
ATOM 5725 N N . GLY A 1 723 ? 11.812 29.789 -35.674 1.00 64.38 723 GLY A N 1
ATOM 5726 C CA . GLY A 1 723 ? 13.272 29.699 -35.575 1.00 64.38 723 GLY A CA 1
ATOM 5727 C C . GLY A 1 723 ? 13.861 30.733 -34.602 1.00 64.38 723 GLY A C 1
ATOM 5728 O O . GLY A 1 723 ? 13.495 31.905 -34.636 1.00 64.38 723 GLY A O 1
ATOM 5729 N N . ARG A 1 724 ? 14.827 30.325 -33.765 1.00 64.31 724 ARG A N 1
ATOM 5730 C CA . ARG A 1 724 ? 15.497 31.209 -32.789 1.00 64.31 724 ARG A CA 1
ATOM 5731 C C . ARG A 1 724 ? 16.897 31.640 -33.259 1.00 64.31 724 ARG A C 1
ATOM 5733 O O . ARG A 1 724 ? 17.679 30.812 -33.722 1.00 64.31 724 ARG A O 1
ATOM 5740 N N . GLY A 1 725 ? 17.226 32.929 -33.102 1.00 65.50 725 GLY A N 1
ATOM 5741 C CA . GLY A 1 725 ? 18.543 33.524 -33.403 1.00 65.50 725 GLY A CA 1
ATOM 5742 C C . GLY A 1 725 ? 18.586 34.413 -34.658 1.00 65.50 725 GLY A C 1
ATOM 5743 O O . GLY A 1 725 ? 17.588 34.573 -35.352 1.00 65.50 725 GLY A O 1
ATOM 5744 N N . ASP A 1 726 ? 19.761 34.972 -34.980 1.00 59.03 726 ASP A N 1
ATOM 5745 C CA . ASP A 1 726 ? 19.956 35.963 -36.067 1.00 59.03 726 ASP A CA 1
ATOM 5746 C C . ASP A 1 726 ? 19.619 35.447 -37.481 1.00 59.03 726 ASP A C 1
ATOM 5748 O O . ASP A 1 726 ? 19.471 36.217 -38.433 1.00 59.03 726 ASP A O 1
ATOM 5752 N N . LYS A 1 727 ? 19.551 34.122 -37.647 1.00 66.44 727 LYS A N 1
ATOM 5753 C CA . LYS A 1 727 ? 19.178 33.433 -38.889 1.00 66.44 727 LYS A CA 1
ATOM 5754 C C . LYS A 1 727 ? 18.235 32.285 -38.530 1.00 66.44 727 LYS A C 1
ATOM 5756 O O . LYS A 1 727 ? 18.714 31.153 -38.422 1.00 66.44 727 LYS A O 1
ATOM 5761 N N . PRO A 1 728 ? 16.941 32.569 -38.320 1.00 66.00 728 PRO A N 1
ATOM 5762 C CA . PRO A 1 728 ? 15.994 31.581 -37.831 1.00 66.00 728 PRO A CA 1
ATOM 5763 C C . PRO A 1 728 ? 15.878 30.433 -38.849 1.00 66.00 728 PRO A C 1
ATOM 5765 O O . PRO A 1 728 ? 15.774 30.650 -40.061 1.00 66.00 728 PRO A O 1
ATOM 5768 N N . LYS A 1 729 ? 16.046 29.201 -38.357 1.00 69.38 729 LYS A N 1
ATOM 5769 C CA . LYS A 1 729 ? 16.065 27.954 -39.135 1.00 69.38 729 LYS A CA 1
ATOM 5770 C C . LYS A 1 729 ? 15.365 26.859 -38.343 1.00 69.38 729 LYS A C 1
ATOM 5772 O O . LYS A 1 729 ? 15.510 26.813 -37.129 1.00 69.38 729 LYS A O 1
ATOM 5777 N N . LEU A 1 730 ? 14.677 25.963 -39.045 1.00 73.81 730 LEU A N 1
ATOM 5778 C CA . LEU A 1 730 ? 14.075 24.771 -38.451 1.00 73.81 730 LEU A CA 1
ATOM 5779 C C . LEU A 1 730 ? 15.129 23.748 -38.019 1.00 73.81 730 LEU A C 1
ATOM 5781 O O . LEU A 1 730 ? 16.086 23.461 -38.748 1.00 73.81 730 LEU A O 1
ATOM 5785 N N . GLY A 1 731 ? 14.897 23.156 -36.855 1.00 70.00 731 GLY A N 1
ATOM 5786 C CA . GLY A 1 731 ? 15.746 22.186 -36.189 1.00 70.00 731 GLY A CA 1
ATOM 5787 C C . GLY A 1 731 ? 17.032 22.782 -35.614 1.00 70.00 731 GLY A C 1
ATOM 5788 O O . GLY A 1 731 ? 17.365 23.947 -35.808 1.00 70.00 731 GLY A O 1
ATOM 5789 N N . GLY A 1 732 ? 17.800 21.933 -34.928 1.00 70.50 732 GLY A N 1
ATOM 5790 C CA . GLY A 1 732 ? 19.052 22.308 -34.261 1.00 70.50 732 GLY A CA 1
ATOM 5791 C C . GLY A 1 732 ? 18.978 22.108 -32.749 1.00 70.50 732 GLY A C 1
ATOM 5792 O O . GLY A 1 732 ? 18.037 21.503 -32.246 1.00 70.50 732 GLY A O 1
ATOM 5793 N N . THR A 1 733 ? 19.992 22.589 -32.027 1.00 75.12 733 THR A N 1
ATOM 5794 C CA . THR A 1 733 ? 20.053 22.536 -30.552 1.00 75.12 733 THR A CA 1
ATOM 5795 C C . THR A 1 733 ? 19.548 23.820 -29.896 1.00 75.12 733 THR A C 1
ATOM 5797 O O . THR A 1 733 ? 19.574 23.934 -28.681 1.00 75.12 733 THR A O 1
ATOM 5800 N N . GLN A 1 734 ? 19.107 24.813 -30.674 1.00 73.19 734 GLN A N 1
ATOM 5801 C CA . GLN A 1 734 ? 18.664 26.112 -30.147 1.00 73.19 734 GLN A CA 1
ATOM 5802 C C . GLN A 1 734 ? 17.343 26.051 -29.351 1.00 73.19 734 GLN A C 1
ATOM 5804 O O . GLN A 1 734 ? 17.040 26.982 -28.608 1.00 73.19 734 GLN A O 1
ATOM 5809 N N . HIS A 1 735 ? 16.575 24.968 -29.520 1.00 75.81 735 HIS A N 1
ATOM 5810 C CA . HIS A 1 735 ? 15.343 24.676 -28.780 1.00 75.81 735 HIS A CA 1
ATOM 5811 C C . HIS A 1 735 ? 15.579 23.683 -27.633 1.00 75.81 735 HIS A C 1
ATOM 5813 O O . HIS A 1 735 ? 14.680 23.459 -26.837 1.00 75.81 735 HIS A O 1
ATOM 5819 N N . ASP A 1 736 ? 16.788 23.117 -27.526 1.00 84.06 736 ASP A N 1
ATOM 5820 C CA . ASP A 1 736 ? 17.168 22.233 -26.427 1.00 84.06 736 ASP A CA 1
ATOM 5821 C C . ASP A 1 736 ? 17.514 23.090 -25.200 1.00 84.06 736 ASP A C 1
ATOM 5823 O O . ASP A 1 736 ? 18.558 23.751 -25.135 1.00 84.06 736 ASP A O 1
ATOM 5827 N N . ILE A 1 737 ? 16.610 23.090 -24.224 1.00 86.56 737 ILE A N 1
ATOM 5828 C CA . ILE A 1 737 ? 16.676 23.882 -22.992 1.00 86.56 737 ILE A CA 1
ATOM 5829 C C . ILE A 1 737 ? 17.898 23.478 -22.162 1.00 86.56 737 ILE A C 1
ATOM 5831 O O . ILE A 1 737 ? 18.561 24.329 -21.555 1.00 86.56 737 ILE A O 1
ATOM 5835 N N . THR A 1 738 ? 18.300 22.206 -22.222 1.00 86.19 738 THR A N 1
ATOM 5836 C CA . THR A 1 738 ? 19.508 21.710 -21.546 1.00 86.19 738 THR A CA 1
ATOM 5837 C C . THR A 1 738 ? 20.787 22.315 -22.137 1.00 86.19 738 THR A C 1
ATOM 5839 O O . THR A 1 738 ? 21.807 22.413 -21.452 1.00 86.19 738 THR A O 1
ATOM 5842 N N . LYS A 1 739 ? 20.750 22.791 -23.389 1.00 86.38 739 LYS A N 1
ATOM 5843 C CA . LYS A 1 739 ? 21.890 23.437 -24.065 1.00 86.38 739 LYS A CA 1
ATOM 5844 C C . LYS A 1 739 ? 21.900 24.960 -23.944 1.00 86.38 739 LYS A C 1
ATOM 5846 O O . LYS A 1 739 ? 22.901 25.570 -24.319 1.00 86.38 739 LYS A O 1
ATOM 5851 N N . MET A 1 740 ? 20.851 25.573 -23.396 1.00 87.25 740 MET A N 1
ATOM 5852 C CA . MET A 1 740 ? 20.819 27.014 -23.126 1.00 87.25 740 MET A CA 1
ATOM 5853 C C . MET A 1 740 ? 21.779 27.393 -21.989 1.00 87.25 740 MET A C 1
ATOM 5855 O O . MET A 1 740 ? 22.064 26.596 -21.086 1.00 87.25 740 MET A O 1
ATOM 5859 N N . SER A 1 741 ? 22.284 28.628 -21.994 1.00 89.06 741 SER A N 1
ATOM 5860 C CA . SER A 1 741 ? 23.006 29.148 -20.829 1.00 89.06 741 SER A CA 1
ATOM 5861 C C . SER A 1 741 ? 22.064 29.337 -19.632 1.00 89.06 741 SER A C 1
ATOM 5863 O O . SER A 1 741 ? 20.853 29.493 -19.794 1.00 89.06 741 SER A O 1
ATOM 5865 N N . ARG A 1 742 ? 22.624 29.360 -18.412 1.00 90.06 742 ARG A N 1
ATOM 5866 C CA . ARG A 1 742 ? 21.842 29.614 -17.186 1.00 90.06 742 ARG A CA 1
ATOM 5867 C C . ARG A 1 742 ? 21.077 30.940 -17.262 1.00 90.06 742 ARG A C 1
ATOM 5869 O O . ARG A 1 742 ? 19.902 30.994 -16.921 1.00 90.06 742 ARG A O 1
ATOM 5876 N N . SER A 1 743 ? 21.737 31.990 -17.758 1.00 90.62 743 SER A N 1
ATOM 5877 C CA . SER A 1 743 ? 21.140 33.318 -17.942 1.00 90.62 743 SER A CA 1
ATOM 5878 C C . SER A 1 743 ? 20.027 33.323 -18.983 1.00 90.62 743 SER A C 1
ATOM 5880 O O . SER A 1 743 ? 19.023 33.999 -18.792 1.00 90.62 743 SER A O 1
ATOM 5882 N N . GLU A 1 744 ? 20.178 32.563 -20.071 1.00 90.19 744 GLU A N 1
ATOM 5883 C CA . GLU A 1 744 ? 19.112 32.434 -21.062 1.00 90.19 744 GLU A CA 1
ATOM 5884 C C . GLU A 1 744 ? 17.909 31.709 -20.470 1.00 90.19 744 GLU A C 1
ATOM 5886 O O . GLU A 1 744 ? 16.808 32.239 -20.566 1.00 90.19 744 GLU A O 1
ATOM 5891 N N . ARG A 1 745 ? 18.089 30.563 -19.798 1.00 92.50 745 ARG A N 1
ATOM 5892 C CA . ARG A 1 745 ? 16.948 29.865 -19.185 1.00 92.50 745 ARG A CA 1
ATOM 5893 C C . ARG A 1 745 ? 16.213 30.738 -18.177 1.00 92.50 745 ARG A C 1
ATOM 5895 O O . ARG A 1 745 ? 15.004 30.877 -18.286 1.00 92.50 745 ARG A O 1
ATOM 5902 N N . ALA A 1 746 ? 16.948 31.398 -17.283 1.00 91.56 746 ALA A N 1
ATOM 5903 C CA . ALA A 1 746 ? 16.362 32.324 -16.321 1.00 91.56 746 ALA A CA 1
ATOM 5904 C C . ALA A 1 746 ? 15.602 33.475 -17.000 1.00 91.56 746 ALA A C 1
ATOM 5906 O O . ALA A 1 746 ? 14.551 33.875 -16.520 1.00 91.56 746 ALA A O 1
ATOM 5907 N N . SER A 1 747 ? 16.077 33.989 -18.141 1.00 92.50 747 SER A N 1
ATOM 5908 C CA . SER A 1 747 ? 15.359 35.059 -18.847 1.00 92.50 747 SER A CA 1
ATOM 5909 C C . SER A 1 747 ? 13.986 34.624 -19.365 1.00 92.50 747 SER A C 1
ATOM 5911 O O . SER A 1 747 ? 13.075 35.447 -19.372 1.00 92.50 747 SER A O 1
ATOM 5913 N N . TYR A 1 748 ? 13.822 33.350 -19.737 1.00 89.31 748 TYR A N 1
ATOM 5914 C CA . TYR A 1 748 ? 12.578 32.794 -20.280 1.00 89.31 748 TYR A CA 1
ATOM 5915 C C . TYR A 1 748 ? 11.731 32.013 -19.262 1.00 89.31 748 TYR A C 1
ATOM 5917 O O . TYR A 1 748 ? 10.625 31.605 -19.600 1.00 89.31 748 TYR A O 1
ATOM 5925 N N . ALA A 1 749 ? 12.225 31.771 -18.048 1.00 90.69 749 ALA A N 1
ATOM 5926 C CA . ALA A 1 749 ? 11.457 31.128 -16.985 1.00 90.69 749 ALA A CA 1
ATOM 5927 C C . ALA A 1 749 ? 10.414 32.093 -16.402 1.00 90.69 749 ALA A C 1
ATOM 5929 O O . ALA A 1 749 ? 10.686 33.290 -16.261 1.00 90.69 749 ALA A O 1
ATOM 5930 N N . PHE A 1 750 ? 9.237 31.579 -16.036 1.00 90.19 750 PHE A N 1
ATOM 5931 C CA . PHE A 1 750 ? 8.151 32.387 -15.463 1.00 90.19 750 PHE A CA 1
ATOM 5932 C C . PHE A 1 750 ? 8.548 33.087 -14.156 1.00 90.19 750 PHE A C 1
ATOM 5934 O O . PHE A 1 750 ? 8.080 34.188 -13.881 1.00 90.19 750 PHE A O 1
ATOM 5941 N N . ASP A 1 751 ? 9.422 32.469 -13.362 1.00 92.44 751 ASP A N 1
ATOM 5942 C CA . ASP A 1 751 ? 9.902 32.985 -12.075 1.00 92.44 751 ASP A CA 1
ATOM 5943 C C . ASP A 1 751 ? 11.237 33.748 -12.176 1.00 92.44 751 ASP A C 1
ATOM 5945 O O . ASP A 1 751 ? 11.802 34.171 -11.163 1.00 92.44 751 ASP A O 1
ATOM 5949 N N . HIS A 1 752 ? 11.746 33.923 -13.398 1.00 91.88 752 HIS A N 1
ATOM 5950 C CA . HIS A 1 752 ? 13.047 34.508 -13.706 1.00 91.88 752 HIS A CA 1
ATOM 5951 C C . HIS A 1 752 ? 14.257 33.796 -13.064 1.00 91.88 752 HIS A C 1
ATOM 5953 O O . HIS A 1 752 ? 15.314 34.410 -12.874 1.00 91.88 752 HIS A O 1
ATOM 5959 N N . ARG A 1 753 ? 14.140 32.501 -12.732 1.00 91.81 753 ARG A N 1
ATOM 5960 C CA . ARG A 1 753 ? 15.229 31.669 -12.189 1.00 91.81 753 ARG A CA 1
ATOM 5961 C C . ARG A 1 753 ? 15.602 30.552 -13.160 1.00 91.81 753 ARG A C 1
ATOM 5963 O O . ARG A 1 753 ? 14.829 30.162 -14.020 1.00 91.81 753 ARG A O 1
ATOM 5970 N N . ASP A 1 754 ? 16.835 30.050 -13.060 1.00 92.25 754 ASP A N 1
ATOM 5971 C CA . ASP A 1 754 ? 17.262 28.911 -13.880 1.00 92.25 754 ASP A CA 1
ATOM 5972 C C . ASP A 1 754 ? 16.570 27.623 -13.375 1.00 92.25 754 ASP A C 1
ATOM 5974 O O . ASP A 1 754 ? 16.912 27.169 -12.277 1.00 92.25 754 ASP A O 1
ATOM 5978 N N . PRO A 1 755 ? 15.671 26.991 -14.159 1.00 89.12 755 PRO A N 1
ATOM 5979 C CA . PRO A 1 755 ? 14.948 25.787 -13.743 1.00 89.12 755 PRO A CA 1
ATOM 5980 C C . PRO A 1 755 ? 15.882 24.585 -13.520 1.00 89.12 755 PRO A C 1
ATOM 5982 O O . PRO A 1 755 ? 15.535 23.636 -12.823 1.00 89.12 755 PRO A O 1
ATOM 5985 N N . LEU A 1 756 ? 17.113 24.637 -14.041 1.00 91.00 756 LEU A N 1
ATOM 5986 C CA . LEU A 1 756 ? 18.139 23.609 -13.862 1.00 91.00 756 LEU A CA 1
ATOM 5987 C C . LEU A 1 756 ? 19.241 24.017 -12.873 1.00 91.00 756 LEU A C 1
ATOM 5989 O O . LEU A 1 756 ? 20.316 23.413 -12.860 1.00 91.00 756 LEU A O 1
ATOM 5993 N N . ALA A 1 757 ? 19.015 25.034 -12.034 1.00 87.62 757 ALA A N 1
ATOM 5994 C CA . ALA A 1 757 ? 20.021 25.514 -11.082 1.00 87.62 757 ALA A CA 1
ATOM 5995 C C . ALA A 1 757 ? 20.509 24.421 -10.113 1.00 87.62 757 ALA A C 1
ATOM 5997 O O . ALA A 1 757 ? 21.684 24.436 -9.730 1.00 87.62 757 ALA A O 1
ATOM 5998 N N . HIS A 1 758 ? 19.620 23.484 -9.764 1.00 85.50 758 HIS A N 1
ATOM 5999 C CA . HIS A 1 758 ? 19.857 22.370 -8.846 1.00 85.50 758 HIS A CA 1
ATOM 6000 C C . HIS A 1 758 ? 20.748 21.260 -9.434 1.00 85.50 758 HIS A C 1
ATOM 6002 O O . HIS A 1 758 ? 21.311 20.471 -8.677 1.00 85.50 758 HIS A O 1
ATOM 6008 N N . LEU A 1 759 ? 20.925 21.209 -10.761 1.00 83.50 759 LEU A N 1
ATOM 6009 C CA . LEU A 1 759 ? 21.753 20.198 -11.418 1.00 83.50 759 LEU A CA 1
ATOM 6010 C C . LEU A 1 759 ? 23.195 20.690 -11.644 1.00 83.50 759 LEU A C 1
ATOM 6012 O O . LEU A 1 759 ? 23.416 21.835 -12.077 1.00 83.50 759 LEU A O 1
ATOM 6016 N N . PRO A 1 760 ? 24.210 19.829 -11.430 1.00 83.62 760 PRO A N 1
ATOM 6017 C CA . PRO A 1 760 ? 25.590 20.164 -11.753 1.00 83.62 760 PRO A CA 1
ATOM 6018 C C . PRO A 1 760 ? 25.773 20.433 -13.260 1.00 83.62 760 PRO A C 1
ATOM 6020 O O . PRO A 1 760 ? 25.336 19.636 -14.092 1.00 83.62 760 PRO A O 1
ATOM 6023 N N . PRO A 1 761 ? 26.504 21.493 -13.670 1.00 77.94 761 PRO A N 1
ATOM 6024 C CA . PRO A 1 761 ? 26.720 21.812 -15.089 1.00 77.94 761 PRO A CA 1
ATOM 6025 C C . PRO A 1 761 ? 27.369 20.692 -15.913 1.00 77.94 761 PRO A C 1
ATOM 6027 O O . PRO A 1 761 ? 27.207 20.648 -17.132 1.00 77.94 761 PRO A O 1
ATOM 6030 N N . LYS A 1 762 ? 28.129 19.806 -15.258 1.00 77.62 762 LYS A N 1
ATOM 6031 C CA . LYS A 1 762 ? 28.736 18.620 -15.877 1.00 77.62 762 LYS A CA 1
ATOM 6032 C C . LYS A 1 762 ? 27.685 17.593 -16.315 1.00 77.62 762 LYS A C 1
ATOM 6034 O O . LYS A 1 762 ? 27.824 17.042 -17.402 1.00 77.62 762 LYS A O 1
ATOM 6039 N N . ASP A 1 763 ? 26.616 17.427 -15.542 1.00 77.62 763 ASP A N 1
ATOM 6040 C CA . ASP A 1 763 ? 25.584 16.414 -15.773 1.00 77.62 763 ASP A CA 1
ATOM 6041 C C . ASP A 1 763 ? 24.609 16.900 -16.855 1.00 77.62 763 ASP A C 1
ATOM 6043 O O . ASP A 1 763 ? 24.259 16.159 -17.769 1.00 77.62 763 ASP A O 1
ATOM 6047 N N . ILE A 1 764 ? 24.319 18.206 -16.874 1.00 78.69 764 ILE A N 1
ATOM 6048 C CA . ILE A 1 764 ? 23.584 18.856 -17.972 1.00 78.69 764 ILE A CA 1
ATOM 6049 C C . ILE A 1 764 ? 24.347 18.740 -19.308 1.00 78.69 764 ILE A C 1
ATOM 6051 O O . ILE A 1 764 ? 23.764 18.510 -20.371 1.00 78.69 764 ILE A O 1
ATOM 6055 N N . LYS A 1 765 ? 25.680 18.883 -19.280 1.00 70.25 765 LYS A N 1
ATOM 6056 C CA . LYS A 1 765 ? 26.521 18.770 -20.485 1.00 70.25 765 LYS A CA 1
ATOM 6057 C C . LYS A 1 765 ? 26.676 17.334 -20.981 1.00 70.25 765 LYS A C 1
ATOM 6059 O O . LYS A 1 765 ? 26.763 17.159 -22.197 1.00 70.25 765 LYS A O 1
ATOM 6064 N N . ALA A 1 766 ? 26.710 16.353 -20.079 1.00 69.38 766 ALA A N 1
ATOM 6065 C CA . ALA A 1 766 ? 26.850 14.938 -20.413 1.00 69.38 766 ALA A CA 1
ATOM 6066 C C . ALA A 1 766 ? 25.671 14.397 -21.248 1.00 69.38 766 ALA A C 1
ATOM 6068 O O . ALA A 1 766 ? 25.874 13.482 -22.042 1.00 69.38 766 ALA A O 1
ATOM 6069 N N . GLY A 1 767 ? 24.486 15.019 -21.151 1.00 62.78 767 GLY A N 1
ATOM 6070 C CA . GLY A 1 767 ? 23.260 14.531 -21.796 1.00 62.78 767 GLY A CA 1
ATOM 6071 C C . GLY A 1 767 ? 22.673 13.317 -21.065 1.00 62.78 767 GLY A C 1
ATOM 6072 O O . GLY A 1 767 ? 23.268 12.829 -20.109 1.00 62.78 767 GLY A O 1
ATOM 6073 N N . GLY A 1 768 ? 21.494 12.845 -21.485 1.00 57.84 768 GLY A N 1
ATOM 6074 C CA . GLY A 1 768 ? 20.809 11.731 -20.812 1.00 57.84 768 GLY A CA 1
ATOM 6075 C C . GLY A 1 768 ? 20.190 12.114 -19.464 1.00 57.84 768 GLY A C 1
ATOM 6076 O O . GLY A 1 768 ? 20.032 11.263 -18.593 1.00 57.84 768 GLY A O 1
ATOM 6077 N N . LEU A 1 769 ? 19.869 13.399 -19.276 1.00 67.00 769 LEU A N 1
ATOM 6078 C CA . LEU A 1 769 ? 19.043 13.842 -18.159 1.00 67.00 769 LEU A CA 1
ATOM 6079 C C . LEU A 1 769 ? 17.670 13.177 -18.267 1.00 67.00 769 LEU A C 1
ATOM 6081 O O . LEU A 1 769 ? 17.044 13.232 -19.323 1.00 67.00 769 LEU A O 1
ATOM 6085 N N . VAL A 1 770 ? 17.207 12.589 -17.173 1.00 61.44 770 VAL A N 1
ATOM 6086 C CA . VAL A 1 770 ? 15.821 12.144 -17.034 1.00 61.44 770 VAL A CA 1
ATOM 6087 C C . VAL A 1 770 ? 15.097 13.271 -16.310 1.00 61.44 770 VAL A C 1
ATOM 6089 O O . VAL A 1 770 ? 15.433 13.578 -15.170 1.00 61.44 770 VAL A O 1
ATOM 6092 N N . LEU A 1 771 ? 14.204 13.961 -17.019 1.00 58.47 771 LEU A N 1
ATOM 6093 C CA . LEU A 1 771 ? 13.520 15.170 -16.537 1.00 58.47 771 LEU A CA 1
ATOM 6094 C C . LEU A 1 771 ? 12.081 14.905 -16.070 1.00 58.47 771 LEU A C 1
ATOM 6096 O O . LEU A 1 771 ? 11.348 15.854 -15.807 1.00 58.47 771 LEU A O 1
ATOM 6100 N N . ARG A 1 772 ? 11.692 13.629 -15.999 1.00 48.66 772 ARG A N 1
ATOM 6101 C CA . ARG A 1 772 ? 10.370 13.157 -15.587 1.00 48.66 772 ARG A CA 1
ATOM 6102 C C . ARG A 1 772 ? 10.465 12.393 -14.276 1.00 48.66 772 ARG A C 1
ATOM 6104 O O . ARG A 1 772 ? 11.407 11.571 -14.156 1.00 48.66 772 ARG A O 1
#

Secondary structure (DSSP, 8-state):
-TTTBSSPPPPPP---PPP-S---EEEEEE-S-EEEEESTTTEESEETT--EEEE--EEEEEE-TTS-EEEE---S-TTGGGSTTHHHHHHHT-EEE-S--HHHHHHHTT--GGGT---EEE-S-SSHHHH--GGGS-TTSEEEE-TTHHHHH-STT-TT-SS-GGGTTTS-EEE--TTSS--EETTEEEEESSSSSSEEEEE--SSSTT-EEEEEEEEETTEEEEEE-TTS-SSGGGT-S-SSSPPBSEESS-S-TTS-SSEETHHHHHHSTTS-SSS-S-EE-GGG-SSHHHHHHHHHHHHHHHT-TTEEEE-TT-GGGTTTT-S--TTS-STTTTTTTHHHHHTTGGGGGGHHHHHHHHHTS-SEE----S------------------------SSSSHHHHHHHHTT---------------------------------------------------------------------------------------------------S--SSSSGGG-TT--GGG-TT-S----HHHHHHHHHHHHHHHHT-TGGGTB-----S-HHHHHHHHHHTSSS--HHHHHHHHHHHHHHHHH-SSTT---SSHHHHHHHHHHHHHHHHHHHHHHHTTT--STT-S-TTHHHHHHHHHHHHHHHHHHHHTT--TT--S-TTHHHHHHHHHSS--PPPSS---TTTT-HHHHHHHHHHHHHHHT--SSS--SSSSTT-GGGS-HHHHHHHBTTSS-TTTTS-HHHHHH------

Nearest PDB structures (foldseek):
  6o6o-assembly1_B  TM=2.329E-01  e=1.159E+00  Mycobacterium tuberculosis

Radius of gyration: 35.83 Å; Cα contacts (8 Å, |Δi|>4): 1146; chains: 1; bounding box: 80×116×97 Å

Mean predicted aligned error: 20.25 Å